Protein AF-0000000081041202 (afdb_homodimer)

Sequence (1022 aa):
MPPTPNMGNADEMSQLLGEKQPQSNNLNRNKSWFQDISIWNALSIALFVASLAMLLATHHEQNQENGPRIPTFSTNSKYRQVQGLGFQIYTGGAPALLGQNGTQHLNPECVGLKSYGSMWTEEGYEMQCYIGDPDNEKDAQNRLKIMKDAVEKAYNSADHDPNTLKIFIAPEFFWRGIDGAYVFMDEAPGEWDVCGPVCQILKGLEEIVADKRFENWVFMFGSIIASETVADGGEFPTMFYNFAPLYLGYDPEKTDYHGKRFVVPKRYVSSSDFLTPVRNLNSSIYAEIGQHQLPQQETTVFIGLMKKYDNHMWLDFKGELGYIGYKMIEYGWMMLDGLSLSVEMCLDHQMRISLNAYLADITTGQTTEIPSTSSTGSGVEYVPIPTYQAQIGLVSSAGMTVTTDSLALTDHGVIFLQDGLSNATNRMFWSVEGCELGLQFEGGTEAVQRHASISSTDIRFEHNPVLGFQRRNVYHPSKWEESVKRSFSTQKYQPQLTIFDPVDIAKVAVEMPPTPNMGNADEMSQLLGEKQPQSNNLNRNKSWFQDISIWNALSIALFVASLAMLLATHHEQNQENGPRIPTFSTNSKYRQVQGLGFQIYTGGAPALLGQNGTQHLNPECVGLKSYGSMWTEEGYEMQCYIGDPDNEKDAQNRLKIMKDAVEKAYNSADHDPNTLKIFIAPEFFWRGIDGAYVFMDEAPGEWDVCGPVCQILKGLEEIVADKRFENWVFMFGSIIASETVADGGEFPTMFYNFAPLYLGYDPEKTDYHGKRFVVPKRYVSSSDFLTPVRNLNSSIYAEIGQHQLPQQETTVFIGLMKKYDNHMWLDFKGELGYIGYKMIEYGWMMLDGLSLSVEMCLDHQMRISLNAYLADITTGQTTEIPSTSSTGSGVEYVPIPTYQAQIGLVSSAGMTVTTDSLALTDHGVIFLQDGLSNATNRMFWSVEGCELGLQFEGGTEAVQRHASISSTDIRFEHNPVLGFQRRNVYHPSKWEESVKRSFSTQKYQPQLTIFDPVDIAKVAVE

Secondary structure (DSSP, 8-state):
--------TTGGGGTTS----------SGGGSTTT-S-HHHHHHHHHHHHHHHHHHHGGGGS--SS------EE--SS-SEEEEEEEE---SPEESEESSTT--EE-GGGTT---EEEEEETTEEEEEE--S-SSHHHHHHHHHHHHHHHHHHHHHHS---TTEEEEEEE-TTSB--TTSSEE-----TT-TT---HHHHHHHHHHHHHBSGGGTTEEEEE--EEEEEE-TT--S-SEEEEEEEEEEE-B-TTT--STT-EEEEE--EE-GGGS-EE-S---HHHHHHHHH--S--S-S-------EE--HHHHHHHHHHHHHTT-EE--TTEEEETTEEEEEEETHHHHTTHHHHHHHHHHHH----EEEEE-SS-SSEEEEEPPTT-EEEEEEEESS---BGGG--EEEEEEEEEEESS--SS--EEEETTEEEE-SB--SSEEEEEEEEEE-SS-EEEEEEE---EEEEESS-TTTHHHHHTTTS-SSS---EEEEEPPEEPPPEE--/---------GGGSSS-S----------SSTTSTTTTSTTHHHHHHHHHHHHHHHHHHGGGGS--TT------EE--SS-SEEEEEEEE---SPEESEESSTT--EE-GGGTT---EEEEEETTEEEEEE--S-SSHHHHHHHHHHHHHHHHHHHHHHS---TTEEEEEEEPTTSB--TTSSEE-----TT-TT---HHHHHHHHHHHHHBSGGGTTEEEEE--EEEEEE-TT--S-SEEEEEEEEEEE-B-TTT--STT-EEEEE--EE-GGGGT--B----HHHHHHHHH--S-SS------S--EEPPHHHHHHHHHHHHHTT-EE--TTEEEETTEEEEEEETHHHHTTHHHHHHHHHHHH----EEEEE-SS-SSEEEEEPPTT-EEEEEEEESS---BGGG--EEEEEEEEEEESS--SS--EEEETTEEEE-SB--SSEEEEEEEEEE-SS-EEEEEEE---EEEEESS-TTTHHHHHTTTS-SSS---EEEEEPPEEPPPEE--

Structure (mmCIF, N/CA/C/O backbone):
data_AF-0000000081041202-model_v1
#
loop_
_entity.id
_entity.type
_entity.pdbx_description
1 polymer 'Uncharacterized protein'
#
loop_
_atom_site.group_PDB
_atom_site.id
_atom_site.type_symbol
_atom_site.label_atom_id
_atom_site.label_alt_id
_atom_site.label_comp_id
_atom_site.label_asym_id
_atom_site.label_entity_id
_atom_site.label_seq_id
_atom_site.pdbx_PDB_ins_code
_atom_site.Cartn_x
_atom_site.Cartn_y
_atom_site.Cartn_z
_atom_site.occupancy
_atom_site.B_iso_or_equiv
_atom_site.auth_seq_id
_atom_site.auth_comp_id
_atom_site.auth_asym_id
_atom_site.auth_atom_id
_atom_site.pdbx_PDB_model_num
ATOM 1 N N . MET A 1 1 ? -41.406 67.062 3.17 1 21.11 1 MET A N 1
ATOM 2 C CA . MET A 1 1 ? -42.312 65.938 2.965 1 21.11 1 MET A CA 1
ATOM 3 C C . MET A 1 1 ? -41.562 64.688 2.426 1 21.11 1 MET A C 1
ATOM 5 O O . MET A 1 1 ? -40.75 64.812 1.529 1 21.11 1 MET A O 1
ATOM 9 N N . PRO A 1 2 ? -41.5 63.594 3.107 1 23.72 2 PRO A N 1
ATOM 10 C CA . PRO A 1 2 ? -40.562 62.5 3.338 1 23.72 2 PRO A CA 1
ATOM 11 C C . PRO A 1 2 ? -40.688 61.375 2.301 1 23.72 2 PRO A C 1
ATOM 13 O O . PRO A 1 2 ? -41.719 60.656 2.285 1 23.72 2 PRO A O 1
ATOM 16 N N . PRO A 1 3 ? -40.562 61.781 0.95 1 21.66 3 PRO A N 1
ATOM 17 C CA . PRO A 1 3 ? -41.094 60.906 -0.114 1 21.66 3 PRO A CA 1
ATOM 18 C C . PRO A 1 3 ? -40.594 59.469 0.005 1 21.66 3 PRO A C 1
ATOM 20 O O . PRO A 1 3 ? -39.531 59.219 0.595 1 21.66 3 PRO A O 1
ATOM 23 N N . THR A 1 4 ? -41.531 58.594 -0.072 1 22.12 4 THR A N 1
ATOM 24 C CA . THR A 1 4 ? -41.688 57.156 0.127 1 22.12 4 THR A CA 1
ATOM 25 C C . THR A 1 4 ? -40.688 56.375 -0.753 1 22.12 4 THR A C 1
ATOM 27 O O . THR A 1 4 ? -40.344 56.812 -1.846 1 22.12 4 THR A O 1
ATOM 30 N N . PRO A 1 5 ? -40.125 55.156 -0.33 1 22 5 PRO A N 1
ATOM 31 C CA . PRO A 1 5 ? -39 54.25 -0.469 1 22 5 PRO A CA 1
ATOM 32 C C . PRO A 1 5 ? -39.125 53.344 -1.688 1 22 5 PRO A C 1
ATOM 34 O O . PRO A 1 5 ? -39.969 52.438 -1.718 1 22 5 PRO A O 1
ATOM 37 N N . ASN A 1 6 ? -39.375 53.75 -2.922 1 18.42 6 ASN A N 1
ATOM 38 C CA . ASN A 1 6 ? -39.812 53 -4.082 1 18.42 6 ASN A CA 1
ATOM 39 C C . ASN A 1 6 ? -38.844 51.875 -4.422 1 18.42 6 ASN A C 1
ATOM 41 O O . ASN A 1 6 ? -37.688 52.125 -4.75 1 18.42 6 ASN A O 1
ATOM 45 N N . MET A 1 7 ? -39.031 50.594 -3.959 1 22.02 7 MET A N 1
ATOM 46 C CA . MET A 1 7 ? -38.469 49.25 -3.842 1 22.02 7 MET A CA 1
ATOM 47 C C . MET A 1 7 ? -38.375 48.594 -5.207 1 22.02 7 MET A C 1
ATOM 49 O O . MET A 1 7 ? -38.094 47.375 -5.301 1 22.02 7 MET A O 1
ATOM 53 N N . GLY A 1 8 ? -38.625 49.125 -6.355 1 20.22 8 GLY A N 1
ATOM 54 C CA . GLY A 1 8 ? -39.25 48.5 -7.508 1 20.22 8 GLY A CA 1
ATOM 55 C C . GLY A 1 8 ? -38.344 47.5 -8.203 1 20.22 8 GLY A C 1
ATOM 56 O O . GLY A 1 8 ? -38.812 46.594 -8.891 1 20.22 8 GLY A O 1
ATOM 57 N N . ASN A 1 9 ? -37.062 47.688 -8.445 1 20.06 9 ASN A N 1
ATOM 58 C CA . ASN A 1 9 ? -36.469 47.375 -9.758 1 20.06 9 ASN A CA 1
ATOM 59 C C . ASN A 1 9 ? -36.094 45.906 -9.883 1 20.06 9 ASN A C 1
ATOM 61 O O . ASN A 1 9 ? -34.938 45.531 -9.656 1 20.06 9 ASN A O 1
ATOM 65 N N . ALA A 1 10 ? -36.812 44.906 -9.281 1 22.66 10 ALA A N 1
ATOM 66 C CA . ALA A 1 10 ? -36.688 43.469 -9.273 1 22.66 10 ALA A CA 1
ATOM 67 C C . ALA A 1 10 ? -36.906 42.906 -10.68 1 22.66 10 ALA A C 1
ATOM 69 O O . ALA A 1 10 ? -36.656 41.719 -10.906 1 22.66 10 ALA A O 1
ATOM 70 N N . ASP A 1 11 ? -37.531 43.469 -11.602 1 23.8 11 ASP A N 1
ATOM 71 C CA . ASP A 1 11 ? -38.25 42.969 -12.773 1 23.8 11 ASP A CA 1
ATOM 72 C C . ASP A 1 11 ? -37.312 42.344 -13.781 1 23.8 11 ASP A C 1
ATOM 74 O O . ASP A 1 11 ? -37.656 41.406 -14.484 1 23.8 11 ASP A O 1
ATOM 78 N N . GLU A 1 12 ? -36.188 42.844 -14.133 1 24.73 12 GLU A N 1
ATOM 79 C CA . GLU A 1 12 ? -35.5 42.562 -15.391 1 24.73 12 GLU A CA 1
ATOM 80 C C . GLU A 1 12 ? -34.875 41.188 -15.391 1 24.73 12 GLU A C 1
ATOM 82 O O . GLU A 1 12 ? -34.531 40.656 -16.438 1 24.73 12 GLU A O 1
ATOM 87 N N . MET A 1 13 ? -34.688 40.5 -14.281 1 24.3 13 MET A N 1
ATOM 88 C CA . MET A 1 13 ? -34 39.219 -14.188 1 24.3 13 MET A CA 1
ATOM 89 C C . MET A 1 13 ? -34.844 38.094 -14.812 1 24.3 13 MET A C 1
ATOM 91 O O . MET A 1 13 ? -34.406 36.938 -14.852 1 24.3 13 MET A O 1
ATOM 95 N N . SER A 1 14 ? -36.031 38.375 -15.219 1 23.17 14 SER A N 1
ATOM 96 C CA . SER A 1 14 ? -37.219 37.562 -15.469 1 23.17 14 SER A CA 1
ATOM 97 C C . SER A 1 14 ? -37.062 36.719 -16.719 1 23.17 14 SER A C 1
ATOM 99 O O . SER A 1 14 ? -37.469 35.562 -16.734 1 23.17 14 SER A O 1
ATOM 101 N N . GLN A 1 15 ? -36.906 37.438 -17.828 1 24.7 15 GLN A N 1
ATOM 102 C CA . GLN A 1 15 ? -37.219 36.906 -19.172 1 24.7 15 GLN A CA 1
ATOM 103 C C . GLN A 1 15 ? -36.281 35.781 -19.562 1 24.7 15 GLN A C 1
ATOM 105 O O . GLN A 1 15 ? -36.375 35.25 -20.672 1 24.7 15 GLN A O 1
ATOM 110 N N . LEU A 1 16 ? -35.344 35.5 -18.781 1 23.11 16 LEU A N 1
ATOM 111 C CA . LEU A 1 16 ? -34.062 34.812 -18.891 1 23.11 16 LEU A CA 1
ATOM 112 C C . LEU A 1 16 ? -34.281 33.312 -19.094 1 23.11 16 LEU A C 1
ATOM 114 O O . LEU A 1 16 ? -33.531 32.688 -19.859 1 23.11 16 LEU A O 1
ATOM 118 N N . LEU A 1 17 ? -34.969 32.562 -18.172 1 24.83 17 LEU A N 1
ATOM 119 C CA . LEU A 1 17 ? -34.75 31.141 -18.188 1 24.83 17 LEU A CA 1
ATOM 120 C C . LEU A 1 17 ? -35.781 30.438 -19.062 1 24.83 17 LEU A C 1
ATOM 122 O O . LEU A 1 17 ? -36.312 29.391 -18.688 1 24.83 17 LEU A O 1
ATOM 126 N N . GLY A 1 18 ? -36.281 31 -20.109 1 20.45 18 GLY A N 1
ATOM 127 C CA . GLY A 1 18 ? -37.406 30.531 -20.906 1 20.45 18 GLY A CA 1
ATOM 128 C C . GLY A 1 18 ? -37.219 29.109 -21.406 1 20.45 18 GLY A C 1
ATOM 129 O O . GLY A 1 18 ? -36.125 28.547 -21.328 1 20.45 18 GLY A O 1
ATOM 130 N N . GLU A 1 19 ? -38.125 28.578 -22.406 1 21.97 19 GLU A N 1
ATOM 131 C CA . GLU A 1 19 ? -38.875 27.375 -22.734 1 21.97 19 GLU A CA 1
ATOM 132 C C . GLU A 1 19 ? -38.062 26.453 -23.625 1 21.97 19 GLU A C 1
ATOM 134 O O . GLU A 1 19 ? -38.594 25.453 -24.125 1 21.97 19 GLU A O 1
ATOM 139 N N . LYS A 1 20 ? -36.938 26.578 -24.062 1 23.11 20 LYS A N 1
ATOM 140 C CA . LYS A 1 20 ? -36.719 25.938 -25.359 1 23.11 20 LYS A CA 1
ATOM 141 C C . LYS A 1 20 ? -36.969 24.438 -25.266 1 23.11 20 LYS A C 1
ATOM 143 O O . LYS A 1 20 ? -36.531 23.797 -24.312 1 23.11 20 LYS A O 1
ATOM 148 N N . GLN A 1 21 ? -37.75 23.875 -26.047 1 19.16 21 GLN A N 1
ATOM 149 C CA . GLN A 1 21 ? -38.219 22.531 -26.344 1 19.16 21 GLN A CA 1
ATOM 150 C C . GLN A 1 21 ? -37.031 21.625 -26.75 1 19.16 21 GLN A C 1
ATOM 152 O O . GLN A 1 21 ? -36.25 21.969 -27.641 1 19.16 21 GLN A O 1
ATOM 157 N N . PRO A 1 22 ? -36.562 20.734 -25.906 1 22.47 22 PRO A N 1
ATOM 158 C CA . PRO A 1 22 ? -35.469 19.797 -26.219 1 22.47 22 PRO A CA 1
ATOM 159 C C . PRO A 1 22 ? -35.812 18.875 -27.391 1 22.47 22 PRO A C 1
ATOM 161 O O . PRO A 1 22 ? -36.781 18.094 -27.312 1 22.47 22 PRO A O 1
ATOM 164 N N . GLN A 1 23 ? -35.844 19.344 -28.641 1 19.14 23 GLN A N 1
ATOM 165 C CA . GLN A 1 23 ? -36.156 18.5 -29.781 1 19.14 23 GLN A CA 1
ATOM 166 C C . GLN A 1 23 ? -35.312 17.219 -29.766 1 19.14 23 GLN A C 1
ATOM 168 O O . GLN A 1 23 ? -34.188 17.234 -29.297 1 19.14 23 GLN A O 1
ATOM 173 N N . SER A 1 24 ? -35.875 15.906 -30.109 1 21.47 24 SER A N 1
ATOM 174 C CA . SER A 1 24 ? -35.75 14.453 -30.016 1 21.47 24 SER A CA 1
ATOM 175 C C . SER A 1 24 ? -34.469 13.961 -30.719 1 21.47 24 SER A C 1
ATOM 177 O O . SER A 1 24 ? -33.969 12.883 -30.406 1 21.47 24 SER A O 1
ATOM 179 N N . ASN A 1 25 ? -34.125 14.523 -31.875 1 19.2 25 ASN A N 1
ATOM 180 C CA . ASN A 1 25 ? -33.688 13.695 -33 1 19.2 25 ASN A CA 1
ATOM 181 C C . ASN A 1 25 ? -32.312 13.062 -32.719 1 19.2 25 ASN A C 1
ATOM 183 O O . ASN A 1 25 ? -32.125 11.859 -32.875 1 19.2 25 ASN A O 1
ATOM 187 N N . ASN A 1 26 ? -31.234 13.789 -33.219 1 19.06 26 ASN A N 1
ATOM 188 C CA . ASN A 1 26 ? -30.109 13.219 -33.938 1 19.06 26 ASN A CA 1
ATOM 189 C C . ASN A 1 26 ? -29.062 12.648 -32.969 1 19.06 26 ASN A C 1
ATOM 191 O O . ASN A 1 26 ? -28.172 13.375 -32.531 1 19.06 26 ASN A O 1
ATOM 195 N N . LEU A 1 27 ? -29.438 11.977 -31.922 1 21.58 27 LEU A N 1
ATOM 196 C CA . LEU A 1 27 ? -28.641 11.383 -30.844 1 21.58 27 LEU A CA 1
ATOM 197 C C . LEU A 1 27 ? -27.594 10.43 -31.406 1 21.58 27 LEU A C 1
ATOM 199 O O . LEU A 1 27 ? -26.859 9.797 -30.641 1 21.58 27 LEU A O 1
ATOM 203 N N . ASN A 1 28 ? -27.75 9.984 -32.688 1 20.16 28 ASN A N 1
ATOM 204 C CA . ASN A 1 28 ? -27.109 8.805 -33.25 1 20.16 28 ASN A CA 1
ATOM 205 C C . ASN A 1 28 ? -25.625 9.016 -33.469 1 20.16 28 ASN A C 1
ATOM 207 O O . ASN A 1 28 ? -24.859 8.055 -33.531 1 20.16 28 ASN A O 1
ATOM 211 N N . ARG A 1 29 ? -25.297 10.188 -34.156 1 21.83 29 ARG A N 1
ATOM 212 C CA . ARG A 1 29 ? -24.031 10.258 -34.875 1 21.83 29 ARG A CA 1
ATOM 213 C C . ARG A 1 29 ? -22.859 10.344 -33.875 1 21.83 29 ARG A C 1
ATOM 215 O O . ARG A 1 29 ? -21.703 10.367 -34.281 1 21.83 29 ARG A O 1
ATOM 222 N N . ASN A 1 30 ? -23.125 10.836 -32.719 1 20.05 30 ASN A N 1
ATOM 223 C CA . ASN A 1 30 ? -21.938 11.305 -32 1 20.05 30 ASN A CA 1
ATOM 224 C C . ASN A 1 30 ? -21.109 10.133 -31.484 1 20.05 30 ASN A C 1
ATOM 226 O O . ASN A 1 30 ? -20.531 10.211 -30.406 1 20.05 30 ASN A O 1
ATOM 230 N N . LYS A 1 31 ? -21.438 8.906 -31.922 1 23.61 31 LYS A N 1
ATOM 231 C CA . LYS A 1 31 ? -20.719 7.66 -31.656 1 23.61 31 LYS A CA 1
ATOM 232 C C . LYS A 1 31 ? -19.266 7.738 -32.125 1 23.61 31 LYS A C 1
ATOM 234 O O . LYS A 1 31 ? -18.391 7.102 -31.578 1 23.61 31 LYS A O 1
ATOM 239 N N . SER A 1 32 ? -19.172 8.281 -33.469 1 21.61 32 SER A N 1
ATOM 240 C CA . SER A 1 32 ? -17.953 8.008 -34.219 1 21.61 32 SER A CA 1
ATOM 241 C C . SER A 1 32 ? -16.75 8.742 -33.625 1 21.61 32 SER A C 1
ATOM 243 O O . SER A 1 32 ? -15.609 8.352 -33.875 1 21.61 32 SER A O 1
ATOM 245 N N . TRP A 1 33 ? -17.078 9.93 -33.312 1 21.3 33 TRP A N 1
ATOM 246 C CA . TRP A 1 33 ? -15.914 10.789 -33.125 1 21.3 33 TRP A CA 1
ATOM 247 C C . TRP A 1 33 ? -15.055 10.328 -31.969 1 21.3 33 TRP A C 1
ATOM 249 O O . TRP A 1 33 ? -13.953 10.836 -31.75 1 21.3 33 TRP A O 1
ATOM 259 N N . PHE A 1 34 ? -15.758 9.664 -31.094 1 23.48 34 PHE A N 1
ATOM 260 C CA . PHE A 1 34 ? -15 9.281 -29.906 1 23.48 34 PHE A CA 1
ATOM 261 C C . PHE A 1 34 ? -13.898 8.289 -30.266 1 23.48 34 PHE A C 1
ATOM 263 O O . PHE A 1 34 ? -13.109 7.891 -29.422 1 23.48 34 PHE A O 1
ATOM 270 N N . GLN A 1 35 ? -14.07 7.691 -31.469 1 22.16 35 GLN A N 1
ATOM 271 C CA . GLN A 1 35 ? -13.156 6.609 -31.812 1 22.16 35 GLN A CA 1
ATOM 272 C C . GLN A 1 35 ? -11.734 7.133 -32 1 22.16 35 GLN A C 1
ATOM 274 O O . GLN A 1 35 ? -10.766 6.469 -31.625 1 22.16 35 GLN A O 1
ATOM 279 N N . ASP A 1 36 ? -11.547 8.094 -32.969 1 21.91 36 ASP A N 1
ATOM 280 C CA . ASP A 1 36 ? -10.25 8.383 -33.562 1 21.91 36 ASP A CA 1
ATOM 281 C C . ASP A 1 36 ? -9.367 9.188 -32.625 1 21.91 36 ASP A C 1
ATOM 283 O O . ASP A 1 36 ? -8.328 9.711 -33 1 21.91 36 ASP A O 1
ATOM 287 N N . ILE A 1 37 ? -9.953 9.836 -31.781 1 24.2 37 ILE A N 1
ATOM 288 C CA . ILE A 1 37 ? -8.977 10.625 -31.031 1 24.2 37 ILE A CA 1
ATOM 289 C C . ILE A 1 37 ? -7.906 9.703 -30.453 1 24.2 37 ILE A C 1
ATOM 291 O O . ILE A 1 37 ? -8.195 8.875 -29.578 1 24.2 37 ILE A O 1
ATOM 295 N N . SER A 1 38 ? -6.887 9.25 -31.359 1 21.78 38 SER A N 1
ATOM 296 C CA . SER A 1 38 ? -5.887 8.211 -31.609 1 21.78 38 SER A CA 1
ATOM 297 C C . SER A 1 38 ? -4.961 8.047 -30.406 1 21.78 38 SER A C 1
ATOM 299 O O . SER A 1 38 ? -4.77 8.977 -29.625 1 21.78 38 SER A O 1
ATOM 301 N N . ILE A 1 39 ? -4.508 6.777 -30.219 1 24.94 39 ILE A N 1
ATOM 302 C CA . ILE A 1 39 ? -3.428 6.062 -29.547 1 24.94 39 ILE A CA 1
ATOM 303 C C . ILE A 1 39 ? -2.146 6.891 -29.609 1 24.94 39 ILE A C 1
ATOM 305 O O . ILE A 1 39 ? -1.289 6.789 -28.719 1 24.94 39 ILE A O 1
ATOM 309 N N . TRP A 1 40 ? -2.014 7.762 -30.672 1 23.86 40 TRP A N 1
ATOM 310 C CA . TRP A 1 40 ? -0.77 8.469 -30.953 1 23.86 40 TRP A CA 1
ATOM 311 C C . TRP A 1 40 ? -0.542 9.602 -29.953 1 23.86 40 TRP A C 1
ATOM 313 O O . TRP A 1 40 ? 0.593 9.852 -29.547 1 23.86 40 TRP A O 1
ATOM 323 N N . ASN A 1 41 ? -1.575 10.352 -29.734 1 25.41 41 ASN A N 1
ATOM 324 C CA . ASN A 1 41 ? -1.315 11.484 -28.844 1 25.41 41 ASN A CA 1
ATOM 325 C C . ASN A 1 41 ? -1.083 11.023 -27.406 1 25.41 41 ASN A C 1
ATOM 327 O O . ASN A 1 41 ? -0.386 11.695 -26.641 1 25.41 41 ASN A O 1
ATOM 331 N N . ALA A 1 42 ? -1.708 9.961 -27.094 1 25.5 42 ALA A N 1
ATOM 332 C CA . ALA A 1 42 ? -1.421 9.383 -25.781 1 25.5 42 ALA A CA 1
ATOM 333 C C . ALA A 1 42 ? -0.001 8.828 -25.719 1 25.5 42 ALA A C 1
ATOM 335 O O . ALA A 1 42 ? 0.656 8.883 -24.688 1 25.5 42 ALA A O 1
ATOM 336 N N . LEU A 1 43 ? 0.585 8.383 -26.812 1 25.09 43 LEU A N 1
ATOM 337 C CA . LEU A 1 43 ? 1.965 7.93 -26.953 1 25.09 43 LEU A CA 1
ATOM 338 C C . LEU A 1 43 ? 2.934 9.109 -26.906 1 25.09 43 LEU A C 1
ATOM 340 O O . LEU A 1 43 ? 4.039 8.984 -26.359 1 25.09 43 LEU A O 1
ATOM 344 N N . SER A 1 44 ? 2.586 10.242 -27.469 1 25.92 44 SER A N 1
ATOM 345 C CA . SER A 1 44 ? 3.539 11.344 -27.484 1 25.92 44 SER A CA 1
ATOM 346 C C . SER A 1 44 ? 3.693 11.953 -26.094 1 25.92 44 SER A C 1
ATOM 348 O O . SER A 1 44 ? 4.785 12.391 -25.719 1 25.92 44 SER A O 1
ATOM 350 N N . ILE A 1 45 ? 2.625 12.008 -25.391 1 27.47 45 ILE A N 1
ATOM 351 C CA . ILE A 1 45 ? 2.764 12.578 -24.062 1 27.47 45 ILE A CA 1
ATOM 352 C C . ILE A 1 45 ? 3.449 11.57 -23.141 1 27.47 45 ILE A C 1
ATOM 354 O O . ILE A 1 45 ? 4.316 11.945 -22.344 1 27.47 45 ILE A O 1
ATOM 358 N N . ALA A 1 46 ? 3.33 10.344 -23.328 1 25.75 46 ALA A N 1
ATOM 359 C CA . ALA A 1 46 ? 4.098 9.312 -22.641 1 25.75 46 ALA A CA 1
ATOM 360 C C . ALA A 1 46 ? 5.574 9.383 -23.016 1 25.75 46 ALA A C 1
ATOM 362 O O . ALA A 1 46 ? 6.449 9.219 -22.156 1 25.75 46 ALA A O 1
ATOM 363 N N . LEU A 1 47 ? 5.914 9.703 -24.203 1 26.95 47 LEU A N 1
ATOM 364 C CA . LEU A 1 47 ? 7.301 9.883 -24.625 1 26.95 47 LEU A CA 1
ATOM 365 C C . LEU A 1 47 ? 7.875 11.18 -24.062 1 26.95 47 LEU A C 1
ATOM 367 O O . LEU A 1 47 ? 9.062 11.242 -23.734 1 26.95 47 LEU A O 1
ATOM 371 N N . PHE A 1 48 ? 7.125 12.203 -24 1 26.94 48 PHE A N 1
ATOM 372 C CA . PHE A 1 48 ? 7.676 13.445 -23.484 1 26.94 48 PHE A CA 1
ATOM 373 C C . PHE A 1 48 ? 7.883 13.367 -21.984 1 26.94 48 PHE A C 1
ATOM 375 O O . PHE A 1 48 ? 8.914 13.797 -21.469 1 26.94 48 PHE A O 1
ATOM 382 N N . VAL A 1 49 ? 7.109 12.766 -21.25 1 28.53 49 VAL A N 1
ATOM 383 C CA . VAL A 1 49 ? 7.348 12.625 -19.812 1 28.53 49 VAL A CA 1
ATOM 384 C C . VAL A 1 49 ? 8.453 11.594 -19.578 1 28.53 49 VAL A C 1
ATOM 386 O O . VAL A 1 49 ? 9.266 11.758 -18.656 1 28.53 49 VAL A O 1
ATOM 389 N N . ALA A 1 50 ? 8.68 10.695 -20.359 1 26.7 50 ALA A N 1
ATOM 390 C CA . ALA A 1 50 ? 9.859 9.836 -20.359 1 26.7 50 ALA A CA 1
ATOM 391 C C . ALA A 1 50 ? 11.117 10.641 -20.688 1 26.7 50 ALA A C 1
ATOM 393 O O . ALA A 1 50 ? 12.172 10.43 -20.094 1 26.7 50 ALA A O 1
ATOM 394 N N . SER A 1 51 ? 11.125 11.555 -21.609 1 26.78 51 SER A N 1
ATOM 395 C CA . SER A 1 51 ? 12.297 12.359 -21.938 1 26.78 51 SER A CA 1
ATOM 396 C C . SER A 1 51 ? 12.633 13.336 -20.812 1 26.78 51 SER A C 1
ATOM 398 O O . SER A 1 51 ? 13.805 13.602 -20.547 1 26.78 51 SER A O 1
ATOM 400 N N . LEU A 1 52 ? 11.719 13.93 -20.25 1 27.02 52 LEU A N 1
ATOM 401 C CA . LEU A 1 52 ? 12.039 14.859 -19.172 1 27.02 52 LEU A CA 1
ATOM 402 C C . LEU A 1 52 ? 12.547 14.117 -17.938 1 27.02 52 LEU A C 1
ATOM 404 O O . LEU A 1 52 ? 13.477 14.57 -17.281 1 27.02 52 LEU A O 1
ATOM 408 N N . ALA A 1 53 ? 12.203 12.938 -17.656 1 25.81 53 ALA A N 1
ATOM 409 C CA . ALA A 1 53 ? 12.82 12.117 -16.625 1 25.81 53 ALA A CA 1
ATOM 410 C C . ALA A 1 53 ? 14.242 11.734 -17 1 25.81 53 ALA A C 1
ATOM 412 O O . ALA A 1 53 ? 15.125 11.672 -16.141 1 25.81 53 ALA A O 1
ATOM 413 N N . MET A 1 54 ? 14.594 11.625 -18.203 1 26.34 54 MET A N 1
ATOM 414 C CA . MET A 1 54 ? 15.969 11.414 -18.641 1 26.34 54 MET A CA 1
ATOM 415 C C . MET A 1 54 ? 16.828 12.648 -18.359 1 26.34 54 MET A C 1
ATOM 417 O O . MET A 1 54 ? 18.016 12.531 -18.062 1 26.34 54 MET A O 1
ATOM 421 N N . LEU A 1 55 ? 16.375 13.758 -18.594 1 25.44 55 LEU A N 1
ATOM 422 C CA . LEU A 1 55 ? 17.219 14.938 -18.422 1 25.44 55 LEU A CA 1
ATOM 423 C C . LEU A 1 55 ? 17.547 15.164 -16.938 1 25.44 55 LEU A C 1
ATOM 425 O O . LEU A 1 55 ? 18.656 15.547 -16.594 1 25.44 55 LEU A O 1
ATOM 429 N N . LEU A 1 56 ? 16.734 14.953 -16.078 1 25.62 56 LEU A N 1
ATOM 430 C CA . LEU A 1 56 ? 17.078 15.234 -14.695 1 25.62 56 LEU A CA 1
ATOM 431 C C . LEU A 1 56 ? 18 14.156 -14.133 1 25.62 56 LEU A C 1
ATOM 433 O O . LEU A 1 56 ? 18.656 14.359 -13.109 1 25.62 56 LEU A O 1
ATOM 437 N N . ALA A 1 57 ? 18.25 13.008 -14.688 1 25.12 57 ALA A N 1
ATOM 438 C CA . ALA A 1 57 ? 19.25 12.008 -14.312 1 25.12 57 ALA A CA 1
ATOM 439 C C . ALA A 1 57 ? 20.672 12.547 -14.516 1 25.12 57 ALA A C 1
ATOM 441 O O . ALA A 1 57 ? 21.609 12.102 -13.844 1 25.12 57 ALA A O 1
ATOM 442 N N . THR A 1 58 ? 20.938 13.398 -15.414 1 26.48 58 THR A N 1
ATOM 443 C CA . THR A 1 58 ? 22.344 13.711 -15.672 1 26.48 58 THR A CA 1
ATOM 444 C C . THR A 1 58 ? 22.938 14.531 -14.531 1 26.48 58 THR A C 1
ATOM 446 O O . THR A 1 58 ? 24.156 14.594 -14.383 1 26.48 58 THR A O 1
ATOM 449 N N . HIS A 1 59 ? 22.203 15.328 -13.836 1 25.22 59 HIS A N 1
ATOM 450 C CA . HIS A 1 59 ? 22.984 16.25 -13.008 1 25.22 59 HIS A CA 1
ATOM 451 C C . HIS A 1 59 ? 23.469 15.555 -11.734 1 25.22 59 HIS A C 1
ATOM 453 O O . HIS A 1 59 ? 24.172 16.172 -10.93 1 25.22 59 HIS A O 1
ATOM 459 N N . HIS A 1 60 ? 23.156 14.383 -11.375 1 26.64 60 HIS A N 1
ATOM 460 C CA . HIS A 1 60 ? 23.453 13.898 -10.039 1 26.64 60 HIS A CA 1
ATOM 461 C C . HIS A 1 60 ? 24.906 13.445 -9.93 1 26.64 60 HIS A C 1
ATOM 463 O O . HIS A 1 60 ? 25.312 12.844 -8.93 1 26.64 60 HIS A O 1
ATOM 469 N N . GLU A 1 61 ? 25.922 13.773 -10.727 1 25.23 61 GLU A N 1
ATOM 470 C CA . GLU A 1 61 ? 27.219 13.141 -10.594 1 25.23 61 GLU A CA 1
ATOM 471 C C . GLU A 1 61 ? 27.953 13.617 -9.344 1 25.23 61 GLU A C 1
ATOM 473 O O . GLU A 1 61 ? 28.828 12.922 -8.82 1 25.23 61 GLU A O 1
ATOM 478 N N . GLN A 1 62 ? 27.875 14.836 -8.859 1 24.55 62 GLN A N 1
ATOM 479 C CA . GLN A 1 62 ? 29.125 15.297 -8.266 1 24.55 62 GLN A CA 1
ATOM 480 C C . GLN A 1 62 ? 29.25 14.836 -6.816 1 24.55 62 GLN A C 1
ATOM 482 O O . GLN A 1 62 ? 30.359 14.781 -6.266 1 24.55 62 GLN A O 1
ATOM 487 N N . ASN A 1 63 ? 28.312 14.875 -5.879 1 26.31 63 ASN A N 1
ATOM 488 C CA . ASN A 1 63 ? 28.766 15.102 -4.512 1 26.31 63 ASN A CA 1
ATOM 489 C C . ASN A 1 63 ? 29.203 13.805 -3.836 1 26.31 63 ASN A C 1
ATOM 491 O O . ASN A 1 63 ? 28.391 13.141 -3.186 1 26.31 63 ASN A O 1
ATOM 495 N N . GLN A 1 64 ? 30.141 12.953 -4.301 1 25.45 64 GLN A N 1
ATOM 496 C CA . GLN A 1 64 ? 30.625 11.633 -3.908 1 25.45 64 GLN A CA 1
ATOM 497 C C . GLN A 1 64 ? 31.469 11.711 -2.643 1 25.45 64 GLN A C 1
ATOM 499 O O . GLN A 1 64 ? 32.062 10.719 -2.225 1 25.45 64 GLN A O 1
ATOM 504 N N . GLU A 1 65 ? 31.844 12.781 -2.057 1 26.12 65 GLU A N 1
ATOM 505 C CA . GLU A 1 65 ? 33.125 12.516 -1.432 1 26.12 65 GLU A CA 1
ATOM 506 C C . GLU A 1 65 ? 32.969 11.633 -0.198 1 26.12 65 GLU A C 1
ATOM 508 O O . GLU A 1 65 ? 33.75 10.695 0.002 1 26.12 65 GLU A O 1
ATOM 513 N N . ASN A 1 66 ? 32.688 12.227 1 1 29.47 66 ASN A N 1
ATOM 514 C CA . ASN A 1 66 ? 33.219 11.703 2.266 1 29.47 66 ASN A CA 1
ATOM 515 C C . ASN A 1 66 ? 32.312 10.586 2.805 1 29.47 66 ASN A C 1
ATOM 517 O O . ASN A 1 66 ? 31.328 10.844 3.49 1 29.47 66 ASN A O 1
ATOM 521 N N . GLY A 1 67 ? 31.984 9.531 2.084 1 29.67 67 GLY A N 1
ATOM 522 C CA . GLY A 1 67 ? 30.797 8.688 2.023 1 29.67 67 GLY A CA 1
ATOM 523 C C . GLY A 1 67 ? 30.766 7.621 3.098 1 29.67 67 GLY A C 1
ATOM 524 O O . GLY A 1 67 ? 31.812 7.148 3.539 1 29.67 67 GLY A O 1
ATOM 525 N N . PRO A 1 68 ? 29.703 7.566 3.992 1 33.53 68 PRO A N 1
ATOM 526 C CA . PRO A 1 68 ? 29.625 6.578 5.07 1 33.53 68 PRO A CA 1
ATOM 527 C C . PRO A 1 68 ? 30.094 5.191 4.629 1 33.53 68 PRO A C 1
ATOM 529 O O . PRO A 1 68 ? 30.156 4.91 3.43 1 33.53 68 PRO A O 1
ATOM 532 N N . ARG A 1 69 ? 30.531 4.316 5.586 1 34.59 69 ARG A N 1
ATOM 533 C CA . ARG A 1 69 ? 31.047 2.971 5.344 1 34.59 69 ARG A CA 1
ATOM 534 C C . ARG A 1 69 ? 30.141 2.209 4.383 1 34.59 69 ARG A C 1
ATOM 536 O O . ARG A 1 69 ? 28.938 2.059 4.637 1 34.59 69 ARG A O 1
ATOM 543 N N . ILE A 1 70 ? 30.422 2.076 3.158 1 36.81 70 ILE A N 1
ATOM 544 C CA . ILE A 1 70 ? 29.734 1.401 2.068 1 36.81 70 ILE A CA 1
ATOM 545 C C . ILE A 1 70 ? 29.547 -0.076 2.41 1 36.81 70 ILE A C 1
ATOM 547 O O . ILE A 1 70 ? 30.516 -0.805 2.584 1 36.81 70 ILE A O 1
ATOM 551 N N . PRO A 1 71 ? 28.297 -0.427 2.988 1 44.94 71 PRO A N 1
ATOM 552 C CA . PRO A 1 71 ? 28.125 -1.861 3.229 1 44.94 71 PRO A CA 1
ATOM 553 C C . PRO A 1 71 ? 28.703 -2.719 2.107 1 44.94 71 PRO A C 1
ATOM 555 O O . PRO A 1 71 ? 28.75 -2.287 0.952 1 44.94 71 PRO A O 1
ATOM 558 N N . THR A 1 72 ? 29.594 -3.652 2.547 1 47.53 72 THR A N 1
ATOM 559 C CA . THR A 1 72 ? 30.062 -4.625 1.564 1 47.53 72 THR A CA 1
ATOM 560 C C . THR A 1 72 ? 28.891 -5.367 0.937 1 47.53 72 THR A C 1
ATOM 562 O O . THR A 1 72 ? 28.016 -5.871 1.646 1 47.53 72 THR A O 1
ATOM 565 N N . PHE A 1 73 ? 28.625 -5.012 -0.268 1 55.88 73 PHE A N 1
ATOM 566 C CA . PHE A 1 73 ? 27.562 -5.617 -1.057 1 55.88 73 PHE A CA 1
ATOM 567 C C . PHE A 1 73 ? 28.031 -6.914 -1.702 1 55.88 73 PHE A C 1
ATOM 569 O O . PHE A 1 73 ? 29.156 -6.988 -2.215 1 55.88 73 PHE A O 1
ATOM 576 N N . SER A 1 74 ? 27.641 -8.117 -1.012 1 56.12 74 SER A N 1
ATOM 577 C CA . SER A 1 74 ? 27.938 -9.398 -1.635 1 56.12 74 SER A CA 1
ATOM 578 C C . SER A 1 74 ? 26.656 -10.164 -1.964 1 56.12 74 SER A C 1
ATOM 580 O O . SER A 1 74 ? 25.578 -9.797 -1.499 1 56.12 74 SER A O 1
ATOM 582 N N . THR A 1 75 ? 26.703 -10.938 -3.129 1 61.66 75 THR A N 1
ATOM 583 C CA . THR A 1 75 ? 25.719 -11.992 -3.26 1 61.66 75 THR A CA 1
ATOM 584 C C . THR A 1 75 ? 26.312 -13.344 -2.869 1 61.66 75 THR A C 1
ATOM 586 O O . THR A 1 75 ? 27.391 -13.711 -3.33 1 61.66 75 THR A O 1
ATOM 589 N N . ASN A 1 76 ? 25.953 -13.922 -1.726 1 70.81 76 ASN A N 1
ATOM 590 C CA . ASN A 1 76 ? 26.406 -15.258 -1.357 1 70.81 76 ASN A CA 1
ATOM 591 C C . ASN A 1 76 ? 25.766 -16.328 -2.24 1 70.81 76 ASN A C 1
ATOM 593 O O . ASN A 1 76 ? 25.234 -17.312 -1.734 1 70.81 76 ASN A O 1
ATOM 597 N N . SER A 1 77 ? 25.719 -15.984 -3.658 1 86.31 77 SER A N 1
ATOM 598 C CA . SER A 1 77 ? 25.109 -16.922 -4.598 1 86.31 77 SER A CA 1
ATOM 599 C C . SER A 1 77 ? 26.016 -17.141 -5.809 1 86.31 77 SER A C 1
ATOM 601 O O . SER A 1 77 ? 26.828 -16.281 -6.148 1 86.31 77 SER A O 1
ATOM 603 N N . LYS A 1 78 ? 25.969 -18.266 -6.332 1 88.94 78 LYS A N 1
ATOM 604 C CA . LYS A 1 78 ? 26.688 -18.531 -7.57 1 88.94 78 LYS A CA 1
ATOM 605 C C . LYS A 1 78 ? 26.078 -17.781 -8.742 1 88.94 78 LYS A C 1
ATOM 607 O O . LYS A 1 78 ? 26.703 -17.641 -9.797 1 88.94 78 LYS A O 1
ATOM 612 N N . TYR A 1 79 ? 24.891 -17.328 -8.594 1 94.25 79 TYR A N 1
ATOM 613 C CA . TYR A 1 79 ? 24.219 -16.625 -9.672 1 94.25 79 TYR A CA 1
ATOM 614 C C . TYR A 1 79 ? 24.547 -15.141 -9.641 1 94.25 79 TYR A C 1
ATOM 616 O O . TYR A 1 79 ? 24.516 -14.508 -8.578 1 94.25 79 TYR A O 1
ATOM 624 N N . ARG A 1 80 ? 24.828 -14.602 -10.805 1 94.69 80 ARG A N 1
ATOM 625 C CA . ARG A 1 80 ? 25.062 -13.172 -10.961 1 94.69 80 ARG A CA 1
ATOM 626 C C . ARG A 1 80 ? 23.859 -12.484 -11.602 1 94.69 80 ARG A C 1
ATOM 628 O O . ARG A 1 80 ? 23.656 -11.281 -11.406 1 94.69 80 ARG A O 1
ATOM 635 N N . GLN A 1 81 ? 23.172 -13.312 -12.383 1 97.12 81 GLN A N 1
ATOM 636 C CA . GLN A 1 81 ? 22 -12.789 -13.102 1 97.12 81 GLN A CA 1
ATOM 637 C C . GLN A 1 81 ? 20.797 -13.695 -12.914 1 97.12 81 GLN A C 1
ATOM 639 O O . GLN A 1 81 ? 20.922 -14.844 -12.484 1 97.12 81 GLN A O 1
ATOM 644 N N . VAL A 1 82 ? 19.656 -13.109 -13.188 1 98.19 82 VAL A N 1
ATOM 645 C CA . VAL A 1 82 ? 18.391 -13.852 -13.18 1 98.19 82 VAL A CA 1
ATOM 646 C C . VAL A 1 82 ? 17.609 -13.547 -14.453 1 98.19 82 VAL A C 1
ATOM 648 O O . VAL A 1 82 ? 17.641 -12.422 -14.953 1 98.19 82 VAL A O 1
ATOM 651 N N . GLN A 1 83 ? 17 -14.547 -14.984 1 98.56 83 GLN A N 1
ATOM 652 C CA . GLN A 1 83 ? 16.141 -14.422 -16.156 1 98.56 83 GLN A CA 1
ATOM 653 C C . GLN A 1 83 ? 14.742 -14.969 -15.867 1 98.56 83 GLN A C 1
ATOM 655 O O . GLN A 1 83 ? 14.594 -16.109 -15.445 1 98.56 83 GLN A O 1
ATOM 660 N N . GLY A 1 84 ? 13.742 -14.094 -16.047 1 98.25 84 GLY A N 1
ATOM 661 C CA . GLY A 1 84 ? 12.359 -14.516 -15.906 1 98.25 84 GLY A CA 1
ATOM 662 C C . GLY A 1 84 ? 11.742 -14.984 -17.203 1 98.25 84 GLY A C 1
ATOM 663 O O . GLY A 1 84 ? 11.961 -14.375 -18.266 1 98.25 84 GLY A O 1
ATOM 664 N N . LEU A 1 85 ? 11.055 -16.062 -17.125 1 98 85 LEU A N 1
ATOM 665 C CA . LEU A 1 85 ? 10.273 -16.594 -18.234 1 98 85 LEU A CA 1
ATOM 666 C C . LEU A 1 85 ? 8.82 -16.828 -17.828 1 98 85 LEU A C 1
ATOM 668 O O . LEU A 1 85 ? 8.531 -17.75 -17.047 1 98 85 LEU A O 1
ATOM 672 N N . GLY A 1 86 ? 7.973 -15.977 -18.328 1 96.56 86 GLY A N 1
ATOM 673 C CA . GLY A 1 86 ? 6.559 -16.094 -18.016 1 96.56 86 GLY A CA 1
ATOM 674 C C . GLY A 1 86 ? 5.777 -16.875 -19.062 1 96.56 86 GLY A C 1
ATOM 675 O O . GLY A 1 86 ? 5.926 -16.625 -20.266 1 96.56 86 GLY A O 1
ATOM 676 N N . PHE A 1 87 ? 5.027 -17.875 -18.625 1 96.88 87 PHE A N 1
ATOM 677 C CA . PHE A 1 87 ? 4.145 -18.641 -19.5 1 96.88 87 PHE A CA 1
ATOM 678 C C . PHE A 1 87 ? 2.746 -18.031 -19.531 1 96.88 87 PHE A C 1
ATOM 680 O O . PHE A 1 87 ? 1.956 -18.234 -18.609 1 96.88 87 PHE A O 1
ATOM 687 N N . GLN A 1 88 ? 2.471 -17.422 -20.594 1 92.25 88 GLN A N 1
ATOM 688 C CA . GLN A 1 88 ? 1.171 -16.781 -20.75 1 92.25 88 GLN A CA 1
ATOM 689 C C . GLN A 1 88 ? 0.162 -17.734 -21.391 1 92.25 88 GLN A C 1
ATOM 691 O O . GLN A 1 88 ? 0.307 -18.109 -22.562 1 92.25 88 GLN A O 1
ATOM 696 N N . ILE A 1 89 ? -0.786 -18.031 -20.609 1 93.12 89 ILE A N 1
ATOM 697 C CA . ILE A 1 89 ? -1.914 -18.844 -21.047 1 93.12 89 ILE A CA 1
ATOM 698 C C . ILE A 1 89 ? -3.172 -18.453 -20.281 1 93.12 89 ILE A C 1
ATOM 700 O O . ILE A 1 89 ? -3.104 -18.109 -19.109 1 93.12 89 ILE A O 1
ATOM 704 N N . TYR A 1 90 ? -4.277 -18.469 -21 1 90.06 90 TYR A N 1
ATOM 705 C CA . TYR A 1 90 ? -5.516 -18.047 -20.344 1 90.06 90 TYR A CA 1
ATOM 706 C C . TYR A 1 90 ? -5.992 -19.109 -19.359 1 90.06 90 TYR A C 1
ATOM 708 O O . TYR A 1 90 ? -6.32 -20.234 -19.734 1 90.06 90 TYR A O 1
ATOM 716 N N . THR A 1 91 ? -6.094 -18.672 -18.078 1 91.56 91 THR A N 1
ATOM 717 C CA . THR A 1 91 ? -6.445 -19.656 -17.062 1 91.56 91 THR A CA 1
ATOM 718 C C . THR A 1 91 ? -7.797 -19.328 -16.438 1 91.56 91 THR A C 1
ATOM 720 O O . THR A 1 91 ? -8.219 -19.969 -15.477 1 91.56 91 THR A O 1
ATOM 723 N N . GLY A 1 92 ? -8.43 -18.328 -16.953 1 84.62 92 GLY A N 1
ATOM 724 C CA . GLY A 1 92 ? -9.805 -18.094 -16.547 1 84.62 92 GLY A CA 1
ATOM 725 C C . GLY A 1 92 ? -10.773 -19.125 -17.109 1 84.62 92 GLY A C 1
ATOM 726 O O . GLY A 1 92 ? -10.375 -20.016 -17.859 1 84.62 92 GLY A O 1
ATOM 727 N N . GLY A 1 93 ? -12.031 -19.016 -16.672 1 84.38 93 GLY A N 1
ATOM 728 C CA . GLY A 1 93 ? -13.062 -19.828 -17.297 1 84.38 93 GLY A CA 1
ATOM 729 C C . GLY A 1 93 ? -13.367 -19.406 -18.719 1 84.38 93 GLY A C 1
ATOM 730 O O . GLY A 1 93 ? -13.07 -18.281 -19.125 1 84.38 93 GLY A O 1
ATOM 731 N N . ALA A 1 94 ? -13.891 -20.391 -19.453 1 86.5 94 ALA A N 1
ATOM 732 C CA . ALA A 1 94 ? -14.336 -20.047 -20.797 1 86.5 94 ALA A CA 1
ATOM 733 C C . ALA A 1 94 ? -15.539 -19.094 -20.766 1 86.5 94 ALA A C 1
ATOM 735 O O . ALA A 1 94 ? -16.469 -19.312 -19.984 1 86.5 94 ALA A O 1
ATOM 736 N N . PRO A 1 95 ? -15.414 -18.047 -21.578 1 81.88 95 PRO A N 1
ATOM 737 C CA . PRO A 1 95 ? -16.625 -17.234 -21.641 1 81.88 95 PRO A CA 1
ATOM 738 C C . PRO A 1 95 ? -17.859 -18.031 -22.062 1 81.88 95 PRO A C 1
ATOM 740 O O . PRO A 1 95 ? -17.812 -18.781 -23.031 1 81.88 95 PRO A O 1
ATOM 743 N N . ALA A 1 96 ? -18.891 -17.812 -21.328 1 79.88 96 ALA A N 1
ATOM 744 C CA . ALA A 1 96 ? -20.094 -18.609 -21.594 1 79.88 96 ALA A CA 1
ATOM 745 C C . ALA A 1 96 ? -20.75 -18.156 -22.906 1 79.88 96 ALA A C 1
ATOM 747 O O . ALA A 1 96 ? -21.375 -18.953 -23.594 1 79.88 96 ALA A O 1
ATOM 748 N N . LEU A 1 97 ? -20.562 -16.875 -23.125 1 80.06 97 LEU A N 1
ATOM 749 C CA . LEU A 1 97 ? -21.172 -16.297 -24.312 1 80.06 97 LEU A CA 1
ATOM 750 C C . LEU A 1 97 ? -20.109 -15.68 -25.219 1 80.06 97 LEU A C 1
ATOM 752 O O . LEU A 1 97 ? -19.141 -15.094 -24.734 1 80.06 97 LEU A O 1
ATOM 756 N N . LEU A 1 98 ? -20.328 -15.93 -26.562 1 84.75 98 LEU A N 1
ATOM 757 C CA . LEU A 1 98 ? -19.484 -15.297 -27.578 1 84.75 98 LEU A CA 1
ATOM 758 C C . LEU A 1 98 ? -20.281 -14.305 -28.406 1 84.75 98 LEU A C 1
ATOM 760 O O . LEU A 1 98 ? -21.484 -14.461 -28.578 1 84.75 98 LEU A O 1
ATOM 764 N N . GLY A 1 99 ? -19.578 -13.211 -28.922 1 76.75 99 GLY A N 1
ATOM 765 C CA . GLY A 1 99 ? -20.219 -12.188 -29.734 1 76.75 99 GLY A CA 1
ATOM 766 C C . GLY A 1 99 ? -20.578 -10.945 -28.953 1 76.75 99 GLY A C 1
ATOM 767 O O . GLY A 1 99 ? -20.391 -10.891 -27.734 1 76.75 99 GLY A O 1
ATOM 768 N N . GLN A 1 100 ? -20.812 -9.781 -29.656 1 69.69 100 GLN A N 1
ATOM 769 C CA . GLN A 1 100 ? -21.156 -8.5 -29.047 1 69.69 100 GLN A CA 1
ATOM 770 C C . GLN A 1 100 ? -22.531 -8.031 -29.5 1 69.69 100 GLN A C 1
ATOM 772 O O . GLN A 1 100 ? -23 -8.422 -30.562 1 69.69 100 GLN A O 1
ATOM 777 N N . ASN A 1 101 ? -23.156 -7.055 -28.625 1 60.19 101 ASN A N 1
ATOM 778 C CA . ASN A 1 101 ? -24.297 -6.211 -28.969 1 60.19 101 ASN A CA 1
ATOM 779 C C . ASN A 1 101 ? -25.344 -6.988 -29.75 1 60.19 101 ASN A C 1
ATOM 781 O O . ASN A 1 101 ? -25.547 -6.73 -30.938 1 60.19 101 ASN A O 1
ATOM 785 N N . GLY A 1 102 ? -26.078 -7.902 -29.156 1 60.56 102 GLY A N 1
ATOM 786 C CA . GLY A 1 102 ? -27.25 -8.484 -29.797 1 60.56 102 GLY A CA 1
ATOM 787 C C . GLY A 1 102 ? -26.938 -9.758 -30.562 1 60.56 102 GLY A C 1
ATOM 788 O O . GLY A 1 102 ? -27.844 -10.461 -31.016 1 60.56 102 GLY A O 1
ATOM 789 N N . THR A 1 103 ? -25.719 -10.047 -30.766 1 73.75 103 THR A N 1
ATOM 790 C CA . THR A 1 103 ? -25.375 -11.242 -31.531 1 73.75 103 THR A CA 1
ATOM 791 C C . THR A 1 103 ? -24.719 -12.281 -30.625 1 73.75 103 THR A C 1
ATOM 793 O O . THR A 1 103 ? -23.969 -13.133 -31.094 1 73.75 103 THR A O 1
ATOM 796 N N . GLN A 1 104 ? -25.078 -12.25 -29.375 1 76.56 104 GLN A N 1
ATOM 797 C CA . GLN A 1 104 ? -24.438 -13.164 -28.438 1 76.56 104 GLN A CA 1
ATOM 798 C C . GLN A 1 104 ? -24.969 -14.586 -28.609 1 76.56 104 GLN A C 1
ATOM 800 O O . GLN A 1 104 ? -26.156 -14.789 -28.812 1 76.56 104 GLN A O 1
ATOM 805 N N . HIS A 1 105 ? -24.047 -15.539 -28.734 1 81.75 105 HIS A N 1
ATOM 806 C CA . HIS A 1 105 ? -24.391 -16.953 -28.797 1 81.75 105 HIS A CA 1
ATOM 807 C C . HIS A 1 105 ? -23.578 -17.75 -27.781 1 81.75 105 HIS A C 1
ATOM 809 O O . HIS A 1 105 ? -22.562 -17.266 -27.266 1 81.75 105 HIS A O 1
ATOM 815 N N . LEU A 1 106 ? -24.031 -18.906 -27.5 1 81.75 106 LEU A N 1
ATOM 816 C CA . LEU A 1 106 ? -23.391 -19.781 -26.531 1 81.75 106 LEU A CA 1
ATOM 817 C C . LEU A 1 106 ? -22.016 -20.234 -27.031 1 81.75 106 LEU A C 1
ATOM 819 O O . LEU A 1 106 ? -21.875 -20.594 -28.203 1 81.75 106 LEU A O 1
ATOM 823 N N . ASN A 1 107 ? -21.078 -20.203 -26.203 1 86.62 107 ASN A N 1
ATOM 824 C CA . ASN A 1 107 ? -19.75 -20.719 -26.5 1 86.62 107 ASN A CA 1
ATOM 825 C C . ASN A 1 107 ? -19.781 -22.25 -26.641 1 86.62 107 ASN A C 1
ATOM 827 O O . ASN A 1 107 ? -20.172 -22.953 -25.719 1 86.62 107 ASN A O 1
ATOM 831 N N . PRO A 1 108 ? -19.391 -22.688 -27.719 1 89.69 108 PRO A N 1
ATOM 832 C CA . PRO A 1 108 ? -19.391 -24.141 -27.922 1 89.69 108 PRO A CA 1
ATOM 833 C C . PRO A 1 108 ? -18.562 -24.859 -26.844 1 89.69 108 PRO A C 1
ATOM 835 O O . PRO A 1 108 ? -18.859 -26.016 -26.531 1 89.69 108 PRO A O 1
ATOM 838 N N . GLU A 1 109 ? -17.609 -24.266 -26.219 1 90.81 109 GLU A N 1
ATOM 839 C CA . GLU A 1 109 ? -16.766 -24.875 -25.188 1 90.81 109 GLU A CA 1
ATOM 840 C C . GLU A 1 109 ? -17.562 -25.125 -23.906 1 90.81 109 GLU A C 1
ATOM 842 O O . GLU A 1 109 ? -17.141 -25.906 -23.062 1 90.81 109 GLU A O 1
ATOM 847 N N . CYS A 1 110 ? -18.656 -24.484 -23.828 1 85.12 110 CYS A N 1
ATOM 848 C CA . CYS A 1 110 ? -19.422 -24.531 -22.578 1 85.12 110 CYS A CA 1
ATOM 849 C C . CYS A 1 110 ? -20.641 -25.438 -22.719 1 85.12 110 CYS A C 1
ATOM 851 O O . CYS A 1 110 ? -21.359 -25.672 -21.75 1 85.12 110 CYS A O 1
ATOM 853 N N . VAL A 1 111 ? -20.828 -25.875 -23.906 1 81.81 111 VAL A N 1
ATOM 854 C CA . VAL A 1 111 ? -22.016 -26.688 -24.156 1 81.81 111 VAL A CA 1
ATOM 855 C C . VAL A 1 111 ? -21.922 -27.984 -23.344 1 81.81 111 VAL A C 1
ATOM 857 O O . VAL A 1 111 ? -20.906 -28.672 -23.375 1 81.81 111 VAL A O 1
ATOM 860 N N . GLY A 1 112 ? -22.953 -28.219 -22.656 1 74.88 112 GLY A N 1
ATOM 861 C CA . GLY A 1 112 ? -23.047 -29.453 -21.891 1 74.88 112 GLY A CA 1
ATOM 862 C C . GLY A 1 112 ? -22.406 -29.359 -20.531 1 74.88 112 GLY A C 1
ATOM 863 O O . GLY A 1 112 ? -22.469 -30.297 -19.734 1 74.88 112 GLY A O 1
ATOM 864 N N . LEU A 1 113 ? -21.781 -28.25 -20.375 1 77.31 113 LEU A N 1
ATOM 865 C CA . LEU A 1 113 ? -21.141 -28.094 -19.078 1 77.31 113 LEU A CA 1
ATOM 866 C C . LEU A 1 113 ? -22.125 -27.562 -18.047 1 77.31 113 LEU A C 1
ATOM 868 O O . LEU A 1 113 ? -23.125 -26.953 -18.406 1 77.31 113 LEU A O 1
ATOM 872 N N . LYS A 1 114 ? -21.781 -27.859 -16.734 1 63.56 114 LYS A N 1
ATOM 873 C CA . LYS A 1 114 ? -22.719 -27.547 -15.656 1 63.56 114 LYS A CA 1
ATOM 874 C C . LYS A 1 114 ? -22.094 -26.578 -14.648 1 63.56 114 LYS A C 1
ATOM 876 O O . LYS A 1 114 ? -22.734 -26.203 -13.672 1 63.56 114 LYS A O 1
ATOM 881 N N . SER A 1 115 ? -20.906 -26.312 -14.836 1 65.94 115 SER A N 1
ATOM 882 C CA . SER A 1 115 ? -20.203 -25.453 -13.883 1 65.94 115 SER A CA 1
ATOM 883 C C . SER A 1 115 ? -19.938 -24.078 -14.477 1 65.94 115 SER A C 1
ATOM 885 O O . SER A 1 115 ? -19.141 -23.938 -15.406 1 65.94 115 SER A O 1
ATOM 887 N N . TYR A 1 116 ? -20.75 -23.141 -13.969 1 64.19 116 TYR A N 1
ATOM 888 C CA . TYR A 1 116 ? -20.656 -21.766 -14.445 1 64.19 116 TYR A CA 1
ATOM 889 C C . TYR A 1 116 ? -20.422 -20.797 -13.289 1 64.19 116 TYR A C 1
ATOM 891 O O . TYR A 1 116 ? -20.688 -21.141 -12.133 1 64.19 116 TYR A O 1
ATOM 899 N N . GLY A 1 117 ? -19.844 -19.734 -13.617 1 67.75 117 GLY A N 1
ATOM 900 C CA . GLY A 1 117 ? -19.719 -18.625 -12.68 1 67.75 117 GLY A CA 1
ATOM 901 C C . GLY A 1 117 ? -19.391 -17.312 -13.352 1 67.75 117 GLY A C 1
ATOM 902 O O . GLY A 1 117 ? -19.328 -17.234 -14.578 1 67.75 117 GLY A O 1
ATOM 903 N N . SER A 1 118 ? -19.438 -16.359 -12.531 1 63.47 118 SER A N 1
ATOM 904 C CA . SER A 1 118 ? -19.125 -15.023 -13.047 1 63.47 118 SER A CA 1
ATOM 905 C C . SER A 1 118 ? -17.734 -14.562 -12.609 1 63.47 118 SER A C 1
ATOM 907 O O . SER A 1 118 ? -17.312 -14.852 -11.492 1 63.47 118 SER A O 1
ATOM 909 N N . MET A 1 119 ? -17.078 -14.023 -13.586 1 65.69 119 MET A N 1
ATOM 910 C CA . MET A 1 119 ? -15.789 -13.406 -13.305 1 65.69 119 MET A CA 1
ATOM 911 C C . MET A 1 119 ? -15.773 -11.945 -13.758 1 65.69 119 MET A C 1
ATOM 913 O O . MET A 1 119 ? -16.344 -11.609 -14.797 1 65.69 119 MET A O 1
ATOM 917 N N . TRP A 1 120 ? -15.273 -11.148 -12.898 1 56.94 120 TRP A N 1
ATOM 918 C CA . TRP A 1 120 ? -15.102 -9.758 -13.297 1 56.94 120 TRP A CA 1
ATOM 919 C C . TRP A 1 120 ? -13.977 -9.617 -14.32 1 56.94 120 TRP A C 1
ATOM 921 O O . TRP A 1 120 ? -12.883 -10.148 -14.125 1 56.94 120 TRP A O 1
ATOM 931 N N . THR A 1 121 ? -14.398 -9.031 -15.445 1 58.69 121 THR A N 1
ATOM 932 C CA . THR A 1 121 ? -13.43 -8.695 -16.484 1 58.69 121 THR A CA 1
ATOM 933 C C . THR A 1 121 ? -13.445 -7.195 -16.766 1 58.69 121 THR A C 1
ATOM 935 O O . THR A 1 121 ? -14.219 -6.449 -16.156 1 58.69 121 THR A O 1
ATOM 938 N N . GLU A 1 122 ? -12.508 -6.672 -17.562 1 53.47 122 GLU A N 1
ATOM 939 C CA . GLU A 1 122 ? -12.477 -5.277 -18 1 53.47 122 GLU A CA 1
ATOM 940 C C . GLU A 1 122 ? -13.812 -4.848 -18.578 1 53.47 122 GLU A C 1
ATOM 942 O O . GLU A 1 122 ? -14.195 -3.68 -18.484 1 53.47 122 GLU A O 1
ATOM 947 N N . GLU A 1 123 ? -14.461 -5.785 -19.141 1 53.91 123 GLU A N 1
ATOM 948 C CA . GLU A 1 123 ? -15.719 -5.512 -19.828 1 53.91 123 GLU A CA 1
ATOM 949 C C . GLU A 1 123 ? -16.906 -5.652 -18.859 1 53.91 123 GLU A C 1
ATOM 951 O O . GLU A 1 123 ? -18.047 -5.441 -19.25 1 53.91 123 GLU A O 1
ATOM 956 N N . GLY A 1 124 ? -16.547 -6.008 -17.688 1 56.69 124 GLY A N 1
ATOM 957 C CA . GLY A 1 124 ? -17.578 -6.219 -16.688 1 56.69 124 GLY A CA 1
ATOM 958 C C . GLY A 1 124 ? -17.703 -7.664 -16.25 1 56.69 124 GLY A C 1
ATOM 959 O O . GLY A 1 124 ? -16.766 -8.453 -16.422 1 56.69 124 GLY A O 1
ATOM 960 N N . TYR A 1 125 ? -18.781 -7.988 -15.594 1 59.5 125 TYR A N 1
ATOM 961 C CA . TYR A 1 125 ? -19.031 -9.359 -15.18 1 59.5 125 TYR A CA 1
ATOM 962 C C . TYR A 1 125 ? -19.359 -10.25 -16.375 1 59.5 125 TYR A C 1
ATOM 964 O O . TYR A 1 125 ? -20.25 -9.938 -17.172 1 59.5 125 TYR A O 1
ATOM 972 N N . GLU A 1 126 ? -18.562 -11.234 -16.5 1 67.94 126 GLU A N 1
ATOM 973 C CA . GLU A 1 126 ? -18.75 -12.188 -17.578 1 67.94 126 GLU A CA 1
ATOM 974 C C . GLU A 1 126 ? -19.031 -13.586 -17.031 1 67.94 126 GLU A C 1
ATOM 976 O O . GLU A 1 126 ? -18.344 -14.055 -16.125 1 67.94 126 GLU A O 1
ATOM 981 N N . MET A 1 127 ? -20.031 -14.133 -17.594 1 74.12 127 MET A N 1
ATOM 982 C CA . MET A 1 127 ? -20.312 -15.531 -17.266 1 74.12 127 MET A CA 1
ATOM 983 C C . MET A 1 127 ? -19.297 -16.453 -17.938 1 74.12 127 MET A C 1
ATOM 985 O O . MET A 1 127 ? -18.984 -16.297 -19.109 1 74.12 127 MET A O 1
ATOM 989 N N . GLN A 1 128 ? -18.781 -17.359 -17.047 1 81.06 128 GLN A N 1
ATOM 990 C CA . GLN A 1 128 ? -17.766 -18.281 -17.547 1 81.06 128 GLN A CA 1
ATOM 991 C C . GLN A 1 128 ? -18.062 -19.719 -17.094 1 81.06 128 GLN A C 1
ATOM 993 O O . GLN A 1 128 ? -18.828 -19.922 -16.156 1 81.06 128 GLN A O 1
ATOM 998 N N . CYS A 1 129 ? -17.609 -20.625 -17.844 1 82 129 CYS A N 1
ATOM 999 C CA . CYS A 1 129 ? -17.688 -22.016 -17.453 1 82 129 CYS A CA 1
ATOM 1000 C C . CYS A 1 129 ? -16.297 -22.609 -17.25 1 82 129 CYS A C 1
ATOM 1002 O O . CYS A 1 129 ? -15.328 -22.172 -17.875 1 82 129 CYS A O 1
ATOM 1004 N N . TYR A 1 130 ? -16.234 -23.594 -16.328 1 85.81 130 TYR A N 1
ATOM 1005 C CA . TYR A 1 130 ? -14.992 -24.344 -16.203 1 85.81 130 TYR A CA 1
ATOM 1006 C C . TYR A 1 130 ? -14.852 -25.344 -17.328 1 85.81 130 TYR A C 1
ATOM 1008 O O . TYR A 1 130 ? -15.82 -26.016 -17.703 1 85.81 130 TYR A O 1
ATOM 1016 N N . ILE A 1 131 ? -13.648 -25.359 -17.844 1 88.69 131 ILE A N 1
ATOM 1017 C CA . ILE A 1 131 ? -13.438 -26.312 -18.922 1 88.69 131 ILE A CA 1
ATOM 1018 C C . ILE A 1 131 ? -12.352 -27.312 -18.531 1 88.69 131 ILE A C 1
ATOM 1020 O O . ILE A 1 131 ? -11.484 -27 -17.703 1 88.69 131 ILE A O 1
ATOM 1024 N N . GLY A 1 132 ? -12.453 -28.5 -19.188 1 92.56 132 GLY A N 1
ATOM 1025 C CA . GLY A 1 132 ? -11.531 -29.609 -18.953 1 92.56 132 GLY A CA 1
ATOM 1026 C C . GLY A 1 132 ? -12.094 -30.953 -19.375 1 92.56 132 GLY A C 1
ATOM 1027 O O . GLY A 1 132 ? -13.273 -31.062 -19.703 1 92.56 132 GLY A O 1
ATOM 1028 N N . ASP A 1 133 ? -11.227 -31.859 -19.391 1 92.69 133 ASP A N 1
ATOM 1029 C CA . ASP A 1 133 ? -11.688 -33.219 -19.641 1 92.69 133 ASP A CA 1
ATOM 1030 C C . ASP A 1 133 ? -12.594 -33.719 -18.5 1 92.69 133 ASP A C 1
ATOM 1032 O O . ASP A 1 133 ? -12.32 -33.438 -17.328 1 92.69 133 ASP A O 1
ATOM 1036 N N . PRO A 1 134 ? -13.711 -34.406 -18.859 1 89 134 PRO A N 1
ATOM 1037 C CA . PRO A 1 134 ? -14.586 -34.906 -17.797 1 89 134 PRO A CA 1
ATOM 1038 C C . PRO A 1 134 ? -13.875 -35.906 -16.859 1 89 134 PRO A C 1
ATOM 1040 O O . PRO A 1 134 ? -14.281 -36.031 -15.703 1 89 134 PRO A O 1
ATOM 1043 N N . ASP A 1 135 ? -12.953 -36.562 -17.438 1 91.12 135 ASP A N 1
ATOM 1044 C CA . ASP A 1 135 ? -12.078 -37.375 -16.625 1 91.12 135 ASP A CA 1
ATOM 1045 C C . ASP A 1 135 ? -10.922 -36.562 -16.047 1 91.12 135 ASP A C 1
ATOM 1047 O O . ASP A 1 135 ? -9.984 -36.219 -16.781 1 91.12 135 ASP A O 1
ATOM 1051 N N . ASN A 1 136 ? -10.914 -36.312 -14.766 1 89.69 136 ASN A N 1
ATOM 1052 C CA . ASN A 1 136 ? -9.953 -35.438 -14.109 1 89.69 136 ASN A CA 1
ATOM 1053 C C . ASN A 1 136 ? -8.523 -35.938 -14.281 1 89.69 136 ASN A C 1
ATOM 1055 O O . ASN A 1 136 ? -7.586 -35.156 -14.344 1 89.69 136 ASN A O 1
ATOM 1059 N N . GLU A 1 137 ? -8.344 -37.25 -14.305 1 88.81 137 GLU A N 1
ATOM 1060 C CA . GLU A 1 137 ? -7.012 -37.781 -14.523 1 88.81 137 GLU A CA 1
ATOM 1061 C C . GLU A 1 137 ? -6.508 -37.469 -15.93 1 88.81 137 GLU A C 1
ATOM 1063 O O . GLU A 1 137 ? -5.344 -37.094 -16.109 1 88.81 137 GLU A O 1
ATOM 1068 N N . LYS A 1 138 ? -7.449 -37.656 -16.844 1 93.62 138 LYS A N 1
ATOM 1069 C CA . LYS A 1 138 ? -7.09 -37.281 -18.219 1 93.62 138 LYS A CA 1
ATOM 1070 C C . LYS A 1 138 ? -6.836 -35.781 -18.359 1 93.62 138 LYS A C 1
ATOM 1072 O O . LYS A 1 138 ? -5.941 -35.375 -19.094 1 93.62 138 LYS A O 1
ATOM 1077 N N . ASP A 1 139 ? -7.633 -35.031 -17.688 1 95.88 139 ASP A N 1
ATOM 1078 C CA . ASP A 1 139 ? -7.414 -33.594 -17.719 1 95.88 139 ASP A CA 1
ATOM 1079 C C . ASP A 1 139 ? -6.031 -33.25 -17.172 1 95.88 139 ASP A C 1
ATOM 1081 O O . ASP A 1 139 ? -5.316 -32.438 -17.781 1 95.88 139 ASP A O 1
ATOM 1085 N N . ALA A 1 140 ? -5.668 -33.844 -16.031 1 94.69 140 ALA A N 1
ATOM 1086 C CA . ALA A 1 140 ? -4.352 -33.594 -15.445 1 94.69 140 ALA A CA 1
ATOM 1087 C C . ALA A 1 140 ? -3.24 -33.938 -16.438 1 94.69 140 ALA A C 1
ATOM 1089 O O . ALA A 1 140 ? -2.277 -33.188 -16.594 1 94.69 140 ALA A O 1
ATOM 1090 N N . GLN A 1 141 ? -3.439 -35.031 -17.141 1 95.25 141 GLN A N 1
ATOM 1091 C CA . GLN A 1 141 ? -2.436 -35.469 -18.109 1 95.25 141 GLN A CA 1
ATOM 1092 C C . GLN A 1 141 ? -2.344 -34.5 -19.281 1 95.25 141 GLN A C 1
ATOM 1094 O O . GLN A 1 141 ? -1.251 -34.188 -19.766 1 95.25 141 GLN A O 1
ATOM 1099 N N . ASN A 1 142 ? -3.459 -34.062 -19.719 1 97 142 ASN A N 1
ATOM 1100 C CA . ASN A 1 142 ? -3.473 -33.094 -20.797 1 97 142 ASN A CA 1
ATOM 1101 C C . ASN A 1 142 ? -2.746 -31.797 -20.406 1 97 142 ASN A C 1
ATOM 1103 O O . ASN A 1 142 ? -1.944 -31.266 -21.172 1 97 142 ASN A O 1
ATOM 1107 N N . ARG A 1 143 ? -3.016 -31.312 -19.266 1 98 143 ARG A N 1
ATOM 1108 C CA . ARG A 1 143 ? -2.379 -30.094 -18.781 1 98 143 ARG A CA 1
ATOM 1109 C C . ARG A 1 143 ? -0.884 -30.297 -18.562 1 98 143 ARG A C 1
ATOM 1111 O O . ARG A 1 143 ? -0.082 -29.406 -18.812 1 98 143 ARG A O 1
ATOM 1118 N N . LEU A 1 144 ? -0.523 -31.516 -18.109 1 98 144 LEU A N 1
ATOM 1119 C CA . LEU A 1 144 ? 0.893 -31.844 -17.969 1 98 144 LEU A CA 1
ATOM 1120 C C . LEU A 1 144 ? 1.602 -31.781 -19.312 1 98 144 LEU A C 1
ATOM 1122 O O . LEU A 1 144 ? 2.734 -31.297 -19.406 1 98 144 LEU A O 1
ATOM 1126 N N . LYS A 1 145 ? 0.919 -32.219 -20.312 1 97.5 145 LYS A N 1
ATOM 1127 C CA . LYS A 1 145 ? 1.509 -32.188 -21.641 1 97.5 145 LYS A CA 1
ATOM 1128 C C . LYS A 1 145 ? 1.742 -30.75 -22.094 1 97.5 145 LYS A C 1
ATOM 1130 O O . LYS A 1 145 ? 2.799 -30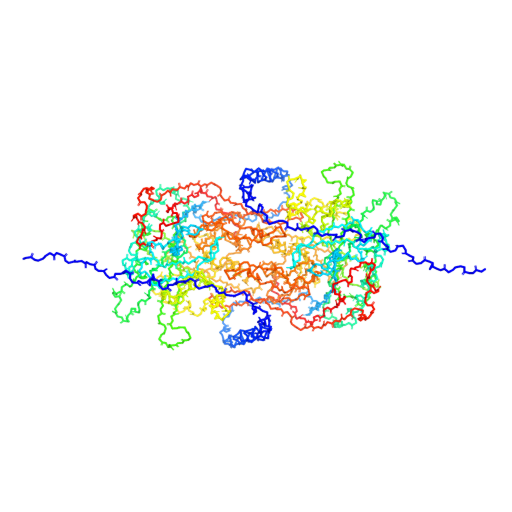.422 -22.641 1 97.5 145 LYS A O 1
ATOM 1135 N N . ILE A 1 146 ? 0.806 -29.938 -21.891 1 98.06 146 ILE A N 1
ATOM 1136 C CA . ILE A 1 146 ? 0.918 -28.531 -22.25 1 98.06 146 ILE A CA 1
ATOM 1137 C C . ILE A 1 146 ? 2.059 -27.875 -21.469 1 98.06 146 ILE A C 1
ATOM 1139 O O . ILE A 1 146 ? 2.857 -27.125 -22.031 1 98.06 146 ILE A O 1
ATOM 1143 N N . MET A 1 147 ? 2.133 -28.172 -20.188 1 98.62 147 MET A N 1
ATOM 1144 C CA . MET A 1 147 ? 3.199 -27.641 -19.344 1 98.62 147 MET A CA 1
ATOM 1145 C C . MET A 1 147 ? 4.566 -28.109 -19.844 1 98.62 147 MET A C 1
ATOM 1147 O O . MET A 1 147 ? 5.504 -27.312 -19.922 1 98.62 147 MET A O 1
ATOM 1151 N N . LYS A 1 148 ? 4.645 -29.344 -20.188 1 98.06 148 LYS A N 1
ATOM 1152 C CA . LYS A 1 148 ? 5.898 -29.891 -20.719 1 98.06 148 LYS A CA 1
ATOM 1153 C C . LYS A 1 148 ? 6.312 -29.172 -22 1 98.06 148 LYS A C 1
ATOM 1155 O O . LYS A 1 148 ? 7.484 -28.844 -22.172 1 98.06 148 LYS A O 1
ATOM 1160 N N . ASP A 1 149 ? 5.383 -28.922 -22.875 1 98.12 149 ASP A N 1
ATOM 1161 C CA . ASP A 1 149 ? 5.664 -28.203 -24.109 1 98.12 149 ASP A CA 1
ATOM 1162 C C . ASP A 1 149 ? 6.188 -26.797 -23.812 1 98.12 149 ASP A C 1
ATOM 1164 O O . ASP A 1 149 ? 7.141 -26.328 -24.453 1 98.12 149 ASP A O 1
ATOM 1168 N N . ALA A 1 150 ? 5.535 -26.125 -22.891 1 98.38 150 ALA A N 1
ATOM 1169 C CA . ALA A 1 150 ? 5.953 -24.781 -22.516 1 98.38 150 ALA A CA 1
ATOM 1170 C C . ALA A 1 150 ? 7.363 -24.781 -21.938 1 98.38 150 ALA A C 1
ATOM 1172 O O . ALA A 1 150 ? 8.172 -23.906 -22.266 1 98.38 150 ALA A O 1
ATOM 1173 N N . VAL A 1 151 ? 7.664 -25.75 -21.062 1 98.81 151 VAL A N 1
ATOM 1174 C CA . VAL A 1 151 ? 8.977 -25.859 -20.422 1 98.81 151 VAL A CA 1
ATOM 1175 C C . VAL A 1 151 ? 10.039 -26.125 -21.484 1 98.81 151 VAL A C 1
ATOM 1177 O O . VAL A 1 151 ? 11.125 -25.547 -21.438 1 98.81 151 VAL A O 1
ATOM 1180 N N . GLU A 1 152 ? 9.719 -26.984 -22.406 1 98.44 152 GLU A N 1
ATOM 1181 C CA . GLU A 1 152 ? 10.656 -27.266 -23.484 1 98.44 152 GLU A CA 1
ATOM 1182 C C . GLU A 1 152 ? 10.945 -26.031 -24.328 1 98.44 152 GLU A C 1
ATOM 1184 O O . GLU A 1 152 ? 12.102 -25.75 -24.656 1 98.44 152 GLU A O 1
ATOM 1189 N N . LYS A 1 153 ? 9.906 -25.359 -24.656 1 97.69 153 LYS A N 1
ATOM 1190 C CA . LYS A 1 153 ? 10.086 -24.109 -25.406 1 97.69 153 LYS A CA 1
ATOM 1191 C C . LYS A 1 153 ? 10.898 -23.109 -24.609 1 97.69 153 LYS A C 1
ATOM 1193 O O . LYS A 1 153 ? 11.742 -22.406 -25.156 1 97.69 153 LYS A O 1
ATOM 1198 N N . ALA A 1 154 ? 10.617 -23 -23.328 1 98.5 154 ALA A N 1
ATOM 1199 C CA . ALA A 1 154 ? 11.352 -22.094 -22.453 1 98.5 154 ALA A CA 1
ATOM 1200 C C . ALA A 1 154 ? 12.836 -22.438 -22.422 1 98.5 154 ALA A C 1
ATOM 1202 O O . ALA A 1 154 ? 13.688 -21.562 -22.578 1 98.5 154 ALA A O 1
ATOM 1203 N N . TYR A 1 155 ? 13.133 -23.688 -22.266 1 98.44 155 TYR A N 1
ATOM 1204 C CA . TYR A 1 155 ? 14.523 -24.125 -22.219 1 98.44 155 TYR A CA 1
ATOM 1205 C C . TYR A 1 155 ? 15.258 -23.734 -23.484 1 98.44 155 TYR A C 1
ATOM 1207 O O . TYR A 1 155 ? 16.375 -23.219 -23.438 1 98.44 155 TYR A O 1
ATOM 1215 N N . ASN A 1 156 ? 14.609 -23.938 -24.562 1 97.62 156 ASN A N 1
ATOM 1216 C CA . ASN A 1 156 ? 15.242 -23.688 -25.859 1 97.62 156 ASN A CA 1
ATOM 1217 C C . ASN A 1 156 ? 15.453 -22.203 -26.094 1 97.62 156 ASN A C 1
ATOM 1219 O O . ASN A 1 156 ? 16.297 -21.812 -26.906 1 97.62 156 ASN A O 1
ATOM 1223 N N . SER A 1 157 ? 14.75 -21.375 -25.391 1 96.44 157 SER A N 1
ATOM 1224 C CA . SER A 1 157 ? 14.781 -19.938 -25.641 1 96.44 157 SER A CA 1
ATOM 1225 C C . SER A 1 157 ? 15.562 -19.219 -24.547 1 96.44 157 SER A C 1
ATOM 1227 O O . SER A 1 157 ? 15.875 -18.031 -24.688 1 96.44 157 SER A O 1
ATOM 1229 N N . ALA A 1 158 ? 15.867 -19.875 -23.5 1 97.44 158 ALA A N 1
ATOM 1230 C CA . ALA A 1 158 ? 16.469 -19.25 -22.312 1 97.44 158 ALA A CA 1
ATOM 1231 C C . ALA A 1 158 ? 17.969 -19.047 -22.5 1 97.44 158 ALA A C 1
ATOM 1233 O O . ALA A 1 158 ? 18.562 -19.594 -23.438 1 97.44 158 ALA A O 1
ATOM 1234 N N . ASP A 1 159 ? 18.5 -18.203 -21.609 1 95.25 159 ASP A N 1
ATOM 1235 C CA . ASP A 1 159 ? 19.953 -18.094 -21.453 1 95.25 159 ASP A CA 1
ATOM 1236 C C . ASP A 1 159 ? 20.547 -19.375 -20.875 1 95.25 159 ASP A C 1
ATOM 1238 O O . ASP A 1 159 ? 20.016 -19.922 -19.891 1 95.25 159 ASP A O 1
ATOM 1242 N N . HIS A 1 160 ? 21.688 -19.875 -21.438 1 95.19 160 HIS A N 1
ATOM 1243 C CA . HIS A 1 160 ? 22.234 -21.156 -20.969 1 95.19 160 HIS A CA 1
ATOM 1244 C C . HIS A 1 160 ? 23.469 -20.938 -20.094 1 95.19 160 HIS A C 1
ATOM 1246 O O . HIS A 1 160 ? 24.141 -21.906 -19.719 1 95.19 160 HIS A O 1
ATOM 1252 N N . ASP A 1 161 ? 23.719 -19.672 -19.734 1 95.75 161 ASP A N 1
ATOM 1253 C CA . ASP A 1 161 ? 24.797 -19.375 -18.797 1 95.75 161 ASP A CA 1
ATOM 1254 C C . ASP A 1 161 ? 24.5 -19.969 -17.422 1 95.75 161 ASP A C 1
ATOM 1256 O O . ASP A 1 161 ? 23.469 -19.656 -16.812 1 95.75 161 ASP A O 1
ATOM 1260 N N . PRO A 1 162 ? 25.406 -20.797 -16.906 1 94.69 162 PRO A N 1
ATOM 1261 C CA . PRO A 1 162 ? 25.156 -21.422 -15.602 1 94.69 162 PRO A CA 1
ATOM 1262 C C . PRO A 1 162 ? 25.156 -20.422 -14.453 1 94.69 162 PRO A C 1
ATOM 1264 O O . PRO A 1 162 ? 24.75 -20.75 -13.336 1 94.69 162 PRO A O 1
ATOM 1267 N N . ASN A 1 163 ? 25.625 -19.234 -14.703 1 95.06 163 ASN A N 1
ATOM 1268 C CA . ASN A 1 163 ? 25.625 -18.203 -13.68 1 95.06 163 ASN A CA 1
ATOM 1269 C C . ASN A 1 163 ? 24.344 -17.375 -13.711 1 95.06 163 ASN A C 1
ATOM 1271 O O . ASN A 1 163 ? 24.203 -16.422 -12.93 1 95.06 163 ASN A O 1
ATOM 1275 N N . THR A 1 164 ? 23.453 -17.75 -14.617 1 97.81 164 THR A N 1
ATOM 1276 C CA . THR A 1 164 ? 22.141 -17.109 -14.68 1 97.81 164 THR A CA 1
ATOM 1277 C C . THR A 1 164 ? 21.047 -18.047 -14.156 1 97.81 164 THR A C 1
ATOM 1279 O O . THR A 1 164 ? 20.859 -19.141 -14.688 1 97.81 164 THR A O 1
ATOM 1282 N N . LEU A 1 165 ? 20.406 -17.609 -13.102 1 97.81 165 LEU A N 1
ATOM 1283 C CA . LEU A 1 165 ? 19.234 -18.359 -12.617 1 97.81 165 LEU A CA 1
ATOM 1284 C C . LEU A 1 165 ? 18.031 -18.125 -13.516 1 97.81 165 LEU A C 1
ATOM 1286 O O . LEU A 1 165 ? 17.656 -16.969 -13.766 1 97.81 165 LEU A O 1
ATOM 1290 N N . LYS A 1 166 ? 17.469 -19.188 -14.039 1 98.69 166 LYS A N 1
ATOM 1291 C CA . LYS A 1 166 ? 16.25 -19.078 -14.812 1 98.69 166 LYS A CA 1
ATOM 1292 C C . LYS A 1 166 ? 15.016 -19.359 -13.953 1 98.69 166 LYS A C 1
ATOM 1294 O O . LYS A 1 166 ? 14.992 -20.328 -13.188 1 98.69 166 LYS A O 1
ATOM 1299 N N . ILE A 1 167 ? 14.023 -18.516 -14.07 1 98.81 167 ILE A N 1
ATOM 1300 C CA . ILE A 1 167 ? 12.773 -18.688 -13.336 1 98.81 167 ILE A CA 1
ATOM 1301 C C . ILE A 1 167 ? 11.609 -18.812 -14.32 1 98.81 167 ILE A C 1
ATOM 1303 O O . ILE A 1 167 ? 11.312 -17.859 -15.062 1 98.81 167 ILE A O 1
ATOM 1307 N N . PHE A 1 168 ? 11.008 -19.922 -14.32 1 98.81 168 PHE A N 1
ATOM 1308 C CA . PHE A 1 168 ? 9.797 -20.172 -15.102 1 98.81 168 PHE A CA 1
ATOM 1309 C C . PHE A 1 168 ? 8.555 -20.016 -14.234 1 98.81 168 PHE A C 1
ATOM 1311 O O . PHE A 1 168 ? 8.453 -20.641 -13.172 1 98.81 168 PHE A O 1
ATOM 1318 N N . ILE A 1 169 ? 7.613 -19.188 -14.648 1 98.62 169 ILE A N 1
ATOM 1319 C CA . ILE A 1 169 ? 6.402 -18.969 -13.859 1 98.62 169 ILE A CA 1
ATOM 1320 C C . ILE A 1 169 ? 5.172 -19.188 -14.734 1 98.62 169 ILE A C 1
ATOM 1322 O O . ILE A 1 169 ? 5.062 -18.625 -15.82 1 98.62 169 ILE A O 1
ATOM 1326 N N . ALA A 1 170 ? 4.258 -20.016 -14.258 1 98.25 170 ALA A N 1
ATOM 1327 C CA . ALA A 1 170 ? 2.932 -20.188 -14.836 1 98.25 170 ALA A CA 1
ATOM 1328 C C . ALA A 1 170 ? 1.868 -19.484 -14 1 98.25 170 ALA A C 1
ATOM 1330 O O . ALA A 1 170 ? 2.09 -19.188 -12.828 1 98.25 170 ALA A O 1
ATOM 1331 N N . PRO A 1 171 ? 0.759 -19.203 -14.578 1 96.06 171 PRO A N 1
ATOM 1332 C CA . PRO A 1 171 ? -0.218 -18.375 -13.867 1 96.06 171 PRO A CA 1
ATOM 1333 C C . PRO A 1 171 ? -1.044 -19.172 -12.859 1 96.06 171 PRO A C 1
ATOM 1335 O O . PRO A 1 171 ? -1.111 -20.406 -12.945 1 96.06 171 PRO A O 1
ATOM 1338 N N . GLU A 1 172 ? -1.645 -18.391 -11.938 1 95.19 172 GLU A N 1
ATOM 1339 C CA . GLU A 1 172 ? -2.645 -18.938 -11.023 1 95.19 172 GLU A CA 1
ATOM 1340 C C . GLU A 1 172 ? -3.789 -19.594 -11.789 1 95.19 172 GLU A C 1
ATOM 1342 O O . GLU A 1 172 ? -4.195 -19.109 -12.852 1 95.19 172 GLU A O 1
ATOM 1347 N N . PHE A 1 173 ? -4.242 -20.781 -11.328 1 93.44 173 PHE A N 1
ATOM 1348 C CA . PHE A 1 173 ? -5.398 -21.531 -11.797 1 93.44 173 PHE A CA 1
ATOM 1349 C C . PHE A 1 173 ? -5.031 -22.406 -12.992 1 93.44 173 PHE A C 1
ATOM 1351 O O . PHE A 1 173 ? -5.91 -22.938 -13.672 1 93.44 173 PHE A O 1
ATOM 1358 N N . PHE A 1 174 ? -3.797 -22.578 -13.258 1 97.12 174 PHE A N 1
ATOM 1359 C CA . PHE A 1 174 ? -3.398 -23.422 -14.383 1 97.12 174 PHE A CA 1
ATOM 1360 C C . PHE A 1 174 ? -3.977 -24.828 -14.234 1 97.12 174 PHE A C 1
ATOM 1362 O O . PHE A 1 174 ? -4.414 -25.422 -15.219 1 97.12 174 PHE A O 1
ATOM 1369 N N . TRP A 1 175 ? -3.947 -25.266 -12.984 1 97.06 175 TRP A N 1
ATOM 1370 C CA . TRP A 1 175 ? -4.48 -26.594 -12.711 1 97.06 175 TRP A CA 1
ATOM 1371 C C . TRP A 1 175 ? -5.871 -26.516 -12.094 1 97.06 175 TRP A C 1
ATOM 1373 O O . TRP A 1 175 ? -6.023 -26.625 -10.875 1 97.06 175 TRP A O 1
ATOM 1383 N N . ARG A 1 176 ? -6.789 -26.422 -12.898 1 92.25 176 ARG A N 1
ATOM 1384 C CA . ARG A 1 176 ? -8.188 -26.312 -12.508 1 92.25 176 ARG A CA 1
ATOM 1385 C C . ARG A 1 176 ? -9.094 -27.031 -13.492 1 92.25 176 ARG A C 1
ATOM 1387 O O . ARG A 1 176 ? -9.219 -26.625 -14.648 1 92.25 176 ARG A O 1
ATOM 1394 N N . GLY A 1 177 ? -9.742 -28.047 -13.062 1 88.81 177 GLY A N 1
ATOM 1395 C CA . GLY A 1 177 ? -10.5 -28.938 -13.938 1 88.81 177 GLY A CA 1
ATOM 1396 C C . GLY A 1 177 ? -11.922 -28.453 -14.172 1 88.81 177 GLY A C 1
ATOM 1397 O O . GLY A 1 177 ? -12.289 -27.359 -13.758 1 88.81 177 GLY A O 1
ATOM 1398 N N . ILE A 1 178 ? -12.648 -29.312 -14.734 1 87.38 178 ILE A N 1
ATOM 1399 C CA . ILE A 1 178 ? -13.977 -29.016 -15.258 1 87.38 178 ILE A CA 1
ATOM 1400 C C . ILE A 1 178 ? -14.93 -28.703 -14.109 1 87.38 178 ILE A C 1
ATOM 1402 O O . ILE A 1 178 ? -15.938 -28.016 -14.297 1 87.38 178 ILE A O 1
ATOM 1406 N N . ASP A 1 179 ? -14.586 -29.141 -12.93 1 80.62 179 ASP A N 1
ATOM 1407 C CA . ASP A 1 179 ? -15.445 -28.906 -11.766 1 80.62 179 ASP A CA 1
ATOM 1408 C C . ASP A 1 179 ? -14.945 -27.719 -10.938 1 80.62 179 ASP A C 1
ATOM 1410 O O . ASP A 1 179 ? -15.461 -27.469 -9.852 1 80.62 179 ASP A O 1
ATOM 1414 N N . GLY A 1 180 ? -13.992 -27.156 -11.414 1 82.88 180 GLY A N 1
ATOM 1415 C CA . GLY A 1 180 ? -13.445 -26.016 -10.711 1 82.88 180 GLY A CA 1
ATOM 1416 C C . GLY A 1 180 ? -12.375 -26.375 -9.703 1 82.88 180 GLY A C 1
ATOM 1417 O O . GLY A 1 180 ? -11.75 -25.5 -9.102 1 82.88 180 GLY A O 1
ATOM 1418 N N . ALA A 1 181 ? -12.227 -27.641 -9.438 1 86.25 181 ALA A N 1
ATOM 1419 C CA . ALA A 1 181 ? -11.203 -28.156 -8.523 1 86.25 181 ALA A CA 1
ATOM 1420 C C . ALA A 1 181 ? -10.977 -29.641 -8.734 1 86.25 181 ALA A C 1
ATOM 1422 O O . ALA A 1 181 ? -11.875 -30.359 -9.188 1 86.25 181 ALA A O 1
ATOM 1423 N N . TYR A 1 182 ? -9.75 -30.031 -8.453 1 87.12 182 TYR A N 1
ATOM 1424 C CA . TYR A 1 182 ? -9.477 -31.469 -8.391 1 87.12 182 TYR A CA 1
ATOM 1425 C C . TYR A 1 182 ? -9.75 -32 -6.996 1 87.12 182 TYR A C 1
ATOM 1427 O O . TYR A 1 182 ? -9.359 -31.406 -5.996 1 87.12 182 TYR A O 1
ATOM 1435 N N . VAL A 1 183 ? -10.453 -33.062 -6.883 1 78.25 183 VAL A N 1
ATOM 1436 C CA . VAL A 1 183 ? -10.766 -33.656 -5.586 1 78.25 183 VAL A CA 1
ATOM 1437 C C . VAL A 1 183 ? -9.539 -34.375 -5.039 1 78.25 183 VAL A C 1
ATOM 1439 O O . VAL A 1 183 ? -8.883 -35.156 -5.754 1 78.25 183 VAL A O 1
ATOM 1442 N N . PHE A 1 184 ? -9.352 -34 -3.764 1 73.5 184 PHE A N 1
ATOM 1443 C CA . PHE A 1 184 ? -8.328 -34.781 -3.068 1 73.5 184 PHE A CA 1
ATOM 1444 C C . PHE A 1 184 ? -8.828 -36.188 -2.764 1 73.5 184 PHE A C 1
ATOM 1446 O O . PHE A 1 184 ? -9.93 -36.344 -2.24 1 73.5 184 PHE A O 1
ATOM 1453 N N . MET A 1 185 ? -8.477 -37.125 -3.42 1 58.84 185 MET A N 1
ATOM 1454 C CA . MET A 1 185 ? -8.906 -38.469 -3.119 1 58.84 185 MET A CA 1
ATOM 1455 C C . MET A 1 185 ? -8.25 -39 -1.842 1 58.84 185 MET A C 1
ATOM 1457 O O . MET A 1 185 ? -7.043 -38.812 -1.649 1 58.84 185 MET A O 1
ATOM 1461 N N . ASP A 1 186 ? -9.188 -39 -0.728 1 50.41 186 ASP A N 1
ATOM 1462 C CA . ASP A 1 186 ? -8.719 -39.688 0.479 1 50.41 186 ASP A CA 1
ATOM 1463 C C . ASP A 1 186 ? -7.992 -40.969 0.137 1 50.41 186 ASP A C 1
ATOM 1465 O O . ASP A 1 186 ? -8.555 -41.844 -0.529 1 50.41 186 ASP A O 1
ATOM 1469 N N . GLU A 1 187 ? -6.82 -40.812 -0.095 1 46.88 187 GLU A N 1
ATOM 1470 C CA . GLU A 1 187 ? -6.164 -42.094 -0.213 1 46.88 187 GLU A CA 1
ATOM 1471 C C . GLU A 1 187 ? -6.391 -42.938 1.035 1 46.88 187 GLU A C 1
ATOM 1473 O O . GLU A 1 187 ? -6.176 -42.469 2.156 1 46.88 187 GLU A O 1
ATOM 1478 N N . ALA A 1 188 ? -7.43 -43.75 1.004 1 41.34 188 ALA A N 1
ATOM 1479 C CA . ALA A 1 188 ? -7.562 -44.656 2.135 1 41.34 188 ALA A CA 1
ATOM 1480 C C . ALA A 1 188 ? -6.195 -45.031 2.699 1 41.34 188 ALA A C 1
ATOM 1482 O O . ALA A 1 188 ? -5.219 -45.125 1.952 1 41.34 188 ALA A O 1
ATOM 1483 N N . PRO A 1 189 ? -6.125 -44.906 4.012 1 43.25 189 PRO A N 1
ATOM 1484 C CA . PRO A 1 189 ? -4.934 -45.5 4.625 1 43.25 189 PRO A CA 1
ATOM 1485 C C . PRO A 1 189 ? -4.602 -46.875 4.059 1 43.25 189 PRO A C 1
ATOM 1487 O O . PRO A 1 189 ? -5.473 -47.75 3.994 1 43.25 189 PRO A O 1
ATOM 1490 N N . GLY A 1 190 ? -3.496 -47.125 3.35 1 42.09 190 GLY A N 1
ATOM 1491 C CA . GLY A 1 190 ? -3.047 -48.406 2.805 1 42.09 190 GLY A CA 1
ATOM 1492 C C . GLY A 1 190 ? -3.041 -48.438 1.287 1 42.09 190 GLY A C 1
ATOM 1493 O O . GLY A 1 190 ? -2.506 -49.344 0.682 1 42.09 190 GLY A O 1
ATOM 1494 N N . GLU A 1 191 ? -3.963 -47.719 0.727 1 40.28 191 GLU A N 1
ATOM 1495 C CA . GLU A 1 191 ? -3.965 -47.719 -0.733 1 40.28 191 GLU A CA 1
ATOM 1496 C C . GLU A 1 191 ? -3.141 -46.562 -1.3 1 40.28 191 GLU A C 1
ATOM 1498 O O . GLU A 1 191 ? -3.695 -45.594 -1.817 1 40.28 191 GLU A O 1
ATOM 1503 N N . TRP A 1 192 ? -1.995 -46.469 -0.885 1 40.41 192 TRP A N 1
ATOM 1504 C CA . TRP A 1 192 ? -0.997 -45.5 -1.31 1 40.41 192 TRP A CA 1
ATOM 1505 C C . TRP A 1 192 ? -0.858 -45.5 -2.828 1 40.41 192 TRP A C 1
ATOM 1507 O O . TRP A 1 192 ? -0.159 -44.625 -3.387 1 40.41 192 TRP A O 1
ATOM 1517 N N . ASP A 1 193 ? -1.448 -46.594 -3.422 1 45.16 193 ASP A N 1
ATOM 1518 C CA . ASP A 1 193 ? -1.184 -46.812 -4.84 1 45.16 193 ASP A CA 1
ATOM 1519 C C . ASP A 1 193 ? -2.084 -45.938 -5.707 1 45.16 193 ASP A C 1
ATOM 1521 O O . ASP A 1 193 ? -1.916 -45.875 -6.926 1 45.16 193 ASP A O 1
ATOM 1525 N N . VAL A 1 194 ? -3.072 -45.375 -5.062 1 53.56 194 VAL A N 1
ATOM 1526 C CA . VAL A 1 194 ? -3.971 -44.656 -5.957 1 53.56 194 VAL A CA 1
ATOM 1527 C C . VAL A 1 194 ? -3.639 -43.156 -5.934 1 53.56 194 VAL A C 1
ATOM 1529 O O . VAL A 1 194 ? -3.752 -42.531 -4.895 1 53.56 194 VAL A O 1
ATOM 1532 N N . CYS A 1 195 ? -2.877 -42.781 -6.848 1 67 195 CYS A N 1
ATOM 1533 C CA . CYS A 1 195 ? -2.518 -41.375 -7.066 1 67 195 CYS A CA 1
ATOM 1534 C C . CYS A 1 195 ? -3.633 -40.625 -7.789 1 67 195 CYS A C 1
ATOM 1536 O O . CYS A 1 195 ? -3.906 -40.906 -8.961 1 67 195 CYS A O 1
ATOM 1538 N N . GLY A 1 196 ? -4.418 -39.844 -7.008 1 80.88 196 GLY A N 1
ATOM 1539 C CA . GLY A 1 196 ? -5.449 -39.031 -7.617 1 80.88 196 GLY A CA 1
ATOM 1540 C C . GLY A 1 196 ? -4.891 -37.938 -8.516 1 80.88 196 GLY A C 1
ATOM 1541 O O . GLY A 1 196 ? -3.691 -37.906 -8.797 1 80.88 196 GLY A O 1
ATOM 1542 N N . PRO A 1 197 ? -5.762 -37.156 -9.117 1 88.12 197 PRO A N 1
ATOM 1543 C CA . PRO A 1 197 ? -5.332 -36.156 -10.086 1 88.12 197 PRO A CA 1
ATOM 1544 C C . PRO A 1 197 ? -4.254 -35.219 -9.523 1 88.12 197 PRO A C 1
ATOM 1546 O O . PRO A 1 197 ? -3.287 -34.906 -10.219 1 88.12 197 PRO A O 1
ATOM 1549 N N . VAL A 1 198 ? -4.41 -34.844 -8.289 1 89.44 198 VAL A N 1
ATOM 1550 C CA . VAL A 1 198 ? -3.441 -33.906 -7.684 1 89.44 198 VAL A CA 1
ATOM 1551 C C . VAL A 1 198 ? -2.086 -34.625 -7.562 1 89.44 198 VAL A C 1
ATOM 1553 O O . VAL A 1 198 ? -1.049 -34.031 -7.871 1 89.44 198 VAL A O 1
ATOM 1556 N N . CYS A 1 199 ? -2.131 -35.844 -7.141 1 86.31 199 CYS A N 1
ATOM 1557 C CA . CYS A 1 199 ? -0.908 -36.625 -7.051 1 86.31 199 CYS A CA 1
ATOM 1558 C C . CYS A 1 199 ? -0.253 -36.781 -8.422 1 86.31 199 CYS A C 1
ATOM 1560 O O . CYS A 1 199 ? 0.968 -36.688 -8.539 1 86.31 199 CYS A O 1
ATOM 1562 N N . GLN A 1 200 ? -1.038 -37.031 -9.422 1 89.56 200 GLN A N 1
ATOM 1563 C CA . GLN A 1 200 ? -0.52 -37.156 -10.773 1 89.56 200 GLN A CA 1
ATOM 1564 C C . GLN A 1 200 ? 0.139 -35.875 -11.25 1 89.56 200 GLN A C 1
ATOM 1566 O O . GLN A 1 200 ? 1.195 -35.906 -11.891 1 89.56 200 GLN A O 1
ATOM 1571 N N . ILE A 1 201 ? -0.495 -34.75 -10.961 1 95.25 201 ILE A N 1
ATOM 1572 C CA . ILE A 1 201 ? 0.06 -33.469 -11.328 1 95.25 201 ILE A CA 1
ATOM 1573 C C . ILE A 1 201 ? 1.43 -33.281 -10.68 1 95.25 201 ILE A C 1
ATOM 1575 O O . ILE A 1 201 ? 2.416 -33 -11.359 1 95.25 201 ILE A O 1
ATOM 1579 N N . LEU A 1 202 ? 1.513 -33.531 -9.383 1 93.38 202 LEU A N 1
ATOM 1580 C CA . LEU A 1 202 ? 2.744 -33.312 -8.633 1 93.38 202 LEU A CA 1
ATOM 1581 C C . LEU A 1 202 ? 3.85 -34.25 -9.102 1 93.38 202 LEU A C 1
ATOM 1583 O O . LEU A 1 202 ? 4.992 -33.812 -9.289 1 93.38 202 LEU A O 1
ATOM 1587 N N . LYS A 1 203 ? 3.486 -35.5 -9.344 1 90.44 203 LYS A N 1
ATOM 1588 C CA . LYS A 1 203 ? 4.457 -36.469 -9.844 1 90.44 203 LYS A CA 1
ATOM 1589 C C . LYS A 1 203 ? 4.957 -36.094 -11.227 1 90.44 203 LYS A C 1
ATOM 1591 O O . LYS A 1 203 ? 6.16 -36.156 -11.5 1 90.44 203 LYS A O 1
ATOM 1596 N N . GLY A 1 204 ? 4.02 -35.719 -12.055 1 95.56 204 GLY A N 1
ATOM 1597 C CA . GLY A 1 204 ? 4.391 -35.312 -13.398 1 95.56 204 GLY A CA 1
ATOM 1598 C C . GLY A 1 204 ? 5.305 -34.125 -13.422 1 95.56 204 GLY A C 1
ATOM 1599 O O . GLY A 1 204 ? 6.254 -34.062 -14.211 1 95.56 204 GLY A O 1
ATOM 1600 N N . LEU A 1 205 ? 5.043 -33.125 -12.625 1 97.69 205 LEU A N 1
ATOM 1601 C CA . LEU A 1 205 ? 5.859 -31.938 -12.555 1 97.69 205 LEU A CA 1
ATOM 1602 C C . LEU A 1 205 ? 7.266 -32.25 -12.062 1 97.69 205 LEU A C 1
ATOM 1604 O O . LEU A 1 205 ? 8.25 -31.703 -12.562 1 97.69 205 LEU A O 1
ATOM 1608 N N . GLU A 1 206 ? 7.363 -33.094 -11.086 1 95.25 206 GLU A N 1
ATOM 1609 C CA . GLU A 1 206 ? 8.672 -33.531 -10.602 1 95.25 206 GLU A CA 1
ATOM 1610 C C . GLU A 1 206 ? 9.484 -34.188 -11.711 1 95.25 206 GLU A C 1
ATOM 1612 O O . GLU A 1 206 ? 10.688 -33.938 -11.828 1 95.25 206 GLU A O 1
ATOM 1617 N N . GLU A 1 207 ? 8.812 -35 -12.469 1 95.69 207 GLU A N 1
ATOM 1618 C CA . GLU A 1 207 ? 9.492 -35.656 -13.578 1 95.69 207 GLU A CA 1
ATOM 1619 C C . GLU A 1 207 ? 10.016 -34.625 -14.586 1 95.69 207 GLU A C 1
ATOM 1621 O O . GLU A 1 207 ? 11.086 -34.844 -15.172 1 95.69 207 GLU A O 1
ATOM 1626 N N . ILE A 1 208 ? 9.289 -33.594 -14.766 1 97.56 208 ILE A N 1
ATOM 1627 C CA . ILE A 1 208 ? 9.695 -32.562 -15.711 1 97.56 208 ILE A CA 1
ATOM 1628 C C . ILE A 1 208 ? 11 -31.906 -15.242 1 97.56 208 ILE A C 1
ATOM 1630 O O . ILE A 1 208 ? 11.914 -31.688 -16.031 1 97.56 208 ILE A O 1
ATOM 1634 N N . VAL A 1 209 ? 11.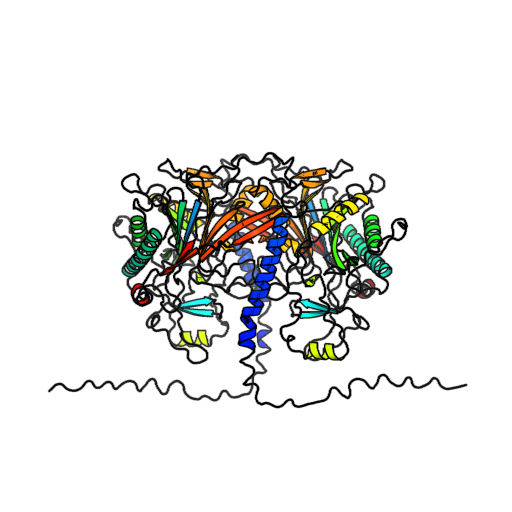18 -31.641 -13.953 1 97.75 209 VAL A N 1
ATOM 1635 C CA . VAL A 1 209 ? 12.281 -30.812 -13.484 1 97.75 209 VAL A CA 1
ATOM 1636 C C . VAL A 1 209 ? 13.5 -31.672 -13.188 1 97.75 209 VAL A C 1
ATOM 1638 O O . VAL A 1 209 ? 14.609 -31.172 -13.023 1 97.75 209 VAL A O 1
ATOM 1641 N N . ALA A 1 210 ? 13.242 -33.031 -13.039 1 97.38 210 ALA A N 1
ATOM 1642 C CA . ALA A 1 210 ? 14.336 -33.969 -12.805 1 97.38 210 ALA A CA 1
ATOM 1643 C C . ALA A 1 210 ? 15.133 -34.219 -14.086 1 97.38 210 ALA A C 1
ATOM 1645 O O . ALA A 1 210 ? 15.055 -35.281 -14.672 1 97.38 210 ALA A O 1
ATOM 1646 N N . ASP A 1 211 ? 15.812 -33.25 -14.492 1 97.75 211 ASP A N 1
ATOM 1647 C CA . ASP A 1 211 ? 16.594 -33.219 -15.727 1 97.75 211 ASP A CA 1
ATOM 1648 C C . ASP A 1 211 ? 17.828 -32.344 -15.578 1 97.75 211 ASP A C 1
ATOM 1650 O O . ASP A 1 211 ? 17.75 -31.219 -15.102 1 97.75 211 ASP A O 1
ATOM 1654 N N . LYS A 1 212 ? 18.953 -32.812 -15.977 1 96.75 212 LYS A N 1
ATOM 1655 C CA . LYS A 1 212 ? 20.203 -32.094 -15.844 1 96.75 212 LYS A CA 1
ATOM 1656 C C . LYS A 1 212 ? 20.125 -30.719 -16.5 1 96.75 212 LYS A C 1
ATOM 1658 O O . LYS A 1 212 ? 20.797 -29.781 -16.078 1 96.75 212 LYS A O 1
ATOM 1663 N N . ARG A 1 213 ? 19.312 -30.531 -17.469 1 96.62 213 ARG A N 1
ATOM 1664 C CA . ARG A 1 213 ? 19.125 -29.281 -18.203 1 96.62 213 ARG A CA 1
ATOM 1665 C C . ARG A 1 213 ? 18.625 -28.188 -17.266 1 96.62 213 ARG A C 1
ATOM 1667 O O . ARG A 1 213 ? 18.828 -27 -17.547 1 96.62 213 ARG A O 1
ATOM 1674 N N . PHE A 1 214 ? 18.094 -28.609 -16.094 1 98.06 214 PHE A N 1
ATOM 1675 C CA . PHE A 1 214 ? 17.344 -27.641 -15.312 1 98.06 214 PHE A CA 1
ATOM 1676 C C . PHE A 1 214 ? 18.031 -27.391 -13.969 1 98.06 214 PHE A C 1
ATOM 1678 O O . PHE A 1 214 ? 17.422 -26.859 -13.039 1 98.06 214 PHE A O 1
ATOM 1685 N N . GLU A 1 215 ? 19.25 -27.656 -13.836 1 94 215 GLU A N 1
ATOM 1686 C CA . GLU A 1 215 ? 20 -27.469 -12.594 1 94 215 GLU A CA 1
ATOM 1687 C C . GLU A 1 215 ? 20 -26 -12.156 1 94 215 GLU A C 1
ATOM 1689 O O . GLU A 1 215 ? 20.047 -25.703 -10.961 1 94 215 GLU A O 1
ATOM 1694 N N . ASN A 1 216 ? 19.875 -25.078 -13.016 1 95.56 216 ASN A N 1
ATOM 1695 C CA . ASN A 1 216 ? 19.891 -23.656 -12.703 1 95.56 216 ASN A CA 1
ATOM 1696 C C . ASN A 1 216 ? 18.531 -23.016 -12.945 1 95.56 216 ASN A C 1
ATOM 1698 O O . ASN A 1 216 ? 18.453 -21.859 -13.383 1 95.56 216 ASN A O 1
ATOM 1702 N N . TRP A 1 217 ? 17.484 -23.875 -12.688 1 98.19 217 TRP A N 1
ATOM 1703 C CA . TRP A 1 217 ? 16.141 -23.391 -12.945 1 98.19 217 TRP A CA 1
ATOM 1704 C C . TRP A 1 217 ? 15.273 -23.5 -11.695 1 98.19 217 TRP A C 1
ATOM 1706 O O . TRP A 1 217 ? 15.43 -24.438 -10.906 1 98.19 217 TRP A O 1
ATOM 1716 N N . VAL A 1 218 ? 14.422 -22.531 -11.523 1 98.19 218 VAL A N 1
ATOM 1717 C CA . VAL A 1 218 ? 13.305 -22.578 -10.594 1 98.19 218 VAL A CA 1
ATOM 1718 C C . VAL A 1 218 ? 11.984 -22.531 -11.359 1 98.19 218 VAL A C 1
ATOM 1720 O O . VAL A 1 218 ? 11.852 -21.781 -12.328 1 98.19 218 VAL A O 1
ATOM 1723 N N . PHE A 1 219 ? 11.109 -23.375 -10.922 1 98.81 219 PHE A N 1
ATOM 1724 C CA . PHE A 1 219 ? 9.828 -23.453 -11.602 1 98.81 219 PHE A CA 1
ATOM 1725 C C . PHE A 1 219 ? 8.68 -23.203 -10.633 1 98.81 219 PHE A C 1
ATOM 1727 O O . PHE A 1 219 ? 8.531 -23.922 -9.633 1 98.81 219 PHE A O 1
ATOM 1734 N N . MET A 1 220 ? 7.879 -22.188 -10.867 1 98.75 220 MET A N 1
ATOM 1735 C CA . MET A 1 220 ? 6.562 -22.031 -10.258 1 98.75 220 MET A CA 1
ATOM 1736 C C . MET A 1 220 ? 5.457 -22.375 -11.25 1 98.75 220 MET A C 1
ATOM 1738 O O . MET A 1 220 ? 5.141 -21.578 -12.133 1 98.75 220 MET A O 1
ATOM 1742 N N . PHE A 1 221 ? 4.812 -23.469 -11.109 1 98.69 221 PHE A N 1
ATOM 1743 C CA . PHE A 1 221 ? 4.039 -24.109 -12.172 1 98.69 221 PHE A CA 1
ATOM 1744 C C . PHE A 1 221 ? 2.574 -23.703 -12.102 1 98.69 221 PHE A C 1
ATOM 1746 O O . PHE A 1 221 ? 1.688 -24.469 -12.484 1 98.69 221 PHE A O 1
ATOM 1753 N N . GLY A 1 222 ? 2.312 -22.484 -11.57 1 98 222 GLY A N 1
ATOM 1754 C CA . GLY A 1 222 ? 0.921 -22.094 -11.391 1 98 222 GLY A CA 1
ATOM 1755 C C . GLY A 1 222 ? 0.241 -22.812 -10.242 1 98 222 GLY A C 1
ATOM 1756 O O . GLY A 1 222 ? 0.846 -23.656 -9.586 1 98 222 GLY A O 1
ATOM 1757 N N . SER A 1 223 ? -1.036 -22.484 -10.062 1 96.5 223 SER A N 1
ATOM 1758 C CA . SER A 1 223 ? -1.639 -23.031 -8.852 1 96.5 223 SER A CA 1
ATOM 1759 C C . SER A 1 223 ? -2.598 -24.172 -9.18 1 96.5 223 SER A C 1
ATOM 1761 O O . SER A 1 223 ? -3.182 -24.203 -10.266 1 96.5 223 SER A O 1
ATOM 1763 N N . ILE A 1 224 ? -2.66 -25.047 -8.234 1 94 224 ILE A N 1
ATOM 1764 C CA . ILE A 1 224 ? -3.607 -26.156 -8.227 1 94 224 ILE A CA 1
ATOM 1765 C C . ILE A 1 224 ? -4.805 -25.812 -7.344 1 94 224 ILE A C 1
ATOM 1767 O O . ILE A 1 224 ? -4.637 -25.422 -6.184 1 94 224 ILE A O 1
ATOM 1771 N N . ILE A 1 225 ? -5.961 -25.922 -7.926 1 89.06 225 ILE A N 1
ATOM 1772 C CA . ILE A 1 225 ? -7.172 -25.844 -7.113 1 89.06 225 ILE A CA 1
ATOM 1773 C C . ILE A 1 225 ? -7.629 -27.266 -6.75 1 89.06 225 ILE A C 1
ATOM 1775 O O . ILE A 1 225 ? -7.926 -28.078 -7.633 1 89.06 225 ILE A O 1
ATOM 1779 N N . ALA A 1 226 ? -7.621 -27.469 -5.438 1 83.44 226 ALA A N 1
ATOM 1780 C CA . ALA A 1 226 ? -8.023 -28.781 -4.949 1 83.44 226 ALA A CA 1
ATOM 1781 C C . ALA A 1 226 ? -9.172 -28.672 -3.945 1 83.44 226 ALA A C 1
ATOM 1783 O O . ALA A 1 226 ? -9.383 -27.609 -3.355 1 83.44 226 ALA A O 1
ATOM 1784 N N . SER A 1 227 ? -9.938 -29.734 -3.855 1 77 227 SER A N 1
ATOM 1785 C CA . SER A 1 227 ? -11.031 -29.75 -2.885 1 77 227 SER A CA 1
ATOM 1786 C C . SER A 1 227 ? -11.039 -31.062 -2.102 1 77 227 SER A C 1
ATOM 1788 O O . SER A 1 227 ? -10.523 -32.094 -2.568 1 77 227 SER A O 1
ATOM 1790 N N . GLU A 1 228 ? -11.539 -30.906 -0.87 1 71.75 228 GLU A N 1
ATOM 1791 C CA . GLU A 1 228 ? -11.758 -32.094 -0.029 1 71.75 228 GLU A CA 1
ATOM 1792 C C . GLU A 1 228 ? -13.078 -31.984 0.725 1 71.75 228 GLU A C 1
ATOM 1794 O O . GLU A 1 228 ? -13.508 -30.891 1.092 1 71.75 228 GLU A O 1
ATOM 1799 N N . THR A 1 229 ? -13.797 -33.125 0.783 1 66.31 229 THR A N 1
ATOM 1800 C CA . THR A 1 229 ? -15.008 -33.188 1.591 1 66.31 229 THR A CA 1
ATOM 1801 C C . THR A 1 229 ? -14.664 -33.344 3.07 1 66.31 229 THR A C 1
ATOM 1803 O O . THR A 1 229 ? -13.844 -34.188 3.434 1 66.31 229 THR A O 1
ATOM 1806 N N . VAL A 1 230 ? -15.078 -32.344 3.846 1 60.12 230 VAL A N 1
ATOM 1807 C CA . VAL A 1 230 ? -14.844 -32.438 5.281 1 60.12 230 VAL A CA 1
ATOM 1808 C C . VAL A 1 230 ? -15.992 -33.188 5.953 1 60.12 230 VAL A C 1
ATOM 1810 O O . VAL A 1 230 ? -17.156 -32.938 5.633 1 60.12 230 VAL A O 1
ATOM 1813 N N . ALA A 1 231 ? -15.766 -34.406 6.484 1 55.53 231 ALA A N 1
ATOM 1814 C CA . ALA A 1 231 ? -16.734 -35.344 7.066 1 55.53 231 ALA A CA 1
ATOM 1815 C C . ALA A 1 231 ? -17.688 -34.625 8.016 1 55.53 231 ALA A C 1
ATOM 1817 O O . ALA A 1 231 ? -18.859 -34.969 8.102 1 55.53 231 ALA A O 1
ATOM 1818 N N . ASP A 1 232 ? -17.156 -33.875 8.953 1 51.88 232 ASP A N 1
ATOM 1819 C CA . ASP A 1 232 ? -18.031 -33.562 10.07 1 51.88 232 ASP A CA 1
ATOM 1820 C C . ASP A 1 232 ? -19 -32.438 9.695 1 51.88 232 ASP A C 1
ATOM 1822 O O . ASP A 1 232 ? -19.703 -31.906 10.562 1 51.88 232 ASP A O 1
ATOM 1826 N N . GLY A 1 233 ? -19.453 -32.5 8.57 1 47.97 233 GLY A N 1
ATOM 1827 C CA . GLY A 1 233 ? -20.609 -31.703 8.211 1 47.97 233 GLY A CA 1
ATOM 1828 C C . GLY A 1 233 ? -20.516 -30.25 8.625 1 47.97 233 GLY A C 1
ATOM 1829 O O . GLY A 1 233 ? -21.516 -29.594 8.875 1 47.97 233 GLY A O 1
ATOM 1830 N N . GLY A 1 234 ? -19.391 -29.812 8.906 1 45.47 234 GLY A N 1
ATOM 1831 C CA . GLY A 1 234 ? -19.406 -28.438 9.367 1 45.47 234 GLY A CA 1
ATOM 1832 C C . GLY A 1 234 ? -19.953 -27.469 8.336 1 45.47 234 GLY A C 1
ATOM 1833 O O . GLY A 1 234 ? -20.562 -27.875 7.352 1 45.47 234 GLY A O 1
ATOM 1834 N N . GLU A 1 235 ? -20.047 -26.172 8.578 1 49.38 235 GLU A N 1
ATOM 1835 C CA . GLU A 1 235 ? -20.625 -25.094 7.797 1 49.38 235 GLU A CA 1
ATOM 1836 C C . GLU A 1 235 ? -20.141 -25.109 6.352 1 49.38 235 GLU A C 1
ATOM 1838 O O . GLU A 1 235 ? -20.859 -24.703 5.438 1 49.38 235 GLU A O 1
ATOM 1843 N N . PHE A 1 236 ? -18.938 -25.766 6.266 1 50.31 236 PHE A N 1
ATOM 1844 C CA . PHE A 1 236 ? -18.391 -25.859 4.914 1 50.31 236 PHE A CA 1
ATOM 1845 C C . PHE A 1 236 ? -18.062 -27.297 4.551 1 50.31 236 PHE A C 1
ATOM 1847 O O . PHE A 1 236 ? -17 -27.797 4.879 1 50.31 236 PHE A O 1
ATOM 1854 N N . PRO A 1 237 ? -19 -28 3.883 1 57.53 237 PRO A N 1
ATOM 1855 C CA . PRO A 1 237 ? -18.812 -29.422 3.594 1 57.53 237 PRO A CA 1
ATOM 1856 C C . PRO A 1 237 ? -17.656 -29.672 2.617 1 57.53 237 PRO A C 1
ATOM 1858 O O . PRO A 1 237 ? -17.156 -30.797 2.52 1 57.53 237 PRO A O 1
ATOM 1861 N N . THR A 1 238 ? -17.25 -28.641 1.928 1 64.25 238 THR A N 1
ATOM 1862 C CA . THR A 1 238 ? -16.141 -28.781 0.988 1 64.25 238 THR A CA 1
ATOM 1863 C C . THR A 1 238 ? -15.078 -27.703 1.238 1 64.25 238 THR A C 1
ATOM 1865 O O . THR A 1 238 ? -15.398 -26.531 1.354 1 64.25 238 THR A O 1
ATOM 1868 N N . MET A 1 239 ? -13.898 -28.234 1.448 1 69.06 239 MET A N 1
ATOM 1869 C CA . MET A 1 239 ? -12.766 -27.312 1.595 1 69.06 239 MET A CA 1
ATOM 1870 C C . MET A 1 239 ? -11.984 -27.203 0.29 1 69.06 239 MET A C 1
ATOM 1872 O O . MET A 1 239 ? -11.789 -28.203 -0.406 1 69.06 239 MET A O 1
ATOM 1876 N N . PHE A 1 240 ? -11.672 -25.984 -0.049 1 75.44 240 PHE A N 1
ATOM 1877 C CA . PHE A 1 240 ? -10.906 -25.734 -1.263 1 75.44 240 PHE A CA 1
ATOM 1878 C C . PHE A 1 240 ? -9.508 -25.234 -0.926 1 75.44 240 PHE A C 1
ATOM 1880 O O . PHE A 1 240 ? -9.32 -24.484 0.027 1 75.44 240 PHE A O 1
ATOM 1887 N N . TYR A 1 241 ? -8.578 -25.719 -1.738 1 78.94 241 TYR A N 1
ATOM 1888 C CA . TYR A 1 241 ? -7.18 -25.328 -1.601 1 78.94 241 TYR A CA 1
ATOM 1889 C C . TYR A 1 241 ? -6.66 -24.703 -2.895 1 78.94 241 TYR A C 1
ATOM 1891 O O . TYR A 1 241 ? -6.969 -25.188 -3.986 1 78.94 241 TYR A O 1
ATOM 1899 N N . ASN A 1 242 ? -6.078 -23.594 -2.709 1 88.56 242 ASN A N 1
ATOM 1900 C CA . ASN A 1 242 ? -5.324 -22.969 -3.785 1 88.56 242 ASN A CA 1
ATOM 1901 C C . ASN A 1 242 ? -3.838 -22.859 -3.445 1 88.56 242 ASN A C 1
ATOM 1903 O O . ASN A 1 242 ? -3.457 -22.125 -2.535 1 88.56 242 ASN A O 1
ATOM 1907 N N . PHE A 1 243 ? -2.986 -23.688 -4.168 1 91.38 243 PHE A N 1
ATOM 1908 C CA . PHE A 1 243 ? -1.56 -23.672 -3.869 1 91.38 243 PHE A CA 1
ATOM 1909 C C . PHE A 1 243 ? -0.737 -23.891 -5.133 1 91.38 243 PHE A C 1
ATOM 1911 O O . PHE A 1 243 ? -1.201 -24.531 -6.082 1 91.38 243 PHE A O 1
ATOM 1918 N N . ALA A 1 244 ? 0.468 -23.375 -5.121 1 96.5 244 ALA A N 1
ATOM 1919 C CA . ALA A 1 244 ? 1.351 -23.5 -6.277 1 96.5 244 ALA A CA 1
ATOM 1920 C C . ALA A 1 244 ? 2.557 -24.375 -5.957 1 96.5 244 ALA A C 1
ATOM 1922 O O . ALA A 1 244 ? 3.256 -24.141 -4.969 1 96.5 244 ALA A O 1
ATOM 1923 N N . PRO A 1 245 ? 2.785 -25.391 -6.77 1 97.19 245 PRO A N 1
ATOM 1924 C CA . PRO A 1 245 ? 4.059 -26.109 -6.664 1 97.19 245 PRO A CA 1
ATOM 1925 C C . PRO A 1 245 ? 5.238 -25.297 -7.184 1 97.19 245 PRO A C 1
ATOM 1927 O O . PRO A 1 245 ? 5.137 -24.641 -8.227 1 97.19 245 PRO A O 1
ATOM 1930 N N . LEU A 1 246 ? 6.258 -25.25 -6.43 1 98.31 246 LEU A N 1
ATOM 1931 C CA . LEU A 1 246 ? 7.527 -24.641 -6.805 1 98.31 246 LEU A CA 1
ATOM 1932 C C . LEU A 1 246 ? 8.672 -25.656 -6.695 1 98.31 246 LEU A C 1
ATOM 1934 O O . LEU A 1 246 ? 8.82 -26.312 -5.668 1 98.31 246 LEU A O 1
ATOM 1938 N N . TYR A 1 247 ? 9.453 -25.828 -7.789 1 97.75 247 TYR A N 1
ATOM 1939 C CA . TYR A 1 247 ? 10.516 -26.828 -7.824 1 97.75 247 TYR A CA 1
ATOM 1940 C C . TYR A 1 247 ? 11.844 -26.188 -8.211 1 97.75 247 TYR A C 1
ATOM 1942 O O . TYR A 1 247 ? 11.883 -25.25 -9.016 1 97.75 247 TYR A O 1
ATOM 1950 N N . LEU A 1 248 ? 12.828 -26.734 -7.641 1 96.31 248 LEU A N 1
ATOM 1951 C CA . LEU A 1 248 ? 14.172 -26.531 -8.164 1 96.31 248 LEU A CA 1
ATOM 1952 C C . LEU A 1 248 ? 14.562 -27.656 -9.109 1 96.31 248 LEU A C 1
ATOM 1954 O O . LEU A 1 248 ? 14.375 -28.828 -8.797 1 96.31 248 LEU A O 1
ATOM 1958 N N . GLY A 1 249 ? 14.992 -27.266 -10.336 1 96.69 249 GLY A N 1
ATOM 1959 C CA . GLY A 1 249 ? 15.508 -28.281 -11.227 1 96.69 249 GLY A CA 1
ATOM 1960 C C . GLY A 1 249 ? 16.781 -28.938 -10.719 1 96.69 249 GLY A C 1
ATOM 1961 O O . GLY A 1 249 ? 17.5 -28.344 -9.914 1 96.69 249 GLY A O 1
ATOM 1962 N N . TYR A 1 250 ? 16.984 -30.219 -11.188 1 94.31 250 TYR A N 1
ATOM 1963 C CA . TYR A 1 250 ? 18.188 -30.891 -10.711 1 94.31 250 TYR A CA 1
ATOM 1964 C C . TYR A 1 250 ? 18.562 -32.062 -11.641 1 94.31 250 TYR A C 1
ATOM 1966 O O . TYR A 1 250 ? 17.75 -32.469 -12.469 1 94.31 250 TYR A O 1
ATOM 1974 N N . ASP A 1 251 ? 19.75 -32.469 -11.508 1 95.38 251 ASP A N 1
ATOM 1975 C CA . ASP A 1 251 ? 20.25 -33.688 -12.172 1 95.38 251 ASP A CA 1
ATOM 1976 C C . ASP A 1 251 ? 20 -34.938 -11.32 1 95.38 251 ASP A C 1
ATOM 1978 O O . ASP A 1 251 ? 20.656 -35.125 -10.289 1 95.38 251 ASP A O 1
ATOM 1982 N N . PRO A 1 252 ? 19.141 -35.75 -11.797 1 94.5 252 PRO A N 1
ATOM 1983 C CA . PRO A 1 252 ? 18.781 -36.906 -10.977 1 94.5 252 PRO A CA 1
ATOM 1984 C C . PRO A 1 252 ? 19.938 -37.906 -10.805 1 94.5 252 PRO A C 1
ATOM 1986 O O . PRO A 1 252 ? 19.891 -38.781 -9.93 1 94.5 252 PRO A O 1
ATOM 1989 N N . GLU A 1 253 ? 20.953 -37.812 -11.594 1 94.62 253 GLU A N 1
ATOM 1990 C CA . GLU A 1 253 ? 22.125 -38.656 -11.445 1 94.62 253 GLU A CA 1
ATOM 1991 C C . GLU A 1 253 ? 23.016 -38.188 -10.305 1 94.62 253 GLU A C 1
ATOM 1993 O O . GLU A 1 253 ? 23.797 -38.969 -9.766 1 94.62 253 GLU A O 1
ATOM 1998 N N . LYS A 1 254 ? 22.875 -36.938 -9.938 1 90.75 254 LYS A N 1
ATOM 1999 C CA . LYS A 1 254 ? 23.766 -36.375 -8.938 1 90.75 254 LYS A CA 1
ATOM 2000 C C . LYS A 1 254 ? 23.062 -36.219 -7.594 1 90.75 254 LYS A C 1
ATOM 2002 O O . LYS A 1 254 ? 23.688 -36.281 -6.539 1 90.75 254 LYS A O 1
ATOM 2007 N N . THR A 1 255 ? 21.859 -35.844 -7.664 1 88.5 255 THR A N 1
ATOM 2008 C CA . THR A 1 255 ? 21.109 -35.562 -6.441 1 88.5 255 THR A CA 1
ATOM 2009 C C . THR A 1 255 ? 19.656 -36 -6.582 1 88.5 255 THR A C 1
ATOM 2011 O O . THR A 1 255 ? 19.203 -36.344 -7.684 1 88.5 255 THR A O 1
ATOM 2014 N N . ASP A 1 256 ? 18.984 -36.062 -5.402 1 88.44 256 ASP A N 1
ATOM 2015 C CA . ASP A 1 256 ? 17.562 -36.438 -5.434 1 88.44 256 ASP A CA 1
ATOM 2016 C C . ASP A 1 256 ? 16.672 -35.219 -5.184 1 88.44 256 ASP A C 1
ATOM 2018 O O . ASP A 1 256 ? 17.141 -34.094 -5.242 1 88.44 256 ASP A O 1
ATOM 2022 N N . TYR A 1 257 ? 15.43 -35.5 -5.035 1 88 257 TYR A N 1
ATOM 2023 C CA . TYR A 1 257 ? 14.406 -34.438 -4.977 1 88 257 TYR A CA 1
ATOM 2024 C C . TYR A 1 257 ? 14.422 -33.75 -3.625 1 88 257 TYR A C 1
ATOM 2026 O O . TYR A 1 257 ? 13.758 -32.719 -3.443 1 88 257 TYR A O 1
ATOM 2034 N N . HIS A 1 258 ? 15.172 -34.219 -2.654 1 85.81 258 HIS A N 1
ATOM 2035 C CA . HIS A 1 258 ? 15.117 -33.656 -1.308 1 85.81 258 HIS A CA 1
ATOM 2036 C C . HIS A 1 258 ? 15.562 -32.219 -1.296 1 85.81 258 HIS A C 1
ATOM 2038 O O . HIS A 1 258 ? 16.609 -31.859 -1.844 1 85.81 258 HIS A O 1
ATOM 2044 N N . GLY A 1 259 ? 14.703 -31.391 -0.746 1 89.5 259 GLY A N 1
ATOM 2045 C CA . GLY A 1 259 ? 15.008 -29.984 -0.639 1 89.5 259 GLY A CA 1
ATOM 2046 C C . GLY A 1 259 ? 14.711 -29.203 -1.908 1 89.5 259 GLY A C 1
ATOM 2047 O O . GLY A 1 259 ? 15.125 -28.062 -2.057 1 89.5 259 GLY A O 1
ATOM 2048 N N . LYS A 1 260 ? 13.969 -29.875 -2.803 1 93.31 260 LYS A N 1
ATOM 2049 C CA . LYS A 1 260 ? 13.758 -29.234 -4.098 1 93.31 260 LYS A CA 1
ATOM 2050 C C . LYS A 1 260 ? 12.266 -29.094 -4.398 1 93.31 260 LYS A C 1
ATOM 2052 O O . LYS A 1 260 ? 11.891 -28.625 -5.477 1 93.31 260 LYS A O 1
ATOM 2057 N N . ARG A 1 261 ? 11.445 -29.484 -3.434 1 93.69 261 ARG A N 1
ATOM 2058 C CA . ARG A 1 261 ? 9.992 -29.469 -3.584 1 93.69 261 ARG A CA 1
ATOM 2059 C C . ARG A 1 261 ? 9.359 -28.5 -2.594 1 93.69 261 ARG A C 1
ATOM 2061 O O . ARG A 1 261 ? 9.469 -28.672 -1.379 1 93.69 261 ARG A O 1
ATOM 2068 N N . PHE A 1 262 ? 8.656 -27.578 -3.186 1 95.5 262 PHE A N 1
ATOM 2069 C CA . PHE A 1 262 ? 8.008 -26.594 -2.324 1 95.5 262 PHE A CA 1
ATOM 2070 C C . PHE A 1 262 ? 6.551 -26.406 -2.721 1 95.5 262 PHE A C 1
ATOM 2072 O O . PHE A 1 262 ? 6.164 -26.719 -3.85 1 95.5 262 PHE A O 1
ATOM 2079 N N . VAL A 1 263 ? 5.777 -25.953 -1.757 1 93.38 263 VAL A N 1
ATOM 2080 C CA . VAL A 1 263 ? 4.395 -25.547 -1.979 1 93.38 263 VAL A CA 1
ATOM 2081 C C . VAL A 1 263 ? 4.184 -24.125 -1.473 1 93.38 263 VAL A C 1
ATOM 2083 O O . VAL A 1 263 ? 4.629 -23.781 -0.375 1 93.38 263 VAL A O 1
ATOM 2086 N N . VAL A 1 264 ? 3.609 -23.344 -2.338 1 94.19 264 VAL A N 1
ATOM 2087 C CA . VAL A 1 264 ? 3.213 -21.984 -1.971 1 94.19 264 VAL A CA 1
ATOM 2088 C C . VAL A 1 264 ? 1.702 -21.922 -1.76 1 94.19 264 VAL A C 1
ATOM 2090 O O . VAL A 1 264 ? 0.935 -21.906 -2.725 1 94.19 264 VAL A O 1
ATOM 2093 N N . PRO A 1 265 ? 1.253 -21.828 -0.563 1 89.88 265 PRO A N 1
ATOM 2094 C CA . PRO A 1 265 ? -0.19 -21.75 -0.328 1 89.88 265 PRO A CA 1
ATOM 2095 C C . PRO A 1 265 ? -0.739 -20.344 -0.54 1 89.88 265 PRO A C 1
ATOM 2097 O O . PRO A 1 265 ? -0.096 -19.359 -0.158 1 89.88 265 PRO A O 1
ATOM 2100 N N . LYS A 1 266 ? -1.826 -20.234 -1.131 1 89.44 266 LYS A N 1
ATOM 2101 C CA . LYS A 1 266 ? -2.541 -18.969 -1.143 1 89.44 266 LYS A CA 1
ATOM 2102 C C . LYS A 1 266 ? -3.24 -18.719 0.19 1 89.44 266 LYS A C 1
ATOM 2104 O O . LYS A 1 266 ? -3.861 -19.625 0.75 1 89.44 266 LYS A O 1
ATOM 2109 N N . ARG A 1 267 ? -3.137 -17.562 0.612 1 84.69 267 ARG A N 1
ATOM 2110 C CA . ARG A 1 267 ? -3.711 -17.234 1.914 1 84.69 267 ARG A CA 1
ATOM 2111 C C . ARG A 1 267 ? -5.004 -16.438 1.76 1 84.69 267 ARG A C 1
ATOM 2113 O O . ARG A 1 267 ? -5.949 -16.625 2.523 1 84.69 267 ARG A O 1
ATOM 2120 N N . TYR A 1 268 ? -4.961 -15.539 0.892 1 81 268 TYR A N 1
ATOM 2121 C CA . TYR A 1 268 ? -6.137 -14.711 0.646 1 81 268 TYR A CA 1
ATOM 2122 C C . TYR A 1 268 ? -6.855 -15.148 -0.625 1 81 268 TYR A C 1
ATOM 2124 O O . TYR A 1 268 ? -6.262 -15.156 -1.707 1 81 268 TYR A O 1
ATOM 2132 N N . VAL A 1 269 ? -8.109 -15.469 -0.404 1 76.44 269 VAL A N 1
ATOM 2133 C CA .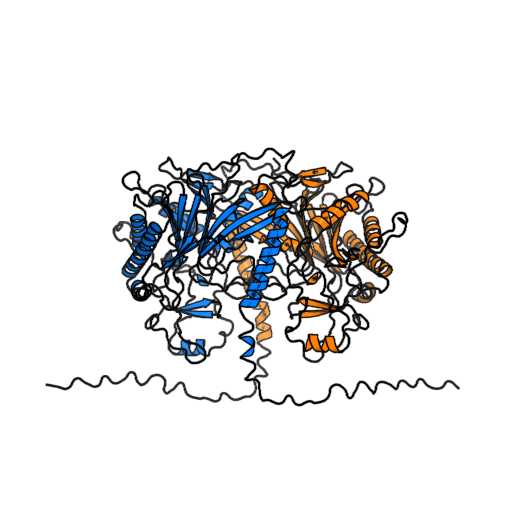 VAL A 1 269 ? -8.898 -15.945 -1.536 1 76.44 269 VAL A CA 1
ATOM 2134 C C . VAL A 1 269 ? -10.023 -14.945 -1.832 1 76.44 269 VAL A C 1
ATOM 2136 O O . VAL A 1 269 ? -10.531 -14.289 -0.923 1 76.44 269 VAL A O 1
ATOM 2139 N N . SER A 1 270 ? -10.219 -14.781 -3.098 1 67.56 270 SER A N 1
ATOM 2140 C CA . SER A 1 270 ? -11.312 -13.922 -3.52 1 67.56 270 SER A CA 1
ATOM 2141 C C . SER A 1 270 ? -12.414 -14.719 -4.211 1 67.56 270 SER A C 1
ATOM 2143 O O . SER A 1 270 ? -12.297 -15.938 -4.379 1 67.56 270 SER A O 1
ATOM 2145 N N . SER A 1 271 ? -13.469 -14 -4.512 1 59.31 271 SER A N 1
ATOM 2146 C CA . SER A 1 271 ? -14.555 -14.641 -5.246 1 59.31 271 SER A CA 1
ATOM 2147 C C . SER A 1 271 ? -14.102 -15.102 -6.625 1 59.31 271 SER A C 1
ATOM 2149 O O . SER A 1 271 ? -14.68 -16.016 -7.211 1 59.31 271 SER A O 1
ATOM 2151 N N . SER A 1 272 ? -13.008 -14.523 -7.078 1 60.19 272 SER A N 1
ATOM 2152 C CA . SER A 1 272 ? -12.492 -14.891 -8.391 1 60.19 272 SER A CA 1
ATOM 2153 C C . SER A 1 272 ? -11.844 -16.266 -8.367 1 60.19 272 SER A C 1
ATOM 2155 O O . SER A 1 272 ? -11.625 -16.891 -9.414 1 60.19 272 SER A O 1
ATOM 2157 N N . ASP A 1 273 ? -11.516 -16.625 -7.137 1 69.25 273 ASP A N 1
ATOM 2158 C CA . ASP A 1 273 ? -10.883 -17.938 -7.035 1 69.25 273 ASP A CA 1
ATOM 2159 C C . ASP A 1 273 ? -11.844 -19.047 -7.465 1 69.25 273 ASP A C 1
ATOM 2161 O O . ASP A 1 273 ? -11.414 -20.109 -7.91 1 69.25 273 ASP A O 1
ATOM 2165 N N . PHE A 1 274 ? -13.102 -18.656 -7.215 1 61.28 274 PHE A N 1
ATOM 2166 C CA . PHE A 1 274 ? -14.109 -19.609 -7.645 1 61.28 274 PHE A CA 1
ATOM 2167 C C . PHE A 1 274 ? -15.172 -18.922 -8.5 1 61.28 274 PHE A C 1
ATOM 2169 O O . PHE A 1 274 ? -15.586 -17.797 -8.211 1 61.28 274 PHE A O 1
ATOM 2176 N N . LEU A 1 275 ? -15.195 -19.578 -9.648 1 59 275 LEU A N 1
ATOM 2177 C CA . LEU A 1 275 ? -16.391 -19.125 -10.359 1 59 275 LEU A CA 1
ATOM 2178 C C . LEU A 1 275 ? -17.641 -19.312 -9.508 1 59 275 LEU A C 1
ATOM 2180 O O . LEU A 1 275 ? -17.859 -20.406 -8.961 1 59 275 LEU A O 1
ATOM 2184 N N . THR A 1 276 ? -17.922 -18.375 -8.734 1 50.41 276 THR A N 1
ATOM 2185 C CA . THR A 1 276 ? -19.109 -18.438 -7.891 1 50.41 276 THR A CA 1
ATOM 2186 C C . THR A 1 276 ? -20.312 -18.969 -8.68 1 50.41 276 THR A C 1
ATOM 2188 O O . THR A 1 276 ? -20.719 -18.344 -9.664 1 50.41 276 THR A O 1
ATOM 2191 N N . PRO A 1 277 ? -20.5 -20.438 -8.375 1 40.34 277 PRO A N 1
ATOM 2192 C CA . PRO A 1 277 ? -21.641 -20.953 -9.133 1 40.34 277 PRO A CA 1
ATOM 2193 C C . PRO A 1 277 ? -22.828 -19.984 -9.18 1 40.34 277 PRO A C 1
ATOM 2195 O O . PRO A 1 277 ? -23.172 -19.391 -8.156 1 40.34 277 PRO A O 1
ATOM 2198 N N . VAL A 1 278 ? -22.891 -19.328 -10.156 1 38.12 278 VAL A N 1
ATOM 2199 C CA . VAL A 1 278 ? -24.281 -18.906 -10.289 1 38.12 278 VAL A CA 1
ATOM 2200 C C . VAL A 1 278 ? -25.203 -20.109 -10.219 1 38.12 278 VAL A C 1
ATOM 2202 O O . VAL A 1 278 ? -24.875 -21.172 -10.742 1 38.12 278 VAL A O 1
ATOM 2205 N N . ARG A 1 279 ? -25.922 -20.344 -9.102 1 31.41 279 ARG A N 1
ATOM 2206 C CA . ARG A 1 279 ? -26.875 -21.438 -8.992 1 31.41 279 ARG A CA 1
ATOM 2207 C C . ARG A 1 279 ? -27.188 -22.031 -10.359 1 31.41 279 ARG A C 1
ATOM 2209 O O . ARG A 1 279 ? -26.984 -21.375 -11.383 1 31.41 279 ARG A O 1
ATOM 2216 N N . ASN A 1 280 ? -27.828 -23.328 -10.32 1 31 280 ASN A N 1
ATOM 2217 C CA . ASN A 1 280 ? -28.406 -24.172 -11.359 1 31 280 ASN A CA 1
ATOM 2218 C C . ASN A 1 280 ? -29.031 -23.344 -12.477 1 31 280 ASN A C 1
ATOM 2220 O O . ASN A 1 280 ? -30.016 -22.625 -12.242 1 31 280 ASN A O 1
ATOM 2224 N N . LEU A 1 281 ? -28.312 -23.062 -13.469 1 34.31 281 LEU A N 1
ATOM 2225 C CA . LEU A 1 281 ? -28.828 -22.484 -14.711 1 34.31 281 LEU A CA 1
ATOM 2226 C C . LEU A 1 281 ? -29.906 -23.359 -15.305 1 34.31 281 LEU A C 1
ATOM 2228 O O . LEU A 1 281 ? -29.625 -24.422 -15.867 1 34.31 281 LEU A O 1
ATOM 2232 N N . ASN A 1 282 ? -30.953 -23.844 -14.695 1 31.78 282 ASN A N 1
ATOM 2233 C CA . ASN A 1 282 ? -32 -24.344 -15.57 1 31.78 282 ASN A CA 1
ATOM 2234 C C . ASN A 1 282 ? -32.406 -23.312 -16.625 1 31.78 282 ASN A C 1
ATOM 2236 O O . ASN A 1 282 ? -32 -22.156 -16.547 1 31.78 282 ASN A O 1
ATOM 2240 N N . SER A 1 283 ? -33.125 -23.625 -17.688 1 32.97 283 SER A N 1
ATOM 2241 C CA . SER A 1 283 ? -33.562 -22.828 -18.828 1 32.97 283 SER A CA 1
ATOM 2242 C C . SER A 1 283 ? -33.938 -21.406 -18.406 1 32.97 283 SER A C 1
ATOM 2244 O O . SER A 1 283 ? -33.844 -20.469 -19.203 1 32.97 283 SER A O 1
ATOM 2246 N N . SER A 1 284 ? -34.625 -21.203 -17.266 1 30 284 SER A N 1
ATOM 2247 C CA . SER A 1 284 ? -35.156 -19.953 -16.719 1 30 284 SER A CA 1
ATOM 2248 C C . SER A 1 284 ? -34.031 -19.078 -16.188 1 30 284 SER A C 1
ATOM 2250 O O . SER A 1 284 ? -34.156 -17.859 -16.094 1 30 284 SER A O 1
ATOM 2252 N N . ILE A 1 285 ? -33.031 -19.625 -15.773 1 31.42 285 ILE A N 1
ATOM 2253 C CA . ILE A 1 285 ? -32.031 -18.797 -15.086 1 31.42 285 ILE A CA 1
ATOM 2254 C C . ILE A 1 285 ? -31.094 -18.141 -16.109 1 31.42 285 ILE A C 1
ATOM 2256 O O . ILE A 1 285 ? -30.609 -17.047 -15.883 1 31.42 285 ILE A O 1
ATOM 2260 N N . TYR A 1 286 ? -30.734 -18.703 -17.109 1 30.42 286 TYR A N 1
ATOM 2261 C CA . TYR A 1 286 ? -30.062 -17.969 -18.172 1 30.42 286 TYR A CA 1
ATOM 2262 C C . TYR A 1 286 ? -30.875 -16.75 -18.594 1 30.42 286 TYR A C 1
ATOM 2264 O O . TYR A 1 286 ? -30.328 -15.68 -18.844 1 30.42 286 TYR A O 1
ATOM 2272 N N . ALA A 1 287 ? -32.156 -16.984 -18.969 1 30.86 287 ALA A N 1
ATOM 2273 C CA . ALA A 1 287 ? -33.062 -15.883 -19.266 1 30.86 287 ALA A CA 1
ATOM 2274 C C . ALA A 1 287 ? -33.031 -14.828 -18.156 1 30.86 287 ALA A C 1
ATOM 2276 O O . ALA A 1 287 ? -33.125 -13.625 -18.438 1 30.86 287 ALA A O 1
ATOM 2277 N N . GLU A 1 288 ? -33.031 -15.172 -16.969 1 29.39 288 GLU A N 1
ATOM 2278 C CA . GLU A 1 288 ? -32.969 -14.242 -15.844 1 29.39 288 GLU A CA 1
ATOM 2279 C C . GLU A 1 288 ? -31.578 -13.594 -15.766 1 29.39 288 GLU A C 1
ATOM 2281 O O . GLU A 1 288 ? -31.453 -12.414 -15.43 1 29.39 288 GLU A O 1
ATOM 2286 N N . ILE A 1 289 ? -30.531 -14.219 -15.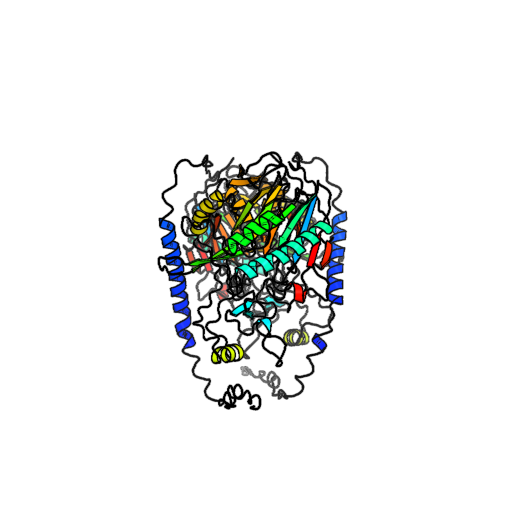977 1 31.03 289 ILE A N 1
ATOM 2287 C CA . ILE A 1 289 ? -29.25 -13.516 -15.977 1 31.03 289 ILE A CA 1
ATOM 2288 C C . ILE A 1 289 ? -29.172 -12.602 -17.203 1 31.03 289 ILE A C 1
ATOM 2290 O O . ILE A 1 289 ? -28.625 -11.492 -17.109 1 31.03 289 ILE A O 1
ATOM 2294 N N . GLY A 1 290 ? -29.5 -13.086 -18.312 1 30.09 290 GLY A N 1
ATOM 2295 C CA . GLY A 1 290 ? -29.562 -12.125 -19.391 1 30.09 290 GLY A CA 1
ATOM 2296 C C . GLY A 1 290 ? -30.469 -10.945 -19.094 1 30.09 290 GLY A C 1
ATOM 2297 O O . GLY A 1 290 ? -30.188 -9.82 -19.5 1 30.09 290 GLY A O 1
ATOM 2298 N N . GLN A 1 291 ? -31.812 -11.195 -18.906 1 30.03 291 GLN A N 1
ATOM 2299 C CA . GLN A 1 291 ? -32.75 -10.141 -18.516 1 30.03 291 GLN A CA 1
ATOM 2300 C C . GLN A 1 291 ? -32.531 -9.703 -17.078 1 30.03 291 GLN A C 1
ATOM 2302 O O . GLN A 1 291 ? -33.188 -8.805 -16.578 1 30.03 291 GLN A O 1
ATOM 2307 N N . HIS A 1 292 ? -32.312 -10.719 -16.203 1 30.75 292 HIS A N 1
ATOM 2308 C CA . HIS A 1 292 ? -32.438 -10.336 -14.805 1 30.75 292 HIS A CA 1
ATOM 2309 C C . HIS A 1 292 ? -31.5 -9.18 -14.469 1 30.75 292 HIS A C 1
ATOM 2311 O O . HIS A 1 292 ? -30.375 -9.117 -14.977 1 30.75 292 HIS A O 1
ATOM 2317 N N . GLN A 1 293 ? -32.125 -8.188 -14.117 1 29.23 293 GLN A N 1
ATOM 2318 C CA . GLN A 1 293 ? -31.766 -7.133 -13.18 1 29.23 293 GLN A CA 1
ATOM 2319 C C . GLN A 1 293 ? -30.859 -7.66 -12.062 1 29.23 293 GLN A C 1
ATOM 2321 O O . GLN A 1 293 ? -30.969 -8.828 -11.68 1 29.23 293 GLN A O 1
ATOM 2326 N N . LEU A 1 294 ? -29.828 -7.141 -11.766 1 29.48 294 LEU A N 1
ATOM 2327 C CA . LEU A 1 294 ? -29 -7.387 -10.586 1 29.48 294 LEU A CA 1
ATOM 2328 C C . LEU A 1 294 ? -29.797 -8.055 -9.477 1 29.48 294 LEU A C 1
ATOM 2330 O O . LEU A 1 294 ? -30.906 -7.602 -9.148 1 29.48 294 LEU A O 1
ATOM 2334 N N . PRO A 1 295 ? -30.062 -9.516 -9.508 1 28.58 295 PRO A N 1
ATOM 2335 C CA . PRO A 1 295 ? -30.922 -9.961 -8.406 1 28.58 295 PRO A CA 1
ATOM 2336 C C . PRO A 1 295 ? -31.141 -8.875 -7.355 1 28.58 295 PRO A C 1
ATOM 2338 O O . PRO A 1 295 ? -30.312 -7.961 -7.23 1 28.58 295 PRO A O 1
ATOM 2341 N N . GLN A 1 296 ? -32.344 -8.656 -6.957 1 27.31 296 GLN A N 1
ATOM 2342 C CA . GLN A 1 296 ? -32.625 -8.078 -5.652 1 27.31 296 GLN A CA 1
ATOM 2343 C C . GLN A 1 296 ? -31.672 -8.602 -4.586 1 27.31 296 GLN A C 1
ATOM 2345 O O . GLN A 1 296 ? -31.297 -9.781 -4.605 1 27.31 296 GLN A O 1
ATOM 2350 N N . GLN A 1 297 ? -31.219 -7.863 -3.693 1 26.23 297 GLN A N 1
ATOM 2351 C CA . GLN A 1 297 ? -29.984 -7.84 -2.922 1 26.23 297 GLN A CA 1
ATOM 2352 C C . GLN A 1 297 ? -29.828 -9.117 -2.102 1 26.23 297 GLN A C 1
ATOM 2354 O O . GLN A 1 297 ? -29 -9.172 -1.19 1 26.23 297 GLN A O 1
ATOM 2359 N N . GLU A 1 298 ? -30.844 -10.164 -2.105 1 25.02 298 GLU A N 1
ATOM 2360 C CA . GLU A 1 298 ? -30.406 -11.07 -1.05 1 25.02 298 GLU A CA 1
ATOM 2361 C C . GLU A 1 298 ? -29.234 -11.93 -1.516 1 25.02 298 GLU A C 1
ATOM 2363 O O . GLU A 1 298 ? -29.391 -13.133 -1.743 1 25.02 298 GLU A O 1
ATOM 2368 N N . THR A 1 299 ? -28.906 -11.938 -2.646 1 26.89 299 THR A N 1
ATOM 2369 C CA . THR A 1 299 ? -27.859 -12.68 -3.336 1 26.89 299 THR A CA 1
ATOM 2370 C C . THR A 1 299 ? -26.641 -12.867 -2.428 1 26.89 299 THR A C 1
ATOM 2372 O O . THR A 1 299 ? -26.281 -11.961 -1.666 1 26.89 299 THR A O 1
ATOM 2375 N N . THR A 1 300 ? -26.656 -14.195 -2.141 1 25.38 300 THR A N 1
ATOM 2376 C CA . THR A 1 300 ? -25.438 -14.469 -1.376 1 25.38 300 THR A CA 1
ATOM 2377 C C . THR A 1 300 ? -24.219 -13.898 -2.084 1 25.38 300 THR A C 1
ATOM 2379 O O . THR A 1 300 ? -23.859 -14.344 -3.18 1 25.38 300 THR A O 1
ATOM 2382 N N . VAL A 1 301 ? -24.297 -12.773 -2.508 1 27.75 301 VAL A N 1
ATOM 2383 C CA . VAL A 1 301 ? -23.062 -12.102 -2.877 1 27.75 301 VAL A CA 1
ATOM 2384 C C . VAL A 1 301 ? -21.891 -12.703 -2.098 1 27.75 301 VAL A C 1
ATOM 2386 O O . VAL A 1 301 ? -21.891 -12.68 -0.865 1 27.75 301 VAL A O 1
ATOM 2389 N N . PHE A 1 302 ? -21.641 -13.961 -2.656 1 29.25 302 PHE A N 1
ATOM 2390 C CA . PHE A 1 302 ? -20.359 -14.172 -2.002 1 29.25 302 PHE A CA 1
ATOM 2391 C C . PHE A 1 302 ? -19.625 -12.844 -1.785 1 29.25 302 PHE A C 1
ATOM 2393 O O . PHE A 1 302 ? -19.312 -12.141 -2.746 1 29.25 302 PHE A O 1
ATOM 2400 N N . ILE A 1 303 ? -20.172 -12.188 -1.091 1 29.08 303 ILE A N 1
ATOM 2401 C CA . ILE A 1 303 ? -19.531 -10.977 -0.58 1 29.08 303 ILE A CA 1
ATOM 2402 C C . ILE A 1 303 ? -18.016 -11.102 -0.729 1 29.08 303 ILE A C 1
ATOM 2404 O O . ILE A 1 303 ? -17.438 -12.133 -0.374 1 29.08 303 ILE A O 1
ATOM 2408 N N . GLY A 1 304 ? -17.469 -10.594 -1.915 1 35.25 304 GLY A N 1
ATOM 2409 C CA . GLY A 1 304 ? -16.094 -10.219 -2.174 1 35.25 304 GLY A CA 1
ATOM 2410 C C . GLY A 1 304 ? -15.219 -10.273 -0.937 1 35.25 304 GLY A C 1
ATOM 2411 O O . GLY A 1 304 ? -14.266 -9.508 -0.812 1 35.25 304 GLY A O 1
ATOM 2412 N N . LEU A 1 305 ? -15.758 -11.016 -0.058 1 36.38 305 LEU A N 1
ATOM 2413 C CA . LEU A 1 305 ? -15.008 -10.969 1.191 1 36.38 305 LEU A CA 1
ATOM 2414 C C . LEU A 1 305 ? -13.727 -11.789 1.081 1 36.38 305 LEU A C 1
ATOM 2416 O O . LEU A 1 305 ? -13.758 -12.953 0.681 1 36.38 305 LEU A O 1
ATOM 2420 N N . MET A 1 306 ? -12.75 -11.18 0.652 1 41.56 306 MET A N 1
ATOM 2421 C CA . MET A 1 306 ? -11.453 -11.789 0.924 1 41.56 306 MET A CA 1
ATOM 2422 C C . MET A 1 306 ? -11.516 -12.672 2.162 1 41.56 306 MET A C 1
ATOM 2424 O O . MET A 1 306 ? -12.055 -12.273 3.191 1 41.56 306 MET A O 1
ATOM 2428 N N . LYS A 1 307 ? -11.609 -14.047 1.747 1 49.88 307 LYS A N 1
ATOM 2429 C CA . LYS A 1 307 ? -11.469 -14.953 2.879 1 49.88 307 LYS A CA 1
ATOM 2430 C C . LYS A 1 307 ? -10.016 -15.398 3.049 1 49.88 307 LYS A C 1
ATOM 2432 O O . LYS A 1 307 ? -9.273 -15.492 2.072 1 49.88 307 LYS A O 1
ATOM 2437 N N . LYS A 1 308 ? -9.641 -15.188 4.211 1 55.66 308 LYS A N 1
ATOM 2438 C CA . LYS A 1 308 ? -8.336 -15.75 4.551 1 55.66 308 LYS A CA 1
ATOM 2439 C C . LYS A 1 308 ? -8.461 -17.203 5.008 1 55.66 308 LYS A C 1
ATOM 2441 O O . LYS A 1 308 ? -9.352 -17.531 5.797 1 55.66 308 LYS A O 1
ATOM 2446 N N . TYR A 1 309 ? -7.793 -18.141 4.145 1 59.34 309 TYR A N 1
ATOM 2447 C CA . TYR A 1 309 ? -7.766 -19.516 4.609 1 59.34 309 TYR A CA 1
ATOM 2448 C C . TYR A 1 309 ? -7.398 -19.578 6.086 1 59.34 309 TYR A C 1
ATOM 2450 O O . TYR A 1 309 ? -6.598 -18.781 6.574 1 59.34 309 TYR A O 1
ATOM 2458 N N . ASP A 1 310 ? -8.234 -20.391 6.625 1 51.44 310 ASP A N 1
ATOM 2459 C CA . ASP A 1 310 ? -7.949 -20.656 8.031 1 51.44 310 ASP A CA 1
ATOM 2460 C C . ASP A 1 310 ? -6.516 -21.156 8.219 1 51.44 310 ASP A C 1
ATOM 2462 O O . ASP A 1 310 ? -6.066 -22.047 7.512 1 51.44 310 ASP A O 1
ATOM 2466 N N . ASN A 1 311 ? -5.836 -20.484 8.977 1 53.56 311 ASN A N 1
ATOM 2467 C CA . ASN A 1 311 ? -4.441 -20.719 9.336 1 53.56 311 ASN A CA 1
ATOM 2468 C C . ASN A 1 311 ? -4.215 -22.172 9.758 1 53.56 311 ASN A C 1
ATOM 2470 O O . ASN A 1 311 ? -3.164 -22.75 9.477 1 53.56 311 ASN A O 1
ATOM 2474 N N . HIS A 1 312 ? -5.289 -22.734 10.227 1 55.56 312 HIS A N 1
ATOM 2475 C CA . HIS A 1 312 ? -5.082 -24.094 10.742 1 55.56 312 HIS A CA 1
ATOM 2476 C C . HIS A 1 312 ? -5.074 -25.109 9.617 1 55.56 312 HIS A C 1
ATOM 2478 O O . HIS A 1 312 ? -4.441 -26.172 9.742 1 55.56 312 HIS A O 1
ATOM 2484 N N . MET A 1 313 ? -5.668 -24.703 8.648 1 61.81 313 MET A N 1
ATOM 2485 C CA . MET A 1 313 ? -5.742 -25.641 7.531 1 61.81 313 MET A CA 1
ATOM 2486 C C . MET A 1 313 ? -4.355 -25.922 6.969 1 61.81 313 MET A C 1
ATOM 2488 O O . MET A 1 313 ? -3.994 -27.078 6.762 1 61.81 313 MET A O 1
ATOM 2492 N N . TRP A 1 314 ? -3.586 -24.984 6.859 1 67.12 314 TRP A N 1
ATOM 2493 C CA . TRP A 1 314 ? -2.271 -25.172 6.258 1 67.12 314 TRP A CA 1
ATOM 2494 C C . TRP A 1 314 ? -1.315 -25.844 7.242 1 67.12 314 TRP A C 1
ATOM 2496 O O . TRP A 1 314 ? -0.404 -26.562 6.836 1 67.12 314 TRP A O 1
ATOM 2506 N N . LEU A 1 315 ? -1.681 -25.688 8.539 1 64.75 315 LEU A N 1
ATOM 2507 C CA . LEU A 1 315 ? -0.829 -26.344 9.523 1 64.75 315 LEU A CA 1
ATOM 2508 C C . LEU A 1 315 ? -0.944 -27.859 9.422 1 64.75 315 LEU A C 1
ATOM 2510 O O . LEU A 1 315 ? 0.06 -28.562 9.508 1 64.75 315 LEU A O 1
ATOM 2514 N N . ASP A 1 316 ? -2.139 -28.281 9.297 1 63.47 316 ASP A N 1
ATOM 2515 C CA . ASP A 1 316 ? -2.359 -29.719 9.18 1 63.47 316 ASP A CA 1
ATOM 2516 C C . ASP A 1 316 ? -1.733 -30.266 7.895 1 63.47 316 ASP A C 1
ATOM 2518 O O . ASP A 1 316 ? -1.127 -31.344 7.906 1 63.47 316 ASP A O 1
ATOM 2522 N N . PHE A 1 317 ? -1.72 -29.484 6.988 1 68.81 317 PHE A N 1
ATOM 2523 C CA . PHE A 1 317 ? -1.226 -29.938 5.688 1 68.81 317 PHE A CA 1
ATOM 2524 C C . PHE A 1 317 ? 0.296 -29.859 5.637 1 68.81 317 PHE A C 1
ATOM 2526 O O . PHE A 1 317 ? 0.932 -30.625 4.91 1 68.81 317 PHE A O 1
ATOM 2533 N N . LYS A 1 318 ? 0.812 -29.016 6.484 1 73.12 318 LYS A N 1
ATOM 2534 C CA . LYS A 1 318 ? 2.266 -28.891 6.531 1 73.12 318 LYS A CA 1
ATOM 2535 C C . LYS A 1 318 ? 2.932 -30.203 6.934 1 73.12 318 LYS A C 1
ATOM 2537 O O . LYS A 1 318 ? 3.918 -30.609 6.32 1 73.12 318 LYS A O 1
ATOM 2542 N N . GLY A 1 319 ? 2.369 -30.766 7.953 1 69.31 319 GLY A N 1
ATOM 2543 C CA . GLY A 1 319 ? 2.9 -32.062 8.375 1 69.31 319 GLY A CA 1
ATOM 2544 C C . GLY A 1 319 ? 2.807 -33.125 7.297 1 69.31 319 GLY A C 1
ATOM 2545 O O . GLY A 1 319 ? 3.779 -33.812 7.031 1 69.31 319 GLY A O 1
ATOM 2546 N N . GLU A 1 320 ? 1.715 -33.156 6.645 1 69.56 320 GLU A N 1
ATOM 2547 C CA . GLU A 1 320 ? 1.493 -34.125 5.586 1 69.56 320 GLU A CA 1
ATOM 2548 C C . GLU A 1 320 ? 2.422 -33.875 4.398 1 69.56 320 GLU A C 1
ATOM 2550 O O . GLU A 1 320 ? 2.979 -34.812 3.836 1 69.56 320 GLU A O 1
ATOM 2555 N N . LEU A 1 321 ? 2.592 -32.688 4.086 1 77 321 LEU A N 1
ATOM 2556 C CA . LEU A 1 321 ? 3.475 -32.281 2.988 1 77 321 LEU A CA 1
ATOM 2557 C C . LEU A 1 321 ? 4.922 -32.656 3.305 1 77 321 LEU A C 1
ATOM 2559 O O . LEU A 1 321 ? 5.656 -33.125 2.43 1 77 321 LEU A O 1
ATOM 2563 N N . GLY A 1 322 ? 5.242 -32.469 4.523 1 76.44 322 GLY A N 1
ATOM 2564 C CA . GLY A 1 322 ? 6.59 -32.812 4.953 1 76.44 322 GLY A CA 1
ATOM 2565 C C . GLY A 1 322 ? 6.902 -34.312 4.797 1 76.44 322 GLY A C 1
ATOM 2566 O O . GLY A 1 322 ? 8.016 -34.656 4.406 1 76.44 322 GLY A O 1
ATOM 2567 N N . TYR A 1 323 ? 5.891 -35.031 4.996 1 74.19 323 TYR A N 1
ATOM 2568 C CA . TYR A 1 323 ? 6.062 -36.5 4.922 1 74.19 323 TYR A CA 1
ATOM 2569 C C . TYR A 1 323 ? 6.363 -36.938 3.494 1 74.19 323 TYR A C 1
ATOM 2571 O O . TYR A 1 323 ? 7.09 -37.906 3.277 1 74.19 323 TYR A O 1
ATOM 2579 N N . ILE A 1 324 ? 5.836 -36.125 2.607 1 77.19 324 ILE A N 1
ATOM 2580 C CA . ILE A 1 324 ? 6.047 -36.562 1.23 1 77.19 324 ILE A CA 1
ATOM 2581 C C . ILE A 1 324 ? 7.125 -35.688 0.578 1 77.19 324 ILE A C 1
ATOM 2583 O O . ILE A 1 324 ? 7.223 -35.625 -0.65 1 77.19 324 ILE A O 1
ATOM 2587 N N . GLY A 1 325 ? 7.883 -34.938 1.372 1 81.25 325 GLY A N 1
ATOM 2588 C CA . GLY A 1 325 ? 9.109 -34.312 0.907 1 81.25 325 GLY A CA 1
ATOM 2589 C C . GLY A 1 325 ? 8.906 -32.875 0.453 1 81.25 325 GLY A C 1
ATOM 2590 O O . GLY A 1 325 ? 9.805 -32.281 -0.133 1 81.25 325 GLY A O 1
ATOM 2591 N N . TYR A 1 326 ? 7.734 -32.312 0.696 1 89.69 326 TYR A N 1
ATOM 2592 C CA . TYR A 1 326 ? 7.48 -30.906 0.328 1 89.69 326 TYR A CA 1
ATOM 2593 C C . TYR A 1 326 ? 7.715 -29.984 1.512 1 89.69 326 TYR A C 1
ATOM 2595 O O . TYR A 1 326 ? 7.508 -30.375 2.664 1 89.69 326 TYR A O 1
ATOM 2603 N N . LYS A 1 327 ? 8.242 -28.875 1.205 1 90.75 327 LYS A N 1
ATOM 2604 C CA . LYS A 1 327 ? 8.32 -27.797 2.176 1 90.75 327 LYS A CA 1
ATOM 2605 C C . LYS A 1 327 ? 7.371 -26.656 1.808 1 90.75 327 LYS A C 1
ATOM 2607 O O . LYS A 1 327 ? 7.234 -26.312 0.633 1 90.75 327 LYS A O 1
ATOM 2612 N N . MET A 1 328 ? 6.762 -26.172 2.771 1 90.5 328 MET A N 1
ATOM 2613 C CA . MET A 1 328 ? 5.836 -25.062 2.545 1 90.5 328 MET A CA 1
ATOM 2614 C C . MET A 1 328 ? 6.562 -23.719 2.621 1 90.5 328 MET A C 1
ATOM 2616 O O . MET A 1 328 ? 7.391 -23.516 3.508 1 90.5 328 MET A O 1
ATOM 2620 N N . ILE A 1 329 ? 6.395 -22.922 1.639 1 92.5 329 ILE A N 1
ATOM 2621 C CA . ILE A 1 329 ? 6.82 -21.516 1.709 1 92.5 329 ILE A CA 1
ATOM 2622 C C . ILE A 1 329 ? 5.73 -20.688 2.379 1 92.5 329 ILE A C 1
ATOM 2624 O O . ILE A 1 329 ? 4.781 -20.25 1.726 1 92.5 329 ILE A O 1
ATOM 2628 N N . GLU A 1 330 ? 6.055 -20.5 3.602 1 85.06 330 GLU A N 1
ATOM 2629 C CA . GLU A 1 330 ? 5.125 -19.719 4.422 1 85.06 330 GLU A CA 1
ATOM 2630 C C . GLU A 1 330 ? 5.5 -18.25 4.445 1 85.06 330 GLU A C 1
ATOM 2632 O O . GLU A 1 330 ? 6.652 -17.891 4.195 1 85.06 330 GLU A O 1
ATOM 2637 N N . TYR A 1 331 ? 4.598 -17.391 4.609 1 89.06 331 TYR A N 1
ATOM 2638 C CA . TYR A 1 331 ? 4.77 -15.953 4.824 1 89.06 331 TYR A CA 1
ATOM 2639 C C . TYR A 1 331 ? 5.301 -15.273 3.572 1 89.06 331 TYR A C 1
ATOM 2641 O O . TYR A 1 331 ? 5.828 -14.156 3.641 1 89.06 331 TYR A O 1
ATOM 2649 N N . GLY A 1 332 ? 5.438 -16.016 2.412 1 94.12 332 GLY A N 1
ATOM 2650 C CA . GLY A 1 332 ? 5.824 -15.438 1.135 1 94.12 332 GLY A CA 1
ATOM 2651 C C . GLY A 1 332 ? 7.328 -15.289 0.978 1 94.12 332 GLY A C 1
ATOM 2652 O O . GLY A 1 332 ? 7.797 -14.461 0.191 1 94.12 332 GLY A O 1
ATOM 2653 N N . TRP A 1 333 ? 8.156 -16.125 1.831 1 96.5 333 TRP A N 1
ATOM 2654 C CA . TRP A 1 333 ? 9.602 -15.914 1.805 1 96.5 333 TRP A CA 1
ATOM 2655 C C . TRP A 1 333 ? 10.344 -17.234 1.645 1 96.5 333 TRP A C 1
ATOM 2657 O O . TRP A 1 333 ? 9.93 -18.266 2.207 1 96.5 333 TRP A O 1
ATOM 2667 N N . MET A 1 334 ? 11.477 -17.188 0.981 1 96.69 334 MET A N 1
ATOM 2668 C CA . MET A 1 334 ? 12.445 -18.266 0.98 1 96.69 334 MET A CA 1
ATOM 2669 C C . MET A 1 334 ? 13.836 -17.766 0.602 1 96.69 334 MET A C 1
ATOM 2671 O O . MET A 1 334 ? 13.969 -16.688 0.008 1 96.69 334 MET A O 1
ATOM 2675 N N . MET A 1 335 ? 14.844 -18.5 1.025 1 95.12 335 MET A N 1
ATOM 2676 C CA . MET A 1 335 ? 16.203 -18.328 0.527 1 95.12 335 MET A CA 1
ATOM 2677 C C . MET A 1 335 ? 16.562 -19.438 -0.455 1 95.12 335 MET A C 1
ATOM 2679 O O . MET A 1 335 ? 16.406 -20.625 -0.15 1 95.12 335 MET A O 1
ATOM 2683 N N . LEU A 1 336 ? 16.938 -19 -1.621 1 94.81 336 LEU A N 1
ATOM 2684 C CA . LEU A 1 336 ? 17.359 -19.953 -2.643 1 94.81 336 LEU A CA 1
ATOM 2685 C C . LEU A 1 336 ? 18.844 -19.781 -2.971 1 94.81 336 LEU A C 1
ATOM 2687 O O . LEU A 1 336 ? 19.219 -18.828 -3.646 1 94.81 336 LEU A O 1
ATOM 2691 N N . ASP A 1 337 ? 19.672 -20.656 -2.498 1 91.06 337 ASP A N 1
ATOM 2692 C CA . ASP A 1 337 ? 21.094 -20.672 -2.824 1 91.06 337 ASP A CA 1
ATOM 2693 C C . ASP A 1 337 ? 21.719 -19.297 -2.557 1 91.06 337 ASP A C 1
ATOM 2695 O O . ASP A 1 337 ? 22.406 -18.75 -3.418 1 91.06 337 ASP A O 1
ATOM 2699 N N . GLY A 1 338 ? 21.359 -18.781 -1.48 1 91.38 338 GLY A N 1
ATOM 2700 C CA . GLY A 1 338 ? 21.938 -17.516 -1.048 1 91.38 338 GLY A CA 1
ATOM 2701 C C . GLY A 1 338 ? 21.172 -16.312 -1.534 1 91.38 338 GLY A C 1
ATOM 2702 O O . GLY A 1 338 ? 21.531 -15.172 -1.221 1 91.38 338 GLY A O 1
ATOM 2703 N N . LEU A 1 339 ? 20.125 -16.547 -2.299 1 95.12 339 LEU A N 1
ATOM 2704 C CA . LEU A 1 339 ? 19.297 -15.453 -2.805 1 95.12 339 LEU A CA 1
ATOM 2705 C C . LEU A 1 339 ? 18 -15.344 -2.023 1 95.12 339 LEU A C 1
ATOM 2707 O O . LEU A 1 339 ? 17.344 -16.359 -1.745 1 95.12 339 LEU A O 1
ATOM 2711 N N . SER A 1 340 ? 17.656 -14.125 -1.634 1 96.06 340 SER A N 1
ATOM 2712 C CA . SER A 1 340 ? 16.391 -13.898 -0.947 1 96.06 340 SER A CA 1
ATOM 2713 C C . SER A 1 340 ? 15.25 -13.711 -1.941 1 96.06 340 SER A C 1
ATOM 2715 O O . SER A 1 340 ? 15.344 -12.898 -2.863 1 96.06 340 SER A O 1
ATOM 2717 N N . LEU A 1 341 ? 14.148 -14.484 -1.721 1 98 341 LEU A N 1
ATOM 2718 C CA . LEU A 1 341 ? 13 -14.422 -2.621 1 98 341 LEU A CA 1
ATOM 2719 C C . LEU A 1 341 ? 11.719 -14.141 -1.849 1 98 341 LEU A C 1
ATOM 2721 O O . LEU A 1 341 ? 11.492 -14.719 -0.781 1 98 341 LEU A O 1
ATOM 2725 N N . SER A 1 342 ? 10.914 -13.188 -2.328 1 98.31 342 SER A N 1
ATOM 2726 C CA . SER A 1 342 ? 9.492 -13.172 -1.989 1 98.31 342 SER A CA 1
ATOM 2727 C C . SER A 1 342 ? 8.672 -13.977 -2.996 1 98.31 342 SER A C 1
ATOM 2729 O O . SER A 1 342 ? 8.945 -13.938 -4.195 1 98.31 342 SER A O 1
ATOM 2731 N N . VAL A 1 343 ? 7.742 -14.797 -2.516 1 98.25 343 VAL A N 1
ATOM 2732 C CA . VAL A 1 343 ? 6.93 -15.656 -3.369 1 98.25 343 VAL A CA 1
ATOM 2733 C C . VAL A 1 343 ? 5.457 -15.523 -2.984 1 98.25 343 VAL A C 1
ATOM 2735 O O . VAL A 1 343 ? 5.066 -15.875 -1.869 1 98.25 343 VAL A O 1
ATOM 2738 N N . GLU A 1 344 ? 4.684 -15.039 -3.885 1 96 344 GLU A N 1
ATOM 2739 C CA . GLU A 1 344 ? 3.287 -14.742 -3.566 1 96 344 GLU A CA 1
ATOM 2740 C C . GLU A 1 344 ? 2.355 -15.227 -4.672 1 96 344 GLU A C 1
ATOM 2742 O O . GLU A 1 344 ? 2.783 -15.43 -5.809 1 96 344 GLU A O 1
ATOM 2747 N N . MET A 1 345 ? 1.075 -15.375 -4.281 1 93.69 345 MET A N 1
ATOM 2748 C CA . MET A 1 345 ? 0.027 -15.727 -5.234 1 93.69 345 MET A CA 1
ATOM 2749 C C . MET A 1 345 ? -1.044 -14.641 -5.293 1 93.69 345 MET A C 1
ATOM 2751 O O . MET A 1 345 ? -1.715 -14.375 -4.293 1 93.69 345 MET A O 1
ATOM 2755 N N . CYS A 1 346 ? -1.164 -14.117 -6.359 1 90.81 346 CYS A N 1
ATOM 2756 C CA . CYS A 1 346 ? -2.271 -13.242 -6.73 1 90.81 346 CYS A CA 1
ATOM 2757 C C . CYS A 1 346 ? -2.625 -12.297 -5.59 1 90.81 346 CYS A C 1
ATOM 2759 O O . CYS A 1 346 ? -1.798 -11.484 -5.172 1 90.81 346 CYS A O 1
ATOM 2761 N N . LEU A 1 347 ? -3.816 -12.531 -4.914 1 86.38 347 LEU A N 1
ATOM 2762 C CA . LEU A 1 347 ? -4.316 -11.609 -3.902 1 86.38 347 LEU A CA 1
ATOM 2763 C C . LEU A 1 347 ? -3.342 -11.508 -2.732 1 86.38 347 LEU A C 1
ATOM 2765 O O . LEU A 1 347 ? -3.299 -10.484 -2.043 1 86.38 347 LEU A O 1
ATOM 2769 N N . ASP A 1 348 ? -2.549 -12.516 -2.502 1 89.31 348 ASP A N 1
ATOM 2770 C CA . ASP A 1 348 ? -1.525 -12.445 -1.463 1 89.31 348 ASP A CA 1
ATOM 2771 C C . ASP A 1 348 ? -0.57 -11.281 -1.718 1 89.31 348 ASP A C 1
ATOM 2773 O O . ASP A 1 348 ? -0.068 -10.664 -0.774 1 89.31 348 ASP A O 1
ATOM 2777 N N . HIS A 1 349 ? -0.363 -10.992 -3 1 90.31 349 HIS A N 1
ATOM 2778 C CA . HIS A 1 349 ? 0.492 -9.875 -3.377 1 90.31 349 HIS A CA 1
ATOM 2779 C C . HIS A 1 349 ? -0.165 -8.539 -3.035 1 90.31 349 HIS A C 1
ATOM 2781 O O . HIS A 1 349 ? 0.469 -7.664 -2.441 1 90.31 349 HIS A O 1
ATOM 2787 N N . GLN A 1 350 ? -1.36 -8.5 -3.357 1 80.81 350 GLN A N 1
ATOM 2788 C CA . GLN A 1 350 ? -2.088 -7.273 -3.051 1 80.81 350 GLN A CA 1
ATOM 2789 C C . GLN A 1 350 ? -2.172 -7.047 -1.544 1 80.81 350 GLN A C 1
ATOM 2791 O O . GLN A 1 350 ? -2.139 -5.906 -1.079 1 80.81 350 GLN A O 1
ATOM 2796 N N . MET A 1 351 ? -2.295 -8.117 -0.891 1 82.81 351 MET A N 1
ATOM 2797 C CA . MET A 1 351 ? -2.428 -8.039 0.561 1 82.81 351 MET A CA 1
ATOM 2798 C C . MET A 1 351 ? -1.06 -7.934 1.227 1 82.81 351 MET A C 1
ATOM 2800 O O . MET A 1 351 ? -0.965 -7.871 2.453 1 82.81 351 MET A O 1
ATOM 2804 N N . ARG A 1 352 ? -0.009 -7.91 0.542 1 90.12 352 ARG A N 1
ATOM 2805 C CA . ARG A 1 352 ? 1.345 -7.594 0.985 1 90.12 352 ARG A CA 1
ATOM 2806 C C . ARG A 1 352 ? 1.846 -8.617 1.994 1 90.12 352 ARG A C 1
ATOM 2808 O O . ARG A 1 352 ? 2.412 -8.258 3.027 1 90.12 352 ARG A O 1
ATOM 2815 N N . ILE A 1 353 ? 1.662 -9.906 1.754 1 90.69 353 ILE A N 1
ATOM 2816 C CA . ILE A 1 353 ? 1.97 -10.906 2.771 1 90.69 353 ILE A CA 1
ATOM 2817 C C . ILE A 1 353 ? 3.469 -10.898 3.064 1 90.69 353 ILE A C 1
ATOM 2819 O O . ILE A 1 353 ? 3.881 -10.992 4.223 1 90.69 353 ILE A O 1
ATOM 2823 N N . SER A 1 354 ? 4.289 -10.805 2.041 1 95.31 354 SER A N 1
ATOM 2824 C CA . SER A 1 354 ? 5.73 -10.82 2.254 1 95.31 354 SER A CA 1
ATOM 2825 C C . SER A 1 354 ? 6.199 -9.57 2.982 1 95.31 354 SER A C 1
ATOM 2827 O O . SER A 1 354 ? 6.973 -9.648 3.939 1 95.31 354 SER A O 1
ATOM 2829 N N . LEU A 1 355 ? 5.711 -8.43 2.527 1 94.88 355 LEU A N 1
ATOM 2830 C CA . LEU A 1 355 ? 6.113 -7.176 3.15 1 94.88 355 LEU A CA 1
ATOM 2831 C C . LEU A 1 355 ? 5.656 -7.117 4.602 1 94.88 355 LEU A C 1
ATOM 2833 O O . LEU A 1 355 ? 6.414 -6.703 5.484 1 94.88 355 LEU A O 1
ATOM 2837 N N . ASN A 1 356 ? 4.434 -7.547 4.832 1 90.75 356 ASN A N 1
ATOM 2838 C CA . ASN A 1 356 ? 3.893 -7.527 6.188 1 90.75 356 ASN A CA 1
ATOM 2839 C C . ASN A 1 356 ? 4.684 -8.445 7.117 1 90.75 356 ASN A C 1
ATOM 2841 O O . ASN A 1 356 ? 4.949 -8.086 8.266 1 90.75 356 ASN A O 1
ATOM 2845 N N . ALA A 1 357 ? 5.043 -9.633 6.605 1 92.19 357 ALA A N 1
ATOM 2846 C CA . ALA A 1 357 ? 5.863 -10.523 7.422 1 92.19 357 ALA A CA 1
ATOM 2847 C C . ALA A 1 357 ? 7.195 -9.875 7.777 1 92.19 357 ALA A C 1
ATOM 2849 O O . ALA A 1 357 ? 7.641 -9.945 8.922 1 92.19 357 ALA A O 1
ATOM 2850 N N . TYR A 1 358 ? 7.781 -9.266 6.848 1 94.38 358 TYR A N 1
ATOM 2851 C CA . TYR A 1 358 ? 9.047 -8.57 7.047 1 94.38 358 TYR A CA 1
ATOM 2852 C C . TYR A 1 358 ? 8.914 -7.469 8.094 1 94.38 358 TYR A C 1
ATOM 2854 O O . TYR A 1 358 ? 9.688 -7.414 9.047 1 94.38 358 TYR A O 1
ATOM 2862 N N . LEU A 1 359 ? 7.918 -6.582 7.906 1 92 359 LEU A N 1
ATOM 2863 C CA . LEU A 1 359 ? 7.711 -5.445 8.797 1 92 359 LEU A CA 1
ATOM 2864 C C . LEU A 1 359 ? 7.293 -5.91 10.188 1 92 359 LEU A C 1
ATOM 2866 O O . LEU A 1 359 ? 7.668 -5.297 11.188 1 92 359 LEU A O 1
ATOM 2870 N N . ALA A 1 360 ? 6.527 -6.988 10.219 1 90.31 360 ALA A N 1
ATOM 2871 C CA . ALA A 1 360 ? 6.094 -7.508 11.508 1 90.31 360 ALA A CA 1
ATOM 2872 C C . ALA A 1 360 ? 7.285 -7.988 12.336 1 90.31 360 ALA A C 1
ATOM 2874 O O . ALA A 1 360 ? 7.344 -7.766 13.547 1 90.31 360 ALA A O 1
ATOM 2875 N N . ASP A 1 361 ? 8.203 -8.664 11.656 1 88.94 361 ASP A N 1
ATOM 2876 C CA . ASP A 1 361 ? 9.406 -9.094 12.359 1 88.94 361 ASP A CA 1
ATOM 2877 C C . ASP A 1 361 ? 10.133 -7.902 12.984 1 88.94 361 ASP A C 1
ATOM 2879 O O . ASP A 1 361 ? 10.555 -7.957 14.141 1 88.94 361 ASP A O 1
ATOM 2883 N N . ILE A 1 362 ? 10.195 -6.863 12.25 1 86.56 362 ILE A N 1
ATOM 2884 C CA . ILE A 1 362 ? 10.922 -5.684 12.703 1 86.56 362 ILE A CA 1
ATOM 2885 C C . ILE A 1 362 ? 10.18 -5.031 13.867 1 86.56 362 ILE A C 1
ATOM 2887 O O . ILE A 1 362 ? 10.781 -4.707 14.891 1 86.56 362 ILE A O 1
ATOM 2891 N N . THR A 1 363 ? 8.93 -4.844 13.758 1 85.88 363 THR A N 1
ATOM 2892 C CA . THR A 1 363 ? 8.172 -4.039 14.711 1 85.88 363 THR A CA 1
ATOM 2893 C C . THR A 1 363 ? 7.941 -4.812 16 1 85.88 363 THR A C 1
ATOM 2895 O O . THR A 1 363 ? 7.75 -4.211 17.062 1 85.88 363 THR A O 1
ATOM 2898 N N . THR A 1 364 ? 8.008 -6.168 15.922 1 85.25 364 THR A N 1
ATOM 2899 C CA . THR A 1 364 ? 7.727 -6.965 17.109 1 85.25 364 THR A CA 1
ATOM 2900 C C . THR A 1 364 ? 9.016 -7.516 17.703 1 85.25 364 THR A C 1
ATOM 2902 O O . THR A 1 364 ? 9.023 -7.984 18.844 1 85.25 364 THR A O 1
ATOM 2905 N N . GLY A 1 365 ? 10.07 -7.48 16.922 1 80.94 365 GLY A N 1
ATOM 2906 C CA . GLY A 1 365 ? 11.32 -8.078 17.344 1 80.94 365 GLY A CA 1
ATOM 2907 C C . GLY A 1 365 ? 11.344 -9.586 17.203 1 80.94 365 GLY A C 1
ATOM 2908 O O . GLY A 1 365 ? 12.297 -10.25 17.625 1 80.94 365 GLY A O 1
ATOM 2909 N N . GLN A 1 366 ? 10.281 -10.094 16.641 1 80.88 366 GLN A N 1
ATOM 2910 C CA . GLN A 1 366 ? 10.234 -11.531 16.391 1 80.88 366 GLN A CA 1
ATOM 2911 C C . GLN A 1 366 ? 11.039 -11.898 15.141 1 80.88 366 GLN A C 1
ATOM 2913 O O . GLN A 1 366 ? 11.375 -11.023 14.336 1 80.88 366 GLN A O 1
ATOM 2918 N N . THR A 1 367 ? 11.344 -13.219 15.094 1 86.38 367 THR A N 1
ATOM 2919 C CA . THR A 1 367 ? 12.062 -13.734 13.93 1 86.38 367 THR A CA 1
ATOM 2920 C C . THR A 1 367 ? 11.258 -14.812 13.227 1 86.38 367 THR A C 1
ATOM 2922 O O . THR A 1 367 ? 10.969 -15.867 13.812 1 86.38 367 THR A O 1
ATOM 2925 N N . THR A 1 368 ? 10.844 -14.523 12.062 1 89.75 368 THR A N 1
ATOM 2926 C CA . THR A 1 368 ? 10.203 -15.523 11.219 1 89.75 368 THR A CA 1
ATOM 2927 C C . THR A 1 368 ? 11.25 -16.359 10.484 1 89.75 368 THR A C 1
ATOM 2929 O O . THR A 1 368 ? 12.156 -15.82 9.852 1 89.75 368 THR A O 1
ATOM 2932 N N . GLU A 1 369 ? 11.078 -17.656 10.625 1 91.31 369 GLU A N 1
ATOM 2933 C CA . GLU A 1 369 ? 12 -18.547 9.93 1 91.31 369 GLU A CA 1
ATOM 2934 C C . GLU A 1 369 ? 11.422 -19 8.594 1 91.31 369 GLU A C 1
ATOM 2936 O O . GLU A 1 369 ? 10.258 -19.391 8.516 1 91.31 369 GLU A O 1
ATOM 2941 N N . ILE A 1 370 ? 12.266 -18.984 7.613 1 92.94 370 ILE A N 1
ATOM 2942 C CA . ILE A 1 370 ? 11.844 -19.312 6.258 1 92.94 370 ILE A CA 1
ATOM 2943 C C . ILE A 1 370 ? 12.758 -20.406 5.688 1 92.94 370 ILE A C 1
ATOM 2945 O O . ILE A 1 370 ? 13.906 -20.547 6.113 1 92.94 370 ILE A O 1
ATOM 2949 N N . PRO A 1 371 ? 12.242 -21.203 4.773 1 93.19 371 PRO A N 1
ATOM 2950 C CA . PRO A 1 371 ? 13.102 -22.25 4.203 1 93.19 371 PRO A CA 1
ATOM 2951 C C . PRO A 1 371 ? 14.266 -21.672 3.402 1 93.19 371 PRO A C 1
ATOM 2953 O O . PRO A 1 371 ? 14.109 -20.656 2.707 1 93.19 371 PRO A O 1
ATOM 2956 N N . SER A 1 372 ? 15.43 -22.344 3.541 1 93.62 372 SER A N 1
ATOM 2957 C CA . SER A 1 372 ? 16.656 -21.938 2.859 1 93.62 372 SER A CA 1
ATOM 2958 C C . SER A 1 372 ? 17.359 -23.141 2.244 1 93.62 372 SER A C 1
ATOM 2960 O O . SER A 1 372 ? 17.656 -24.125 2.938 1 93.62 372 SER A O 1
ATOM 2962 N N . THR A 1 373 ? 17.516 -22.953 0.952 1 91.88 373 THR A N 1
ATOM 2963 C CA . THR A 1 373 ? 18.281 -24 0.282 1 91.88 373 THR A CA 1
ATOM 2964 C C . THR A 1 373 ? 19.734 -23.609 0.149 1 91.88 373 THR A C 1
ATOM 2966 O O . THR A 1 373 ? 20.078 -22.422 0.202 1 91.88 373 THR A O 1
ATOM 2969 N N . SER A 1 374 ? 20.594 -24.531 0.276 1 76.06 374 SER A N 1
ATOM 2970 C CA . SER A 1 374 ? 22.016 -24.281 0.057 1 76.06 374 SER A CA 1
ATOM 2971 C C . SER A 1 374 ? 22.5 -24.922 -1.235 1 76.06 374 SER A C 1
ATOM 2973 O O . SER A 1 374 ? 21.969 -25.953 -1.657 1 76.06 374 SER A O 1
ATOM 2975 N N . SER A 1 375 ? 23.391 -24.25 -1.824 1 62.34 375 SER A N 1
ATOM 2976 C CA . SER A 1 375 ? 23.953 -24.781 -3.062 1 62.34 375 SER A CA 1
ATOM 2977 C C . SER A 1 375 ? 24.719 -26.078 -2.816 1 62.34 375 SER A C 1
ATOM 2979 O O . SER A 1 375 ? 24.906 -26.875 -3.736 1 62.34 375 SER A O 1
ATOM 2981 N N . THR A 1 376 ? 25.172 -26.188 -1.601 1 55.34 376 THR A N 1
ATOM 2982 C CA . THR A 1 376 ? 26.078 -27.297 -1.388 1 55.34 376 THR A CA 1
ATOM 2983 C C . THR A 1 376 ? 25.406 -28.422 -0.604 1 55.34 376 THR A C 1
ATOM 2985 O O . THR A 1 376 ? 25.938 -29.531 -0.511 1 55.34 376 THR A O 1
ATOM 2988 N N . GLY A 1 377 ? 24.234 -28.156 -0.04 1 57.72 377 GLY A N 1
ATOM 2989 C CA . GLY A 1 377 ? 23.719 -29.188 0.843 1 57.72 377 GLY A CA 1
ATOM 2990 C C . GLY A 1 377 ? 22.391 -29.75 0.388 1 57.72 377 GLY A C 1
ATOM 2991 O O . GLY A 1 377 ? 21.766 -29.203 -0.53 1 57.72 377 GLY A O 1
ATOM 2992 N N . SER A 1 378 ? 22.141 -31.047 0.775 1 62.25 378 SER A N 1
ATOM 2993 C CA . SER A 1 378 ? 20.938 -31.797 0.391 1 62.25 378 SER A CA 1
ATOM 2994 C C . SER A 1 378 ? 19.766 -31.469 1.307 1 62.25 378 SER A C 1
ATOM 2996 O O . SER A 1 378 ? 18.672 -32 1.136 1 62.25 378 SER A O 1
ATOM 2998 N N . GLY A 1 379 ? 19.688 -30.266 1.873 1 76.31 379 GLY A N 1
ATOM 2999 C CA . GLY A 1 379 ? 18.578 -30.062 2.807 1 76.31 379 GLY A CA 1
ATOM 3000 C C . GLY A 1 379 ? 18.109 -28.625 2.879 1 76.31 379 GLY A C 1
ATOM 3001 O O . GLY A 1 379 ? 18.625 -27.766 2.168 1 76.31 379 GLY A O 1
ATOM 3002 N N . VAL A 1 380 ? 16.922 -28.547 3.432 1 89.31 380 VAL A N 1
ATOM 3003 C CA . VAL A 1 380 ? 16.328 -27.234 3.664 1 89.31 380 VAL A CA 1
ATOM 3004 C C . VAL A 1 380 ? 16.516 -26.844 5.129 1 89.31 380 VAL A C 1
ATOM 3006 O O . VAL A 1 380 ? 16.188 -27.625 6.031 1 89.31 380 VAL A O 1
ATOM 3009 N N . GLU A 1 381 ? 17.266 -25.797 5.359 1 90.19 381 GLU A N 1
ATOM 3010 C CA . GLU A 1 381 ? 17.328 -25.188 6.688 1 90.19 381 GLU A CA 1
ATOM 3011 C C . GLU A 1 381 ? 16.406 -24 6.801 1 90.19 381 GLU A C 1
ATOM 3013 O O . GLU A 1 381 ? 15.867 -23.516 5.793 1 90.19 381 GLU A O 1
ATOM 3018 N N . TYR A 1 382 ? 16.156 -23.672 7.977 1 91.81 382 TYR A N 1
ATOM 3019 C CA . TYR A 1 382 ? 15.312 -22.5 8.211 1 91.81 382 TYR A CA 1
ATOM 3020 C C . TYR A 1 382 ? 16.125 -21.344 8.766 1 91.81 382 TYR A C 1
ATOM 3022 O O . TYR A 1 382 ? 16.953 -21.531 9.656 1 91.81 382 TYR A O 1
ATOM 3030 N N . VAL A 1 383 ? 15.961 -20.203 8.148 1 92.81 383 VAL A N 1
ATOM 3031 C CA . VAL A 1 383 ? 16.703 -19 8.5 1 92.81 383 VAL A CA 1
ATOM 3032 C C . VAL A 1 383 ? 15.75 -17.812 8.633 1 92.81 383 VAL A C 1
ATOM 3034 O O . VAL A 1 383 ? 14.625 -17.859 8.141 1 92.81 383 VAL A O 1
ATOM 3037 N N . PRO A 1 384 ? 16.156 -16.75 9.305 1 92.62 384 PRO A N 1
ATOM 3038 C CA . PRO A 1 384 ? 15.305 -15.562 9.383 1 92.62 384 PRO A CA 1
ATOM 3039 C C . PRO A 1 384 ? 15.148 -14.859 8.039 1 92.62 384 PRO A C 1
ATOM 3041 O O . PRO A 1 384 ? 15.992 -15.016 7.152 1 92.62 384 PRO A O 1
ATOM 3044 N N . ILE A 1 385 ? 14.055 -14.078 7.895 1 93.94 385 ILE A N 1
ATOM 3045 C CA . ILE A 1 385 ? 13.914 -13.18 6.75 1 93.94 385 ILE A CA 1
ATOM 3046 C C . ILE A 1 385 ? 15.086 -12.195 6.723 1 93.94 385 ILE A C 1
ATOM 3048 O O . ILE A 1 385 ? 15.398 -11.562 7.734 1 93.94 385 ILE A O 1
ATOM 3052 N N . PRO A 1 386 ? 15.727 -12.086 5.605 1 91.88 386 PRO A N 1
ATOM 3053 C CA . PRO A 1 386 ? 16.875 -11.172 5.566 1 91.88 386 PRO A CA 1
ATOM 3054 C C . PRO A 1 386 ? 16.469 -9.711 5.75 1 91.88 386 PRO A C 1
ATOM 3056 O O . PRO A 1 386 ? 15.422 -9.289 5.258 1 91.88 386 PRO A O 1
ATOM 3059 N N . THR A 1 387 ? 17.375 -8.938 6.355 1 88.69 387 THR A N 1
ATOM 3060 C CA . THR A 1 387 ? 17.078 -7.547 6.672 1 88.69 387 THR A CA 1
ATOM 3061 C C . THR A 1 387 ? 17.094 -6.695 5.406 1 88.69 387 THR A C 1
ATOM 3063 O O . THR A 1 387 ? 16.438 -5.645 5.355 1 88.69 387 THR A O 1
ATOM 3066 N N . TYR A 1 388 ? 17.797 -7.164 4.395 1 90.31 388 TYR A N 1
ATOM 3067 C CA . TYR A 1 388 ? 17.938 -6.371 3.178 1 90.31 388 TYR A CA 1
ATOM 3068 C C . TYR A 1 388 ? 16.781 -6.641 2.217 1 90.31 388 TYR A C 1
ATOM 3070 O O . TYR A 1 388 ? 16.781 -6.152 1.084 1 90.31 388 TYR A O 1
ATOM 3078 N N . GLN A 1 389 ? 15.797 -7.398 2.545 1 94.25 389 GLN A N 1
ATOM 3079 C CA . GLN A 1 389 ? 14.602 -7.711 1.769 1 94.25 389 GLN A CA 1
ATOM 3080 C C . GLN A 1 389 ? 14.938 -8.609 0.579 1 94.25 389 GLN A C 1
ATOM 3082 O O . GLN A 1 389 ? 15.914 -9.359 0.616 1 94.25 389 GLN A O 1
ATOM 3087 N N . ALA A 1 390 ? 14.047 -8.742 -0.385 1 97.44 390 ALA A N 1
ATOM 3088 C CA . ALA A 1 390 ? 14.164 -9.75 -1.431 1 97.44 390 ALA A CA 1
ATOM 3089 C C . ALA A 1 390 ? 14.945 -9.219 -2.627 1 97.44 390 ALA A C 1
ATOM 3091 O O . ALA A 1 390 ? 14.734 -8.078 -3.053 1 97.44 390 ALA A O 1
ATOM 3092 N N . GLN A 1 391 ? 15.82 -10.031 -3.113 1 97.06 391 GLN A N 1
ATOM 3093 C CA . GLN A 1 391 ? 16.5 -9.711 -4.367 1 97.06 391 GLN A CA 1
ATOM 3094 C C . GLN A 1 391 ? 15.609 -10.031 -5.566 1 97.06 391 GLN A C 1
ATOM 3096 O O . GLN A 1 391 ? 15.703 -9.383 -6.609 1 97.06 391 GLN A O 1
ATOM 3101 N N . ILE A 1 392 ? 14.727 -11.062 -5.379 1 98.31 392 ILE A N 1
ATOM 3102 C CA . ILE A 1 392 ? 13.828 -11.508 -6.441 1 98.31 392 ILE A CA 1
ATOM 3103 C C . ILE A 1 392 ? 12.43 -11.742 -5.875 1 98.31 392 ILE A C 1
ATOM 3105 O O . ILE A 1 392 ? 12.281 -12.32 -4.801 1 98.31 392 ILE A O 1
ATOM 3109 N N . GLY A 1 393 ? 11.453 -11.195 -6.543 1 98.38 393 GLY A N 1
ATOM 3110 C CA . GLY A 1 393 ? 10.062 -11.492 -6.227 1 98.38 393 GLY A CA 1
ATOM 3111 C C . GLY A 1 393 ? 9.375 -12.32 -7.301 1 98.38 393 GLY A C 1
ATOM 3112 O O . GLY A 1 393 ? 9.617 -12.117 -8.492 1 98.38 393 GLY A O 1
ATOM 3113 N N . LEU A 1 394 ? 8.508 -13.219 -6.875 1 98.5 394 LEU A N 1
ATOM 3114 C CA . LEU A 1 394 ? 7.707 -14.031 -7.785 1 98.5 394 LEU A CA 1
ATOM 3115 C C . LEU A 1 394 ? 6.223 -13.922 -7.453 1 98.5 394 LEU A C 1
ATOM 3117 O O . LEU A 1 394 ? 5.836 -13.992 -6.285 1 98.5 394 LEU A O 1
ATOM 3121 N N . VAL A 1 395 ? 5.418 -13.727 -8.469 1 96.88 395 VAL A N 1
ATOM 3122 C CA . VAL A 1 395 ? 3.971 -13.734 -8.273 1 96.88 395 VAL A CA 1
ATOM 3123 C C . VAL A 1 395 ? 3.301 -14.523 -9.391 1 96.88 395 VAL A C 1
ATOM 3125 O O . VAL A 1 395 ? 3.479 -14.219 -10.57 1 96.88 395 VAL A O 1
ATOM 3128 N N . SER A 1 396 ? 2.639 -15.57 -9.07 1 96.56 396 SER A N 1
ATOM 3129 C CA . SER A 1 396 ? 1.69 -16.234 -9.961 1 96.56 396 SER A CA 1
ATOM 3130 C C . SER A 1 396 ? 0.272 -15.719 -9.742 1 96.56 396 SER A C 1
ATOM 3132 O O . SER A 1 396 ? -0.236 -15.742 -8.617 1 96.56 396 SER A O 1
ATOM 3134 N N . SER A 1 397 ? -0.348 -15.258 -10.797 1 92.38 397 SER A N 1
ATOM 3135 C CA . SER A 1 397 ? -1.629 -14.602 -10.555 1 92.38 397 SER A CA 1
ATOM 3136 C C . SER A 1 397 ? -2.598 -14.828 -11.703 1 92.38 397 SER A C 1
ATOM 3138 O O . SER A 1 397 ? -2.217 -15.383 -12.742 1 92.38 397 SER A O 1
ATOM 3140 N N . ALA A 1 398 ? -3.816 -14.492 -11.469 1 88.81 398 ALA A N 1
ATOM 3141 C CA . ALA A 1 398 ? -4.898 -14.414 -12.453 1 88.81 398 ALA A CA 1
ATOM 3142 C C . ALA A 1 398 ? -5.727 -13.148 -12.25 1 88.81 398 ALA A C 1
ATOM 3144 O O . ALA A 1 398 ? -6.699 -13.148 -11.492 1 88.81 398 ALA A O 1
ATOM 3145 N N . GLY A 1 399 ? -5.363 -12.188 -12.906 1 80.25 399 GLY A N 1
ATOM 3146 C CA . GLY A 1 399 ? -6.094 -10.93 -12.82 1 80.25 399 GLY A CA 1
ATOM 3147 C C . GLY A 1 399 ? -5.406 -9.898 -11.945 1 80.25 399 GLY A C 1
ATOM 3148 O O . GLY A 1 399 ? -6.066 -9.07 -11.312 1 80.25 399 GLY A O 1
ATOM 3149 N N . MET A 1 400 ? -4.129 -10.07 -11.82 1 81.12 400 MET A N 1
ATOM 3150 C CA . MET A 1 400 ? -3.379 -9.133 -10.984 1 81.12 400 MET A CA 1
ATOM 3151 C C . MET A 1 400 ? -2.225 -8.516 -11.766 1 81.12 400 MET A C 1
ATOM 3153 O O . MET A 1 400 ? -1.785 -9.062 -12.773 1 81.12 400 MET A O 1
ATOM 3157 N N . THR A 1 401 ? -1.795 -7.41 -11.266 1 83.62 401 THR A N 1
ATOM 3158 C CA . THR A 1 401 ? -0.584 -6.75 -11.734 1 83.62 401 THR A CA 1
ATOM 3159 C C . THR A 1 401 ? 0.368 -6.473 -10.578 1 83.62 401 THR A C 1
ATOM 3161 O O . THR A 1 401 ? -0.003 -6.633 -9.414 1 83.62 401 THR A O 1
ATOM 3164 N N . VAL A 1 402 ? 1.595 -6.164 -10.922 1 86.75 402 VAL A N 1
ATOM 3165 C CA . VAL A 1 402 ? 2.531 -5.773 -9.875 1 86.75 402 VAL A CA 1
ATOM 3166 C C . VAL A 1 402 ? 2.035 -4.508 -9.188 1 86.75 402 VAL A C 1
ATOM 3168 O O . VAL A 1 402 ? 1.721 -3.514 -9.844 1 86.75 402 VAL A O 1
ATOM 3171 N N . THR A 1 403 ? 1.882 -4.602 -7.918 1 81.69 403 THR A N 1
ATOM 3172 C CA . THR A 1 403 ? 1.552 -3.451 -7.086 1 81.69 403 THR A CA 1
ATOM 3173 C C . THR A 1 403 ? 2.789 -2.943 -6.348 1 81.69 403 THR A C 1
ATOM 3175 O O . THR A 1 403 ? 3.375 -3.664 -5.539 1 81.69 403 THR A O 1
ATOM 3178 N N . THR A 1 404 ? 3.119 -1.717 -6.559 1 80.88 404 THR A N 1
ATOM 3179 C CA . THR A 1 404 ? 4.379 -1.2 -6.031 1 80.88 404 THR A CA 1
ATOM 3180 C C . THR A 1 404 ? 4.332 -1.104 -4.512 1 80.88 404 THR A C 1
ATOM 3182 O O . THR A 1 404 ? 5.352 -1.28 -3.842 1 80.88 404 THR A O 1
ATOM 3185 N N . ASP A 1 405 ? 3.172 -0.878 -3.941 1 77 405 ASP A N 1
ATOM 3186 C CA . ASP A 1 405 ? 3.029 -0.729 -2.496 1 77 405 ASP A CA 1
ATOM 3187 C C . ASP A 1 405 ? 3.191 -2.072 -1.787 1 77 405 ASP A C 1
ATOM 3189 O O . ASP A 1 405 ? 3.359 -2.117 -0.566 1 77 405 ASP A O 1
ATOM 3193 N N . SER A 1 406 ? 3.23 -3.121 -2.561 1 87.94 406 SER A N 1
ATOM 3194 C CA . SER A 1 406 ? 3.283 -4.453 -1.97 1 87.94 406 SER A CA 1
ATOM 3195 C C . SER A 1 406 ? 4.688 -5.043 -2.059 1 87.94 406 SER A C 1
ATOM 3197 O O . SER A 1 406 ? 4.934 -6.148 -1.569 1 87.94 406 SER A O 1
ATOM 3199 N N . LEU A 1 407 ? 5.613 -4.309 -2.59 1 92.19 407 LEU A N 1
ATOM 3200 C CA . LEU A 1 407 ? 6.918 -4.879 -2.902 1 92.19 407 LEU A CA 1
ATOM 3201 C C . LEU A 1 407 ? 7.781 -4.977 -1.649 1 92.19 407 LEU A C 1
ATOM 3203 O O . LEU A 1 407 ? 7.902 -4.012 -0.893 1 92.19 407 LEU A O 1
ATOM 3207 N N . ALA A 1 408 ? 8.297 -6.145 -1.416 1 95.75 408 ALA A N 1
ATOM 3208 C CA . ALA A 1 408 ? 9.344 -6.395 -0.43 1 95.75 408 ALA A CA 1
ATOM 3209 C C . ALA A 1 408 ? 10.695 -6.625 -1.108 1 95.75 408 ALA A C 1
ATOM 3211 O O . ALA A 1 408 ? 11.344 -7.648 -0.878 1 95.75 408 ALA A O 1
ATOM 3212 N N . LEU A 1 409 ? 11.156 -5.668 -1.904 1 96.38 409 LEU A N 1
ATOM 3213 C CA . LEU A 1 409 ? 12.359 -5.805 -2.717 1 96.38 409 LEU A CA 1
ATOM 3214 C C . LEU A 1 409 ? 13.492 -4.945 -2.162 1 96.38 409 LEU A C 1
ATOM 3216 O O . LEU A 1 409 ? 13.25 -3.84 -1.672 1 96.38 409 LEU A O 1
ATOM 3220 N N . THR A 1 410 ? 14.656 -5.484 -2.268 1 95.5 410 THR A N 1
ATOM 3221 C CA . THR A 1 410 ? 15.852 -4.676 -2.023 1 95.5 410 THR A CA 1
ATOM 3222 C C . THR A 1 410 ? 16.062 -3.674 -3.152 1 95.5 410 THR A C 1
ATOM 3224 O O . THR A 1 410 ? 15.336 -3.684 -4.145 1 95.5 410 THR A O 1
ATOM 3227 N N . ASP A 1 411 ? 17.031 -2.711 -2.918 1 92.94 411 ASP A N 1
ATOM 3228 C CA . ASP A 1 411 ? 17.406 -1.806 -4 1 92.94 411 ASP A CA 1
ATOM 3229 C C . ASP A 1 411 ? 17.953 -2.58 -5.199 1 92.94 411 ASP A C 1
ATOM 3231 O O . ASP A 1 411 ? 18.781 -3.469 -5.043 1 92.94 411 ASP A O 1
ATOM 3235 N N . HIS A 1 412 ? 17.359 -2.355 -6.332 1 94.12 412 HIS A N 1
ATOM 3236 C CA . HIS A 1 412 ? 17.672 -3.002 -7.602 1 94.12 412 HIS A CA 1
ATOM 3237 C C . HIS A 1 412 ? 17.109 -4.418 -7.652 1 94.12 412 HIS A C 1
ATOM 3239 O O . HIS A 1 412 ? 17.484 -5.207 -8.523 1 94.12 412 HIS A O 1
ATOM 3245 N N . GLY A 1 413 ? 16.312 -4.801 -6.672 1 96.75 413 GLY A N 1
ATOM 3246 C CA . GLY A 1 413 ? 15.602 -6.062 -6.77 1 96.75 413 GLY A CA 1
ATOM 3247 C C . GLY A 1 413 ? 14.609 -6.102 -7.91 1 96.75 413 GLY A C 1
ATOM 3248 O O . GLY A 1 413 ? 14.141 -5.059 -8.367 1 96.75 413 GLY A O 1
ATOM 3249 N N . VAL A 1 414 ? 14.25 -7.344 -8.32 1 97.31 414 VAL A N 1
ATOM 3250 C CA . VAL A 1 414 ? 13.336 -7.496 -9.445 1 97.31 414 VAL A CA 1
ATOM 3251 C C . VAL A 1 414 ? 12.203 -8.453 -9.07 1 97.31 414 VAL A C 1
ATOM 3253 O O . VAL A 1 414 ? 12.422 -9.422 -8.344 1 97.31 414 VAL A O 1
ATOM 3256 N N . ILE A 1 415 ? 11.023 -8.117 -9.516 1 97.56 415 ILE A N 1
ATOM 3257 C CA . ILE A 1 415 ? 9.875 -9.008 -9.336 1 97.56 415 ILE A CA 1
ATOM 3258 C C . ILE A 1 415 ? 9.359 -9.453 -10.703 1 97.56 415 ILE A C 1
ATOM 3260 O O . ILE A 1 415 ? 9.305 -8.664 -11.648 1 97.56 415 ILE A O 1
ATOM 3264 N N . PHE A 1 416 ? 9.047 -10.742 -10.82 1 96.69 416 PHE A N 1
ATOM 3265 C CA . PHE A 1 416 ? 8.406 -11.32 -11.992 1 96.69 416 PHE A CA 1
ATOM 3266 C C . PHE A 1 416 ? 6.98 -11.75 -11.664 1 96.69 416 PHE A C 1
ATOM 3268 O O . PHE A 1 416 ? 6.754 -12.492 -10.711 1 96.69 416 PHE A O 1
ATOM 3275 N N . LEU A 1 417 ? 6.047 -11.234 -12.398 1 95.19 417 LEU A N 1
ATOM 3276 C CA . LEU A 1 417 ? 4.645 -11.602 -12.234 1 95.19 417 LEU A CA 1
ATOM 3277 C C . LEU A 1 417 ? 4.094 -12.219 -13.523 1 95.19 417 LEU A C 1
ATOM 3279 O O . LEU A 1 417 ? 4.297 -11.68 -14.609 1 95.19 417 LEU A O 1
ATOM 3283 N N . GLN A 1 418 ? 3.465 -13.352 -13.375 1 95 418 GLN A N 1
ATOM 3284 C CA . GLN A 1 418 ? 2.777 -13.992 -14.484 1 95 418 GLN A CA 1
ATOM 3285 C C . GLN A 1 418 ? 1.277 -14.102 -14.219 1 95 418 GLN A C 1
ATOM 3287 O O . GLN A 1 418 ? 0.854 -14.773 -13.281 1 95 418 GLN A O 1
ATOM 3292 N N . ASP A 1 419 ? 0.537 -13.438 -15.031 1 91.25 419 ASP A N 1
ATOM 3293 C CA . ASP A 1 419 ? -0.914 -13.375 -14.875 1 91.25 419 ASP A CA 1
ATOM 3294 C C . ASP A 1 419 ? -1.616 -14.172 -15.977 1 91.25 419 ASP A C 1
ATOM 3296 O O . ASP A 1 419 ? -1.203 -14.133 -17.141 1 91.25 419 ASP A O 1
ATOM 3300 N N . GLY A 1 420 ? -2.695 -14.828 -15.602 1 90.19 420 GLY A N 1
ATOM 3301 C CA . GLY A 1 420 ? -3.393 -15.672 -16.562 1 90.19 420 GLY A CA 1
ATOM 3302 C C . GLY A 1 420 ? -4.57 -14.977 -17.219 1 90.19 420 GLY A C 1
ATOM 3303 O O . GLY A 1 420 ? -5.137 -15.484 -18.188 1 90.19 420 GLY A O 1
ATOM 3304 N N . LEU A 1 421 ? -5.172 -13.945 -16.766 1 79.88 421 LEU A N 1
ATOM 3305 C CA . LEU A 1 421 ? -6.324 -13.266 -17.344 1 79.88 421 LEU A CA 1
ATOM 3306 C C . LEU A 1 421 ? -5.887 -12.047 -18.141 1 79.88 421 LEU A C 1
ATOM 3308 O O . LEU A 1 421 ? -6.676 -11.492 -18.906 1 79.88 421 LEU A O 1
ATOM 3312 N N . SER A 1 422 ? -4.734 -11.719 -18.547 1 61.38 422 SER A N 1
ATOM 3313 C CA . SER A 1 422 ? -4.145 -10.633 -19.328 1 61.38 422 SER A CA 1
ATOM 3314 C C . SER A 1 422 ? -4.711 -9.281 -18.906 1 61.38 422 SER A C 1
ATOM 3316 O O . SER A 1 422 ? -5.508 -8.688 -19.625 1 61.38 422 SER A O 1
ATOM 3318 N N . ASN A 1 423 ? -5.188 -9.109 -17.734 1 46.47 423 ASN A N 1
ATOM 3319 C CA . ASN A 1 423 ? -6.02 -7.945 -17.453 1 46.47 423 ASN A CA 1
ATOM 3320 C C . ASN A 1 423 ? -5.266 -6.641 -17.688 1 46.47 423 ASN A C 1
ATOM 3322 O O . ASN A 1 423 ? -4.344 -6.305 -16.953 1 46.47 423 ASN A O 1
ATOM 3326 N N . ALA A 1 424 ? -5.016 -6.418 -18.906 1 42.5 424 ALA A N 1
ATOM 3327 C CA . ALA A 1 424 ? -4.719 -4.992 -19.047 1 42.5 424 ALA A CA 1
ATOM 3328 C C . ALA A 1 424 ? -5.527 -4.168 -18.047 1 42.5 424 ALA A C 1
ATOM 3330 O O . ALA A 1 424 ? -5.426 -2.938 -18.016 1 42.5 424 ALA A O 1
ATOM 3331 N N . THR A 1 425 ? -6.668 -4.68 -17.656 1 35.31 425 THR A N 1
ATOM 3332 C CA . THR A 1 425 ? -7.773 -3.898 -17.109 1 35.31 425 THR A CA 1
ATOM 3333 C C . THR A 1 425 ? -7.344 -3.172 -15.836 1 35.31 425 THR A C 1
ATOM 3335 O O . THR A 1 425 ? -7.969 -2.188 -15.438 1 35.31 425 THR A O 1
ATOM 3338 N N . ASN A 1 426 ? -6.988 -3.926 -14.875 1 34.84 426 ASN A N 1
ATOM 3339 C CA . ASN A 1 426 ? -7.57 -3.676 -13.562 1 34.84 426 ASN A CA 1
ATOM 3340 C C . ASN A 1 426 ? -7.184 -2.299 -13.031 1 34.84 426 ASN A C 1
ATOM 3342 O O . ASN A 1 426 ? -7.66 -1.879 -11.969 1 34.84 426 ASN A O 1
ATOM 3346 N N . ARG A 1 427 ? -5.988 -1.834 -12.68 1 35.91 427 ARG A N 1
ATOM 3347 C CA . ARG A 1 427 ? -5.785 -1.171 -11.398 1 35.91 427 ARG A CA 1
ATOM 3348 C C . ARG A 1 427 ? -6.102 0.318 -11.492 1 35.91 427 ARG A C 1
ATOM 3350 O O . ARG A 1 427 ? -5.254 1.112 -11.906 1 35.91 427 ARG A O 1
ATOM 3357 N N . MET A 1 428 ? -7.301 0.479 -11.945 1 33.09 428 MET A N 1
ATOM 3358 C CA . MET A 1 428 ? -7.629 1.9 -11.891 1 33.09 428 MET A CA 1
ATOM 3359 C C . MET A 1 428 ? -7.672 2.395 -10.453 1 33.09 428 MET A C 1
ATOM 3361 O O . MET A 1 428 ? -8.148 1.688 -9.562 1 33.09 428 MET A O 1
ATOM 3365 N N . PHE A 1 429 ? -6.645 2.928 -10.062 1 32.25 429 PHE A N 1
ATOM 3366 C CA . PHE A 1 429 ? -6.887 3.693 -8.844 1 32.25 429 PHE A CA 1
ATOM 3367 C C . PHE A 1 429 ? -7.625 4.992 -9.164 1 32.25 429 PHE A C 1
ATOM 3369 O O . PHE A 1 429 ? -7.566 5.488 -10.289 1 32.25 429 PHE A O 1
ATOM 3376 N N . TRP A 1 430 ? -8.469 5.219 -8.266 1 29.98 430 TRP A N 1
ATOM 3377 C CA . TRP A 1 430 ? -9.242 6.449 -8.414 1 29.98 430 TRP A CA 1
ATOM 3378 C C . TRP A 1 430 ? -8.367 7.672 -8.172 1 29.98 430 TRP A C 1
ATOM 3380 O O . TRP A 1 430 ? -7.645 7.738 -7.172 1 29.98 430 TRP A O 1
ATOM 3390 N N . SER A 1 431 ? -7.852 8.227 -9.273 1 31.09 431 SER A N 1
ATOM 3391 C CA . SER A 1 431 ? -7.344 9.578 -9.102 1 31.09 431 SER A CA 1
ATOM 3392 C C . SER A 1 431 ? -8.43 10.617 -9.367 1 31.09 431 SER A C 1
ATOM 3394 O O . SER A 1 431 ? -9.508 10.281 -9.852 1 31.09 431 SER A O 1
ATOM 3396 N N . VAL A 1 432 ? -8.328 11.75 -8.891 1 30.86 432 VAL A N 1
ATOM 3397 C CA . VAL A 1 432 ? -9.25 12.859 -9.094 1 30.86 432 VAL A CA 1
ATOM 3398 C C . VAL A 1 432 ? -9.773 12.852 -10.523 1 30.86 432 VAL A C 1
ATOM 3400 O O . VAL A 1 432 ? -10.867 13.344 -10.797 1 30.86 432 VAL A O 1
ATOM 3403 N N . GLU A 1 433 ? -8.961 12.492 -11.477 1 33.97 433 GLU A N 1
ATOM 3404 C CA . GLU A 1 433 ? -9.32 12.562 -12.891 1 33.97 433 GLU A CA 1
ATOM 3405 C C . GLU A 1 433 ? -10.062 11.312 -13.336 1 33.97 433 GLU A C 1
ATOM 3407 O O . GLU A 1 433 ? -10.562 11.25 -14.461 1 33.97 433 GLU A O 1
ATOM 3412 N N . GLY A 1 434 ? -10.203 10.344 -12.578 1 32.16 434 GLY A N 1
ATOM 3413 C CA . GLY A 1 434 ? -10.773 9.016 -12.773 1 32.16 434 GLY A CA 1
ATOM 3414 C C . GLY A 1 434 ? -9.945 7.918 -12.125 1 32.16 434 GLY A C 1
ATOM 3415 O O . GLY A 1 434 ? -9.141 8.188 -11.227 1 32.16 434 GLY A O 1
ATOM 3416 N N . CYS A 1 435 ? -10.398 6.809 -12.352 1 33.84 435 CYS A N 1
ATOM 3417 C CA . CYS A 1 435 ? -9.695 5.613 -11.906 1 33.84 435 CYS A CA 1
ATOM 3418 C C . CYS A 1 435 ? -8.242 5.641 -12.367 1 33.84 435 CYS A C 1
ATOM 3420 O O . CYS A 1 435 ? -7.961 5.703 -13.562 1 33.84 435 CYS A O 1
ATOM 3422 N N . GLU A 1 436 ? -7.492 6.371 -11.586 1 35.38 436 GLU A N 1
ATOM 3423 C CA . GLU A 1 436 ? -6.082 6.371 -11.953 1 35.38 436 GLU A CA 1
ATOM 3424 C C . GLU A 1 436 ? -5.41 5.051 -11.578 1 35.38 436 GLU A C 1
ATOM 3426 O O . GLU A 1 436 ? -5.863 4.359 -10.664 1 35.38 436 GLU A O 1
ATOM 3431 N N . LEU A 1 437 ? -4.629 4.566 -12.344 1 35.66 437 LEU A N 1
ATOM 3432 C CA . LEU A 1 437 ? -3.891 3.312 -12.258 1 35.66 437 LEU A CA 1
ATOM 3433 C C . LEU A 1 437 ? -2.918 3.332 -11.078 1 35.66 437 LEU A C 1
ATOM 3435 O O . LEU A 1 437 ? -2.199 4.312 -10.883 1 35.66 437 LEU A O 1
ATOM 3439 N N . GLY A 1 438 ? -3.312 2.896 -9.844 1 40.59 438 GLY A N 1
ATOM 3440 C CA . GLY A 1 438 ? -2.129 2.623 -9.047 1 40.59 438 GLY A CA 1
ATOM 3441 C C . GLY A 1 438 ? -0.911 2.281 -9.883 1 40.59 438 GLY A C 1
ATOM 3442 O O . GLY A 1 438 ? -1.005 2.17 -11.109 1 40.59 438 GLY A O 1
ATOM 3443 N N . LEU A 1 439 ? 0.211 2.541 -9.25 1 45.12 439 LEU A N 1
ATOM 3444 C CA . LEU A 1 439 ? 1.393 2.176 -10.016 1 45.12 439 LEU A CA 1
ATOM 3445 C C . LEU A 1 439 ? 1.347 0.706 -10.422 1 45.12 439 LEU A C 1
ATOM 3447 O O . LEU A 1 439 ? 1.994 -0.135 -9.797 1 45.12 439 LEU A O 1
ATOM 3451 N N . GLN A 1 440 ? 0.331 0.379 -10.992 1 47.19 440 GLN A N 1
ATOM 3452 C CA . GLN A 1 440 ? 0.15 -0.972 -11.516 1 47.19 440 GLN A CA 1
ATOM 3453 C C . GLN A 1 440 ? 0.541 -1.051 -12.984 1 47.19 440 GLN A C 1
ATOM 3455 O O . GLN A 1 440 ? 0.453 -0.057 -13.711 1 47.19 440 GLN A O 1
ATOM 3460 N N . PHE A 1 441 ? 1.134 -2.15 -13.297 1 51.25 441 PHE A N 1
ATOM 3461 C CA . PHE A 1 441 ? 1.534 -2.422 -14.672 1 51.25 441 PHE A CA 1
ATOM 3462 C C . PHE A 1 441 ? 0.41 -3.111 -15.438 1 51.25 441 PHE A C 1
ATOM 3464 O O . PHE A 1 441 ? -0.702 -3.25 -14.93 1 51.25 441 PHE A O 1
ATOM 3471 N N . GLU A 1 442 ? 0.311 -3.266 -16.781 1 52.5 442 GLU A N 1
ATOM 3472 C CA . GLU A 1 442 ? -0.763 -3.723 -17.656 1 52.5 442 GLU A CA 1
ATOM 3473 C C . GLU A 1 442 ? -1.012 -5.219 -17.484 1 52.5 442 GLU A C 1
ATOM 3475 O O . GLU A 1 442 ? -1.877 -5.789 -18.156 1 52.5 442 GLU A O 1
ATOM 3480 N N . GLY A 1 443 ? -0.62 -5.773 -16.406 1 57.31 443 GLY A N 1
ATOM 3481 C CA . GLY A 1 443 ? -0.891 -7.184 -16.172 1 57.31 443 GLY A CA 1
ATOM 3482 C C . GLY A 1 443 ? -0.285 -8.086 -17.234 1 57.31 443 GLY A C 1
ATOM 3483 O O . GLY A 1 443 ? 0.49 -7.633 -18.078 1 57.31 443 GLY A O 1
ATOM 3484 N N . GLY A 1 444 ? -0.571 -9.336 -17.203 1 79.06 444 GLY A N 1
ATOM 3485 C CA . GLY A 1 444 ? 0.078 -10.328 -18.031 1 79.06 444 GLY A CA 1
ATOM 3486 C C . GLY A 1 444 ? 1.4 -10.812 -17.469 1 79.06 444 GLY A C 1
ATOM 3487 O O . GLY A 1 444 ? 1.454 -11.32 -16.344 1 79.06 444 GLY A O 1
ATOM 3488 N N . THR A 1 445 ? 2.387 -10.703 -18.328 1 88.69 445 THR A N 1
ATOM 3489 C CA . THR A 1 445 ? 3.736 -11.016 -17.875 1 88.69 445 THR A CA 1
ATOM 3490 C C . THR A 1 445 ? 4.527 -9.734 -17.625 1 88.69 445 THR A C 1
ATOM 3492 O O . THR A 1 445 ? 4.719 -8.922 -18.531 1 88.69 445 THR A O 1
ATOM 3495 N N . GLU A 1 446 ? 4.906 -9.555 -16.359 1 90.69 446 GLU A N 1
ATOM 3496 C CA . GLU A 1 446 ? 5.57 -8.312 -15.969 1 90.69 446 GLU A CA 1
ATOM 3497 C C . GLU A 1 446 ? 6.871 -8.594 -15.219 1 90.69 446 GLU A C 1
ATOM 3499 O O . GLU A 1 446 ? 6.98 -9.586 -14.5 1 90.69 446 GLU A O 1
ATOM 3504 N N . ALA A 1 447 ? 7.816 -7.773 -15.477 1 92.94 447 ALA A N 1
ATOM 3505 C CA . ALA A 1 447 ? 9.023 -7.672 -14.656 1 92.94 447 ALA A CA 1
ATOM 3506 C C . ALA A 1 447 ? 9.305 -6.223 -14.273 1 92.94 447 ALA A C 1
ATOM 3508 O O . ALA A 1 447 ? 9.297 -5.336 -15.125 1 92.94 447 ALA A O 1
ATOM 3509 N N . VAL A 1 448 ? 9.43 -5.977 -12.977 1 92.31 448 VAL A N 1
ATOM 3510 C CA . VAL A 1 448 ? 9.602 -4.621 -12.469 1 92.31 448 VAL A CA 1
ATOM 3511 C C . VAL A 1 448 ? 10.797 -4.578 -11.516 1 92.31 448 VAL A C 1
ATOM 3513 O O . VAL A 1 448 ? 10.93 -5.438 -10.641 1 92.31 448 VAL A O 1
ATOM 3516 N N . GLN A 1 449 ? 11.664 -3.609 -11.727 1 93.19 449 GLN A N 1
ATOM 3517 C CA . GLN A 1 449 ? 12.789 -3.387 -10.828 1 93.19 449 GLN A CA 1
ATOM 3518 C C . GLN A 1 449 ? 12.555 -2.172 -9.93 1 93.19 449 GLN A C 1
ATOM 3520 O O . GLN A 1 449 ? 12.031 -1.154 -10.391 1 93.19 449 GLN A O 1
ATOM 3525 N N . ARG A 1 450 ? 12.891 -2.334 -8.711 1 93.56 450 ARG A N 1
ATOM 3526 C CA . ARG A 1 450 ? 12.797 -1.222 -7.766 1 93.56 450 ARG A CA 1
ATOM 3527 C C . ARG A 1 450 ? 14.133 -0.495 -7.645 1 93.56 450 ARG A C 1
ATOM 3529 O O . ARG A 1 450 ? 15.18 -1.13 -7.512 1 93.56 450 ARG A O 1
ATOM 3536 N N . HIS A 1 451 ? 14.094 0.816 -7.691 1 89.94 451 HIS A N 1
ATOM 3537 C CA . HIS A 1 451 ? 15.273 1.656 -7.516 1 89.94 451 HIS A CA 1
ATOM 3538 C C . HIS A 1 451 ? 15.016 2.756 -6.492 1 89.94 451 HIS A C 1
ATOM 3540 O O . HIS A 1 451 ? 14.031 3.494 -6.594 1 89.94 451 HIS A O 1
ATOM 3546 N N . ALA A 1 452 ? 15.891 2.789 -5.477 1 88.38 452 ALA A N 1
ATOM 3547 C CA . ALA A 1 452 ? 15.812 3.887 -4.516 1 88.38 452 ALA A CA 1
ATOM 3548 C C . ALA A 1 452 ? 16.453 5.156 -5.078 1 88.38 452 ALA A C 1
ATOM 3550 O O . ALA A 1 452 ? 17.609 5.141 -5.488 1 88.38 452 ALA A O 1
ATOM 3551 N N . SER A 1 453 ? 15.648 6.16 -5.207 1 83.12 453 SER A N 1
ATOM 3552 C CA . SER A 1 453 ? 16.141 7.492 -5.535 1 83.12 453 SER A CA 1
ATOM 3553 C C . SER A 1 453 ? 16.312 8.344 -4.281 1 83.12 453 SER A C 1
ATOM 3555 O O . SER A 1 453 ? 15.344 8.656 -3.598 1 83.12 453 SER A O 1
ATOM 3557 N N . ILE A 1 454 ? 17.578 8.664 -3.941 1 81.44 454 ILE A N 1
ATOM 3558 C CA . ILE A 1 454 ? 17.891 9.352 -2.693 1 81.44 454 ILE A CA 1
ATOM 3559 C C . ILE A 1 454 ? 18.531 10.703 -3 1 81.44 454 ILE A C 1
ATOM 3561 O O . ILE A 1 454 ? 19.469 10.797 -3.795 1 81.44 454 ILE A O 1
ATOM 3565 N N . SER A 1 455 ? 17.906 11.711 -2.504 1 69.81 455 SER A N 1
ATOM 3566 C CA . SER A 1 455 ? 18.484 13.055 -2.525 1 69.81 455 SER A CA 1
ATOM 3567 C C . SER A 1 455 ? 18.531 13.656 -1.123 1 69.81 455 SER A C 1
ATOM 3569 O O . SER A 1 455 ? 18.156 13 -0.148 1 69.81 455 SER A O 1
ATOM 3571 N N . SER A 1 456 ? 19.094 14.836 -0.983 1 67.31 456 SER A N 1
ATOM 3572 C CA . SER A 1 456 ? 19.234 15.492 0.314 1 67.31 456 SER A CA 1
ATOM 3573 C C . SER A 1 456 ? 17.859 15.836 0.908 1 67.31 456 SER A C 1
ATOM 3575 O O . SER A 1 456 ? 17.75 16.047 2.117 1 67.31 456 SER A O 1
ATOM 3577 N N . THR A 1 457 ? 16.812 15.852 0.099 1 65.19 457 THR A N 1
ATOM 3578 C CA . THR A 1 457 ? 15.531 16.297 0.635 1 65.19 457 THR A CA 1
ATOM 3579 C C . THR A 1 457 ? 14.43 15.297 0.307 1 65.19 457 THR A C 1
ATOM 3581 O O . THR A 1 457 ? 13.281 15.477 0.711 1 65.19 457 THR A O 1
ATOM 3584 N N . ASP A 1 458 ? 14.883 14.266 -0.452 1 71.06 458 ASP A N 1
ATOM 3585 C CA . ASP A 1 458 ? 13.812 13.367 -0.878 1 71.06 458 ASP A CA 1
ATOM 3586 C C . ASP A 1 458 ? 14.312 11.938 -1.006 1 71.06 458 ASP A C 1
ATOM 3588 O O . ASP A 1 458 ? 15.453 11.703 -1.43 1 71.06 458 ASP A O 1
ATOM 3592 N N . ILE A 1 459 ? 13.539 11.078 -0.476 1 81.5 459 ILE A N 1
ATOM 3593 C CA . ILE A 1 459 ? 13.766 9.648 -0.668 1 81.5 459 ILE A CA 1
ATOM 3594 C C . ILE A 1 459 ? 12.5 8.992 -1.232 1 81.5 459 ILE A C 1
ATOM 3596 O O . ILE A 1 459 ? 11.414 9.141 -0.666 1 81.5 459 ILE A O 1
ATOM 3600 N N . ARG A 1 460 ? 12.648 8.375 -2.396 1 81.94 460 ARG A N 1
ATOM 3601 C CA . ARG A 1 460 ? 11.516 7.672 -2.984 1 81.94 460 ARG A CA 1
ATOM 3602 C C . ARG A 1 460 ? 11.969 6.414 -3.717 1 81.94 460 ARG A C 1
ATOM 3604 O O . ARG A 1 460 ? 13.156 6.262 -4.027 1 81.94 460 ARG A O 1
ATOM 3611 N N . PHE A 1 461 ? 11.047 5.539 -3.951 1 86.06 461 PHE A N 1
ATOM 3612 C CA . PHE A 1 461 ? 11.297 4.398 -4.828 1 86.06 461 PHE A CA 1
ATOM 3613 C C . PHE A 1 461 ? 10.758 4.668 -6.23 1 86.06 461 PHE A C 1
ATOM 3615 O O . PHE A 1 461 ? 9.672 5.219 -6.387 1 86.06 461 PHE A O 1
ATOM 3622 N N . GLU A 1 462 ? 11.648 4.344 -7.105 1 83.62 462 GLU A N 1
ATOM 3623 C CA . GLU A 1 462 ? 11.227 4.242 -8.5 1 83.62 462 GLU A CA 1
ATOM 3624 C C . GLU A 1 462 ? 11.047 2.787 -8.922 1 83.62 462 GLU A C 1
ATOM 3626 O O . GLU A 1 462 ? 11.727 1.898 -8.398 1 83.62 462 GLU A O 1
ATOM 3631 N N . HIS A 1 463 ? 10.094 2.576 -9.766 1 86.5 463 HIS A N 1
ATOM 3632 C CA . HIS A 1 463 ? 9.781 1.24 -10.258 1 86.5 463 HIS A CA 1
ATOM 3633 C C . HIS A 1 463 ? 9.82 1.193 -11.781 1 86.5 463 HIS A C 1
ATOM 3635 O O . HIS A 1 463 ? 8.969 1.794 -12.445 1 86.5 463 HIS A O 1
ATOM 3641 N N . ASN A 1 464 ? 10.812 0.432 -12.273 1 83.06 464 ASN A N 1
ATOM 3642 C CA . ASN A 1 464 ? 11.047 0.402 -13.719 1 83.06 464 ASN A CA 1
ATOM 3643 C C . ASN A 1 464 ? 10.711 -0.962 -14.312 1 83.06 464 ASN A C 1
ATOM 3645 O O . ASN A 1 464 ? 11.242 -1.983 -13.883 1 83.06 464 ASN A O 1
ATOM 3649 N N . PRO A 1 465 ? 9.852 -0.945 -15.281 1 84.81 465 PRO A N 1
ATOM 3650 C CA . PRO A 1 465 ? 9.633 -2.213 -15.984 1 84.81 465 PRO A CA 1
ATOM 3651 C C . PRO A 1 465 ? 10.875 -2.689 -16.734 1 84.81 465 PRO A C 1
ATOM 3653 O O . PRO A 1 465 ? 11.633 -1.871 -17.266 1 84.81 465 PRO A O 1
ATOM 3656 N N . VAL A 1 466 ? 11.102 -3.99 -16.688 1 85.56 466 VAL A N 1
ATOM 3657 C CA . VAL A 1 466 ? 12.117 -4.574 -17.562 1 85.56 466 VAL A CA 1
ATOM 3658 C C . VAL A 1 466 ? 11.602 -4.629 -19 1 85.56 466 VAL A C 1
ATOM 3660 O O . VAL A 1 466 ? 10.656 -5.363 -19.297 1 85.56 466 VAL A O 1
ATOM 3663 N N . LEU A 1 467 ? 12.242 -3.914 -19.828 1 80.38 467 LEU A N 1
ATOM 3664 C CA . LEU A 1 467 ? 11.695 -3.736 -21.172 1 80.38 467 LEU A CA 1
ATOM 3665 C C . LEU A 1 467 ? 12.375 -4.668 -22.172 1 80.38 467 LEU A C 1
ATOM 3667 O O . LEU A 1 467 ? 11.859 -4.895 -23.266 1 80.38 467 LEU A O 1
ATOM 3671 N N . GLY A 1 468 ? 13.523 -5.203 -21.812 1 85 468 GLY A N 1
ATOM 3672 C CA . G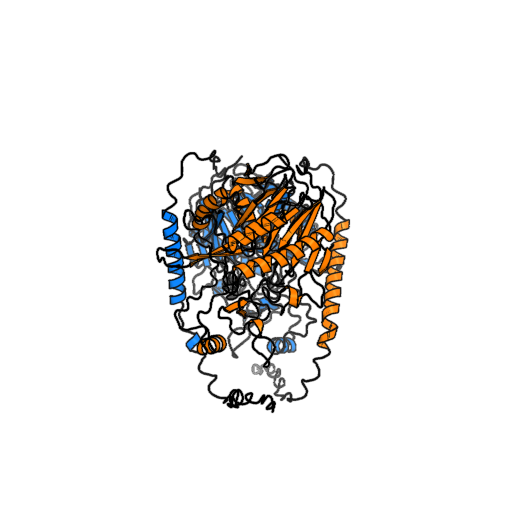LY A 1 468 ? 14.172 -6.156 -22.703 1 85 468 GLY A CA 1
ATOM 3673 C C . GLY A 1 468 ? 13.602 -7.555 -22.594 1 85 468 GLY A C 1
ATOM 3674 O O . GLY A 1 468 ? 13.828 -8.258 -21.609 1 85 468 GLY A O 1
ATOM 3675 N N . PHE A 1 469 ? 12.734 -7.949 -23.625 1 90.31 469 PHE A N 1
ATOM 3676 C CA . PHE A 1 469 ? 12.172 -9.297 -23.641 1 90.31 469 PHE A CA 1
ATOM 3677 C C . PHE A 1 469 ? 11.781 -9.703 -25.047 1 90.31 469 PHE A C 1
ATOM 3679 O O . PHE A 1 469 ? 11.727 -8.867 -25.953 1 90.31 469 PHE A O 1
ATOM 3686 N N . GLN A 1 470 ? 11.641 -11.016 -25.188 1 90.75 470 GLN A N 1
ATOM 3687 C CA . GLN A 1 470 ? 11.102 -11.602 -26.422 1 90.75 470 GLN A CA 1
ATOM 3688 C C . GLN A 1 470 ? 9.883 -12.461 -26.125 1 90.75 470 GLN A C 1
ATOM 3690 O O . GLN A 1 470 ? 9.75 -13 -25.016 1 90.75 470 GLN A O 1
ATOM 3695 N N . ARG A 1 471 ? 9.094 -12.508 -27.094 1 90.75 471 ARG A N 1
ATOM 3696 C CA . ARG A 1 471 ? 7.922 -13.375 -26.984 1 90.75 471 ARG A CA 1
ATOM 3697 C C . ARG A 1 471 ? 8.008 -14.531 -27.984 1 90.75 471 ARG A C 1
ATOM 3699 O O . ARG A 1 471 ? 8.477 -14.352 -29.109 1 90.75 471 ARG A O 1
ATOM 3706 N N . ARG A 1 472 ? 7.66 -15.695 -27.469 1 94.12 472 ARG A N 1
ATOM 3707 C CA . ARG A 1 472 ? 7.641 -16.891 -28.312 1 94.12 472 ARG A CA 1
ATOM 3708 C C . ARG A 1 472 ? 6.324 -17.641 -28.156 1 94.12 472 ARG A C 1
ATOM 3710 O O . ARG A 1 472 ? 5.879 -17.922 -27.047 1 94.12 472 ARG A O 1
ATOM 3717 N N . ASN A 1 473 ? 5.805 -17.969 -29.312 1 93.25 473 ASN A N 1
ATOM 3718 C CA . ASN A 1 473 ? 4.641 -18.844 -29.266 1 93.25 473 ASN A CA 1
ATOM 3719 C C . ASN A 1 473 ? 5.012 -20.25 -28.812 1 93.25 473 ASN A C 1
ATOM 3721 O O . ASN A 1 473 ? 6.02 -20.812 -29.25 1 93.25 473 ASN A O 1
ATOM 3725 N N . VAL A 1 474 ? 4.207 -20.812 -27.953 1 96.06 474 VAL A N 1
ATOM 3726 C CA . VAL A 1 474 ? 4.461 -22.188 -27.516 1 96.06 474 VAL A CA 1
ATOM 3727 C C . VAL A 1 474 ? 4.105 -23.156 -28.641 1 96.06 474 VAL A C 1
ATOM 3729 O O . VAL A 1 474 ? 4.812 -24.141 -28.875 1 96.06 474 VAL A O 1
ATOM 3732 N N . TYR A 1 475 ? 3.066 -22.812 -29.328 1 96.5 475 TYR A N 1
ATOM 3733 C CA . TYR A 1 475 ? 2.602 -23.625 -30.453 1 96.5 475 TYR A CA 1
ATOM 3734 C C . TYR A 1 475 ? 2.547 -22.797 -31.734 1 96.5 475 TYR A C 1
ATOM 3736 O O . TYR A 1 475 ? 2.514 -21.562 -31.672 1 96.5 475 TYR A O 1
ATOM 3744 N N . HIS A 1 476 ? 2.576 -23.547 -32.812 1 95.56 476 HIS A N 1
ATOM 3745 C CA . HIS A 1 476 ? 2.342 -22.859 -34.062 1 95.56 476 HIS A CA 1
ATOM 3746 C C . HIS A 1 476 ? 0.975 -22.188 -34.094 1 95.56 476 HIS A C 1
ATOM 3748 O O . HIS A 1 476 ? -0.01 -22.75 -33.625 1 95.56 476 HIS A O 1
ATOM 3754 N N . PRO A 1 477 ? 0.909 -20.953 -34.656 1 92.06 477 PRO A N 1
ATOM 3755 C CA . PRO A 1 477 ? -0.327 -20.172 -34.625 1 92.06 477 PRO A CA 1
ATOM 3756 C C . PRO A 1 477 ? -1.519 -20.922 -35.219 1 92.06 477 PRO A C 1
ATOM 3758 O O . PRO A 1 477 ? -2.656 -20.719 -34.781 1 92.06 477 PRO A O 1
ATOM 3761 N N . SER A 1 478 ? -1.307 -21.812 -36.062 1 93 478 SER A N 1
ATOM 3762 C CA . SER A 1 478 ? -2.408 -22.5 -36.719 1 93 478 SER A CA 1
ATOM 3763 C C . SER A 1 478 ? -2.799 -23.766 -35.969 1 93 478 SER A C 1
ATOM 3765 O O . SER A 1 478 ? -3.814 -24.391 -36.281 1 93 478 SER A O 1
ATOM 3767 N N . LYS A 1 479 ? -2.074 -24.109 -35 1 94.62 479 LYS A N 1
ATOM 3768 C CA . LYS A 1 479 ? -2.291 -25.422 -34.375 1 94.62 479 LYS A CA 1
ATOM 3769 C C . LYS A 1 479 ? -2.5 -25.281 -32.875 1 94.62 479 LYS A C 1
ATOM 3771 O O . LYS A 1 479 ? -2.768 -26.266 -32.188 1 94.62 479 LYS A O 1
ATOM 3776 N N . TRP A 1 480 ? -2.42 -24.094 -32.344 1 95.25 480 TRP A N 1
ATOM 3777 C CA . TRP A 1 480 ? -2.383 -23.953 -30.891 1 95.25 480 TRP A CA 1
ATOM 3778 C C . TRP A 1 480 ? -3.729 -24.328 -30.281 1 95.25 480 TRP A C 1
ATOM 3780 O O . TRP A 1 480 ? -3.785 -24.922 -29.203 1 95.25 480 TRP A O 1
ATOM 3790 N N . GLU A 1 481 ? -4.848 -24.109 -30.969 1 94.94 481 GLU A N 1
ATOM 3791 C CA . GLU A 1 481 ? -6.172 -24.406 -30.438 1 94.94 481 GLU A CA 1
ATOM 3792 C C . GLU A 1 481 ? -6.355 -25.906 -30.219 1 94.94 481 GLU A C 1
ATOM 3794 O O . GLU A 1 481 ? -6.871 -26.328 -29.188 1 94.94 481 GLU A O 1
ATOM 3799 N N . GLU A 1 482 ? -5.883 -26.609 -31.172 1 94.81 482 GLU A N 1
ATOM 3800 C CA . GLU A 1 482 ? -5.977 -28.062 -31.062 1 94.81 482 GLU A CA 1
ATOM 3801 C C . GLU A 1 482 ? -5.137 -28.594 -29.906 1 94.81 482 GLU A C 1
ATOM 3803 O O . GLU A 1 482 ? -5.492 -29.594 -29.281 1 94.81 482 GLU A O 1
ATOM 3808 N N . SER A 1 483 ? -4.129 -27.891 -29.625 1 94.62 483 SER A N 1
ATOM 3809 C CA . SER A 1 483 ? -3.184 -28.344 -28.609 1 94.62 483 SER A CA 1
ATOM 3810 C C . SER A 1 483 ? -3.732 -28.125 -27.203 1 94.62 483 SER A C 1
ATOM 3812 O O . SER A 1 483 ? -3.4 -28.859 -26.281 1 94.62 483 SER A O 1
ATOM 3814 N N . VAL A 1 484 ? -4.684 -27.062 -27.062 1 95.25 484 VAL A N 1
ATOM 3815 C CA . VAL A 1 484 ? -5.035 -26.719 -25.703 1 95.25 484 VAL A CA 1
ATOM 3816 C C . VAL A 1 484 ? -6.531 -26.938 -25.469 1 95.25 484 VAL A C 1
ATOM 3818 O O . VAL A 1 484 ? -7 -26.938 -24.344 1 95.25 484 VAL A O 1
ATOM 3821 N N . LYS A 1 485 ? -7.488 -27.031 -26.453 1 89.06 485 LYS A N 1
ATOM 3822 C CA . LYS A 1 485 ? -8.945 -26.938 -26.453 1 89.06 485 LYS A CA 1
ATOM 3823 C C . LYS A 1 485 ? -9.555 -27.938 -25.469 1 89.06 485 LYS A C 1
ATOM 3825 O O . LYS A 1 485 ? -10.711 -27.797 -25.078 1 89.06 485 LYS A O 1
ATOM 3830 N N . ARG A 1 486 ? -8.914 -28.938 -24.922 1 85.81 486 ARG A N 1
ATOM 3831 C CA . ARG A 1 486 ? -9.484 -29.906 -23.984 1 85.81 486 ARG A CA 1
ATOM 3832 C C . ARG A 1 486 ? -9.289 -29.438 -22.547 1 85.81 486 ARG A C 1
ATOM 3834 O O . ARG A 1 486 ? -9.961 -29.938 -21.641 1 85.81 486 ARG A O 1
ATOM 3841 N N . SER A 1 487 ? -8.523 -28.484 -22.391 1 94 487 SER A N 1
ATOM 3842 C CA . SER A 1 487 ? -8.18 -28.109 -21.016 1 94 487 SER A CA 1
ATOM 3843 C C . SER A 1 487 ? -8.297 -26.609 -20.812 1 94 487 SER A C 1
ATOM 3845 O O . SER A 1 487 ? -8.539 -26.156 -19.688 1 94 487 SER A O 1
ATOM 3847 N N . PHE A 1 488 ? -8.164 -25.828 -21.844 1 94.75 488 PHE A N 1
ATOM 3848 C CA . PHE A 1 488 ? -8.211 -24.375 -21.766 1 94.75 488 PHE A CA 1
ATOM 3849 C C . PHE A 1 488 ? -9.086 -23.797 -22.859 1 94.75 488 PHE A C 1
ATOM 3851 O O . PHE A 1 488 ? -9.227 -24.406 -23.938 1 94.75 488 PHE A O 1
ATOM 3858 N N . SER A 1 489 ? -9.633 -22.641 -22.547 1 91.94 489 SER A N 1
ATOM 3859 C CA . SER A 1 489 ? -10.422 -21.953 -23.562 1 91.94 489 SER A CA 1
ATOM 3860 C C . SER A 1 489 ? -9.523 -21.422 -24.688 1 91.94 489 SER A C 1
ATOM 3862 O O . SER A 1 489 ? -8.445 -20.891 -24.422 1 91.94 489 SER A O 1
ATOM 3864 N N . THR A 1 490 ? -10.016 -21.516 -25.875 1 92.38 490 THR A N 1
ATOM 3865 C CA . THR A 1 490 ? -9.297 -21 -27.031 1 92.38 490 THR A CA 1
ATOM 3866 C C . THR A 1 490 ? -9.898 -19.672 -27.5 1 92.38 490 THR A C 1
ATOM 3868 O O . THR A 1 490 ? -9.555 -19.188 -28.578 1 92.38 490 THR A O 1
ATOM 3871 N N . GLN A 1 491 ? -10.703 -19.141 -26.672 1 86.88 491 GLN A N 1
ATOM 3872 C CA . GLN A 1 491 ? -11.477 -17.984 -27.094 1 86.88 491 GLN A CA 1
ATOM 3873 C C . GLN A 1 491 ? -10.758 -16.688 -26.719 1 86.88 491 GLN A C 1
ATOM 3875 O O . GLN A 1 491 ? -11.227 -15.594 -27.062 1 86.88 491 GLN A O 1
ATOM 3880 N N . LYS A 1 492 ? -9.672 -16.781 -26.094 1 84.69 492 LYS A N 1
ATOM 3881 C CA . LYS A 1 492 ? -9 -15.562 -25.641 1 84.69 492 LYS A CA 1
ATOM 3882 C C . LYS A 1 492 ? -7.691 -15.352 -26.406 1 84.69 492 LYS A C 1
ATOM 3884 O O . LYS A 1 492 ? -7.672 -14.68 -27.438 1 84.69 492 LYS A O 1
ATOM 3889 N N . TYR A 1 493 ? -6.59 -15.922 -26.016 1 85.62 493 TYR A N 1
ATOM 3890 C CA . TYR A 1 493 ? -5.34 -15.695 -26.734 1 85.62 493 TYR A CA 1
ATOM 3891 C C . TYR A 1 493 ? -4.5 -16.969 -26.781 1 85.62 493 TYR A C 1
ATOM 3893 O O . TYR A 1 493 ? -4.699 -17.875 -25.969 1 85.62 493 TYR A O 1
ATOM 3901 N N . GLN A 1 494 ? -3.611 -17.016 -27.75 1 89.94 494 GLN A N 1
ATOM 3902 C CA . GLN A 1 494 ? -2.713 -18.156 -27.891 1 89.94 494 GLN A CA 1
ATOM 3903 C C . GLN A 1 494 ? -1.63 -18.141 -26.812 1 89.94 494 GLN A C 1
ATOM 3905 O O . GLN A 1 494 ? -1.121 -17.078 -26.453 1 89.94 494 GLN A O 1
ATOM 3910 N N . PRO A 1 495 ? -1.234 -19.344 -26.297 1 93.19 495 PRO A N 1
ATOM 3911 C CA . PRO A 1 495 ? -0.164 -19.422 -25.297 1 93.19 495 PRO A CA 1
ATOM 3912 C C . PRO A 1 495 ? 1.178 -18.922 -25.844 1 93.19 495 PRO A C 1
ATOM 3914 O O . PRO A 1 495 ? 1.55 -19.25 -26.969 1 93.19 495 PRO A O 1
ATOM 3917 N N . GLN A 1 496 ? 1.831 -18.156 -25.062 1 92.81 496 GLN A N 1
ATOM 3918 C CA . GLN A 1 496 ? 3.139 -17.609 -25.406 1 92.81 496 GLN A CA 1
ATOM 3919 C C . GLN A 1 496 ? 4.055 -17.562 -24.188 1 92.81 496 GLN A C 1
ATOM 3921 O O . GLN A 1 496 ? 3.588 -17.609 -23.062 1 92.81 496 GLN A O 1
ATOM 3926 N N . LEU A 1 497 ? 5.324 -17.547 -24.531 1 94.56 497 LEU A N 1
ATOM 3927 C CA . LEU A 1 497 ? 6.332 -17.266 -23.5 1 94.56 497 LEU A CA 1
ATOM 3928 C C . LEU A 1 497 ? 6.863 -15.852 -23.641 1 94.56 497 LEU A C 1
ATOM 3930 O O . LEU A 1 497 ? 7.098 -15.375 -24.75 1 94.56 497 LEU A O 1
ATOM 3934 N N . THR A 1 498 ? 6.805 -15.141 -22.578 1 93.31 498 THR A N 1
ATOM 3935 C CA . THR A 1 498 ? 7.598 -13.922 -22.5 1 93.31 498 THR A CA 1
ATOM 3936 C C . THR A 1 498 ? 8.945 -14.195 -21.828 1 93.31 498 THR A C 1
ATOM 3938 O O . THR A 1 498 ? 8.992 -14.609 -20.672 1 93.31 498 THR A O 1
ATOM 3941 N N . ILE A 1 499 ? 10 -13.992 -22.562 1 95.81 499 ILE A N 1
ATOM 3942 C CA . ILE A 1 499 ? 11.352 -14.305 -22.109 1 95.81 499 ILE A CA 1
ATOM 3943 C C . ILE A 1 499 ? 12.141 -13.008 -21.906 1 95.81 499 ILE A C 1
ATOM 3945 O O . ILE A 1 499 ? 12.586 -12.383 -22.875 1 95.81 499 ILE A O 1
ATOM 3949 N N . PHE A 1 500 ? 12.367 -12.68 -20.672 1 95.75 500 PHE A N 1
ATOM 3950 C CA . PHE A 1 500 ? 13.086 -11.453 -20.375 1 95.75 500 PHE A CA 1
ATOM 3951 C C . PHE A 1 500 ? 14.578 -11.633 -20.594 1 95.75 500 PHE A C 1
ATOM 3953 O O . PHE A 1 500 ? 15.109 -12.734 -20.453 1 95.75 500 PHE A O 1
ATOM 3960 N N . ASP A 1 501 ? 15.203 -10.539 -20.953 1 95.19 501 ASP A N 1
ATOM 3961 C CA . ASP A 1 501 ? 16.656 -10.531 -20.891 1 95.19 501 ASP A CA 1
ATOM 3962 C C . ASP A 1 501 ? 17.156 -10.719 -19.469 1 95.19 501 ASP A C 1
ATOM 3964 O O . ASP A 1 501 ? 16.5 -10.289 -18.516 1 95.19 501 ASP A O 1
ATOM 3968 N N . PRO A 1 502 ? 18.297 -11.438 -19.328 1 97.12 502 PRO A N 1
ATOM 3969 C CA . PRO A 1 502 ? 18.844 -11.555 -17.984 1 97.12 502 PRO A CA 1
ATOM 3970 C C . PRO A 1 502 ? 19.062 -10.195 -17.312 1 97.12 502 PRO A C 1
ATOM 3972 O O . PRO A 1 502 ? 19.484 -9.242 -17.984 1 97.12 502 PRO A O 1
ATOM 3975 N N . VAL A 1 503 ? 18.766 -10.125 -16.078 1 96 503 VAL A N 1
ATOM 3976 C CA . VAL A 1 503 ? 18.984 -8.93 -15.273 1 96 503 VAL A CA 1
ATOM 3977 C C . VAL A 1 503 ? 19.984 -9.234 -14.164 1 96 503 VAL A C 1
ATOM 3979 O O . VAL A 1 503 ? 20 -10.336 -13.617 1 96 503 VAL A O 1
ATOM 3982 N N . ASP A 1 504 ? 20.828 -8.242 -13.867 1 95 504 ASP A N 1
ATOM 3983 C CA . ASP A 1 504 ? 21.766 -8.43 -12.766 1 95 504 ASP A CA 1
ATOM 3984 C C . ASP A 1 504 ? 21.031 -8.594 -11.438 1 95 504 ASP A C 1
ATOM 3986 O O . ASP A 1 504 ? 20.047 -7.887 -11.172 1 95 504 ASP A O 1
ATOM 3990 N N . ILE A 1 505 ? 21.484 -9.547 -10.664 1 95.38 505 ILE A N 1
ATOM 3991 C CA . ILE A 1 505 ? 20.938 -9.719 -9.328 1 95.38 505 ILE A CA 1
ATOM 3992 C C . ILE A 1 505 ? 21.469 -8.617 -8.406 1 95.38 505 ILE A C 1
ATOM 3994 O O . ILE A 1 505 ? 22.656 -8.312 -8.414 1 95.38 505 ILE A O 1
ATOM 3998 N N . ALA A 1 506 ? 20.547 -8.047 -7.66 1 92.44 506 ALA A N 1
ATOM 3999 C CA . ALA A 1 506 ? 20.906 -6.961 -6.758 1 92.44 506 ALA A CA 1
ATOM 4000 C C . ALA A 1 506 ? 21.953 -7.406 -5.754 1 92.44 506 ALA A C 1
ATOM 4002 O O . ALA A 1 506 ? 21.875 -8.5 -5.195 1 92.44 506 ALA A O 1
ATOM 4003 N N . LYS A 1 507 ? 22.906 -6.559 -5.523 1 88.69 507 LYS A N 1
ATOM 4004 C CA . LYS A 1 507 ? 23.906 -6.785 -4.484 1 88.69 507 LYS A CA 1
ATOM 4005 C C . LYS A 1 507 ? 23.406 -6.297 -3.125 1 88.69 507 LYS A C 1
ATOM 4007 O O . LYS A 1 507 ? 22.766 -5.25 -3.035 1 88.69 507 LYS A O 1
ATOM 4012 N N . VAL A 1 508 ? 23.578 -7.121 -2.139 1 85.06 508 VAL A N 1
ATOM 4013 C CA . VAL A 1 508 ? 23.031 -6.781 -0.825 1 85.06 508 VAL A CA 1
ATOM 4014 C C . VAL A 1 508 ? 24.156 -6.812 0.212 1 85.06 508 VAL A C 1
ATOM 4016 O O . VAL A 1 508 ? 25.156 -7.508 0.033 1 85.06 508 VAL A O 1
ATOM 4019 N N . ALA A 1 509 ? 23.938 -5.797 1.225 1 67.38 509 ALA A N 1
ATOM 4020 C CA . ALA A 1 509 ? 24.875 -5.773 2.336 1 67.38 509 ALA A CA 1
ATOM 4021 C C . ALA A 1 509 ? 24.594 -6.906 3.32 1 67.38 509 ALA A C 1
ATOM 4023 O O . ALA A 1 509 ? 23.453 -7.094 3.752 1 67.38 509 ALA A O 1
ATOM 4024 N N . VAL A 1 510 ? 25.391 -7.926 3.375 1 58.38 510 VAL A N 1
ATOM 4025 C CA . VAL A 1 510 ? 25.188 -9.016 4.32 1 58.38 510 VAL A CA 1
ATOM 4026 C C . VAL A 1 510 ? 25.984 -8.758 5.594 1 58.38 510 VAL A C 1
ATOM 4028 O O . VAL A 1 510 ? 27.109 -8.25 5.539 1 58.38 510 VAL A O 1
ATOM 4031 N N . GLU A 1 511 ? 25.266 -8.492 6.816 1 52.53 511 GLU A N 1
ATOM 4032 C CA . GLU A 1 511 ? 26 -8.406 8.078 1 52.53 511 GLU A CA 1
ATOM 4033 C C . GLU A 1 511 ? 26.75 -9.703 8.367 1 52.53 511 GLU A C 1
ATOM 4035 O O . GLU A 1 511 ? 26.297 -10.789 8 1 52.53 511 GLU A O 1
ATOM 4040 N N . MET B 1 1 ? -37.156 -53.969 -45.719 1 21.56 1 MET B N 1
ATOM 4041 C CA . MET B 1 1 ? -35.844 -53.781 -45.062 1 21.56 1 MET B CA 1
ATOM 4042 C C . MET B 1 1 ? -35.656 -52.312 -44.656 1 21.56 1 MET B C 1
ATOM 4044 O O . MET B 1 1 ? -35.5 -51.438 -45.5 1 21.56 1 MET B O 1
ATOM 4048 N N . PRO B 1 2 ? -36.125 -51.594 -43.719 1 21.48 2 PRO B N 1
ATOM 4049 C CA . PRO B 1 2 ? -37.031 -50.469 -43.594 1 21.48 2 PRO B CA 1
ATOM 4050 C C . PRO B 1 2 ? -36.312 -49.156 -43.312 1 21.48 2 PRO B C 1
ATOM 4052 O O . PRO B 1 2 ? -35.219 -49.156 -42.781 1 21.48 2 PRO B O 1
ATOM 4055 N N . PRO B 1 3 ? -36.625 -48 -44.031 1 22.91 3 PRO B N 1
ATOM 4056 C CA . PRO B 1 3 ? -36.125 -46.625 -44.156 1 22.91 3 PRO B CA 1
ATOM 4057 C C . PRO B 1 3 ? -35.844 -45.969 -42.812 1 22.91 3 PRO B C 1
ATOM 4059 O O . PRO B 1 3 ? -36.406 -46.344 -41.781 1 22.91 3 PRO B O 1
ATOM 4062 N N . THR B 1 4 ? -34.625 -45.406 -42.719 1 21.89 4 THR B N 1
ATOM 4063 C CA . THR B 1 4 ? -33.875 -44.906 -41.562 1 21.89 4 THR B CA 1
ATOM 4064 C C . THR B 1 4 ? -34.625 -43.781 -40.844 1 21.89 4 THR B C 1
ATOM 4066 O O . THR B 1 4 ? -34.875 -42.75 -41.469 1 21.89 4 THR B O 1
ATOM 4069 N N . PRO B 1 5 ? -35.5 -43.844 -39.906 1 18.03 5 PRO B N 1
ATOM 4070 C CA . PRO B 1 5 ? -36.562 -42.938 -39.469 1 18.03 5 PRO B CA 1
ATOM 4071 C C . PRO B 1 5 ? -36.031 -41.562 -39.031 1 18.03 5 PRO B C 1
ATOM 4073 O O . PRO B 1 5 ? -34.844 -41.406 -38.75 1 18.03 5 PRO B O 1
ATOM 4076 N N . ASN B 1 6 ? -36.781 -40.469 -39.094 1 17.92 6 ASN B N 1
ATOM 4077 C CA . ASN B 1 6 ? -37.156 -39.062 -39.031 1 17.92 6 ASN B CA 1
ATOM 4078 C C . ASN B 1 6 ? -36.844 -38.469 -37.656 1 17.92 6 ASN B C 1
ATOM 4080 O O . ASN B 1 6 ? -37.469 -38.812 -36.688 1 17.92 6 ASN B O 1
ATOM 4084 N N . MET B 1 7 ? -35.625 -38.438 -37.344 1 18.95 7 MET B N 1
ATOM 4085 C CA . MET B 1 7 ? -35.125 -37.969 -36.062 1 18.95 7 MET B CA 1
ATOM 4086 C C . MET B 1 7 ? -35.781 -36.656 -35.688 1 18.95 7 MET B C 1
ATOM 4088 O O . MET B 1 7 ? -35.562 -35.625 -36.344 1 18.95 7 MET B O 1
ATOM 4092 N N . GLY B 1 8 ? -37.094 -36.5 -35.156 1 18.31 8 GLY B N 1
ATOM 4093 C CA . GLY B 1 8 ? -38.188 -35.625 -34.781 1 18.31 8 GLY B CA 1
ATOM 4094 C C . GLY B 1 8 ? -37.75 -34.438 -33.969 1 18.31 8 GLY B C 1
ATOM 4095 O O . GLY B 1 8 ? -37.938 -33.281 -34.406 1 18.31 8 GLY B O 1
ATOM 4096 N N . ASN B 1 9 ? -37.656 -34.375 -32.562 1 18.58 9 ASN B N 1
ATOM 4097 C CA . ASN B 1 9 ? -38.5 -33.625 -31.641 1 18.58 9 ASN B CA 1
ATOM 4098 C C . ASN B 1 9 ? -37.781 -32.406 -31.062 1 18.58 9 ASN B C 1
ATOM 4100 O O . ASN B 1 9 ? -38.188 -31.859 -30.031 1 18.58 9 ASN B O 1
ATOM 4104 N N . ALA B 1 10 ? -36.594 -32.125 -31.219 1 19.95 10 ALA B N 1
ATOM 4105 C CA . ALA B 1 10 ? -36 -31.094 -30.359 1 19.95 10 ALA B CA 1
ATOM 4106 C C . ALA B 1 10 ? -36.594 -29.734 -30.641 1 19.95 10 ALA B C 1
ATOM 4108 O O . ALA B 1 10 ? -36.094 -28.719 -30.141 1 19.95 10 ALA B O 1
ATOM 4109 N N . ASP B 1 11 ? -37.656 -29.562 -31.453 1 21.06 11 ASP B N 1
ATOM 4110 C CA . ASP B 1 11 ? -38.219 -28.359 -32.031 1 21.06 11 ASP B CA 1
ATOM 4111 C C . ASP B 1 11 ? -38.844 -27.469 -30.969 1 21.06 11 ASP B C 1
ATOM 4113 O O . ASP B 1 11 ? -39.125 -26.297 -31.219 1 21.06 11 ASP B O 1
ATOM 4117 N N . GLU B 1 12 ? -39.438 -28 -29.891 1 20.97 12 GLU B N 1
ATOM 4118 C CA . GLU B 1 12 ? -40.469 -27.547 -28.953 1 20.97 12 GLU B CA 1
ATOM 4119 C C . GLU B 1 12 ? -39.938 -26.469 -28.031 1 20.97 12 GLU B C 1
ATOM 4121 O O . GLU B 1 12 ? -40.719 -25.766 -27.375 1 20.97 12 GLU B O 1
ATOM 4126 N N . MET B 1 13 ? -38.844 -26.266 -27.844 1 20.89 13 MET B N 1
ATOM 4127 C CA . MET B 1 13 ? -38.531 -25.578 -26.594 1 20.89 13 MET B CA 1
ATOM 4128 C C . MET B 1 13 ? -38.969 -24.109 -26.656 1 20.89 13 MET B C 1
ATOM 4130 O O . MET B 1 13 ? -39.594 -23.609 -25.734 1 20.89 13 MET B O 1
ATOM 4134 N N . SER B 1 14 ? -38.594 -23.047 -27.062 1 21.75 14 SER B N 1
ATOM 4135 C CA . SER B 1 14 ? -39.188 -21.766 -26.703 1 21.75 14 SER B CA 1
ATOM 4136 C C . SER B 1 14 ? -40.219 -21.328 -27.75 1 21.75 14 SER B C 1
ATOM 4138 O O . SER B 1 14 ? -39.906 -21.219 -28.938 1 21.75 14 SER B O 1
ATOM 4140 N N . GLN B 1 15 ? -41.281 -21.875 -28.344 1 21.53 15 GLN B N 1
ATOM 4141 C CA . GLN B 1 15 ? -42.281 -20.953 -28.844 1 21.53 15 GLN B CA 1
ATOM 4142 C C . GLN B 1 15 ? -42.562 -19.828 -27.844 1 21.53 15 GLN B C 1
ATOM 4144 O O . GLN B 1 15 ? -42.938 -18.719 -28.234 1 21.53 15 GLN B O 1
ATOM 4149 N N . LEU B 1 16 ? -42.656 -20.25 -26.516 1 21.62 16 LEU B N 1
ATOM 4150 C CA . LEU B 1 16 ? -43.438 -19.672 -25.422 1 21.62 16 LEU B CA 1
ATOM 4151 C C . LEU B 1 16 ? -42.781 -18.391 -24.922 1 21.62 16 LEU B C 1
ATOM 4153 O O . LEU B 1 16 ? -43.344 -17.688 -24.078 1 21.62 16 LEU B O 1
ATOM 4157 N N . LEU B 1 17 ? -41.5 -18.219 -25.031 1 23.78 17 LEU B N 1
ATOM 4158 C CA . LEU B 1 17 ? -41 -17.062 -24.281 1 23.78 17 LEU B CA 1
ATOM 4159 C C . LEU B 1 17 ? -41.438 -15.758 -24.953 1 23.78 17 LEU B C 1
ATOM 4161 O O . LEU B 1 17 ? -40.781 -15.281 -25.875 1 23.78 17 LEU B O 1
ATOM 4165 N N . GLY B 1 18 ? -42.75 -15.719 -25.25 1 18.83 18 GLY B N 1
ATOM 4166 C CA . GLY B 1 18 ? -43.406 -14.695 -26.062 1 18.83 18 GLY B CA 1
ATOM 4167 C C . GLY B 1 18 ? -43.188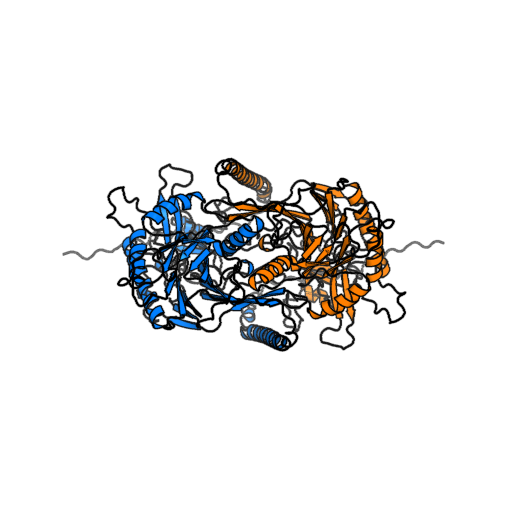 -13.289 -25.547 1 18.83 18 GLY B C 1
ATOM 4168 O O . GLY B 1 18 ? -42.688 -13.102 -24.438 1 18.83 18 GLY B O 1
ATOM 4169 N N . GLU B 1 19 ? -44.094 -12.266 -25.844 1 19.23 19 GLU B N 1
ATOM 4170 C CA . GLU B 1 19 ? -44.125 -10.875 -26.281 1 19.23 19 GLU B CA 1
ATOM 4171 C C . GLU B 1 19 ? -44.344 -9.938 -25.094 1 19.23 19 GLU B C 1
ATOM 4173 O O . GLU B 1 19 ? -44.25 -8.711 -25.25 1 19.23 19 GLU B O 1
ATOM 4178 N N . LYS B 1 20 ? -44.812 -10.305 -23.844 1 21.86 20 LYS B N 1
ATOM 4179 C CA . LYS B 1 20 ? -45.875 -9.445 -23.312 1 21.86 20 LYS B CA 1
ATOM 4180 C C . LYS B 1 20 ? -45.344 -8.055 -23 1 21.86 20 LYS B C 1
ATOM 4182 O O . LYS B 1 20 ? -44.188 -7.906 -22.578 1 21.86 20 LYS B O 1
ATOM 4187 N N . GLN B 1 21 ? -46.094 -6.992 -23.203 1 18.48 21 GLN B N 1
ATOM 4188 C CA . GLN B 1 21 ? -46.094 -5.531 -23.219 1 18.48 21 GLN B CA 1
ATOM 4189 C C . GLN B 1 21 ? -46 -4.961 -21.812 1 18.48 21 GLN B C 1
ATOM 4191 O O . GLN B 1 21 ? -46.906 -5.094 -21.016 1 18.48 21 GLN B O 1
ATOM 4196 N N . PRO B 1 22 ? -45.031 -5.336 -20.875 1 21.52 22 PRO B N 1
ATOM 4197 C CA . PRO B 1 22 ? -45.469 -4.902 -19.531 1 21.52 22 PRO B CA 1
ATOM 4198 C C . PRO B 1 22 ? -45.719 -3.4 -19.469 1 21.52 22 PRO B C 1
ATOM 4200 O O . PRO B 1 22 ? -45.062 -2.613 -20.141 1 21.52 22 PRO B O 1
ATOM 4203 N N . GLN B 1 23 ? -46.906 -2.92 -19.188 1 18.86 23 GLN B N 1
ATOM 4204 C CA . GLN B 1 23 ? -47.656 -1.678 -18.984 1 18.86 23 GLN B CA 1
ATOM 4205 C C . GLN B 1 23 ? -46.906 -0.743 -18.031 1 18.86 23 GLN B C 1
ATOM 4207 O O . GLN B 1 23 ? -46.125 -1.197 -17.188 1 18.86 23 GLN B O 1
ATOM 4212 N N . SER B 1 24 ? -47 0.664 -18.203 1 20.81 24 SER B N 1
ATOM 4213 C CA . SER B 1 24 ? -46.344 1.954 -17.953 1 20.81 24 SER B CA 1
ATOM 4214 C C . SER B 1 24 ? -46.312 2.26 -16.453 1 20.81 24 SER B C 1
ATOM 4216 O O . SER B 1 24 ? -45.531 3.094 -16.016 1 20.81 24 SER B O 1
ATOM 4218 N N . ASN B 1 25 ? -47.375 1.854 -15.766 1 18.77 25 ASN B N 1
ATOM 4219 C CA . ASN B 1 25 ? -47.938 2.814 -14.828 1 18.77 25 ASN B CA 1
ATOM 4220 C C . ASN B 1 25 ? -47.031 3.049 -13.633 1 18.77 25 ASN B C 1
ATOM 4222 O O . ASN B 1 25 ? -46.688 4.191 -13.32 1 18.77 25 ASN B O 1
ATOM 4226 N N . ASN B 1 26 ? -47.5 2.445 -12.508 1 18.34 26 ASN B N 1
ATOM 4227 C CA . ASN B 1 26 ? -47.562 2.928 -11.133 1 18.34 26 ASN B CA 1
ATOM 4228 C C . ASN B 1 26 ? -46.219 2.771 -10.414 1 18.34 26 ASN B C 1
ATOM 4230 O O . ASN B 1 26 ? -45.969 1.764 -9.75 1 18.34 26 ASN B O 1
ATOM 4234 N N . LEU B 1 27 ? -45.25 2.855 -11.102 1 20.92 27 LEU B N 1
ATOM 4235 C CA . LEU B 1 27 ? -43.938 2.475 -10.609 1 20.92 27 LEU B CA 1
ATOM 4236 C C . LEU B 1 27 ? -43.531 3.344 -9.422 1 20.92 27 LEU B C 1
ATOM 4238 O O . LEU B 1 27 ? -42.344 3.67 -9.258 1 20.92 27 LEU B O 1
ATOM 4242 N N . ASN B 1 28 ? -44.5 4.172 -8.789 1 20 28 ASN B N 1
ATOM 4243 C CA . ASN B 1 28 ? -44.469 5.234 -7.793 1 20 28 ASN B CA 1
ATOM 4244 C C . ASN B 1 28 ? -44 4.719 -6.43 1 20 28 ASN B C 1
ATOM 4246 O O . ASN B 1 28 ? -43.375 5.445 -5.664 1 20 28 ASN B O 1
ATOM 4250 N N . ARG B 1 29 ? -44.844 3.689 -5.941 1 20.62 29 ARG B N 1
ATOM 4251 C CA . ARG B 1 29 ? -44.938 3.436 -4.504 1 20.62 29 ARG B CA 1
ATOM 4252 C C . ARG B 1 29 ? -43.656 2.799 -3.99 1 20.62 29 ARG B C 1
ATOM 4254 O O . ARG B 1 29 ? -43.469 2.613 -2.783 1 20.62 29 ARG B O 1
ATOM 4261 N N . ASN B 1 30 ? -43.062 2.061 -4.801 1 19.55 30 ASN B N 1
ATOM 4262 C CA . ASN B 1 30 ? -42.188 1.073 -4.156 1 19.55 30 ASN B CA 1
ATOM 4263 C C . ASN B 1 30 ? -40.906 1.704 -3.637 1 19.55 30 ASN B C 1
ATOM 4265 O O . ASN B 1 30 ? -39.812 1.422 -4.148 1 19.55 30 ASN B O 1
ATOM 4269 N N . LYS B 1 31 ? -40.844 3.078 -3.492 1 23.2 31 LYS B N 1
ATOM 4270 C CA . LYS B 1 31 ? -39.875 3.984 -2.879 1 23.2 31 LYS B CA 1
ATOM 4271 C C . LYS B 1 31 ? -39.594 3.586 -1.434 1 23.2 31 LYS B C 1
ATOM 4273 O O . LYS B 1 31 ? -38.531 3.896 -0.899 1 23.2 31 LYS B O 1
ATOM 4278 N N . SER B 1 32 ? -40.75 3.211 -0.709 1 20.88 32 SER B N 1
ATOM 4279 C CA . SER B 1 32 ? -40.781 3.248 0.749 1 20.88 32 SER B CA 1
ATOM 4280 C C . SER B 1 32 ? -39.938 2.121 1.348 1 20.88 32 SER B C 1
ATOM 4282 O O . SER B 1 32 ? -39.438 2.246 2.461 1 20.88 32 SER B O 1
ATOM 4284 N N . TRP B 1 33 ? -40.219 1.007 0.754 1 19.92 33 TRP B N 1
ATOM 4285 C CA . TRP B 1 33 ? -39.812 -0.149 1.541 1 19.92 33 TRP B CA 1
ATOM 4286 C C . TRP B 1 33 ? -38.281 -0.277 1.562 1 19.92 33 TRP B C 1
ATOM 4288 O O . TRP B 1 33 ? -37.719 -1.041 2.355 1 19.92 33 TRP B O 1
ATOM 4298 N N . PHE B 1 34 ? -37.781 0.222 0.506 1 23.41 34 PHE B N 1
ATOM 4299 C CA . PHE B 1 34 ? -36.375 -0.087 0.407 1 23.41 34 PHE B CA 1
ATOM 4300 C C . PHE B 1 34 ? -35.562 0.69 1.447 1 23.41 34 PHE B C 1
ATOM 4302 O O . PHE B 1 34 ? -34.344 0.602 1.489 1 23.41 34 PHE B O 1
ATOM 4309 N N . GLN B 1 35 ? -36.219 1.674 2.072 1 22 35 GLN B N 1
ATOM 4310 C CA . GLN B 1 35 ? -35.688 2.59 3.074 1 22 35 GLN B CA 1
ATOM 4311 C C . GLN B 1 35 ? -35.219 1.833 4.316 1 22 35 GLN B C 1
ATOM 4313 O O . GLN B 1 35 ? -34.219 2.207 4.938 1 22 35 GLN B O 1
ATOM 4318 N N . ASP B 1 36 ? -36.188 1.023 4.969 1 22.02 36 ASP B N 1
ATOM 4319 C CA . ASP B 1 36 ? -36.125 0.475 6.316 1 22.02 36 ASP B CA 1
ATOM 4320 C C . ASP B 1 36 ? -35.156 -0.703 6.383 1 22.02 36 ASP B C 1
ATOM 4322 O O . ASP B 1 36 ? -34.781 -1.146 7.473 1 22.02 36 ASP B O 1
ATOM 4326 N N . ILE B 1 37 ? -35.281 -1.454 5.371 1 23.83 37 ILE B N 1
ATOM 4327 C CA . ILE B 1 37 ? -34.594 -2.719 5.598 1 23.83 37 ILE B CA 1
ATOM 4328 C C . ILE B 1 37 ? -33.094 -2.492 5.598 1 23.83 37 ILE B C 1
ATOM 4330 O O . ILE B 1 37 ? -32.312 -3.447 5.629 1 23.83 37 ILE B O 1
ATOM 4334 N N . SER B 1 38 ? -32.719 -1.326 5.293 1 23.17 38 SER B N 1
ATOM 4335 C CA . SER B 1 38 ? -31.438 -0.813 4.777 1 23.17 38 SER B CA 1
ATOM 4336 C C . SER B 1 38 ? -30.328 -0.944 5.812 1 23.17 38 SER B C 1
ATOM 4338 O O . SER B 1 38 ? -29.234 -1.405 5.496 1 23.17 38 SER B O 1
ATOM 4340 N N . ILE B 1 39 ? -30.312 -0.032 6.762 1 24.59 39 ILE B N 1
ATOM 4341 C CA . ILE B 1 39 ? -29.375 0.368 7.797 1 24.59 39 ILE B CA 1
ATOM 4342 C C . ILE B 1 39 ? -29.219 -0.755 8.82 1 24.59 39 ILE B C 1
ATOM 4344 O O . ILE B 1 39 ? -28.125 -1 9.328 1 24.59 39 ILE B O 1
ATOM 4348 N N . TRP B 1 40 ? -30.312 -1.452 9.227 1 23.56 40 TRP B N 1
ATOM 4349 C CA . TRP B 1 40 ? -30.359 -2.406 10.328 1 23.56 40 TRP B CA 1
ATOM 4350 C C . TRP B 1 40 ? -29.656 -3.707 9.953 1 23.56 40 TRP B C 1
ATOM 4352 O O . TRP B 1 40 ? -29 -4.328 10.789 1 23.56 40 TRP B O 1
ATOM 4362 N N . ASN B 1 41 ? -29.953 -4.16 8.789 1 25.42 41 ASN B N 1
ATOM 4363 C CA . ASN B 1 41 ? -29.328 -5.438 8.453 1 25.42 41 ASN B CA 1
ATOM 4364 C C . ASN B 1 41 ? -27.828 -5.289 8.219 1 25.42 41 ASN B C 1
ATOM 4366 O O . ASN B 1 41 ? -27.078 -6.25 8.391 1 25.42 41 ASN B O 1
ATOM 4370 N N . ALA B 1 42 ? -27.484 -4.141 7.766 1 25.14 42 ALA B N 1
ATOM 4371 C CA . ALA B 1 42 ? -26.062 -3.867 7.652 1 25.14 42 ALA B CA 1
ATOM 4372 C C . ALA B 1 42 ? -25.406 -3.764 9.031 1 25.14 42 ALA B C 1
ATOM 4374 O O . ALA B 1 42 ? -24.25 -4.129 9.203 1 25.14 42 ALA B O 1
ATOM 4375 N N . LEU B 1 43 ? -26.094 -3.336 10.023 1 24.55 43 LEU B N 1
ATOM 4376 C CA . LEU B 1 43 ? -25.672 -3.281 11.422 1 24.55 43 LEU B CA 1
ATOM 4377 C C . LEU B 1 43 ? -25.594 -4.684 12.016 1 24.55 43 LEU B C 1
ATOM 4379 O O . LEU B 1 43 ? -24.719 -4.957 12.852 1 24.55 43 LEU B O 1
ATOM 4383 N N . SER B 1 44 ? -26.516 -5.555 11.672 1 25.36 44 SER B N 1
ATOM 4384 C CA . SER B 1 44 ? -26.484 -6.883 12.281 1 25.36 44 SER B CA 1
ATOM 4385 C C . SER B 1 44 ? -25.312 -7.707 11.742 1 25.36 44 SER B C 1
ATOM 4387 O O . SER B 1 44 ? -24.734 -8.516 12.469 1 25.36 44 SER B O 1
ATOM 4389 N N . ILE B 1 45 ? -25.062 -7.516 10.477 1 27.22 45 ILE B N 1
ATOM 4390 C CA . ILE B 1 45 ? -23.953 -8.32 9.953 1 27.22 45 ILE B CA 1
ATOM 4391 C C . ILE B 1 45 ? -22.625 -7.723 10.391 1 27.22 45 ILE B C 1
ATOM 4393 O O . ILE B 1 45 ? -21.703 -8.453 10.766 1 27.22 45 ILE B O 1
ATOM 4397 N N . ALA B 1 46 ? -22.5 -6.492 10.594 1 25.77 46 ALA B N 1
ATOM 4398 C CA . ALA B 1 46 ? -21.344 -5.852 11.219 1 25.77 46 ALA B CA 1
ATOM 4399 C C . ALA B 1 46 ? -21.188 -6.297 12.672 1 25.77 46 ALA B C 1
ATOM 4401 O O . ALA B 1 46 ? -20.062 -6.527 13.133 1 25.77 46 ALA B O 1
ATOM 4402 N N . LEU B 1 47 ? -22.219 -6.477 13.367 1 26.48 47 LEU B N 1
ATOM 4403 C CA . LEU B 1 47 ? -22.172 -6.996 14.727 1 26.48 47 LEU B CA 1
ATOM 4404 C C . LEU B 1 47 ? -21.797 -8.477 14.727 1 26.48 47 LEU B C 1
ATOM 4406 O O . LEU B 1 47 ? -21.125 -8.945 15.648 1 26.48 47 LEU B O 1
ATOM 4410 N N . PHE B 1 48 ? -22.266 -9.211 13.789 1 26.64 48 PHE B N 1
ATOM 4411 C CA . PHE B 1 48 ? -21.922 -10.633 13.789 1 26.64 48 PHE B CA 1
ATOM 4412 C C . PHE B 1 48 ? -20.469 -10.844 13.375 1 26.64 48 PHE B C 1
ATOM 4414 O O . PHE B 1 48 ? -19.75 -11.641 13.984 1 26.64 48 PHE B O 1
ATOM 4421 N N . VAL B 1 49 ? -19.969 -10.133 12.484 1 28.05 49 VAL B N 1
ATOM 4422 C CA . VAL B 1 49 ? -18.547 -10.305 12.133 1 28.05 49 VAL B CA 1
ATOM 4423 C C . VAL B 1 49 ? -17.672 -9.703 13.234 1 28.05 49 VAL B C 1
ATOM 4425 O O . VAL B 1 49 ? -16.625 -10.242 13.555 1 28.05 49 VAL B O 1
ATOM 4428 N N . ALA B 1 50 ? -18.062 -8.766 13.914 1 26.28 50 ALA B N 1
ATOM 4429 C CA . ALA B 1 50 ? -17.438 -8.312 15.156 1 26.28 50 ALA B CA 1
ATOM 4430 C C . ALA B 1 50 ? -17.5 -9.398 16.234 1 26.28 50 ALA B C 1
ATOM 4432 O O . ALA B 1 50 ? -16.547 -9.609 16.969 1 26.28 50 ALA B O 1
ATOM 4433 N N . SER B 1 51 ? -18.578 -10.102 16.375 1 26.48 51 SER B N 1
ATOM 4434 C CA . SER B 1 51 ? -18.672 -11.156 17.375 1 26.48 51 SER B CA 1
ATOM 4435 C C . SER B 1 51 ? -17.797 -12.352 17 1 26.48 51 SER B C 1
ATOM 4437 O O . SER B 1 51 ? -17.219 -13.008 17.875 1 26.48 51 SER B O 1
ATOM 4439 N N . LEU B 1 52 ? -17.766 -12.711 15.828 1 26.59 52 LEU B N 1
ATOM 4440 C CA . LEU B 1 52 ? -16.922 -13.852 15.477 1 26.59 52 LEU B CA 1
ATOM 4441 C C . LEU B 1 52 ? -15.445 -13.492 15.594 1 26.59 52 LEU B C 1
ATOM 4443 O O . LEU B 1 52 ? -14.641 -14.305 16.062 1 26.59 52 LEU B O 1
ATOM 4447 N N . ALA B 1 53 ? -15.016 -12.305 15.414 1 25.59 53 ALA B N 1
ATOM 4448 C CA . ALA B 1 53 ? -13.648 -11.875 15.703 1 25.59 53 ALA B CA 1
ATOM 4449 C C . ALA B 1 53 ? -13.375 -11.891 17.203 1 25.59 53 ALA B C 1
ATOM 4451 O O . ALA B 1 53 ? -12.266 -12.203 17.641 1 25.59 53 ALA B O 1
ATOM 4452 N N . MET B 1 54 ? -14.305 -11.688 18.031 1 26.16 54 MET B N 1
ATOM 4453 C CA . MET B 1 54 ? -14.156 -11.852 19.469 1 26.16 54 MET B CA 1
ATOM 4454 C C . MET B 1 54 ? -13.906 -13.305 19.828 1 26.16 54 MET B C 1
ATOM 4456 O O . MET B 1 54 ? -13.188 -13.602 20.797 1 26.16 54 MET B O 1
ATOM 4460 N N . LEU B 1 55 ? -14.562 -14.203 19.281 1 25.33 55 LEU B N 1
ATOM 4461 C CA . LEU B 1 55 ? -14.414 -15.586 19.703 1 25.33 55 LEU B CA 1
ATOM 4462 C C . LEU B 1 55 ? -13.031 -16.125 19.344 1 25.33 55 LEU B C 1
ATOM 4464 O O . LEU B 1 55 ? -12.43 -16.859 20.125 1 25.33 55 LEU B O 1
ATOM 4468 N N . LEU B 1 56 ? -12.484 -15.812 18.312 1 25.77 56 LEU B N 1
ATOM 4469 C CA . LEU B 1 56 ? -11.188 -16.391 18 1 25.77 56 LEU B CA 1
ATOM 4470 C C . LEU B 1 56 ? -10.078 -15.734 18.812 1 25.77 56 LEU B C 1
ATOM 4472 O O . LEU B 1 56 ? -8.992 -16.297 18.969 1 25.77 56 LEU B O 1
ATOM 4476 N N . ALA B 1 57 ? -10.188 -14.664 19.5 1 25.05 57 ALA B N 1
ATOM 4477 C CA . ALA B 1 57 ? -9.258 -14.07 20.469 1 25.05 57 ALA B CA 1
ATOM 4478 C C . ALA B 1 57 ? -9.031 -14.992 21.656 1 25.05 57 ALA B C 1
ATOM 4480 O O . ALA B 1 57 ? -7.969 -14.969 22.281 1 25.05 57 ALA B O 1
ATOM 4481 N N . THR B 1 58 ? -9.961 -15.727 22.125 1 25.95 58 THR B N 1
ATOM 4482 C CA . THR B 1 58 ? -9.758 -16.438 23.391 1 25.95 58 THR B CA 1
ATOM 4483 C C . THR B 1 58 ? -8.742 -17.562 23.219 1 25.95 58 THR B C 1
ATOM 4485 O O . THR B 1 58 ? -8.18 -18.047 24.188 1 25.95 58 THR B O 1
ATOM 4488 N N . HIS B 1 59 ? -8.617 -18.141 22.078 1 25 59 HIS B N 1
ATOM 4489 C CA . HIS B 1 59 ? -7.828 -19.375 22.141 1 25 59 HIS B CA 1
ATOM 4490 C C . HIS B 1 59 ? -6.336 -19.062 22.172 1 25 59 HIS B C 1
ATOM 4492 O O . HIS B 1 59 ? -5.512 -19.969 22.266 1 25 59 HIS B O 1
ATOM 4498 N N . HIS B 1 60 ? -5.852 -17.891 22.031 1 26.67 60 HIS B N 1
ATOM 4499 C CA . HIS B 1 60 ? -4.426 -17.672 21.859 1 26.67 60 HIS B CA 1
ATOM 4500 C C . HIS B 1 60 ? -3.678 -17.781 23.172 1 26.67 60 HIS B C 1
ATOM 4502 O O . HIS B 1 60 ? -2.477 -17.5 23.234 1 26.67 60 HIS B O 1
ATOM 4508 N N . GLU B 1 61 ? -4.109 -18.203 24.344 1 25.31 61 GLU B N 1
ATOM 4509 C CA . GLU B 1 61 ? -3.338 -18.062 25.578 1 25.31 61 GLU B CA 1
ATOM 4510 C C . GLU B 1 61 ? -2.137 -19 25.594 1 25.31 61 GLU B C 1
ATOM 4512 O O . GLU B 1 61 ? -1.144 -18.734 26.266 1 25.31 61 GLU B O 1
ATOM 4517 N N . GLN B 1 62 ? -2.123 -20.219 25.109 1 24.44 62 GLN B N 1
ATOM 4518 C CA . GLN B 1 62 ? -1.287 -21.172 25.828 1 24.44 62 GLN B CA 1
ATOM 4519 C C . GLN B 1 62 ? 0.166 -21.078 25.375 1 24.44 62 GLN B C 1
ATOM 4521 O O . GLN B 1 62 ? 1.075 -21.5 26.078 1 24.44 62 GLN B O 1
ATOM 4526 N N . ASN B 1 63 ? 0.605 -20.984 24.109 1 25.89 63 ASN B N 1
ATOM 4527 C CA . ASN B 1 63 ? 1.898 -21.594 23.828 1 25.89 63 ASN B CA 1
ATOM 4528 C C . ASN B 1 63 ? 3.049 -20.641 24.125 1 25.89 63 ASN B C 1
ATOM 4530 O O . ASN B 1 63 ? 3.518 -19.922 23.234 1 25.89 63 ASN B O 1
ATOM 4534 N N . GLN B 1 64 ? 3.23 -19.969 25.281 1 25.69 64 GLN B N 1
ATOM 4535 C CA . GLN B 1 64 ? 4.176 -18.953 25.75 1 25.69 64 GLN B CA 1
ATOM 4536 C C . GLN B 1 64 ? 5.562 -19.547 25.953 1 25.69 64 GLN B C 1
ATOM 4538 O O . GLN B 1 64 ? 6.465 -18.875 26.453 1 25.69 64 GLN B O 1
ATOM 4543 N N . GLU B 1 65 ? 5.871 -20.781 25.891 1 26.19 65 GLU B N 1
ATOM 4544 C CA . GLU B 1 65 ? 6.973 -21.047 26.812 1 26.19 65 GLU B CA 1
ATOM 4545 C C . GLU B 1 65 ? 8.281 -20.453 26.297 1 26.19 65 GLU B C 1
ATOM 4547 O O . GLU B 1 65 ? 9.039 -19.844 27.047 1 26.19 65 GLU B O 1
ATOM 4552 N N . ASN B 1 66 ? 9.039 -21.156 25.438 1 29.05 66 ASN B N 1
ATOM 4553 C CA . ASN B 1 66 ? 10.5 -21.125 25.453 1 29.05 66 ASN B CA 1
ATOM 4554 C C . ASN B 1 66 ? 11.039 -19.969 24.609 1 29.05 66 ASN B C 1
ATOM 4556 O O . ASN B 1 66 ? 11.555 -20.188 23.516 1 29.05 66 ASN B O 1
ATOM 4560 N N . GLY B 1 67 ? 10.43 -18.766 24.547 1 29.64 67 GLY B N 1
ATOM 4561 C CA . GLY B 1 67 ? 10.375 -17.828 23.438 1 29.64 67 GLY B CA 1
ATOM 4562 C C . GLY B 1 67 ? 11.609 -16.953 23.344 1 29.64 67 GLY B C 1
ATOM 4563 O O . GLY B 1 67 ? 12.367 -16.828 24.312 1 29.64 67 GLY B O 1
ATOM 4564 N N . PRO B 1 68 ? 12.172 -16.656 22.078 1 33.5 68 PRO B N 1
ATOM 4565 C CA . PRO B 1 68 ? 13.406 -15.906 21.859 1 33.5 68 PRO B CA 1
ATOM 4566 C C . PRO B 1 68 ? 13.523 -14.68 22.75 1 33.5 68 PRO B C 1
ATOM 4568 O O . PRO B 1 68 ? 12.516 -14.219 23.297 1 33.5 68 PRO B O 1
ATOM 4571 N N . ARG B 1 69 ? 14.758 -14.188 22.984 1 34.09 69 ARG B N 1
ATOM 4572 C CA . ARG B 1 69 ? 15.094 -13.062 23.859 1 34.09 69 ARG B CA 1
ATOM 4573 C C . ARG B 1 69 ? 14.156 -11.883 23.625 1 34.09 69 ARG B C 1
ATOM 4575 O O . ARG B 1 69 ? 14.039 -11.391 22.5 1 34.09 69 ARG B O 1
ATOM 4582 N N . ILE B 1 70 ? 13.188 -11.625 24.406 1 36.94 70 ILE B N 1
ATOM 4583 C CA . ILE B 1 70 ? 12.172 -10.578 24.406 1 36.94 70 ILE B CA 1
ATOM 4584 C C . ILE B 1 70 ? 12.852 -9.211 24.438 1 36.94 70 ILE B C 1
ATOM 4586 O O . ILE B 1 70 ? 13.562 -8.883 25.391 1 36.94 70 ILE B O 1
ATOM 4590 N N . PRO B 1 71 ? 13.055 -8.562 23.172 1 44.62 71 PRO B N 1
ATOM 4591 C CA . PRO B 1 71 ? 13.648 -7.219 23.25 1 44.62 71 PRO B CA 1
ATOM 4592 C C . PRO B 1 71 ? 13.109 -6.398 24.422 1 44.62 71 PRO B C 1
ATOM 4594 O O . PRO B 1 71 ? 11.969 -6.598 24.844 1 44.62 71 PRO B O 1
ATOM 4597 N N . THR B 1 72 ? 14.078 -5.906 25.234 1 46.91 72 THR B N 1
ATOM 4598 C CA . THR B 1 72 ? 13.664 -4.973 26.281 1 46.91 72 THR B CA 1
ATOM 4599 C C . THR B 1 72 ? 12.914 -3.787 25.672 1 46.91 72 THR B C 1
ATOM 4601 O O . THR B 1 72 ? 13.391 -3.164 24.719 1 46.91 72 THR B O 1
ATOM 4604 N N . PHE B 1 73 ? 11.656 -3.799 25.859 1 54.81 73 PHE B N 1
ATOM 4605 C CA . PHE B 1 73 ? 10.766 -2.742 25.391 1 54.81 73 PHE B CA 1
ATOM 4606 C C . PHE B 1 73 ? 10.789 -1.553 26.344 1 54.81 73 PHE B C 1
ATOM 4608 O O . PHE B 1 73 ? 10.781 -1.728 27.562 1 54.81 73 PHE B O 1
ATOM 4615 N N . SER B 1 74 ? 11.641 -0.463 25.953 1 54.91 74 SER B N 1
ATOM 4616 C CA . SER B 1 74 ? 11.617 0.766 26.734 1 54.91 74 SER B CA 1
ATOM 4617 C C . SER B 1 74 ? 11.07 1.934 25.922 1 54.91 74 SER B C 1
ATOM 4619 O O . SER B 1 74 ? 10.938 1.836 24.688 1 54.91 74 SER B O 1
ATOM 4621 N N . THR B 1 75 ? 10.305 2.871 26.625 1 61 75 THR B N 1
ATOM 4622 C CA . THR B 1 75 ? 10.133 4.191 26.031 1 61 75 THR B CA 1
ATOM 4623 C C . THR B 1 75 ? 11.102 5.195 26.641 1 61 75 THR B C 1
ATOM 4625 O O . THR B 1 75 ? 11.219 5.281 27.875 1 61 75 THR B O 1
ATOM 4628 N N . ASN B 1 76 ? 12.156 5.613 25.953 1 70.06 76 ASN B N 1
ATOM 4629 C CA . ASN B 1 76 ? 13.039 6.656 26.469 1 70.06 76 ASN B CA 1
ATOM 4630 C C . ASN B 1 76 ? 12.352 8.016 26.5 1 70.06 76 ASN B C 1
ATOM 4632 O O . ASN B 1 76 ? 12.906 9.008 26.031 1 70.06 76 ASN B O 1
ATOM 4636 N N . SER B 1 77 ? 10.953 7.977 26.953 1 85.94 77 SER B N 1
ATOM 4637 C CA . SER B 1 77 ? 10.188 9.219 27.016 1 85.94 77 SER B CA 1
ATOM 4638 C C . SER B 1 77 ? 9.5 9.391 28.359 1 85.94 77 SER B C 1
ATOM 4640 O O . SER B 1 77 ? 9.227 8.406 29.047 1 85.94 77 SER B O 1
ATOM 4642 N N . LYS B 1 78 ? 9.344 10.562 28.766 1 88.69 78 LYS B N 1
ATOM 4643 C CA . LYS B 1 78 ? 8.586 10.836 29.984 1 88.69 78 LYS B CA 1
ATOM 4644 C C . LYS B 1 78 ? 7.098 10.547 29.781 1 88.69 78 LYS B C 1
ATOM 4646 O O . LYS B 1 78 ? 6.34 10.445 30.75 1 88.69 78 LYS B O 1
ATOM 4651 N N . TYR B 1 79 ? 6.672 10.445 28.594 1 94.12 79 TYR B N 1
ATOM 4652 C CA . TYR B 1 79 ? 5.262 10.211 28.297 1 94.12 79 TYR B CA 1
ATOM 4653 C C . TYR B 1 79 ? 4.953 8.719 28.281 1 94.12 79 TYR B C 1
ATOM 4655 O O . TYR B 1 79 ? 5.691 7.934 27.672 1 94.12 79 TYR B O 1
ATOM 4663 N N . ARG B 1 80 ? 3.859 8.367 28.906 1 94.75 80 ARG B N 1
ATOM 4664 C CA . ARG B 1 80 ? 3.371 6.988 28.891 1 94.75 80 ARG B CA 1
ATOM 4665 C C . ARG B 1 80 ? 2.174 6.84 27.953 1 94.75 80 ARG B C 1
ATOM 4667 O O . ARG B 1 80 ? 1.912 5.75 27.453 1 94.75 80 ARG B O 1
ATOM 4674 N N . GLN B 1 81 ? 1.479 7.98 27.828 1 97.19 81 GLN B N 1
ATOM 4675 C CA . GLN B 1 81 ? 0.279 7.988 27 1 97.19 81 GLN B CA 1
ATOM 4676 C C . GLN B 1 81 ? 0.291 9.164 26.016 1 97.19 81 GLN B C 1
ATOM 4678 O O . GLN B 1 81 ? 1.063 10.109 26.188 1 97.19 81 GLN B O 1
ATOM 4683 N N . VAL B 1 82 ? -0.511 9.008 25.016 1 98.25 82 VAL B N 1
ATOM 4684 C CA . VAL B 1 82 ? -0.718 10.086 24.047 1 98.25 82 VAL B CA 1
ATOM 4685 C C . VAL B 1 82 ? -2.213 10.297 23.812 1 98.25 82 VAL B C 1
ATOM 4687 O O . VAL B 1 82 ? -2.99 9.336 23.828 1 98.25 82 VAL B O 1
ATOM 4690 N N . GLN B 1 83 ? -2.602 11.508 23.703 1 98.62 83 GLN B N 1
ATOM 4691 C CA . GLN B 1 83 ? -3.98 11.875 23.406 1 98.62 83 GLN B CA 1
ATOM 4692 C C . GLN B 1 83 ? -4.051 12.75 22.141 1 98.62 83 GLN B C 1
ATOM 4694 O O . GLN B 1 83 ? -3.379 13.773 22.062 1 98.62 83 GLN B O 1
ATOM 4699 N N . GLY B 1 84 ? -4.816 12.266 21.156 1 98.38 84 GLY B N 1
ATOM 4700 C CA . GLY B 1 84 ? -5.051 13.047 19.953 1 98.38 84 GLY B CA 1
ATOM 4701 C C . GLY B 1 84 ? -6.281 13.93 20.047 1 98.38 84 GLY B C 1
ATOM 4702 O O . GLY B 1 84 ? -7.32 13.508 20.562 1 98.38 84 GLY B O 1
ATOM 4703 N N . LEU B 1 85 ? -6.133 15.133 19.625 1 98.25 85 LEU B N 1
ATOM 4704 C CA . LEU B 1 85 ? -7.227 16.094 19.5 1 98.25 85 LEU B CA 1
ATOM 4705 C C . LEU B 1 85 ? -7.297 16.656 18.094 1 98.25 85 LEU B C 1
ATOM 4707 O O . LEU B 1 85 ? -6.438 17.453 17.688 1 98.25 85 LEU B O 1
ATOM 4711 N N . GLY B 1 86 ? -8.305 16.219 17.375 1 97.12 86 GLY B N 1
ATOM 4712 C CA . GLY B 1 86 ? -8.492 16.688 16.016 1 97.12 86 GLY B CA 1
ATOM 4713 C C . GLY B 1 86 ? -9.453 17.844 15.914 1 97.12 86 GLY B C 1
ATOM 4714 O O . GLY B 1 86 ? -10.539 17.812 16.5 1 97.12 86 GLY B O 1
ATOM 4715 N N . PHE B 1 87 ? -9.039 18.938 15.258 1 97.38 87 PHE B N 1
ATOM 4716 C CA . PHE B 1 87 ? -9.898 20.094 14.984 1 97.38 87 PHE B CA 1
ATOM 4717 C C . PHE B 1 87 ? -10.586 19.938 13.641 1 97.38 87 PHE B C 1
ATOM 4719 O O . PHE B 1 87 ? -9.977 20.172 12.594 1 97.38 87 PHE B O 1
ATOM 4726 N N . GLN B 1 88 ? -11.805 19.672 13.734 1 93 88 GLN B N 1
ATOM 4727 C CA . GLN B 1 88 ? -12.586 19.5 12.516 1 93 88 GLN B CA 1
ATOM 4728 C C . GLN B 1 88 ? -13.227 20.812 12.07 1 93 88 GLN B C 1
ATOM 4730 O O . GLN B 1 88 ? -14.102 21.344 12.766 1 93 88 GLN B O 1
ATOM 4735 N N . ILE B 1 89 ? -12.773 21.234 10.969 1 93.69 89 ILE B N 1
ATOM 4736 C CA . ILE B 1 89 ? -13.32 22.406 10.312 1 93.69 89 ILE B CA 1
ATOM 4737 C C . ILE B 1 89 ? -13.195 22.266 8.797 1 93.69 89 ILE B C 1
ATOM 4739 O O . ILE B 1 89 ? -12.211 21.703 8.305 1 93.69 89 ILE B O 1
ATOM 4743 N N . TYR B 1 90 ? -14.203 22.75 8.109 1 90.69 90 TYR B N 1
ATOM 4744 C CA . TYR B 1 90 ? -14.18 22.609 6.66 1 90.69 90 TYR B CA 1
ATOM 4745 C C . TYR B 1 90 ? -13.141 23.531 6.031 1 90.69 90 TYR B C 1
ATOM 4747 O O . TYR B 1 90 ? -13.266 24.75 6.117 1 90.69 90 TYR B O 1
ATOM 4755 N N . THR B 1 91 ? -12.172 22.906 5.336 1 91.75 91 THR B N 1
ATOM 4756 C CA . THR B 1 91 ? -11.086 23.719 4.801 1 91.75 91 THR B CA 1
ATOM 4757 C C . THR B 1 91 ? -11.094 23.703 3.273 1 91.75 91 THR B C 1
ATOM 4759 O O . THR B 1 91 ? -10.195 24.25 2.633 1 91.75 91 THR B O 1
ATOM 4762 N N . GLY B 1 92 ? -12.086 23.047 2.748 1 84.44 92 GLY B N 1
ATOM 4763 C CA . GLY B 1 92 ? -12.266 23.156 1.311 1 84.44 92 GLY B CA 1
ATOM 4764 C C . GLY B 1 92 ? -12.797 24.516 0.882 1 84.44 92 GLY B C 1
ATOM 4765 O O . GLY B 1 92 ? -13.078 25.375 1.724 1 84.44 92 GLY B O 1
ATOM 4766 N N . GLY B 1 93 ? -12.852 24.703 -0.433 1 83.12 93 GLY B N 1
ATOM 4767 C CA . GLY B 1 93 ? -13.531 25.891 -0.931 1 83.12 93 GLY B CA 1
ATOM 4768 C C . GLY B 1 93 ? -15.031 25.844 -0.71 1 83.12 93 GLY B C 1
ATOM 4769 O O . GLY B 1 93 ? -15.609 24.781 -0.537 1 83.12 93 GLY B O 1
ATOM 4770 N N . ALA B 1 94 ? -15.594 27.062 -0.662 1 85.56 94 ALA B N 1
ATOM 4771 C CA . ALA B 1 94 ? -17.062 27.109 -0.589 1 85.56 94 ALA B CA 1
ATOM 4772 C C . ALA B 1 94 ? -17.688 26.578 -1.869 1 85.56 94 ALA B C 1
ATOM 4774 O O . ALA B 1 94 ? -17.234 26.891 -2.973 1 85.56 94 ALA B O 1
ATOM 4775 N N . PRO B 1 95 ? -18.688 25.703 -1.644 1 81.62 95 PRO B N 1
ATOM 4776 C CA . PRO B 1 95 ? -19.391 25.297 -2.867 1 81.62 95 PRO B CA 1
ATOM 4777 C C . PRO B 1 95 ? -19.938 26.484 -3.648 1 81.62 95 PRO B C 1
ATOM 4779 O O . PRO B 1 95 ? -20.578 27.375 -3.07 1 81.62 95 PRO B O 1
ATOM 4782 N N . ALA B 1 96 ? -19.672 26.469 -4.898 1 79.88 96 ALA B N 1
ATOM 4783 C CA . ALA B 1 96 ? -20.094 27.594 -5.711 1 79.88 96 ALA B CA 1
ATOM 4784 C C . ALA B 1 96 ? -21.609 27.625 -5.871 1 79.88 96 ALA B C 1
ATOM 4786 O O . ALA B 1 96 ? -22.203 28.703 -6.012 1 79.88 96 ALA B O 1
ATOM 4787 N N . LEU B 1 97 ? -22.125 26.422 -5.883 1 80.94 97 LEU B N 1
ATOM 4788 C CA . LEU B 1 97 ? -23.562 26.281 -6.059 1 80.94 97 LEU B CA 1
ATOM 4789 C C . LEU B 1 97 ? -24.188 25.562 -4.871 1 80.94 97 LEU B C 1
ATOM 4791 O O . LEU B 1 97 ? -23.594 24.625 -4.324 1 80.94 97 LEU B O 1
ATOM 4795 N N . LEU B 1 98 ? -25.375 26.109 -4.457 1 84.75 98 LEU B N 1
ATOM 4796 C CA . LEU B 1 98 ? -26.172 25.469 -3.42 1 84.75 98 LEU B CA 1
ATOM 4797 C C . LEU B 1 98 ? -27.469 24.938 -3.99 1 84.75 98 LEU B C 1
ATOM 4799 O O . LEU B 1 98 ? -28 25.469 -4.973 1 84.75 98 LEU B O 1
ATOM 4803 N N . GLY B 1 99 ? -28.016 23.812 -3.375 1 76.56 99 GLY B N 1
ATOM 4804 C CA . GLY B 1 99 ? -29.25 23.203 -3.832 1 76.56 99 GLY B CA 1
ATOM 4805 C C . GLY B 1 99 ? -29.031 21.984 -4.711 1 76.56 99 GLY B C 1
ATOM 4806 O O . GLY B 1 99 ? -27.891 21.656 -5.047 1 76.56 99 GLY B O 1
ATOM 4807 N N . GLN B 1 100 ? -30.078 21.094 -4.875 1 70.06 100 GLN B N 1
ATOM 4808 C CA . GLN B 1 100 ? -30.016 19.875 -5.68 1 70.06 100 GLN B CA 1
ATOM 4809 C C . GLN B 1 100 ? -31.047 19.906 -6.805 1 70.06 100 GLN B C 1
ATOM 4811 O O . GLN B 1 100 ? -32.062 20.609 -6.711 1 70.06 100 GLN B O 1
ATOM 4816 N N . ASN B 1 101 ? -30.75 19.016 -7.941 1 60.5 101 ASN B N 1
ATOM 4817 C CA . ASN B 1 101 ? -31.703 18.594 -8.969 1 60.5 101 ASN B CA 1
ATOM 4818 C C . ASN B 1 101 ? -32.531 19.781 -9.461 1 60.5 101 ASN B C 1
ATOM 4820 O O . ASN B 1 101 ? -33.75 19.797 -9.297 1 60.5 101 ASN B O 1
ATOM 4824 N N . GLY B 1 102 ? -31.938 20.797 -10.094 1 61 102 GLY B N 1
ATOM 4825 C CA . GLY B 1 102 ? -32.719 21.812 -10.781 1 61 102 GLY B CA 1
ATOM 4826 C C . GLY B 1 102 ? -32.938 23.062 -9.953 1 61 102 GLY B C 1
ATOM 4827 O O . GLY B 1 102 ? -33.438 24.062 -10.453 1 61 102 GLY B O 1
ATOM 4828 N N . THR B 1 103 ? -32.656 22.984 -8.727 1 73.25 103 THR B N 1
ATOM 4829 C CA . THR B 1 103 ? -32.875 24.141 -7.863 1 73.25 103 THR B CA 1
ATOM 4830 C C . THR B 1 103 ? -31.547 24.75 -7.453 1 73.25 103 THR B C 1
ATOM 4832 O O . THR B 1 103 ? -31.453 25.406 -6.406 1 73.25 103 THR B O 1
ATOM 4835 N N . GLN B 1 104 ? -30.562 24.594 -8.297 1 77.5 104 GLN B N 1
ATOM 4836 C CA . GLN B 1 104 ? -29.25 25.078 -7.922 1 77.5 104 GLN B CA 1
ATOM 4837 C C . GLN B 1 104 ? -29.188 26.609 -8.039 1 77.5 104 GLN B C 1
ATOM 4839 O O . GLN B 1 104 ? -29.719 27.188 -8.984 1 77.5 104 GLN B O 1
ATOM 4844 N N . HIS B 1 105 ? -28.719 27.266 -6.973 1 82.19 105 HIS B N 1
ATOM 4845 C CA . HIS B 1 105 ? -28.469 28.703 -6.973 1 82.19 105 HIS B CA 1
ATOM 4846 C C . HIS B 1 105 ? -27.047 29.031 -6.5 1 82.19 105 HIS B C 1
ATOM 4848 O O . HIS B 1 105 ? -26.391 28.172 -5.902 1 82.19 105 HIS B O 1
ATOM 4854 N N . LEU B 1 106 ? -26.641 30.188 -6.781 1 83.06 106 LEU B N 1
ATOM 4855 C CA . LEU B 1 106 ? -25.297 30.641 -6.422 1 83.06 106 LEU B CA 1
ATOM 4856 C C . LEU B 1 106 ? -25.141 30.75 -4.906 1 83.06 106 LEU B C 1
ATOM 4858 O O . LEU B 1 106 ? -26.047 31.266 -4.234 1 83.06 106 LEU B O 1
ATOM 4862 N N . ASN B 1 107 ? -24.109 30.281 -4.426 1 86.94 107 ASN B N 1
ATOM 4863 C CA . ASN B 1 107 ? -23.766 30.453 -3.016 1 86.94 107 ASN B CA 1
ATOM 4864 C C . ASN B 1 107 ? -23.469 31.906 -2.674 1 86.94 107 ASN B C 1
ATOM 4866 O O . ASN B 1 107 ? -22.562 32.5 -3.254 1 86.94 107 ASN B O 1
ATOM 4870 N N . PRO B 1 108 ? -24.188 32.406 -1.817 1 89.62 108 PRO B N 1
ATOM 4871 C CA . PRO B 1 108 ? -23.938 33.812 -1.441 1 89.62 108 PRO B CA 1
ATOM 4872 C C . PRO B 1 108 ? -22.484 34.031 -0.997 1 89.62 108 PRO B C 1
ATOM 4874 O O . PRO B 1 108 ? -21.969 35.156 -1.161 1 89.62 108 PRO B O 1
ATOM 4877 N N . GLU B 1 109 ? -21.781 33.062 -0.531 1 90.62 109 GLU B N 1
ATOM 4878 C CA . GLU B 1 109 ? -20.406 33.188 -0.077 1 90.62 109 GLU B CA 1
ATOM 4879 C C . GLU B 1 109 ? -19.453 33.438 -1.251 1 90.62 109 GLU B C 1
ATOM 4881 O O . GLU B 1 109 ? -18.312 33.875 -1.062 1 90.62 109 GLU B O 1
ATOM 4886 N N . CYS B 1 110 ? -19.938 33.125 -2.383 1 85.12 110 CYS B N 1
ATOM 4887 C CA . CYS B 1 110 ? -19.062 33.156 -3.551 1 85.12 110 CYS B CA 1
ATOM 4888 C C . CYS B 1 110 ? -19.359 34.375 -4.418 1 85.12 110 CYS B C 1
ATOM 4890 O O . CYS B 1 110 ? -18.656 34.625 -5.402 1 85.12 110 CYS B O 1
ATOM 4892 N N . VAL B 1 111 ? -20.328 35.094 -4.027 1 81.81 111 VAL B N 1
ATOM 4893 C CA . VAL B 1 111 ? -20.719 36.219 -4.832 1 81.81 111 VAL B CA 1
ATOM 4894 C C . VAL B 1 111 ? -19.594 37.25 -4.852 1 81.81 111 VAL B C 1
ATOM 4896 O O . VAL B 1 111 ? -19.062 37.625 -3.799 1 81.81 111 VAL B O 1
ATOM 4899 N N . GLY B 1 112 ? -19.25 37.625 -6.016 1 75 112 GLY B N 1
ATOM 4900 C CA . GLY B 1 112 ? -18.25 38.688 -6.172 1 75 112 GLY B CA 1
ATOM 4901 C C . GLY B 1 112 ? -16.828 38.125 -6.168 1 75 112 GLY B C 1
ATOM 4902 O O . GLY B 1 112 ? -15.875 38.875 -6.379 1 75 112 GLY B O 1
ATOM 4903 N N . LEU B 1 113 ? -16.812 36.906 -5.871 1 77.44 113 LEU B N 1
ATOM 4904 C CA . LEU B 1 113 ? -15.469 36.312 -5.832 1 77.44 113 LEU B CA 1
ATOM 4905 C C . LEU B 1 113 ? -15.023 35.875 -7.23 1 77.44 113 LEU B C 1
ATOM 4907 O O . LEU B 1 113 ? -15.859 35.625 -8.102 1 77.44 113 LEU B O 1
ATOM 4911 N N . LYS B 1 114 ? -13.648 35.812 -7.395 1 64.19 114 LYS B N 1
ATOM 4912 C CA . LYS B 1 114 ? -13.094 35.594 -8.727 1 64.19 114 LYS B CA 1
ATOM 4913 C C . LYS B 1 114 ? -12.25 34.312 -8.742 1 64.19 114 LYS B C 1
ATOM 4915 O O . LYS B 1 114 ? -11.711 33.938 -9.789 1 64.19 114 LYS B O 1
ATOM 4920 N N . SER B 1 115 ? -12.07 33.75 -7.645 1 65.81 115 SER B N 1
ATOM 4921 C CA . SER B 1 115 ? -11.227 32.562 -7.566 1 65.81 115 SER B CA 1
ATOM 4922 C C . SER B 1 115 ? -12.055 31.297 -7.324 1 65.81 115 SER B C 1
ATOM 4924 O O . SER B 1 115 ? -12.742 31.188 -6.309 1 65.81 115 SER B O 1
ATOM 4926 N N . TYR B 1 116 ? -12.055 30.484 -8.367 1 63.69 116 TYR B N 1
ATOM 4927 C CA . TYR B 1 116 ? -12.812 29.234 -8.305 1 63.69 116 TYR B CA 1
ATOM 4928 C C . TYR B 1 116 ? -11.93 28.047 -8.633 1 63.69 116 TYR B C 1
ATOM 4930 O O . TYR B 1 116 ? -10.867 28.203 -9.242 1 63.69 116 TYR B O 1
ATOM 4938 N N . GLY B 1 117 ? -12.336 26.922 -8.133 1 65.19 117 GLY B N 1
ATOM 4939 C CA . GLY B 1 117 ? -11.734 25.656 -8.484 1 65.19 117 GLY B CA 1
ATOM 4940 C C . GLY B 1 117 ? -12.695 24.484 -8.375 1 65.19 117 GLY B C 1
ATOM 4941 O O . GLY B 1 117 ? -13.891 24.672 -8.109 1 65.19 117 GLY B O 1
ATOM 4942 N N . SER B 1 118 ? -12.195 23.391 -8.836 1 62.38 118 SER B N 1
ATOM 4943 C CA . SER B 1 118 ? -13.016 22.188 -8.75 1 62.38 118 SER B CA 1
ATOM 4944 C C . SER B 1 118 ? -12.406 21.172 -7.789 1 62.38 118 SER B C 1
ATOM 4946 O O . SER B 1 118 ? -11.188 21.047 -7.707 1 62.38 118 SER B O 1
ATOM 4948 N N . MET B 1 119 ? -13.289 20.641 -7.031 1 64.81 119 MET B N 1
ATOM 4949 C CA . MET B 1 119 ? -12.891 19.562 -6.125 1 64.81 119 MET B CA 1
ATOM 4950 C C . MET B 1 119 ? -13.758 18.328 -6.328 1 64.81 119 MET B C 1
ATOM 4952 O O . MET B 1 119 ? -14.961 18.438 -6.562 1 64.81 119 MET B O 1
ATOM 4956 N N . TRP B 1 120 ? -13.086 17.25 -6.383 1 56.41 120 TRP B N 1
ATOM 4957 C CA . TRP B 1 120 ? -13.844 16 -6.43 1 56.41 120 TRP B CA 1
ATOM 4958 C C . TRP B 1 120 ? -14.461 15.695 -5.07 1 56.41 120 TRP B C 1
ATOM 4960 O O . TRP B 1 120 ? -13.781 15.75 -4.043 1 56.41 120 TRP B O 1
ATOM 4970 N N . THR B 1 121 ? -15.781 15.547 -5.117 1 58.25 121 THR B N 1
ATOM 4971 C CA . THR B 1 121 ? -16.531 15.109 -3.941 1 58.25 121 THR B CA 1
ATOM 4972 C C . THR B 1 121 ? -17.25 13.797 -4.215 1 58.25 121 THR B C 1
ATOM 4974 O O . THR B 1 121 ? -17.172 13.25 -5.316 1 58.25 121 THR B O 1
ATOM 4977 N N . GLU B 1 122 ? -17.844 13.164 -3.205 1 53.97 122 GLU B N 1
ATOM 4978 C CA . GLU B 1 122 ? -18.656 11.961 -3.35 1 53.97 122 GLU B CA 1
ATOM 4979 C C . GLU B 1 122 ? -19.719 12.141 -4.426 1 53.97 122 GLU B C 1
ATOM 4981 O O . GLU B 1 122 ? -20.109 11.172 -5.094 1 53.97 122 GLU B O 1
ATOM 4986 N N . GLU B 1 123 ? -20.141 13.336 -4.574 1 54.12 123 GLU B N 1
ATOM 4987 C CA . GLU B 1 123 ? -21.219 13.648 -5.508 1 54.12 123 GLU B CA 1
ATOM 4988 C C . GLU B 1 123 ? -20.672 13.992 -6.891 1 54.12 123 GLU B C 1
ATOM 4990 O O . GLU B 1 123 ? -21.438 14.258 -7.82 1 54.12 123 GLU B O 1
ATOM 4995 N N . GLY B 1 124 ? -19.406 13.992 -6.941 1 57.12 124 GLY B N 1
ATOM 4996 C CA . GLY B 1 124 ? -18.75 14.328 -8.195 1 57.12 124 GLY B CA 1
ATOM 4997 C C . GLY B 1 124 ? -17.938 15.602 -8.109 1 57.12 124 GLY B C 1
ATOM 4998 O O . GLY B 1 124 ? -17.531 16.016 -7.023 1 57.12 124 GLY B O 1
ATOM 4999 N N . TYR B 1 125 ? -17.594 16.172 -9.266 1 59.66 125 TYR B N 1
ATOM 5000 C CA . TYR B 1 125 ? -16.844 17.438 -9.32 1 59.66 125 TYR B CA 1
ATOM 5001 C C . TYR B 1 125 ? -17.719 18.609 -8.898 1 59.66 125 TYR B C 1
ATOM 5003 O O . TYR B 1 125 ? -18.812 18.812 -9.445 1 59.66 125 TYR B O 1
ATOM 5011 N N . GLU B 1 126 ? -17.266 19.25 -7.926 1 68.12 126 GLU B N 1
ATOM 5012 C CA . GLU B 1 126 ? -17.969 20.422 -7.422 1 68.12 126 GLU B CA 1
ATOM 5013 C C . GLU B 1 126 ? -17.125 21.688 -7.578 1 68.12 126 GLU B C 1
ATOM 5015 O O . GLU B 1 126 ? -15.938 21.688 -7.219 1 68.12 126 GLU B O 1
ATOM 5020 N N . MET B 1 127 ? -17.75 22.656 -8.148 1 73.38 127 MET B N 1
ATOM 5021 C CA . MET B 1 127 ? -17.109 23.953 -8.227 1 73.38 127 MET B CA 1
ATOM 5022 C C . MET B 1 127 ? -17.094 24.641 -6.863 1 73.38 127 MET B C 1
ATOM 5024 O O . MET B 1 127 ? -18.109 24.625 -6.148 1 73.38 127 MET B O 1
ATOM 5028 N N . GLN B 1 128 ? -15.867 25.172 -6.57 1 79.62 128 GLN B N 1
ATOM 5029 C CA . GLN B 1 128 ? -15.711 25.828 -5.281 1 79.62 128 GLN B CA 1
ATOM 5030 C C . GLN B 1 128 ? -15.008 27.172 -5.434 1 79.62 128 GLN B C 1
ATOM 5032 O O . GLN B 1 128 ? -14.305 27.406 -6.418 1 79.62 128 GLN B O 1
ATOM 5037 N N . CYS B 1 129 ? -15.344 28.062 -4.598 1 80.75 129 CYS B N 1
ATOM 5038 C CA . CYS B 1 129 ? -14.625 29.344 -4.547 1 80.75 129 CYS B CA 1
ATOM 5039 C C . CYS B 1 129 ? -13.797 29.438 -3.271 1 80.75 129 CYS B C 1
ATOM 5041 O O . CYS B 1 129 ? -14.148 28.859 -2.246 1 80.75 129 CYS B O 1
ATOM 5043 N N . TYR B 1 130 ? -12.688 30.172 -3.387 1 84.75 130 TYR B N 1
ATOM 5044 C CA . TYR B 1 130 ? -11.914 30.484 -2.186 1 84.75 130 TYR B CA 1
ATOM 5045 C C . TYR B 1 130 ? -12.555 31.609 -1.394 1 84.75 130 TYR B C 1
ATOM 5047 O O . TYR B 1 130 ? -12.977 32.625 -1.97 1 84.75 130 TYR B O 1
ATOM 5055 N N . ILE B 1 131 ? -12.617 31.344 -0.136 1 87.62 131 ILE B N 1
ATOM 5056 C CA . ILE B 1 131 ? -13.227 32.375 0.694 1 87.62 131 ILE B CA 1
ATOM 5057 C C . ILE B 1 131 ? -12.188 32.906 1.687 1 87.62 131 ILE B C 1
ATOM 5059 O O . ILE B 1 131 ? -11.25 32.219 2.055 1 87.62 131 ILE B O 1
ATOM 5063 N N . GLY B 1 132 ? -12.461 34.188 2.102 1 91.94 132 GLY B N 1
ATOM 5064 C CA . GLY B 1 132 ? -11.602 34.906 3.031 1 91.94 132 GLY B CA 1
ATOM 5065 C C . GLY B 1 132 ? -11.773 36.406 2.979 1 91.94 132 GLY B C 1
ATOM 5066 O O . GLY B 1 132 ? -12.461 36.938 2.096 1 91.94 132 GLY B O 1
ATOM 5067 N N . ASP B 1 133 ? -11.195 37 3.932 1 92.56 133 ASP B N 1
ATOM 5068 C CA . ASP B 1 133 ? -11.18 38.469 3.891 1 92.56 133 ASP B CA 1
ATOM 5069 C C . ASP B 1 133 ? -10.344 38.969 2.713 1 92.56 133 ASP B C 1
ATOM 5071 O O . ASP B 1 133 ? -9.289 38.406 2.41 1 92.56 133 ASP B O 1
ATOM 5075 N N . PRO B 1 134 ? -10.852 40.031 2.014 1 88.81 134 PRO B N 1
ATOM 5076 C CA . PRO B 1 134 ? -10.07 40.562 0.896 1 88.81 134 PRO B CA 1
ATOM 5077 C C . PRO B 1 134 ? -8.695 41.062 1.329 1 88.81 134 PRO B C 1
ATOM 5079 O O . PRO B 1 134 ? -7.762 41.094 0.524 1 88.81 134 PRO B O 1
ATOM 5082 N N . ASP B 1 135 ? -8.672 41.531 2.527 1 91.06 135 ASP B N 1
ATOM 5083 C CA . ASP B 1 135 ? -7.395 41.906 3.125 1 91.06 135 ASP B CA 1
ATOM 5084 C C . ASP B 1 135 ? -6.723 40.688 3.756 1 91.06 135 ASP B C 1
ATOM 5086 O O . ASP B 1 135 ? -7.137 40.219 4.824 1 91.06 135 ASP B O 1
ATOM 5090 N N . ASN B 1 136 ? -5.66 40.188 3.18 1 89.56 136 ASN B N 1
ATOM 5091 C CA . ASN B 1 136 ? -5 38.938 3.584 1 89.56 136 ASN B CA 1
ATOM 5092 C C . ASN B 1 136 ? -4.504 39.031 5.027 1 89.56 136 ASN B C 1
ATOM 5094 O O . ASN B 1 136 ? -4.469 38 5.727 1 89.56 136 ASN B O 1
ATOM 5098 N N . GLU B 1 137 ? -4.074 40.156 5.445 1 88.88 137 GLU B N 1
ATOM 5099 C CA . GLU B 1 137 ? -3.643 40.312 6.832 1 88.88 137 GLU B CA 1
ATOM 5100 C C . GLU B 1 137 ? -4.812 40.156 7.797 1 88.88 137 GLU B C 1
ATOM 5102 O O . GLU B 1 137 ? -4.676 39.5 8.828 1 88.88 137 GLU B O 1
ATOM 5107 N N . LYS B 1 138 ? -5.902 40.75 7.371 1 93.62 138 LYS B N 1
ATOM 5108 C CA . LYS B 1 138 ? -7.098 40.594 8.188 1 93.62 138 LYS B CA 1
ATOM 5109 C C . LYS B 1 138 ? -7.578 39.156 8.18 1 93.62 138 LYS B C 1
ATOM 5111 O O . LYS B 1 138 ? -8.047 38.625 9.195 1 93.62 138 LYS B O 1
ATOM 5116 N N . ASP B 1 139 ? -7.492 38.562 7.043 1 95.81 139 ASP B N 1
ATOM 5117 C CA . ASP B 1 139 ? -7.867 37.156 6.965 1 95.81 139 ASP B CA 1
ATOM 5118 C C . ASP B 1 139 ? -7.016 36.281 7.902 1 95.81 139 ASP B C 1
ATOM 5120 O O . ASP B 1 139 ? -7.539 35.438 8.625 1 95.81 139 ASP B O 1
ATOM 5124 N N . ALA B 1 140 ? -5.688 36.5 7.867 1 94.69 140 ALA B N 1
ATOM 5125 C CA . ALA B 1 140 ? -4.773 35.781 8.75 1 94.69 140 ALA B CA 1
ATOM 5126 C C . ALA B 1 140 ? -5.16 35.969 10.211 1 94.69 140 ALA B C 1
ATOM 5128 O O . ALA B 1 140 ? -5.176 35 10.984 1 94.69 140 ALA B O 1
ATOM 5129 N N . GLN B 1 141 ? -5.539 37.188 10.531 1 95.19 141 GLN B N 1
ATOM 5130 C CA . GLN B 1 141 ? -5.918 37.5 11.914 1 95.19 141 GLN B CA 1
ATOM 5131 C C . GLN B 1 141 ? -7.219 36.781 12.289 1 95.19 141 GLN B C 1
ATOM 5133 O O . GLN B 1 141 ? -7.355 36.281 13.406 1 95.19 141 GLN B O 1
ATOM 5138 N N . ASN B 1 142 ? -8.133 36.812 11.391 1 97 142 ASN B N 1
ATOM 5139 C CA . ASN B 1 142 ? -9.391 36.094 11.633 1 97 142 ASN B CA 1
ATOM 5140 C C . ASN B 1 142 ? -9.164 34.594 11.867 1 97 142 ASN B C 1
ATOM 5142 O O . ASN B 1 142 ? -9.727 34.031 12.789 1 97 142 ASN B O 1
ATOM 5146 N N . ARG B 1 143 ? -8.391 34 11.062 1 98 143 ARG B N 1
ATOM 5147 C CA . ARG B 1 143 ? -8.109 32.594 11.188 1 98 143 ARG B CA 1
ATOM 5148 C C . ARG B 1 143 ? -7.328 32.281 12.461 1 98 143 ARG B C 1
ATOM 5150 O O . ARG B 1 143 ? -7.531 31.25 13.094 1 98 143 ARG B O 1
ATOM 5157 N N . LEU B 1 144 ? -6.426 33.219 12.82 1 98.06 144 LEU B N 1
ATOM 5158 C CA . LEU B 1 144 ? -5.711 33.094 14.086 1 98.06 144 LEU B CA 1
ATOM 5159 C C . LEU B 1 144 ? -6.68 33.062 15.266 1 98.06 144 LEU B C 1
ATOM 5161 O O . LEU B 1 144 ? -6.504 32.312 16.219 1 98.06 144 LEU B O 1
ATOM 5165 N N . LYS B 1 145 ? -7.664 33.906 15.164 1 97.56 145 LYS B N 1
ATOM 5166 C CA . LYS B 1 145 ? -8.656 33.938 16.234 1 97.56 145 LYS B CA 1
ATOM 5167 C C . LYS B 1 145 ? -9.406 32.625 16.344 1 97.56 145 LYS B C 1
ATOM 5169 O O . LYS B 1 145 ? -9.617 32.094 17.438 1 97.56 145 LYS B O 1
ATOM 5174 N N . ILE B 1 146 ? -9.789 32.094 15.258 1 98.12 146 ILE B N 1
ATOM 5175 C CA . ILE B 1 146 ? -10.492 30.812 15.227 1 98.12 146 ILE B CA 1
ATOM 5176 C C . ILE B 1 146 ? -9.594 29.719 15.789 1 98.12 146 ILE B C 1
ATOM 5178 O O . ILE B 1 146 ? -10.039 28.875 16.578 1 98.12 146 ILE B O 1
ATOM 5182 N N . MET B 1 147 ? -8.336 29.703 15.383 1 98.62 147 MET B N 1
ATOM 5183 C CA . MET B 1 147 ? -7.375 28.734 15.875 1 98.62 147 MET B CA 1
ATOM 5184 C C . MET B 1 147 ? -7.203 28.844 17.375 1 98.62 147 MET B C 1
ATOM 5186 O O . MET B 1 147 ? -7.176 27.828 18.094 1 98.62 147 MET B O 1
ATOM 5190 N N . LYS B 1 148 ? -7.102 30.062 17.844 1 98.12 148 LYS B N 1
ATOM 5191 C CA . LYS B 1 148 ? -6.969 30.281 19.281 1 98.12 148 LYS B CA 1
ATOM 5192 C C . LYS B 1 148 ? -8.18 29.734 20.031 1 98.12 148 LYS B C 1
ATOM 5194 O O . LYS B 1 148 ? -8.023 29.109 21.094 1 98.12 148 LYS B O 1
ATOM 5199 N N . ASP B 1 149 ? -9.359 29.953 19.531 1 98.12 149 ASP B N 1
ATOM 5200 C CA . ASP B 1 149 ? -10.57 29.438 20.156 1 98.12 149 ASP B CA 1
ATOM 5201 C C . ASP B 1 149 ? -10.547 27.906 20.219 1 98.12 149 ASP B C 1
ATOM 5203 O O . ASP B 1 149 ? -10.914 27.328 21.234 1 98.12 149 ASP B O 1
ATOM 5207 N N . ALA B 1 150 ? -10.164 27.312 19.125 1 98.5 150 ALA B N 1
ATOM 5208 C CA . ALA B 1 150 ? -10.094 25.859 19.078 1 98.5 150 ALA B CA 1
ATOM 5209 C C . ALA B 1 150 ? -9.078 25.312 20.078 1 98.5 150 ALA B C 1
ATOM 5211 O O . ALA B 1 150 ? -9.344 24.328 20.766 1 98.5 150 ALA B O 1
ATOM 5212 N N . VAL B 1 151 ? -7.895 25.953 20.188 1 98.81 151 VAL B N 1
ATOM 5213 C CA . VAL B 1 151 ? -6.84 25.531 21.094 1 98.81 151 VAL B CA 1
ATOM 5214 C C . VAL B 1 151 ? -7.324 25.672 22.547 1 98.81 151 VAL B C 1
ATOM 5216 O O . VAL B 1 151 ? -7.086 24.797 23.375 1 98.81 151 VAL B O 1
ATOM 5219 N N . GLU B 1 152 ? -8.008 26.75 22.797 1 98.44 152 GLU B N 1
ATOM 5220 C CA . GLU B 1 152 ? -8.555 26.953 24.141 1 98.44 152 GLU B CA 1
ATOM 5221 C C . GLU B 1 152 ? -9.562 25.875 24.5 1 98.44 152 GLU B C 1
ATOM 5223 O O . GLU B 1 152 ? -9.531 25.328 25.609 1 98.44 152 GLU B O 1
ATOM 5228 N N . LYS B 1 153 ? -10.422 25.625 23.578 1 97.81 153 LYS B N 1
ATOM 5229 C CA . LYS B 1 153 ? -11.398 24.562 23.812 1 97.81 153 LYS B CA 1
ATOM 5230 C C . LYS B 1 153 ? -10.703 23.219 24 1 97.81 153 LYS B C 1
ATOM 5232 O O . LYS B 1 153 ? -11.109 22.406 24.844 1 97.81 153 LYS B O 1
ATOM 5237 N N . ALA B 1 154 ? -9.719 22.938 23.188 1 98.56 154 ALA B N 1
ATOM 5238 C CA . ALA B 1 154 ? -8.945 21.703 23.297 1 98.56 154 ALA B CA 1
ATOM 5239 C C . ALA B 1 154 ? -8.297 21.578 24.672 1 98.56 154 ALA B C 1
ATOM 5241 O O . ALA B 1 154 ? -8.391 20.531 25.328 1 98.56 154 ALA B O 1
ATOM 5242 N N . TYR B 1 155 ? -7.668 22.641 25.109 1 98.5 155 TYR B N 1
ATOM 5243 C CA . TYR B 1 155 ? -7.008 22.609 26.422 1 98.5 155 TYR B CA 1
ATOM 5244 C C . TYR B 1 155 ? -7.996 22.266 27.531 1 98.5 155 TYR B C 1
ATOM 5246 O O . TYR B 1 155 ? -7.707 21.438 28.391 1 98.5 155 TYR B O 1
ATOM 5254 N N . ASN B 1 156 ? -9.125 22.859 27.438 1 97.69 156 ASN B N 1
ATOM 5255 C CA . ASN B 1 156 ? -10.125 22.703 28.484 1 97.69 156 ASN B CA 1
ATOM 5256 C C . ASN B 1 156 ? -10.711 21.281 28.484 1 97.69 156 ASN B C 1
ATOM 5258 O O . ASN B 1 156 ? -11.234 20.828 29.5 1 97.69 156 ASN B O 1
ATOM 5262 N N . SER B 1 157 ? -10.578 20.594 27.391 1 96.56 157 SER B N 1
ATOM 5263 C CA . SER B 1 157 ? -11.219 19.297 27.25 1 96.56 157 SER B CA 1
ATOM 5264 C C . SER B 1 157 ? -10.195 18.172 27.344 1 96.56 157 SER B C 1
ATOM 5266 O O . SER B 1 157 ? -10.562 17 27.438 1 96.56 157 SER B O 1
ATOM 5268 N N . ALA B 1 158 ? -8.953 18.469 27.312 1 97.56 158 ALA B N 1
ATOM 5269 C CA . ALA B 1 158 ? -7.875 17.484 27.234 1 97.56 158 ALA B CA 1
ATOM 5270 C C . ALA B 1 158 ? -7.582 16.875 28.594 1 97.56 158 ALA B C 1
ATOM 5272 O O . ALA B 1 158 ? -8.047 17.375 29.625 1 97.56 158 ALA B O 1
ATOM 5273 N N . ASP B 1 159 ? -6.863 15.758 28.531 1 95.56 159 ASP B N 1
ATOM 5274 C CA . ASP B 1 159 ? -6.258 15.172 29.719 1 95.56 159 ASP B CA 1
ATOM 5275 C C . ASP B 1 159 ? -5.137 16.062 30.266 1 95.56 159 ASP B C 1
ATOM 5277 O O . ASP B 1 159 ? -4.25 16.469 29.516 1 95.56 159 ASP B O 1
ATOM 5281 N N . HIS B 1 160 ? -5.098 16.328 31.594 1 95.25 160 HIS B N 1
ATOM 5282 C CA . HIS B 1 160 ? -4.113 17.25 32.125 1 95.25 160 HIS B CA 1
ATOM 5283 C C . HIS B 1 160 ? -2.967 16.516 32.812 1 95.25 160 HIS B C 1
ATOM 5285 O O . HIS B 1 160 ? -2.102 17.141 33.438 1 95.25 160 HIS B O 1
ATOM 5291 N N . ASP B 1 161 ? -2.945 15.172 32.656 1 95.88 161 ASP B N 1
ATOM 5292 C CA . ASP B 1 161 ? -1.823 14.398 33.156 1 95.88 161 ASP B CA 1
ATOM 5293 C C . ASP B 1 161 ? -0.526 14.758 32.438 1 95.88 161 ASP B C 1
ATOM 5295 O O . ASP B 1 161 ? -0.445 14.664 31.219 1 95.88 161 ASP B O 1
ATOM 5299 N N . PRO B 1 162 ? 0.492 15.156 33.188 1 94.62 162 PRO B N 1
ATOM 5300 C CA . PRO B 1 162 ? 1.755 15.562 32.562 1 94.62 162 PRO B CA 1
ATOM 5301 C C . PRO B 1 162 ? 2.477 14.398 31.875 1 94.62 162 PRO B C 1
ATOM 5303 O O . PRO B 1 162 ? 3.424 14.609 31.125 1 94.62 162 PRO B O 1
ATOM 5306 N N . ASN B 1 163 ? 2.064 13.219 32.156 1 95.06 163 ASN B N 1
ATOM 5307 C CA . ASN B 1 163 ? 2.672 12.055 31.531 1 95.06 163 ASN B CA 1
ATOM 5308 C C . ASN B 1 163 ? 1.947 11.672 30.25 1 95.06 163 ASN B C 1
ATOM 5310 O O . ASN B 1 163 ? 2.307 10.688 29.594 1 95.06 163 ASN B O 1
ATOM 5314 N N . THR B 1 164 ? 0.935 12.477 29.891 1 97.81 164 THR B N 1
ATOM 5315 C CA . THR B 1 164 ? 0.227 12.289 28.641 1 97.81 164 THR B CA 1
ATOM 5316 C C . THR B 1 164 ? 0.598 13.383 27.641 1 97.81 164 THR B C 1
ATOM 5318 O O . THR B 1 164 ? 0.383 14.57 27.906 1 97.81 164 THR B O 1
ATOM 5321 N N . LEU B 1 165 ? 1.188 12.984 26.547 1 97.81 165 LEU B N 1
ATOM 5322 C CA . LEU B 1 165 ? 1.436 13.93 25.469 1 97.81 165 LEU B CA 1
ATOM 5323 C C . LEU B 1 165 ? 0.146 14.25 24.719 1 97.81 165 LEU B C 1
ATOM 5325 O O . LEU B 1 165 ? -0.557 13.352 24.266 1 97.81 165 LEU B O 1
ATOM 5329 N N . LYS B 1 166 ? -0.194 15.516 24.656 1 98.69 166 LYS B N 1
ATOM 5330 C CA . LYS B 1 166 ? -1.349 15.93 23.875 1 98.69 166 LYS B CA 1
ATOM 5331 C C . LYS B 1 166 ? -0.924 16.391 22.484 1 98.69 166 LYS B C 1
ATOM 5333 O O . LYS B 1 166 ? 0.035 17.156 22.344 1 98.69 166 LYS B O 1
ATOM 5338 N N . ILE B 1 167 ? -1.624 15.93 21.469 1 98.81 167 ILE B N 1
ATOM 5339 C CA . ILE B 1 167 ? -1.36 16.312 20.094 1 98.81 167 ILE B CA 1
ATOM 5340 C C . ILE B 1 167 ? -2.602 16.969 19.484 1 98.81 167 ILE B C 1
ATOM 5342 O O . ILE B 1 167 ? -3.646 16.328 19.359 1 98.81 167 ILE B O 1
ATOM 5346 N N . PHE B 1 168 ? -2.488 18.203 19.172 1 98.81 168 PHE B N 1
ATOM 5347 C CA . PHE B 1 168 ? -3.531 18.938 18.469 1 98.81 168 PHE B CA 1
ATOM 5348 C C . PHE B 1 168 ? -3.24 19 16.984 1 98.81 168 PHE B C 1
ATOM 5350 O O . PHE B 1 168 ? -2.152 19.422 16.562 1 98.81 168 PHE B O 1
ATOM 5357 N N . ILE B 1 169 ? -4.188 18.594 16.141 1 98.75 169 ILE B N 1
ATOM 5358 C CA . ILE B 1 169 ? -3.975 18.609 14.703 1 98.75 169 ILE B CA 1
ATOM 5359 C C . ILE B 1 169 ? -5.117 19.359 14.023 1 98.75 169 ILE B C 1
ATOM 5361 O O . ILE B 1 169 ? -6.293 19.078 14.273 1 98.75 169 ILE B O 1
ATOM 5365 N N . ALA B 1 170 ? -4.77 20.312 13.188 1 98.5 170 ALA B N 1
ATOM 5366 C CA . ALA B 1 170 ? -5.699 21 12.281 1 98.5 170 ALA B CA 1
ATOM 5367 C C . ALA B 1 170 ? -5.547 20.484 10.852 1 98.5 170 ALA B C 1
ATOM 5369 O O . ALA B 1 170 ? -4.508 19.922 10.5 1 98.5 170 ALA B O 1
ATOM 5370 N N . PRO B 1 171 ? -6.527 20.672 10.055 1 96.56 171 PRO B N 1
ATOM 5371 C CA . PRO B 1 171 ? -6.492 20.047 8.727 1 96.56 171 PRO B CA 1
ATOM 5372 C C . PRO B 1 171 ? -5.645 20.844 7.73 1 96.56 171 PRO B C 1
ATOM 5374 O O . PRO B 1 171 ? -5.359 22.016 7.957 1 96.56 171 PRO B O 1
ATOM 5377 N N . GLU B 1 172 ? -5.273 20.109 6.664 1 95.38 172 GLU B N 1
ATOM 5378 C CA . GLU B 1 172 ? -4.648 20.734 5.504 1 95.38 172 GLU B CA 1
ATOM 5379 C C . GLU B 1 172 ? -5.527 21.859 4.941 1 95.38 172 GLU B C 1
ATOM 5381 O O . GLU B 1 172 ? -6.754 21.734 4.934 1 95.38 172 GLU B O 1
ATOM 5386 N N . PHE B 1 173 ? -4.906 23 4.586 1 93.5 173 PHE B N 1
ATOM 5387 C CA . PHE B 1 173 ? -5.5 24.156 3.904 1 93.5 173 PHE B CA 1
ATOM 5388 C C . PHE B 1 173 ? -6.172 25.078 4.902 1 93.5 173 PHE B C 1
ATOM 5390 O O . PHE B 1 173 ? -6.934 25.969 4.516 1 93.5 173 PHE B O 1
ATOM 5397 N N . PHE B 1 174 ? -5.922 24.938 6.148 1 97.12 174 PHE B N 1
ATOM 5398 C CA . PHE B 1 174 ? -6.52 25.828 7.137 1 97.12 174 PHE B CA 1
ATOM 5399 C C . PHE B 1 174 ? -6.168 27.281 6.844 1 97.12 174 PHE B C 1
ATOM 5401 O O . PHE B 1 174 ? -7.008 28.172 6.992 1 97.12 174 PHE B O 1
ATOM 5408 N N . TRP B 1 175 ? -4.93 27.438 6.434 1 96.94 175 TRP B N 1
ATOM 5409 C CA . TRP B 1 175 ? -4.469 28.781 6.105 1 96.94 175 TRP B CA 1
ATOM 5410 C C . TRP B 1 175 ? -4.434 29 4.594 1 96.94 175 TRP B C 1
ATOM 5412 O O . TRP B 1 175 ? -3.373 28.891 3.973 1 96.94 175 TRP B O 1
ATOM 5422 N N . ARG B 1 176 ? -5.504 29.359 4.094 1 91.69 176 ARG B N 1
ATOM 5423 C CA . ARG B 1 176 ? -5.676 29.609 2.664 1 91.69 176 ARG B CA 1
ATOM 5424 C C . ARG B 1 176 ? -6.648 30.75 2.424 1 91.69 176 ARG B C 1
ATOM 5426 O O . ARG B 1 176 ? -7.84 30.641 2.715 1 91.69 176 ARG B O 1
ATOM 5433 N N . GLY B 1 177 ? -6.184 31.812 1.862 1 87.94 177 GLY B N 1
ATOM 5434 C CA . GLY B 1 177 ? -6.961 33.031 1.714 1 87.94 177 GLY B CA 1
ATOM 5435 C C . GLY B 1 177 ? -7.809 33.062 0.457 1 87.94 177 GLY B C 1
ATOM 5436 O O . GLY B 1 177 ? -7.898 32.062 -0.255 1 87.94 177 GLY B O 1
ATOM 5437 N N . ILE B 1 178 ? -8.328 34.188 0.221 1 86.31 178 ILE B N 1
ATOM 5438 C CA . ILE B 1 178 ? -9.344 34.406 -0.802 1 86.31 178 ILE B CA 1
ATOM 5439 C C . ILE B 1 178 ? -8.742 34.156 -2.186 1 86.31 178 ILE B C 1
ATOM 5441 O O . ILE B 1 178 ? -9.461 33.844 -3.135 1 86.31 178 ILE B O 1
ATOM 5445 N N . ASP B 1 179 ? -7.43 34.25 -2.289 1 78.88 179 ASP B N 1
ATOM 5446 C CA . ASP B 1 179 ? -6.762 34.062 -3.574 1 78.88 179 ASP B CA 1
ATOM 5447 C C . ASP B 1 179 ? -6.207 32.656 -3.715 1 78.88 179 ASP B C 1
ATOM 5449 O O . ASP B 1 179 ? -5.48 32.344 -4.668 1 78.88 179 ASP B O 1
ATOM 5453 N N . GLY B 1 180 ? -6.473 31.922 -2.758 1 81.38 180 GLY B N 1
ATOM 5454 C CA . GLY B 1 180 ? -5.996 30.547 -2.797 1 81.38 180 GLY B CA 1
ATOM 5455 C C . GLY B 1 180 ? -4.617 30.375 -2.186 1 81.38 180 GLY B C 1
ATOM 5456 O O . GLY B 1 180 ? -4.141 29.25 -2.025 1 81.38 180 GLY B O 1
ATOM 5457 N N . ALA B 1 181 ? -3.938 31.453 -1.944 1 85.19 181 ALA B N 1
ATOM 5458 C CA . ALA B 1 181 ? -2.623 31.438 -1.308 1 85.19 181 ALA B CA 1
ATOM 5459 C C . ALA B 1 181 ? -2.277 32.812 -0.726 1 85.19 181 ALA B C 1
ATOM 5461 O O . ALA B 1 181 ? -2.752 33.844 -1.214 1 85.19 181 ALA B O 1
ATOM 5462 N N . TYR B 1 182 ? -1.507 32.75 0.33 1 86.62 182 TYR B N 1
ATOM 5463 C CA . TYR B 1 182 ? -0.928 34 0.831 1 86.62 182 TYR B CA 1
ATOM 5464 C C . TYR B 1 182 ? 0.378 34.312 0.115 1 86.62 182 TYR B C 1
ATOM 5466 O O . TYR B 1 182 ? 1.215 33.438 -0.088 1 86.62 182 TYR B O 1
ATOM 5474 N N . VAL B 1 183 ? 0.551 35.5 -0.31 1 77.94 183 VAL B N 1
ATOM 5475 C CA . VAL B 1 183 ? 1.773 35.906 -0.998 1 77.94 183 VAL B CA 1
ATOM 5476 C C . VAL B 1 183 ? 2.898 36.094 0.017 1 77.94 183 VAL B C 1
ATOM 5478 O O . VAL B 1 183 ? 2.709 36.75 1.048 1 77.94 183 VAL B O 1
ATOM 5481 N N . PHE B 1 184 ? 4 35.438 -0.413 1 74 184 PHE B N 1
ATOM 5482 C CA . PHE B 1 184 ? 5.199 35.719 0.367 1 74 184 PHE B CA 1
ATOM 5483 C C . PHE B 1 184 ? 5.695 37.125 0.095 1 74 184 PHE B C 1
ATOM 5485 O O . PHE B 1 184 ? 5.809 37.531 -1.061 1 74 184 PHE B O 1
ATOM 5492 N N . MET B 1 185 ? 5.531 38.031 0.871 1 59.25 185 MET B N 1
ATOM 5493 C CA . MET B 1 185 ? 6.047 39.375 0.642 1 59.25 185 MET B CA 1
ATOM 5494 C C . MET B 1 185 ? 7.562 39.406 0.785 1 59.25 185 MET B C 1
ATOM 5496 O O . MET B 1 185 ? 8.117 38.812 1.721 1 59.25 185 MET B O 1
ATOM 5500 N N . ASP B 1 186 ? 8.211 39.531 -0.512 1 50.66 186 ASP B N 1
ATOM 5501 C CA . ASP B 1 186 ? 9.648 39.781 -0.47 1 50.66 186 ASP B CA 1
ATOM 5502 C C . ASP B 1 186 ? 9.992 40.844 0.589 1 50.66 186 ASP B C 1
ATOM 5504 O O . ASP B 1 186 ? 9.453 41.938 0.573 1 50.66 186 ASP B O 1
ATOM 5508 N N . GLU B 1 187 ? 10.195 40.344 1.663 1 46.81 187 GLU B N 1
ATOM 5509 C CA . GLU B 1 187 ? 10.703 41.375 2.568 1 46.81 187 GLU B CA 1
ATOM 5510 C C . GLU B 1 187 ? 11.961 42.031 2.006 1 46.81 187 GLU B C 1
ATOM 5512 O O . GLU B 1 187 ? 12.906 41.344 1.604 1 46.81 187 GLU B O 1
ATOM 5517 N N . ALA B 1 188 ? 11.781 43.062 1.269 1 41.53 188 ALA B N 1
ATOM 5518 C CA . ALA B 1 188 ? 13 43.781 0.857 1 41.53 188 ALA B CA 1
ATOM 5519 C C . ALA B 1 188 ? 14.102 43.625 1.896 1 41.53 188 ALA B C 1
ATOM 5521 O O . ALA B 1 188 ? 13.828 43.531 3.096 1 41.53 188 ALA B O 1
ATOM 5522 N N . PRO B 1 189 ? 15.266 43.281 1.38 1 43.09 189 PRO B N 1
ATOM 5523 C CA . PRO B 1 189 ? 16.406 43.375 2.283 1 43.09 189 PRO B CA 1
ATOM 5524 C C . PRO B 1 189 ? 16.422 44.656 3.115 1 43.09 189 PRO B C 1
ATOM 5526 O O . PRO B 1 189 ? 16.266 45.75 2.568 1 43.09 189 PRO B O 1
ATOM 5529 N N . GLY B 1 190 ? 16.266 44.656 4.457 1 41.97 190 GLY B N 1
ATOM 5530 C CA . GLY B 1 190 ? 16.312 45.781 5.363 1 41.97 190 GLY B CA 1
ATOM 5531 C C . GLY B 1 190 ? 14.977 46.062 6.027 1 41.97 190 GLY B C 1
ATOM 5532 O O . GLY B 1 190 ? 14.898 46.875 6.957 1 41.97 190 GLY B O 1
ATOM 5533 N N . GLU B 1 191 ? 13.938 45.781 5.289 1 40.38 191 GLU B N 1
ATOM 5534 C CA . GLU B 1 191 ? 12.648 46.062 5.914 1 40.38 191 GLU B CA 1
ATOM 5535 C C . GLU B 1 191 ? 12.109 44.812 6.629 1 40.38 191 GLU B C 1
ATOM 5537 O O . GLU B 1 191 ? 11.172 44.188 6.148 1 40.38 191 GLU B O 1
ATOM 5542 N N . TRP B 1 192 ? 12.859 44.281 7.43 1 40.34 192 TRP B N 1
ATOM 5543 C CA . TRP B 1 192 ? 12.562 43.125 8.273 1 40.34 192 TRP B CA 1
ATOM 5544 C C . TRP B 1 192 ? 11.258 43.344 9.039 1 40.34 192 TRP B C 1
ATOM 5546 O O . TRP B 1 192 ? 10.766 42.438 9.695 1 40.34 192 TRP B O 1
ATOM 5556 N N . ASP B 1 193 ? 10.836 44.656 8.992 1 44.75 193 ASP B N 1
ATOM 5557 C CA . ASP B 1 193 ? 9.719 45.031 9.867 1 44.75 193 ASP B CA 1
ATOM 5558 C C . ASP B 1 193 ? 8.383 44.688 9.227 1 44.75 193 ASP B C 1
ATOM 5560 O O . ASP B 1 193 ? 7.332 44.781 9.859 1 44.75 193 ASP B O 1
ATOM 5564 N N . VAL B 1 194 ? 8.461 44.375 7.961 1 53.47 194 VAL B N 1
ATOM 5565 C CA . VAL B 1 194 ? 7.145 44.156 7.363 1 53.47 194 VAL B CA 1
ATOM 5566 C C . VAL B 1 194 ? 6.828 42.656 7.34 1 53.47 194 VAL B C 1
ATOM 5568 O O . VAL B 1 194 ? 7.527 41.875 6.691 1 53.47 194 VAL B O 1
ATOM 5571 N N . CYS B 1 195 ? 6.133 42.25 8.297 1 66.56 195 CYS B N 1
ATOM 5572 C CA . CYS B 1 195 ? 5.645 40.875 8.43 1 66.56 195 CYS B CA 1
ATOM 5573 C C . CYS B 1 195 ? 4.391 40.656 7.586 1 66.56 195 CYS B C 1
ATOM 5575 O O . CYS B 1 195 ? 3.338 41.219 7.875 1 66.56 195 CYS B O 1
ATOM 5577 N N . GLY B 1 196 ? 4.562 40 6.406 1 80.88 196 GLY B N 1
ATOM 5578 C CA . GLY B 1 196 ? 3.414 39.688 5.582 1 80.88 196 GLY B CA 1
ATOM 5579 C C . GLY B 1 196 ? 2.488 38.656 6.238 1 80.88 196 GLY B C 1
ATOM 5580 O O . GLY B 1 196 ? 2.658 38.344 7.41 1 80.88 196 GLY B O 1
ATOM 5581 N N . PRO B 1 197 ? 1.431 38.312 5.562 1 88.12 197 PRO B N 1
ATOM 5582 C CA . PRO B 1 197 ? 0.42 37.438 6.152 1 88.12 197 PRO B CA 1
ATOM 5583 C C . PRO B 1 197 ? 1.014 36.125 6.688 1 88.12 197 PRO B C 1
ATOM 5585 O O . PRO B 1 197 ? 0.642 35.688 7.773 1 88.12 197 PRO B O 1
ATOM 5588 N N . VAL B 1 198 ? 1.933 35.562 5.957 1 89.44 198 VAL B N 1
ATOM 5589 C CA . VAL B 1 198 ? 2.533 34.281 6.391 1 89.44 198 VAL B CA 1
ATOM 5590 C C . VAL B 1 198 ? 3.324 34.5 7.676 1 89.44 198 VAL B C 1
ATOM 5592 O O . VAL B 1 198 ? 3.234 33.719 8.609 1 89.44 198 VAL B O 1
ATOM 5595 N N . CYS B 1 199 ? 4.062 35.594 7.707 1 86.19 199 CYS B N 1
ATOM 5596 C CA . CYS B 1 199 ? 4.809 35.938 8.914 1 86.19 199 CYS B CA 1
ATOM 5597 C C . CYS B 1 199 ? 3.869 36.156 10.094 1 86.19 199 CYS B C 1
ATOM 5599 O O . CYS B 1 199 ? 4.152 35.719 11.203 1 86.19 199 CYS B O 1
ATOM 5601 N N . GLN B 1 200 ? 2.764 36.812 9.852 1 89.44 200 GLN B N 1
ATOM 5602 C CA . GLN B 1 200 ? 1.785 37.062 10.906 1 89.44 200 GLN B CA 1
ATOM 5603 C C . GLN B 1 200 ? 1.206 35.75 11.438 1 89.44 200 GLN B C 1
ATOM 5605 O O . GLN B 1 200 ? 1.021 35.594 12.641 1 89.44 200 GLN B O 1
ATOM 5610 N N . ILE B 1 201 ? 0.906 34.844 10.539 1 95.12 201 ILE B N 1
ATOM 5611 C CA . ILE B 1 201 ? 0.386 33.562 10.922 1 95.12 201 ILE B CA 1
ATOM 5612 C C . ILE B 1 201 ? 1.391 32.844 11.836 1 95.12 201 ILE B C 1
ATOM 5614 O O . ILE B 1 201 ? 1.045 32.406 12.938 1 95.12 201 ILE B O 1
ATOM 5618 N N . LEU B 1 202 ? 2.643 32.812 11.414 1 93.25 202 LEU B N 1
ATOM 5619 C CA . LEU B 1 202 ? 3.67 32.062 12.148 1 93.25 202 LEU B CA 1
ATOM 5620 C C . LEU B 1 202 ? 3.918 32.719 13.516 1 93.25 202 LEU B C 1
ATOM 5622 O O . LEU B 1 202 ? 4.031 32 14.523 1 93.25 202 LEU B O 1
ATOM 5626 N N . LYS B 1 203 ? 3.957 34.031 13.531 1 90.19 203 LYS B N 1
ATOM 5627 C CA . LYS B 1 203 ? 4.141 34.75 14.797 1 90.19 203 LYS B CA 1
ATOM 5628 C C . LYS B 1 203 ? 2.967 34.5 15.742 1 90.19 203 LYS B C 1
ATOM 5630 O O . LYS B 1 203 ? 3.162 34.25 16.938 1 90.19 203 LYS B O 1
ATOM 5635 N N . GLY B 1 204 ? 1.799 34.625 15.172 1 95.38 204 GLY B N 1
ATOM 5636 C CA . GLY B 1 204 ? 0.612 34.375 15.977 1 95.38 204 GLY B CA 1
ATOM 5637 C C . GLY B 1 204 ? 0.548 32.969 16.562 1 95.38 204 GLY B C 1
ATOM 5638 O O . GLY B 1 204 ? 0.166 32.812 17.719 1 95.38 204 GLY B O 1
ATOM 5639 N N . LEU B 1 205 ? 0.868 32 15.805 1 97.62 205 LEU B N 1
ATOM 5640 C CA . LEU B 1 205 ? 0.858 30.609 16.266 1 97.62 205 LEU B CA 1
ATOM 5641 C C . LEU B 1 205 ? 1.884 30.391 17.375 1 97.62 205 LEU B C 1
ATOM 5643 O O . LEU B 1 205 ? 1.618 29.688 18.344 1 97.62 205 LEU B O 1
ATOM 5647 N N . GLU B 1 206 ? 3.039 30.984 17.203 1 95.06 206 GLU B N 1
ATOM 5648 C CA . GLU B 1 206 ? 4.059 30.891 18.25 1 95.06 206 GLU B CA 1
ATOM 5649 C C . GLU B 1 206 ? 3.555 31.469 19.562 1 95.06 206 GLU B C 1
ATOM 5651 O O . GLU B 1 206 ? 3.805 30.906 20.641 1 95.06 206 GLU B O 1
ATOM 5656 N N . GLU B 1 207 ? 2.881 32.562 19.438 1 95.56 207 GLU B N 1
ATOM 5657 C CA . GLU B 1 207 ? 2.33 33.188 20.641 1 95.56 207 GLU B CA 1
ATOM 5658 C C . GLU B 1 207 ? 1.316 32.281 21.328 1 95.56 207 GLU B C 1
ATOM 5660 O O . GLU B 1 207 ? 1.23 32.25 22.547 1 95.56 207 GLU B O 1
ATOM 5665 N N . ILE B 1 208 ? 0.583 31.562 20.547 1 97.5 208 ILE B N 1
ATOM 5666 C CA . ILE B 1 208 ? -0.421 30.656 21.094 1 97.5 208 ILE B CA 1
ATOM 5667 C C . ILE B 1 208 ? 0.26 29.562 21.922 1 97.5 208 ILE B C 1
ATOM 5669 O O . ILE B 1 208 ? -0.192 29.25 23.031 1 97.5 208 ILE B O 1
ATOM 5673 N N . VAL B 1 209 ? 1.384 29.016 21.5 1 97.62 209 VAL B N 1
ATOM 5674 C CA . VAL B 1 209 ? 1.937 27.812 22.109 1 97.62 209 VAL B CA 1
ATOM 5675 C C . VAL B 1 209 ? 2.889 28.203 23.25 1 97.62 209 VAL B C 1
ATOM 5677 O O . VAL B 1 209 ? 3.268 27.359 24.062 1 97.62 209 VAL B O 1
ATOM 5680 N N . ALA B 1 210 ? 3.342 29.516 23.219 1 97.25 210 ALA B N 1
ATOM 5681 C CA . ALA B 1 210 ? 4.219 30.016 24.266 1 97.25 210 ALA B CA 1
ATOM 5682 C C . ALA B 1 210 ? 3.438 30.25 25.562 1 97.25 210 ALA B C 1
ATOM 5684 O O . ALA B 1 210 ? 3.23 31.406 25.969 1 97.25 210 ALA B O 1
ATOM 5685 N N . ASP B 1 211 ? 3.027 29.219 26.156 1 97.69 211 ASP B N 1
ATOM 5686 C CA . ASP B 1 211 ? 2.209 29.203 27.359 1 97.69 211 ASP B CA 1
ATOM 5687 C C . ASP B 1 211 ? 2.52 27.984 28.219 1 97.69 211 ASP B C 1
ATOM 5689 O O . ASP B 1 211 ? 2.578 26.859 27.719 1 97.69 211 ASP B O 1
ATOM 5693 N N . LYS B 1 212 ? 2.697 28.172 29.469 1 96.81 212 LYS B N 1
ATOM 5694 C CA . LYS B 1 212 ? 3.041 27.078 30.375 1 96.81 212 LYS B CA 1
ATOM 5695 C C . LYS B 1 212 ? 2.012 25.969 30.312 1 96.81 212 LYS B C 1
ATOM 5697 O O . LYS B 1 212 ? 2.344 24.797 30.531 1 96.81 212 LYS B O 1
ATOM 5702 N N . ARG B 1 213 ? 0.81 26.219 29.938 1 96.69 213 ARG B N 1
ATOM 5703 C CA . ARG B 1 213 ? -0.271 25.234 29.844 1 96.69 213 ARG B CA 1
ATOM 5704 C C . ARG B 1 213 ? 0.037 24.188 28.781 1 96.69 213 ARG B C 1
ATOM 5706 O O . ARG B 1 213 ? -0.484 23.062 28.828 1 96.69 213 ARG B O 1
ATOM 5713 N N . PHE B 1 214 ? 1.013 24.516 27.922 1 98.06 214 PHE B N 1
ATOM 5714 C CA . PHE B 1 214 ? 1.162 23.688 26.734 1 98.06 214 PHE B CA 1
ATOM 5715 C C . PHE B 1 214 ? 2.514 22.984 26.734 1 98.06 214 PHE B C 1
ATOM 5717 O O . PHE B 1 214 ? 2.967 22.5 25.703 1 98.06 214 PHE B O 1
ATOM 5724 N N . GLU B 1 215 ? 3.154 22.828 27.812 1 93.94 215 GLU B N 1
ATOM 5725 C CA . GLU B 1 215 ? 4.461 22.188 27.922 1 93.94 215 GLU B CA 1
ATOM 5726 C C . GLU B 1 215 ? 4.406 20.734 27.453 1 93.94 215 GLU B C 1
ATOM 5728 O O . GLU B 1 215 ? 5.395 20.219 26.938 1 93.94 215 GLU B O 1
ATOM 5733 N N . ASN B 1 216 ? 3.324 20.078 27.516 1 95.56 216 ASN B N 1
ATOM 5734 C CA . ASN B 1 216 ? 3.184 18.688 27.125 1 95.56 216 ASN B CA 1
ATOM 5735 C C . ASN B 1 216 ? 2.299 18.531 25.891 1 95.56 216 ASN B C 1
ATOM 5737 O O . ASN B 1 216 ? 1.537 17.578 25.781 1 95.56 216 ASN B O 1
ATOM 5741 N N . TRP B 1 217 ? 2.41 19.609 25.031 1 98.19 217 TRP B N 1
ATOM 5742 C CA . TRP B 1 217 ? 1.565 19.609 23.844 1 98.19 217 TRP B CA 1
ATOM 5743 C C . TRP B 1 217 ? 2.41 19.719 22.578 1 98.19 217 TRP B C 1
ATOM 5745 O O . TRP B 1 217 ? 3.447 20.391 22.578 1 98.19 217 TRP B O 1
ATOM 5755 N N . VAL B 1 218 ? 1.97 19.031 21.547 1 98.19 218 VAL B N 1
ATOM 5756 C CA . VAL B 1 218 ? 2.424 19.234 20.172 1 98.19 218 VAL B CA 1
ATOM 5757 C C . VAL B 1 218 ? 1.266 19.734 19.312 1 98.19 218 VAL B C 1
ATOM 5759 O O . VAL B 1 218 ? 0.134 19.266 19.453 1 98.19 218 VAL B O 1
ATOM 5762 N N . PHE B 1 219 ? 1.592 20.719 18.531 1 98.81 219 PHE B N 1
ATOM 5763 C CA . PHE B 1 219 ? 0.56 21.312 17.688 1 98.81 219 PHE B CA 1
ATOM 5764 C C . PHE B 1 219 ? 0.948 21.219 16.203 1 98.81 219 PHE B C 1
ATOM 5766 O O . PHE B 1 219 ? 1.991 21.75 15.805 1 98.81 219 PHE B O 1
ATOM 5773 N N . MET B 1 220 ? 0.161 20.547 15.398 1 98.75 220 MET B N 1
ATOM 5774 C CA . MET B 1 220 ? 0.195 20.672 13.945 1 98.75 220 MET B CA 1
ATOM 5775 C C . MET B 1 220 ? -0.97 21.531 13.445 1 98.75 220 MET B C 1
ATOM 5777 O O . MET B 1 220 ? -2.104 21.047 13.367 1 98.75 220 MET B O 1
ATOM 5781 N N . PHE B 1 221 ? -0.744 22.734 13.047 1 98.69 221 PHE B N 1
ATOM 5782 C CA . PHE B 1 221 ? -1.758 23.781 12.938 1 98.69 221 PHE B CA 1
ATOM 5783 C C . PHE B 1 221 ? -2.33 23.828 11.523 1 98.69 221 PHE B C 1
ATOM 5785 O O . PHE B 1 221 ? -2.74 24.891 11.047 1 98.69 221 PHE B O 1
ATOM 5792 N N . GLY B 1 222 ? -2.316 22.672 10.828 1 98.06 222 GLY B N 1
ATOM 5793 C CA . GLY B 1 222 ? -2.768 22.688 9.445 1 98.06 222 GLY B CA 1
ATOM 5794 C C . GLY B 1 222 ? -1.766 23.328 8.5 1 98.06 222 GLY B C 1
ATOM 5795 O O . GLY B 1 222 ? -0.715 23.812 8.938 1 98.06 222 GLY B O 1
ATOM 5796 N N . SER B 1 223 ? -2.154 23.375 7.234 1 96.56 223 SER B N 1
ATOM 5797 C CA . SER B 1 223 ? -1.13 23.828 6.301 1 96.56 223 SER B CA 1
ATOM 5798 C C . SER B 1 223 ? -1.418 25.25 5.812 1 96.56 223 SER B C 1
ATOM 5800 O O . SER B 1 223 ? -2.576 25.672 5.758 1 96.56 223 SER B O 1
ATOM 5802 N N . ILE B 1 224 ? -0.343 25.906 5.527 1 94.06 224 ILE B N 1
ATOM 5803 C CA . ILE B 1 224 ? -0.337 27.219 4.906 1 94.06 224 ILE B CA 1
ATOM 5804 C C . ILE B 1 224 ? -0.075 27.094 3.408 1 94.06 224 ILE B C 1
ATOM 5806 O O . ILE B 1 224 ? 0.893 26.438 2.998 1 94.06 224 ILE B O 1
ATOM 5810 N N . ILE B 1 225 ? -0.953 27.656 2.639 1 88.62 225 ILE B N 1
ATOM 5811 C CA . ILE B 1 225 ? -0.664 27.797 1.217 1 88.62 225 ILE B CA 1
ATOM 5812 C C . ILE B 1 225 ? -0.079 29.188 0.949 1 88.62 225 ILE B C 1
ATOM 5814 O O . ILE B 1 225 ? -0.731 30.203 1.201 1 88.62 225 ILE B O 1
ATOM 5818 N N . ALA B 1 226 ? 1.146 29.125 0.48 1 83.12 226 ALA B N 1
ATOM 5819 C CA . ALA B 1 226 ? 1.835 30.375 0.185 1 83.12 226 ALA B CA 1
ATOM 5820 C C . ALA B 1 226 ? 2.293 30.422 -1.271 1 83.12 226 ALA B C 1
ATOM 5822 O O . ALA B 1 226 ? 2.414 29.375 -1.922 1 83.12 226 ALA B O 1
ATOM 5823 N N . SER B 1 227 ? 2.42 31.641 -1.77 1 76.19 227 SER B N 1
ATOM 5824 C CA . SER B 1 227 ? 2.908 31.797 -3.137 1 76.19 227 SER B CA 1
ATOM 5825 C C . SER B 1 227 ? 3.986 32.875 -3.213 1 76.19 227 SER B C 1
ATOM 5827 O O . SER B 1 227 ? 4.055 33.75 -2.354 1 76.19 227 SER B O 1
ATOM 5829 N N . GLU B 1 228 ? 4.852 32.688 -4.18 1 71.25 228 GLU B N 1
ATOM 5830 C CA . GLU B 1 228 ? 5.867 33.688 -4.492 1 71.25 228 GLU B CA 1
ATOM 5831 C C . GLU B 1 228 ? 6.039 33.844 -6 1 71.25 228 GLU B C 1
ATOM 5833 O O . GLU B 1 228 ? 5.875 32.875 -6.754 1 71.25 228 GLU B O 1
ATOM 5838 N N . THR B 1 229 ? 6.176 35.125 -6.418 1 65.56 229 THR B N 1
ATOM 5839 C CA . THR B 1 229 ? 6.477 35.375 -7.824 1 65.56 229 THR B CA 1
ATOM 5840 C C . THR B 1 229 ? 7.961 35.156 -8.109 1 65.56 229 THR B C 1
ATOM 5842 O O . THR B 1 229 ? 8.82 35.656 -7.367 1 65.56 229 THR B O 1
ATOM 5845 N N . VAL B 1 230 ? 8.219 34.188 -8.984 1 59.28 230 VAL B N 1
ATOM 5846 C CA . VAL B 1 230 ? 9.609 33.938 -9.352 1 59.28 230 VAL B CA 1
ATOM 5847 C C . VAL B 1 230 ? 10.008 34.844 -10.523 1 59.28 230 VAL B C 1
ATOM 5849 O O . VAL B 1 230 ? 9.242 35 -11.477 1 59.28 230 VAL B O 1
ATOM 5852 N N . ALA B 1 231 ? 10.906 35.844 -10.32 1 54.5 231 ALA B N 1
ATOM 5853 C CA . ALA B 1 231 ? 11.352 36.875 -11.258 1 54.5 231 ALA B CA 1
ATOM 5854 C C . ALA B 1 231 ? 11.641 36.281 -12.633 1 54.5 231 ALA B C 1
ATOM 5856 O O . ALA B 1 231 ? 11.398 36.938 -13.656 1 54.5 231 ALA B O 1
ATOM 5857 N N . ASP B 1 232 ? 12.453 35.312 -12.688 1 50.94 232 ASP B N 1
ATOM 5858 C CA . ASP B 1 232 ? 13.047 35.031 -14 1 50.94 232 ASP B CA 1
ATOM 5859 C C . ASP B 1 232 ? 12.055 34.344 -14.922 1 50.94 232 ASP B C 1
ATOM 5861 O O . ASP B 1 232 ? 12.414 33.906 -16.016 1 50.94 232 ASP B O 1
ATOM 5865 N N . GLY B 1 233 ? 10.898 34.781 -14.891 1 47 233 GLY B N 1
ATOM 5866 C CA . GLY B 1 233 ? 9.961 34.5 -15.953 1 47 233 GLY B CA 1
ATOM 5867 C C . GLY B 1 233 ? 9.906 33.031 -16.312 1 47 233 GLY B C 1
ATOM 5868 O O . GLY B 1 233 ? 9.586 32.656 -17.453 1 47 233 GLY B O 1
ATOM 5869 N N . GLY B 1 234 ? 10.414 32.219 -15.523 1 44.69 234 GLY B N 1
ATOM 5870 C CA . GLY B 1 234 ? 10.391 30.844 -16.016 1 44.69 234 GLY B CA 1
ATOM 5871 C C . GLY B 1 234 ? 8.984 30.312 -16.234 1 44.69 234 GLY B C 1
ATOM 5872 O O . GLY B 1 234 ? 8.023 31.078 -16.266 1 44.69 234 GLY B O 1
ATOM 5873 N N . GLU B 1 235 ? 8.766 29.094 -16.672 1 47.75 235 GLU B N 1
ATOM 5874 C CA . GLU B 1 235 ? 7.543 28.406 -17.078 1 47.75 235 GLU B CA 1
ATOM 5875 C C . GLU B 1 235 ? 6.453 28.547 -16.031 1 47.75 235 GLU B C 1
ATOM 5877 O O . GLU B 1 235 ? 5.266 28.562 -16.344 1 47.75 235 GLU B O 1
ATOM 5882 N N . PHE B 1 236 ? 7.004 28.828 -14.797 1 49.09 236 PHE B N 1
ATOM 5883 C CA . PHE B 1 236 ? 6.027 28.984 -13.727 1 49.09 236 PHE B CA 1
ATOM 5884 C C . PHE B 1 236 ? 6.242 30.297 -12.984 1 49.09 236 PHE B C 1
ATOM 5886 O O . PHE B 1 236 ? 7.062 30.375 -12.07 1 49.09 236 PHE B O 1
ATOM 5893 N N . PRO B 1 237 ? 5.531 31.359 -13.391 1 56.56 237 PRO B N 1
ATOM 5894 C CA . PRO B 1 237 ? 5.77 32.688 -12.797 1 56.56 237 PRO B CA 1
ATOM 5895 C C . PRO B 1 237 ? 5.375 32.75 -11.32 1 56.56 237 PRO B C 1
ATOM 5897 O O . PRO B 1 237 ? 5.801 33.656 -10.602 1 56.56 237 PRO B O 1
ATOM 5900 N N . THR B 1 238 ? 4.605 31.781 -10.875 1 63.56 238 THR B N 1
ATOM 5901 C CA . THR B 1 238 ? 4.207 31.75 -9.477 1 63.56 238 THR B CA 1
ATOM 5902 C C . THR B 1 238 ? 4.484 30.391 -8.859 1 63.56 238 THR B C 1
ATOM 5904 O O . THR B 1 238 ? 4.113 29.359 -9.43 1 63.56 238 THR B O 1
ATOM 5907 N N . MET B 1 239 ? 5.25 30.453 -7.793 1 68.69 239 MET B N 1
ATOM 5908 C CA . MET B 1 239 ? 5.512 29.234 -7.039 1 68.69 239 MET B CA 1
ATOM 5909 C C . MET B 1 239 ? 4.598 29.141 -5.82 1 68.69 239 MET B C 1
ATOM 5911 O O . MET B 1 239 ? 4.348 30.141 -5.148 1 68.69 239 MET B O 1
ATOM 5915 N N . PHE B 1 240 ? 4.047 27.938 -5.668 1 74.69 240 PHE B N 1
ATOM 5916 C CA . PHE B 1 240 ? 3.168 27.703 -4.527 1 74.69 240 PHE B CA 1
ATOM 5917 C C . PHE B 1 240 ? 3.816 26.75 -3.529 1 74.69 240 PHE B C 1
ATOM 5919 O O . PHE B 1 240 ? 4.508 25.812 -3.92 1 74.69 240 PHE B O 1
ATOM 5926 N N . TYR B 1 241 ? 3.57 27.078 -2.264 1 78.5 241 TYR B N 1
ATOM 5927 C CA . TYR B 1 241 ? 4.062 26.234 -1.169 1 78.5 241 TYR B CA 1
ATOM 5928 C C . TYR B 1 241 ? 2.91 25.766 -0.291 1 78.5 241 TYR B C 1
ATOM 5930 O O . TYR B 1 241 ? 1.986 26.531 0.002 1 78.5 241 TYR B O 1
ATOM 5938 N N . ASN B 1 242 ? 2.936 24.516 -0.081 1 88.44 242 ASN B N 1
ATOM 5939 C CA . ASN B 1 242 ? 2.053 23.906 0.911 1 88.44 242 ASN B CA 1
ATOM 5940 C C . ASN B 1 242 ? 2.842 23.297 2.064 1 88.44 242 ASN B C 1
ATOM 5942 O O . ASN B 1 242 ? 3.559 22.312 1.879 1 88.44 242 ASN B O 1
ATOM 5946 N N . PHE B 1 243 ? 2.744 23.953 3.287 1 91.25 243 PHE B N 1
ATOM 5947 C CA . PHE B 1 243 ? 3.504 23.438 4.426 1 91.25 243 PHE B CA 1
ATOM 5948 C C . PHE B 1 243 ? 2.73 23.641 5.723 1 91.25 243 PHE B C 1
ATOM 5950 O O . PHE B 1 243 ? 1.917 24.562 5.832 1 91.25 243 PHE B O 1
ATOM 5957 N N . ALA B 1 244 ? 3.018 22.781 6.676 1 96.62 244 ALA B N 1
ATOM 5958 C CA . ALA B 1 244 ? 2.332 22.844 7.965 1 96.62 244 ALA B CA 1
ATOM 5959 C C . ALA B 1 244 ? 3.301 23.234 9.078 1 96.62 244 ALA B C 1
ATOM 5961 O O . ALA B 1 244 ? 4.348 22.594 9.25 1 96.62 244 ALA B O 1
ATOM 5962 N N . PRO B 1 245 ? 2.967 24.297 9.82 1 97.19 245 PRO B N 1
ATOM 5963 C CA . PRO B 1 245 ? 3.723 24.562 11.047 1 97.19 245 PRO B CA 1
ATOM 5964 C C . PRO B 1 245 ? 3.432 23.547 12.148 1 97.19 245 PRO B C 1
ATOM 5966 O O . PRO B 1 245 ? 2.273 23.172 12.359 1 97.19 245 PRO B O 1
ATOM 5969 N N . LEU B 1 246 ? 4.445 23.047 12.727 1 98.25 246 LEU B N 1
ATOM 5970 C CA . LEU B 1 246 ? 4.379 22.156 13.891 1 98.25 246 LEU B CA 1
ATOM 5971 C C . LEU B 1 246 ? 5.176 22.734 15.055 1 98.25 246 LEU B C 1
ATOM 5973 O O . LEU B 1 246 ? 6.344 23.109 14.891 1 98.25 246 LEU B O 1
ATOM 5977 N N . TYR B 1 247 ? 4.523 22.875 16.234 1 97.62 247 TYR B N 1
ATOM 5978 C CA . TYR B 1 247 ? 5.164 23.5 17.391 1 97.62 247 TYR B CA 1
ATOM 5979 C C . TYR B 1 247 ? 5.102 22.594 18.609 1 97.62 247 TYR B C 1
ATOM 5981 O O . TYR B 1 247 ? 4.121 21.859 18.797 1 97.62 247 TYR B O 1
ATOM 5989 N N . LEU B 1 248 ? 6.105 22.672 19.344 1 96.31 248 LEU B N 1
ATOM 5990 C CA . LEU B 1 248 ? 6.051 22.188 20.719 1 96.31 248 LEU B CA 1
ATOM 5991 C C . LEU B 1 248 ? 5.691 23.312 21.672 1 96.31 248 LEU B C 1
ATOM 5993 O O . LEU B 1 248 ? 6.262 24.406 21.609 1 96.31 248 LEU B O 1
ATOM 5997 N N . GLY B 1 249 ? 4.656 23.062 22.5 1 96.62 249 GLY B N 1
ATOM 5998 C CA . GLY B 1 249 ? 4.348 24.031 23.531 1 96.62 249 GLY B CA 1
ATOM 5999 C C . GLY B 1 249 ? 5.438 24.156 24.578 1 96.62 249 GLY B C 1
ATOM 6000 O O . GLY B 1 249 ? 6.234 23.234 24.766 1 96.62 249 GLY B O 1
ATOM 6001 N N . TYR B 1 250 ? 5.469 25.375 25.203 1 94.31 250 TYR B N 1
ATOM 6002 C CA . TYR B 1 250 ? 6.512 25.562 26.203 1 94.31 250 TYR B CA 1
ATOM 6003 C C . TYR B 1 250 ? 6.164 26.703 27.156 1 94.31 250 TYR B C 1
ATOM 6005 O O . TYR B 1 250 ? 5.27 27.5 26.875 1 94.31 250 TYR B O 1
ATOM 6013 N N . ASP B 1 251 ? 6.828 26.719 28.234 1 95.38 251 ASP B N 1
ATOM 6014 C CA . ASP B 1 251 ? 6.777 27.812 29.203 1 95.38 251 ASP B CA 1
ATOM 6015 C C . ASP B 1 251 ? 7.82 28.875 28.875 1 95.38 251 ASP B C 1
ATOM 6017 O O . ASP B 1 251 ? 9.016 28.672 29.062 1 95.38 251 ASP B O 1
ATOM 6021 N N . PRO B 1 252 ? 7.352 30.016 28.469 1 94.38 252 PRO B N 1
ATOM 6022 C CA . PRO B 1 252 ? 8.305 31.031 28.047 1 94.38 252 PRO B CA 1
ATOM 6023 C C . PRO B 1 252 ? 9.156 31.562 29.203 1 94.38 252 PRO B C 1
ATOM 6025 O O . PRO B 1 252 ? 10.18 32.219 28.969 1 94.38 252 PRO B O 1
ATOM 6028 N N . GLU B 1 253 ? 8.789 31.328 30.406 1 94.56 253 GLU B N 1
ATOM 6029 C CA . GLU B 1 253 ? 9.586 31.734 31.547 1 94.56 253 GLU B CA 1
ATOM 6030 C C . GLU B 1 253 ? 10.773 30.812 31.766 1 94.56 253 GLU B C 1
ATOM 6032 O O . GLU B 1 253 ? 11.766 31.188 32.406 1 94.56 253 GLU B O 1
ATOM 6037 N N . LYS B 1 254 ? 10.664 29.625 31.266 1 90.81 254 LYS B N 1
ATOM 6038 C CA . LYS B 1 254 ? 11.688 28.625 31.516 1 90.81 254 LYS B CA 1
ATOM 6039 C C . LYS B 1 254 ? 12.586 28.438 30.297 1 90.81 254 LYS B C 1
ATOM 6041 O O . LYS B 1 254 ? 13.766 28.094 30.438 1 90.81 254 LYS B O 1
ATOM 6046 N N . THR B 1 255 ? 11.992 28.469 29.203 1 88.44 255 THR B N 1
ATOM 6047 C CA . THR B 1 255 ? 12.734 28.203 27.969 1 88.44 255 THR B CA 1
ATOM 6048 C C . THR B 1 255 ? 12.234 29.078 26.828 1 88.44 255 THR B C 1
ATOM 6050 O O . THR B 1 255 ? 11.219 29.766 26.969 1 88.44 255 THR B O 1
ATOM 6053 N N . ASP B 1 256 ? 13.047 29.078 25.719 1 88.19 256 ASP B N 1
ATOM 6054 C CA . ASP B 1 256 ? 12.641 29.859 24.562 1 88.19 256 ASP B CA 1
ATOM 6055 C C . ASP B 1 256 ? 12.18 28.953 23.422 1 88.19 256 ASP B C 1
ATOM 6057 O O . ASP B 1 256 ? 11.938 27.766 23.625 1 88.19 256 ASP B O 1
ATOM 6061 N N . TYR B 1 257 ? 11.961 29.547 22.312 1 87.69 257 TYR B N 1
ATOM 6062 C CA . TYR B 1 257 ? 11.344 28.875 21.188 1 87.69 257 TYR B CA 1
ATOM 6063 C C . TYR B 1 257 ? 12.336 27.953 20.484 1 87.69 257 TYR B C 1
ATOM 6065 O O . TYR B 1 257 ? 11.953 27.172 19.609 1 87.69 257 TYR B O 1
ATOM 6073 N N . HIS B 1 258 ? 13.594 27.984 20.844 1 85.5 258 HIS B N 1
ATOM 6074 C CA . HIS B 1 258 ? 14.602 27.219 20.125 1 85.5 258 HIS B CA 1
ATOM 6075 C C . HIS B 1 258 ? 14.328 25.719 20.219 1 85.5 258 HIS B C 1
ATOM 6077 O O . HIS B 1 258 ? 14.117 25.203 21.312 1 85.5 258 HIS B O 1
ATOM 6083 N N . GLY B 1 259 ? 14.281 25.109 19.062 1 89.44 259 GLY B N 1
ATOM 6084 C CA . GLY B 1 259 ? 14.062 23.688 19 1 89.44 259 GLY B CA 1
ATOM 6085 C C . GLY B 1 259 ? 12.594 23.297 19.109 1 89.44 259 GLY B C 1
ATOM 6086 O O . GLY B 1 259 ? 12.266 22.125 19.312 1 89.44 259 GLY B O 1
ATOM 6087 N N . LYS B 1 260 ? 11.742 24.328 18.953 1 93.38 260 LYS B N 1
ATOM 6088 C CA . LYS B 1 260 ? 10.328 24.047 19.172 1 93.38 260 LYS B CA 1
ATOM 6089 C C . LYS B 1 260 ? 9.492 24.422 17.953 1 93.38 260 LYS B C 1
ATOM 6091 O O . LYS B 1 260 ? 8.266 24.312 17.984 1 93.38 260 LYS B O 1
ATOM 6096 N N . ARG B 1 261 ? 10.18 24.844 16.906 1 93.62 261 ARG B N 1
ATOM 6097 C CA . ARG B 1 261 ? 9.531 25.281 15.672 1 93.62 261 ARG B CA 1
ATOM 6098 C C . ARG B 1 261 ? 9.898 24.375 14.508 1 93.62 261 ARG B C 1
ATOM 6100 O O . ARG B 1 261 ? 11.07 24.266 14.141 1 93.62 261 ARG B O 1
ATOM 6107 N N . PHE B 1 262 ? 8.867 23.844 13.953 1 95.56 262 PHE B N 1
ATOM 6108 C CA . PHE B 1 262 ? 9.109 22.953 12.82 1 95.56 262 PHE B CA 1
ATOM 6109 C C . PHE B 1 262 ? 8.188 23.297 11.656 1 95.56 262 PHE B C 1
ATOM 6111 O O . PHE B 1 262 ? 7.145 23.922 11.844 1 95.56 262 PHE B O 1
ATOM 6118 N N . VAL B 1 263 ? 8.625 22.922 10.484 1 93.44 263 VAL B N 1
ATOM 6119 C CA . VAL B 1 263 ? 7.812 23 9.273 1 93.44 263 VAL B CA 1
ATOM 6120 C C . VAL B 1 263 ? 7.762 21.625 8.594 1 93.44 263 VAL B C 1
ATOM 6122 O O . VAL B 1 263 ? 8.789 20.953 8.461 1 93.44 263 VAL B O 1
ATOM 6125 N N . VAL B 1 264 ? 6.559 21.234 8.273 1 94.38 264 VAL B N 1
ATOM 6126 C CA . VAL B 1 264 ? 6.336 20.016 7.496 1 94.38 264 VAL B CA 1
ATOM 6127 C C . VAL B 1 264 ? 5.98 20.391 6.059 1 94.38 264 VAL B C 1
ATOM 6129 O O . VAL B 1 264 ? 4.852 20.797 5.777 1 94.38 264 VAL B O 1
ATOM 6132 N N . PRO B 1 265 ? 6.863 20.203 5.137 1 90 265 PRO B N 1
ATOM 6133 C CA . PRO B 1 265 ? 6.543 20.516 3.74 1 90 265 PRO B CA 1
ATOM 6134 C C . PRO B 1 265 ? 5.738 19.406 3.059 1 90 265 PRO B C 1
ATOM 6136 O O . PRO B 1 265 ? 6 18.219 3.275 1 90 265 PRO B O 1
ATOM 6139 N N . LYS B 1 266 ? 4.801 19.766 2.324 1 89.56 266 LYS B N 1
ATOM 6140 C CA . LYS B 1 266 ? 4.148 18.797 1.445 1 89.56 266 LYS B CA 1
ATOM 6141 C C . LYS B 1 266 ? 5 18.516 0.209 1 89.56 266 LYS B C 1
ATOM 6143 O O . LYS B 1 266 ? 5.539 19.438 -0.4 1 89.56 266 LYS B O 1
ATOM 6148 N N . ARG B 1 267 ? 5.07 17.312 -0.105 1 84.44 267 ARG B N 1
ATOM 6149 C CA . ARG B 1 267 ? 5.914 16.938 -1.232 1 84.44 267 ARG B CA 1
ATOM 6150 C C . ARG B 1 267 ? 5.074 16.609 -2.465 1 84.44 267 ARG B C 1
ATOM 6152 O O . ARG B 1 267 ? 5.461 16.938 -3.588 1 84.44 267 ARG B O 1
ATOM 6159 N N . TYR B 1 268 ? 4.051 15.953 -2.236 1 80.81 268 TYR B N 1
ATOM 6160 C CA . TYR B 1 268 ? 3.162 15.586 -3.332 1 80.81 268 TYR B CA 1
ATOM 6161 C C . TYR B 1 268 ? 1.915 16.469 -3.34 1 80.81 268 TYR B C 1
ATOM 6163 O O . TYR B 1 268 ? 1.172 16.5 -2.357 1 80.81 268 TYR B O 1
ATOM 6171 N N . VAL B 1 269 ? 1.744 17.109 -4.473 1 76.19 269 VAL B N 1
ATOM 6172 C CA . VAL B 1 269 ? 0.62 18.031 -4.582 1 76.19 269 VAL B CA 1
ATOM 6173 C C . VAL B 1 269 ? -0.358 17.531 -5.641 1 76.19 269 VAL B C 1
ATOM 6175 O O . VAL B 1 269 ? 0.047 16.891 -6.617 1 76.19 269 VAL B O 1
ATOM 6178 N N . SER B 1 270 ? -1.586 17.734 -5.305 1 67.94 270 SER B N 1
ATOM 6179 C CA . SER B 1 270 ? -2.623 17.375 -6.27 1 67.94 270 SER B CA 1
ATOM 6180 C C . SER B 1 270 ? -3.328 18.625 -6.801 1 67.94 270 SER B C 1
ATOM 6182 O O . SER B 1 270 ? -3.002 19.734 -6.402 1 67.94 270 SER B O 1
ATOM 6184 N N . SER B 1 271 ? -4.223 18.375 -7.691 1 60.22 271 SER B N 1
ATOM 6185 C CA . SER B 1 271 ? -4.992 19.484 -8.242 1 60.22 271 SER B CA 1
ATOM 6186 C C . SER B 1 271 ? -5.852 20.141 -7.172 1 60.22 271 SER B C 1
ATOM 6188 O O . SER B 1 271 ? -6.195 21.328 -7.281 1 60.22 271 SER B O 1
ATOM 6190 N N . SER B 1 272 ? -6.141 19.406 -6.121 1 62.22 272 SER B N 1
ATOM 6191 C CA . SER B 1 272 ? -6.941 19.969 -5.031 1 62.22 272 SER B CA 1
ATOM 6192 C C . SER B 1 272 ? -6.176 21.031 -4.266 1 62.22 272 SER B C 1
ATOM 6194 O O . SER B 1 272 ? -6.777 21.891 -3.611 1 62.22 272 SER B O 1
ATOM 6196 N N . ASP B 1 273 ? -4.805 20.859 -4.387 1 67.75 273 ASP B N 1
ATOM 6197 C CA . ASP B 1 273 ? -3.982 21.828 -3.668 1 67.75 273 ASP B CA 1
ATOM 6198 C C . ASP B 1 273 ? -4.18 23.234 -4.23 1 67.75 273 ASP B C 1
ATOM 6200 O O . ASP B 1 273 ? -4.012 24.219 -3.516 1 67.75 273 ASP B O 1
ATOM 6204 N N . PHE B 1 274 ? -4.25 23.188 -5.422 1 54.75 274 PHE B N 1
ATOM 6205 C CA . PHE B 1 274 ? -4.406 24.5 -6.031 1 54.75 274 PHE B CA 1
ATOM 6206 C C . PHE B 1 274 ? -5.754 24.625 -6.734 1 54.75 274 PHE B C 1
ATOM 6208 O O . PHE B 1 274 ? -5.887 24.234 -7.898 1 54.75 274 PHE B O 1
ATOM 6215 N N . LEU B 1 275 ? -6.758 24.375 -5.93 1 49.66 275 LEU B N 1
ATOM 6216 C CA . LEU B 1 275 ? -8.125 24.438 -6.438 1 49.66 275 LEU B CA 1
ATOM 6217 C C . LEU B 1 275 ? -8.172 25.078 -7.812 1 49.66 275 LEU B C 1
ATOM 6219 O O . LEU B 1 275 ? -8.07 26.312 -7.93 1 49.66 275 LEU B O 1
ATOM 6223 N N . THR B 1 276 ? -7.688 24.625 -9.039 1 43.22 276 THR B N 1
ATOM 6224 C CA . THR B 1 276 ? -7.195 25.094 -10.328 1 43.22 276 THR B CA 1
ATOM 6225 C C . THR B 1 276 ? -7.961 26.328 -10.789 1 43.22 276 THR B C 1
ATOM 6227 O O . THR B 1 276 ? -9.164 26.266 -11.055 1 43.22 276 THR B O 1
ATOM 6230 N N . PRO B 1 277 ? -7.363 27.516 -10.453 1 35.81 277 PRO B N 1
ATOM 6231 C CA . PRO B 1 277 ? -7.988 28.766 -10.875 1 35.81 277 PRO B CA 1
ATOM 6232 C C . PRO B 1 277 ? -8.57 28.703 -12.281 1 35.81 277 PRO B C 1
ATOM 6234 O O . PRO B 1 277 ? -7.867 28.344 -13.234 1 35.81 277 PRO B O 1
ATOM 6237 N N . VAL B 1 278 ? -9.672 28.188 -12.43 1 34.34 278 VAL B N 1
ATOM 6238 C CA . VAL B 1 278 ? -10.211 28.688 -13.695 1 34.34 278 VAL B CA 1
ATOM 6239 C C . VAL B 1 278 ? -10.062 30.203 -13.758 1 34.34 278 VAL B C 1
ATOM 6241 O O . VAL B 1 278 ? -10.445 30.922 -12.82 1 34.34 278 VAL B O 1
ATOM 6244 N N . ARG B 1 279 ? -8.969 30.75 -14.391 1 30.55 279 ARG B N 1
ATOM 6245 C CA . ARG B 1 279 ? -8.891 32.188 -14.68 1 30.55 279 ARG B CA 1
ATOM 6246 C C . ARG B 1 279 ? -10.266 32.844 -14.602 1 30.55 279 ARG B C 1
ATOM 6248 O O . ARG B 1 279 ? -11.289 32.156 -14.648 1 30.55 279 ARG B O 1
ATOM 6255 N N . ASN B 1 280 ? -10.227 34.156 -14.867 1 28.88 280 ASN B N 1
ATOM 6256 C CA . ASN B 1 280 ? -11.312 35.125 -15.008 1 28.88 280 ASN B CA 1
ATOM 6257 C C . ASN B 1 280 ? -12.539 34.5 -15.664 1 28.88 280 ASN B C 1
ATOM 6259 O O . ASN B 1 280 ? -12.5 34.125 -16.844 1 28.88 280 ASN B O 1
ATOM 6263 N N . LEU B 1 281 ? -13.32 33.812 -14.914 1 32.34 281 LEU B N 1
ATOM 6264 C CA . LEU B 1 281 ? -14.609 33.344 -15.422 1 32.34 281 LEU B CA 1
ATOM 6265 C C . LEU B 1 281 ? -15.438 34.5 -15.961 1 32.34 281 LEU B C 1
ATOM 6267 O O . LEU B 1 281 ? -15.922 35.344 -15.188 1 32.34 281 LEU B O 1
ATOM 6271 N N . ASN B 1 282 ? -15.117 35.219 -16.891 1 30.22 282 ASN B N 1
ATOM 6272 C CA . ASN B 1 282 ? -16.234 36 -17.438 1 30.22 282 ASN B CA 1
ATOM 6273 C C . ASN B 1 282 ? -17.438 35.094 -17.734 1 30.22 282 ASN B C 1
ATOM 6275 O O . ASN B 1 282 ? -17.328 33.875 -17.703 1 30.22 282 ASN B O 1
ATOM 6279 N N . SER B 1 283 ? -18.656 35.594 -17.859 1 31.55 283 SER B N 1
ATOM 6280 C CA . SER B 1 283 ? -19.953 35 -18.078 1 31.55 283 SER B CA 1
ATOM 6281 C C . SER B 1 283 ? -19.844 33.75 -18.938 1 31.55 283 SER B C 1
ATOM 6283 O O . SER B 1 283 ? -20.703 32.844 -18.859 1 31.55 283 SER B O 1
ATOM 6285 N N . SER B 1 284 ? -19.016 33.688 -19.953 1 28.95 284 SER B N 1
ATOM 6286 C CA . SER B 1 284 ? -18.891 32.625 -20.938 1 28.95 284 SER B CA 1
ATOM 6287 C C . SER B 1 284 ? -18.203 31.406 -20.328 1 28.95 284 SER B C 1
ATOM 6289 O O . SER B 1 284 ? -18.312 30.297 -20.859 1 28.95 284 SER B O 1
ATOM 6291 N N . ILE B 1 285 ? -17.438 31.625 -19.375 1 30.59 285 ILE B N 1
ATOM 6292 C CA . ILE B 1 285 ? -16.625 30.484 -18.953 1 30.59 285 ILE B CA 1
ATOM 6293 C C . ILE B 1 285 ? -17.438 29.609 -18 1 30.59 285 ILE B C 1
ATOM 6295 O O . ILE B 1 285 ? -17.234 28.391 -17.953 1 30.59 285 ILE B O 1
ATOM 6299 N N . TYR B 1 286 ? -18.203 30.078 -17.203 1 30.16 286 TYR B N 1
ATOM 6300 C CA . TYR B 1 286 ? -19.109 29.219 -16.469 1 30.16 286 TYR B CA 1
ATOM 6301 C C . TYR B 1 286 ? -19.922 28.328 -17.422 1 30.16 286 TYR B C 1
ATOM 6303 O O . TYR B 1 286 ? -20.125 27.156 -17.141 1 30.16 286 TYR B O 1
ATOM 6311 N N . ALA B 1 287 ? -20.625 29.031 -18.344 1 30.14 287 ALA B N 1
ATOM 6312 C CA . ALA B 1 287 ? -21.344 28.266 -19.375 1 30.14 287 ALA B CA 1
ATOM 6313 C C . ALA B 1 287 ? -20.438 27.203 -20 1 30.14 287 ALA B C 1
ATOM 6315 O O . ALA B 1 287 ? -20.891 26.109 -20.328 1 30.14 287 ALA B O 1
ATOM 6316 N N . GLU B 1 288 ? -19.266 27.516 -20.219 1 28.48 288 GLU B N 1
ATOM 6317 C CA . GLU B 1 288 ? -18.328 26.562 -20.797 1 28.48 288 GLU B CA 1
ATOM 6318 C C . GLU B 1 288 ? -17.938 25.484 -19.781 1 28.48 288 GLU B C 1
ATOM 6320 O O . GLU B 1 288 ? -17.797 24.312 -20.141 1 28.48 288 GLU B O 1
ATOM 6325 N N . ILE B 1 289 ? -17.734 25.781 -18.578 1 30.5 289 ILE B N 1
ATOM 6326 C CA . ILE B 1 289 ? -17.453 24.719 -17.641 1 30.5 289 ILE B CA 1
ATOM 6327 C C . ILE B 1 289 ? -18.719 23.875 -17.422 1 30.5 289 ILE B C 1
ATOM 6329 O O . ILE B 1 289 ? -18.641 22.656 -17.297 1 30.5 289 ILE B O 1
ATOM 6333 N N . GLY B 1 290 ? -19.781 24.547 -17.188 1 29.88 290 GLY B N 1
ATOM 6334 C CA . GLY B 1 290 ? -21 23.75 -17.172 1 29.88 290 GLY B CA 1
ATOM 6335 C C . GLY B 1 290 ? -21.219 22.953 -18.438 1 29.88 290 GLY B C 1
ATOM 6336 O O . GLY B 1 290 ? -21.719 21.828 -18.406 1 29.88 290 GLY B O 1
ATOM 6337 N N . GLN B 1 291 ? -21.312 23.688 -19.609 1 29.55 291 GLN B N 1
ATOM 6338 C CA . GLN B 1 291 ? -21.422 23.047 -20.906 1 29.55 291 GLN B CA 1
ATOM 6339 C C . GLN B 1 291 ? -20.094 22.406 -21.312 1 29.55 291 GLN B C 1
ATOM 6341 O O . GLN B 1 291 ? -19.984 21.844 -22.406 1 29.55 291 GLN B O 1
ATOM 6346 N N . HIS B 1 292 ? -18.938 23.047 -20.906 1 29.75 292 HIS B N 1
ATOM 6347 C CA . HIS B 1 292 ? -17.75 22.422 -21.453 1 29.75 292 HIS B CA 1
ATOM 6348 C C . HIS B 1 292 ? -17.766 20.922 -21.234 1 29.75 292 HIS B C 1
ATOM 6350 O O . HIS B 1 292 ? -17.984 20.453 -20.125 1 29.75 292 HIS B O 1
ATOM 6356 N N . GLN B 1 293 ? -18.031 20.25 -22.141 1 28.81 293 GLN B N 1
ATOM 6357 C CA . GLN B 1 293 ? -17.422 19.047 -22.688 1 28.81 293 GLN B CA 1
ATOM 6358 C C . GLN B 1 293 ? -15.945 18.938 -22.328 1 28.81 293 GLN B C 1
ATOM 6360 O O . GLN B 1 293 ? -15.281 19.969 -22.125 1 28.81 293 GLN B O 1
ATOM 6365 N N . LEU B 1 294 ? -15.297 17.953 -22.016 1 28.22 294 LEU B N 1
ATOM 6366 C CA . LEU B 1 294 ? -13.859 17.719 -21.969 1 28.22 294 LEU B CA 1
ATOM 6367 C C . LEU B 1 294 ? -13.141 18.578 -23 1 28.22 294 LEU B C 1
ATOM 6369 O O . LEU B 1 294 ? -13.516 18.578 -24.172 1 28.22 294 LEU B O 1
ATOM 6373 N N . PRO B 1 295 ? -12.766 19.859 -22.875 1 27.97 295 PRO B N 1
ATOM 6374 C CA . PRO B 1 295 ? -12.125 20.672 -23.922 1 27.97 295 PRO B CA 1
ATOM 6375 C C . PRO B 1 295 ? -11.516 19.812 -25.031 1 27.97 295 PRO B C 1
ATOM 6377 O O . PRO B 1 295 ? -11.086 18.688 -24.781 1 27.97 295 PRO B O 1
ATOM 6380 N N . GLN B 1 296 ? -11.617 19.984 -26.359 1 27.12 296 GLN B N 1
ATOM 6381 C CA . GLN B 1 296 ? -10.727 19.984 -27.516 1 27.12 296 GLN B CA 1
ATOM 6382 C C . GLN B 1 296 ? -9.406 20.688 -27.203 1 27.12 296 GLN B C 1
ATOM 6384 O O . GLN B 1 296 ? -8.508 20.734 -28.031 1 27.12 296 GLN B O 1
ATOM 6389 N N . GLN B 1 297 ? -9.328 22.031 -26.844 1 24.53 297 GLN B N 1
ATOM 6390 C CA . GLN B 1 297 ? -8.453 23.141 -26.484 1 24.53 297 GLN B CA 1
ATOM 6391 C C . GLN B 1 297 ? -7.363 22.688 -25.516 1 24.53 297 GLN B C 1
ATOM 6393 O O . GLN B 1 297 ? -7.535 21.688 -24.797 1 24.53 297 GLN B O 1
ATOM 6398 N N . GLU B 1 298 ? -6.199 23.547 -25.562 1 25.31 298 GLU B N 1
ATOM 6399 C CA . GLU B 1 298 ? -4.859 23.469 -24.984 1 25.31 298 GLU B CA 1
ATOM 6400 C C . GLU B 1 298 ? -4.918 23.453 -23.469 1 25.31 298 GLU B C 1
ATOM 6402 O O . GLU B 1 298 ? -4.848 24.516 -22.828 1 25.31 298 GLU B O 1
ATOM 6407 N N . THR B 1 299 ? -6.004 23.375 -22.922 1 25.91 299 THR B N 1
ATOM 6408 C CA . THR B 1 299 ? -6.227 23.453 -21.484 1 25.91 299 THR B CA 1
ATOM 6409 C C . THR B 1 299 ? -5.137 22.688 -20.734 1 25.91 299 THR B C 1
ATOM 6411 O O . THR B 1 299 ? -4.758 21.594 -21.125 1 25.91 299 THR B O 1
ATOM 6414 N N . THR B 1 300 ? -4.402 23.625 -20.25 1 25.55 300 THR B N 1
ATOM 6415 C CA . THR B 1 300 ? -3.387 23.016 -19.391 1 25.55 300 THR B CA 1
ATOM 6416 C C . THR B 1 300 ? -4.023 22.047 -18.406 1 25.55 300 THR B C 1
ATOM 6418 O O . THR B 1 300 ? -4.805 22.469 -17.531 1 25.55 300 THR B O 1
ATOM 6421 N N . VAL B 1 301 ? -4.805 21.234 -18.859 1 27.34 301 VAL B N 1
ATOM 6422 C CA . VAL B 1 301 ? -5.148 20.109 -18 1 27.34 301 VAL B CA 1
ATOM 6423 C C . VAL B 1 301 ? -4.023 19.875 -16.984 1 27.34 301 VAL B C 1
ATOM 6425 O O . VAL B 1 301 ? -2.891 19.562 -17.375 1 27.34 301 VAL B O 1
ATOM 6428 N N . PHE B 1 302 ? -4.145 20.875 -16.109 1 28.88 302 PHE B N 1
ATOM 6429 C CA . PHE B 1 302 ? -3.217 20.328 -15.125 1 28.88 302 PHE B CA 1
ATOM 6430 C C . PHE B 1 302 ? -3.439 18.828 -14.945 1 28.88 302 PHE B C 1
ATOM 6432 O O . PHE B 1 302 ? -4.531 18.391 -14.57 1 28.88 302 PHE B O 1
ATOM 6439 N N . ILE B 1 303 ? -3.215 18.172 -15.781 1 28.73 303 ILE B N 1
ATOM 6440 C CA . ILE B 1 303 ? -3.08 16.734 -15.648 1 28.73 303 ILE B CA 1
ATOM 6441 C C . ILE B 1 303 ? -2.895 16.359 -14.18 1 28.73 303 ILE B C 1
ATOM 6443 O O . ILE B 1 303 ? -2.068 16.953 -13.484 1 28.73 303 ILE B O 1
ATOM 6447 N N . GLY B 1 304 ? -4.062 16.094 -13.422 1 35.28 304 GLY B N 1
ATOM 6448 C CA . GLY B 1 304 ? -4.086 15.367 -12.164 1 35.28 304 GLY B CA 1
ATOM 6449 C C . GLY B 1 304 ? -2.736 14.789 -11.781 1 35.28 304 GLY B C 1
ATOM 6450 O O . GLY B 1 304 ? -2.664 13.734 -11.156 1 35.28 304 GLY B O 1
ATOM 6451 N N . LEU B 1 305 ? -1.831 15.398 -12.375 1 36.62 305 LEU B N 1
ATOM 6452 C CA . LEU B 1 305 ? -0.5 14.828 -12.203 1 36.62 305 LEU B CA 1
ATOM 6453 C C . LEU B 1 305 ? 0.068 15.172 -10.828 1 36.62 305 LEU B C 1
ATOM 6455 O O . LEU B 1 305 ? 0.106 16.344 -10.445 1 36.62 305 LEU B O 1
ATOM 6459 N N . MET B 1 306 ? -0.294 14.367 -9.906 1 40.59 306 MET B N 1
ATOM 6460 C CA . MET B 1 306 ? 0.59 14.438 -8.742 1 40.59 306 MET B CA 1
ATOM 6461 C C . MET B 1 306 ? 1.954 15 -9.133 1 40.59 306 MET B C 1
ATOM 6463 O O . MET B 1 306 ? 2.535 14.594 -10.141 1 40.59 306 MET B O 1
ATOM 6467 N N . LYS B 1 307 ? 2.008 16.391 -8.742 1 47.75 307 LYS B N 1
ATOM 6468 C CA . LYS B 1 307 ? 3.346 16.953 -8.922 1 47.75 307 LYS B CA 1
ATOM 6469 C C . LYS B 1 307 ? 4.145 16.891 -7.617 1 47.75 307 LYS B C 1
ATOM 6471 O O . LYS B 1 307 ? 3.574 16.984 -6.531 1 47.75 307 LYS B O 1
ATOM 6476 N N . LYS B 1 308 ? 5.238 16.344 -7.793 1 54.81 308 LYS B N 1
ATOM 6477 C CA . LYS B 1 308 ? 6.172 16.406 -6.672 1 54.81 308 LYS B CA 1
ATOM 6478 C C . LYS B 1 308 ? 6.984 17.703 -6.703 1 54.81 308 LYS B C 1
ATOM 6480 O O . LYS B 1 308 ? 7.461 18.125 -7.762 1 54.81 308 LYS B O 1
ATOM 6485 N N . TYR B 1 309 ? 6.785 18.547 -5.559 1 58.91 309 TYR B N 1
ATOM 6486 C CA . TYR B 1 309 ? 7.625 19.734 -5.465 1 58.91 309 TYR B CA 1
ATOM 6487 C C . TYR B 1 309 ? 9.078 19.406 -5.758 1 58.91 309 TYR B C 1
ATOM 6489 O O . TYR B 1 309 ? 9.555 18.312 -5.414 1 58.91 309 TYR B O 1
ATOM 6497 N N . ASP B 1 310 ? 9.492 20.312 -6.543 1 51.28 310 ASP B N 1
ATOM 6498 C CA . ASP B 1 310 ? 10.914 20.188 -6.836 1 51.28 310 ASP B CA 1
ATOM 6499 C C . ASP B 1 310 ? 11.742 20.188 -5.555 1 51.28 310 ASP B C 1
ATOM 6501 O O . ASP B 1 310 ? 11.547 21.031 -4.68 1 51.28 310 ASP B O 1
ATOM 6505 N N . ASN B 1 311 ? 12.492 19.234 -5.434 1 54.03 311 ASN B N 1
ATOM 6506 C CA . ASN B 1 311 ? 13.375 18.984 -4.297 1 54.03 311 ASN B CA 1
ATOM 6507 C C . ASN B 1 311 ? 14.234 20.203 -3.982 1 54.03 311 ASN B C 1
ATOM 6509 O O . ASN B 1 311 ? 14.508 20.5 -2.814 1 54.03 311 ASN B O 1
ATOM 6513 N N . HIS B 1 312 ? 14.461 20.953 -5.008 1 55.66 312 HIS B N 1
ATOM 6514 C CA . HIS B 1 312 ? 15.383 22.062 -4.785 1 55.66 312 HIS B CA 1
ATOM 6515 C C . HIS B 1 312 ? 14.68 23.234 -4.098 1 55.66 312 HIS B C 1
ATOM 6517 O O . HIS B 1 312 ? 15.312 24 -3.375 1 55.66 312 HIS B O 1
ATOM 6523 N N . MET B 1 313 ? 13.492 23.188 -4.309 1 62.59 313 MET B N 1
ATOM 6524 C CA . MET B 1 313 ? 12.734 24.281 -3.715 1 62.59 313 MET B CA 1
ATOM 6525 C C . MET B 1 313 ? 12.805 24.219 -2.191 1 62.59 313 MET B C 1
ATOM 6527 O O . MET B 1 313 ? 13.086 25.234 -1.543 1 62.59 313 MET B O 1
ATOM 6531 N N . TRP B 1 314 ? 12.711 23.141 -1.66 1 67.88 314 TRP B N 1
ATOM 6532 C CA . TRP B 1 314 ? 12.688 23.016 -0.207 1 67.88 314 TRP B CA 1
ATOM 6533 C C . TRP B 1 314 ? 14.094 23.172 0.372 1 67.88 314 TRP B C 1
ATOM 6535 O O . TRP B 1 314 ? 14.258 23.672 1.493 1 67.88 314 TRP B O 1
ATOM 6545 N N . LEU B 1 315 ? 15.078 22.891 -0.516 1 65.5 315 LEU B N 1
ATOM 6546 C CA . LEU B 1 315 ? 16.438 23.062 -0.036 1 65.5 315 LEU B CA 1
ATOM 6547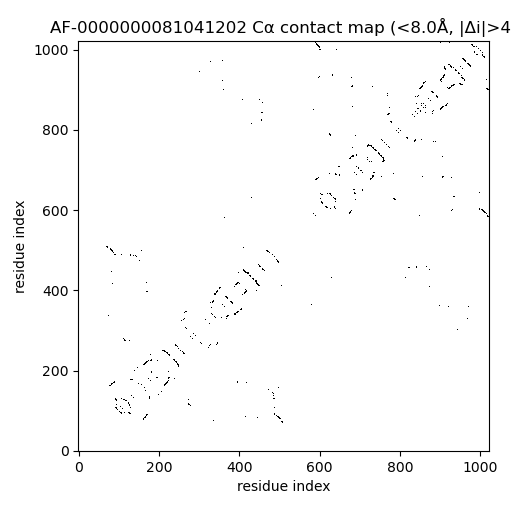 C C . LEU B 1 315 ? 16.75 24.531 0.204 1 65.5 315 LEU B C 1
ATOM 6549 O O . LEU B 1 315 ? 17.375 24.875 1.207 1 65.5 315 LEU B O 1
ATOM 6553 N N . ASP B 1 316 ? 16.344 25.328 -0.716 1 63.56 316 ASP B N 1
ATOM 6554 C CA . ASP B 1 316 ? 16.578 26.75 -0.576 1 63.56 316 ASP B CA 1
ATOM 6555 C C . ASP B 1 316 ? 15.805 27.328 0.611 1 63.56 316 ASP B C 1
ATOM 6557 O O . ASP B 1 316 ? 16.328 28.125 1.377 1 63.56 316 ASP B O 1
ATOM 6561 N N . PHE B 1 317 ? 14.766 26.766 0.812 1 68.88 317 PHE B N 1
ATOM 6562 C CA . PHE B 1 317 ? 13.898 27.266 1.871 1 68.88 317 PHE B CA 1
ATOM 6563 C C . PHE B 1 317 ? 14.367 26.766 3.234 1 68.88 317 PHE B C 1
ATOM 6565 O O . PHE B 1 317 ? 14.188 27.453 4.242 1 68.88 317 PHE B O 1
ATOM 6572 N N . LYS B 1 318 ? 15.031 25.656 3.199 1 73.62 318 LYS B N 1
ATOM 6573 C CA . LYS B 1 318 ? 15.547 25.094 4.441 1 73.62 318 LYS B CA 1
ATOM 6574 C C . LYS B 1 318 ? 16.547 26.031 5.109 1 73.62 318 LYS B C 1
ATOM 6576 O O . LYS B 1 318 ? 16.484 26.25 6.32 1 73.62 318 LYS B O 1
ATOM 6581 N N . GLY B 1 319 ? 17.422 26.531 4.293 1 69.56 319 GLY B N 1
ATOM 6582 C CA . GLY B 1 319 ? 18.359 27.484 4.828 1 69.56 319 GLY B CA 1
ATOM 6583 C C . GLY B 1 319 ? 17.703 28.719 5.406 1 69.56 319 GLY B C 1
ATOM 6584 O O . GLY B 1 319 ? 18.031 29.156 6.516 1 69.56 319 GLY B O 1
ATOM 6585 N N . GLU B 1 320 ? 16.734 29.203 4.73 1 69.75 320 GLU B N 1
ATOM 6586 C CA . GLU B 1 320 ? 16.016 30.391 5.172 1 69.75 320 GLU B CA 1
ATOM 6587 C C . GLU B 1 320 ? 15.219 30.125 6.445 1 69.75 320 GLU B C 1
ATOM 6589 O O . GLU B 1 320 ? 15.195 30.953 7.355 1 69.75 320 GLU B O 1
ATOM 6594 N N . LEU B 1 321 ? 14.648 29 6.496 1 77.12 321 LEU B N 1
ATOM 6595 C CA . LEU B 1 321 ? 13.883 28.594 7.668 1 77.12 321 LEU B CA 1
ATOM 6596 C C . LEU B 1 321 ? 14.789 28.453 8.883 1 77.12 321 LEU B C 1
ATOM 6598 O O . LEU B 1 321 ? 14.414 28.844 9.992 1 77.12 321 LEU B O 1
ATOM 6602 N N . GLY B 1 322 ? 15.938 27.953 8.625 1 76.5 322 GLY B N 1
ATOM 6603 C CA . GLY B 1 322 ? 16.891 27.797 9.711 1 76.5 322 GLY B CA 1
ATOM 6604 C C . GLY B 1 322 ? 17.312 29.109 10.344 1 76.5 322 GLY B C 1
ATOM 6605 O O . GLY B 1 322 ? 17.469 29.188 11.562 1 76.5 322 GLY B O 1
ATOM 6606 N N . TYR B 1 323 ? 17.359 30.062 9.5 1 74.19 323 TYR B N 1
ATOM 6607 C CA . TYR B 1 323 ? 17.781 31.375 9.969 1 74.19 323 TYR B CA 1
ATOM 6608 C C . TYR B 1 323 ? 16.75 31.984 10.922 1 74.19 323 TYR B C 1
ATOM 6610 O O . TYR B 1 323 ? 17.109 32.719 11.844 1 74.19 323 TYR B O 1
ATOM 6618 N N . ILE B 1 324 ? 15.539 31.562 10.68 1 77.06 324 ILE B N 1
ATOM 6619 C CA . ILE B 1 324 ? 14.523 32.156 11.531 1 77.06 324 ILE B CA 1
ATOM 6620 C C . ILE B 1 324 ? 14.07 31.172 12.594 1 77.06 324 ILE B C 1
ATOM 6622 O O . ILE B 1 324 ? 13 31.328 13.188 1 77.06 324 ILE B O 1
ATOM 6626 N N . GLY B 1 325 ? 14.82 30.078 12.781 1 81.19 325 GLY B N 1
ATOM 6627 C CA . GLY B 1 325 ? 14.656 29.219 13.938 1 81.19 325 GLY B CA 1
ATOM 6628 C C . GLY B 1 325 ? 13.758 28.016 13.672 1 81.19 325 GLY B C 1
ATOM 6629 O O . GLY B 1 325 ? 13.375 27.297 14.602 1 81.19 325 GLY B O 1
ATOM 6630 N N . TYR B 1 326 ? 13.383 27.781 12.43 1 89.75 326 TYR B N 1
ATOM 6631 C CA . TYR B 1 326 ? 12.555 26.625 12.086 1 89.75 326 TYR B CA 1
ATOM 6632 C C . TYR B 1 326 ? 13.406 25.453 11.609 1 89.75 326 TYR B C 1
ATOM 6634 O O . TYR B 1 326 ? 14.461 25.656 11 1 89.75 326 TYR B O 1
ATOM 6642 N N . LYS B 1 327 ? 12.992 24.328 11.984 1 90.81 327 LYS B N 1
ATOM 6643 C CA . LYS B 1 327 ? 13.555 23.109 11.43 1 90.81 327 LYS B CA 1
ATOM 6644 C C . LYS B 1 327 ? 12.547 22.406 10.516 1 90.81 327 LYS B C 1
ATOM 6646 O O . LYS B 1 327 ? 11.359 22.359 10.828 1 90.81 327 LYS B O 1
ATOM 6651 N N . MET B 1 328 ? 13.039 21.953 9.477 1 90.56 328 MET B N 1
ATOM 6652 C CA . MET B 1 328 ? 12.18 21.25 8.539 1 90.56 328 MET B CA 1
ATOM 6653 C C . MET B 1 328 ? 12.109 19.766 8.891 1 90.56 328 MET B C 1
ATOM 6655 O O . MET B 1 328 ? 13.125 19.141 9.203 1 90.56 328 MET B O 1
ATOM 6659 N N . ILE B 1 329 ? 10.945 19.234 8.992 1 92.75 329 ILE B N 1
ATOM 6660 C CA . ILE B 1 329 ? 10.742 17.797 9.062 1 92.75 329 ILE B CA 1
ATOM 6661 C C . ILE B 1 329 ? 10.711 17.219 7.652 1 92.75 329 ILE B C 1
ATOM 6663 O O . ILE B 1 329 ? 9.672 17.219 6.992 1 92.75 329 ILE B O 1
ATOM 6667 N N . GLU B 1 330 ? 11.852 16.688 7.402 1 85.12 330 GLU B N 1
ATOM 6668 C CA . GLU B 1 330 ? 12.023 16.094 6.082 1 85.12 330 GLU B CA 1
ATOM 6669 C C . GLU B 1 330 ? 11.727 14.594 6.113 1 85.12 330 GLU B C 1
ATOM 6671 O O . GLU B 1 330 ? 11.812 13.961 7.168 1 85.12 330 GLU B O 1
ATOM 6676 N N . TYR B 1 331 ? 11.289 14.039 5.078 1 89.12 331 TYR B N 1
ATOM 6677 C CA . TYR B 1 331 ? 11.109 12.609 4.852 1 89.12 331 TYR B CA 1
ATOM 6678 C C . TYR B 1 331 ? 9.984 12.055 5.723 1 89.12 331 TYR B C 1
ATOM 6680 O O . TYR B 1 331 ? 9.898 10.844 5.941 1 89.12 331 TYR B O 1
ATOM 6688 N N . GLY B 1 332 ? 9.234 12.922 6.473 1 94.31 332 GLY B N 1
ATOM 6689 C CA . GLY B 1 332 ? 8.062 12.531 7.238 1 94.31 332 GLY B CA 1
ATOM 6690 C C . GLY B 1 332 ? 8.398 11.969 8.602 1 94.31 332 GLY B C 1
ATOM 6691 O O . GLY B 1 332 ? 7.617 11.219 9.188 1 94.31 332 GLY B O 1
ATOM 6692 N N . TRP B 1 333 ? 9.695 12.328 9.148 1 96.56 333 TRP B N 1
ATOM 6693 C CA . TRP B 1 333 ? 10.117 11.695 10.398 1 96.56 333 TRP B CA 1
ATOM 6694 C C . TRP B 1 333 ? 10.633 12.742 11.391 1 96.56 333 TRP B C 1
ATOM 6696 O O . TRP B 1 333 ? 11.297 13.695 10.992 1 96.56 333 TRP B O 1
ATOM 6706 N N . MET B 1 334 ? 10.43 12.484 12.664 1 96.69 334 MET B N 1
ATOM 6707 C CA . MET B 1 334 ? 11.102 13.211 13.734 1 96.69 334 MET B CA 1
ATOM 6708 C C . MET B 1 334 ? 11.094 12.391 15.023 1 96.69 334 MET B C 1
ATOM 6710 O O . MET B 1 334 ? 10.281 11.477 15.188 1 96.69 334 MET B O 1
ATOM 6714 N N . MET B 1 335 ? 12.047 12.68 15.883 1 95.06 335 MET B N 1
ATOM 6715 C CA . MET B 1 335 ? 12.031 12.211 17.266 1 95.06 335 MET B CA 1
ATOM 6716 C C . MET B 1 335 ? 11.617 13.328 18.219 1 95.06 335 MET B C 1
ATOM 6718 O O . MET B 1 335 ? 12.195 14.414 18.188 1 95.06 335 MET B O 1
ATOM 6722 N N . LEU B 1 336 ? 10.57 13.039 18.953 1 94.81 336 LEU B N 1
ATOM 6723 C CA . LEU B 1 336 ? 10.102 14.008 19.938 1 94.81 336 LEU B CA 1
ATOM 6724 C C . LEU B 1 336 ? 10.273 13.477 21.344 1 94.81 336 LEU B C 1
ATOM 6726 O O . LEU B 1 336 ? 9.508 12.609 21.781 1 94.81 336 LEU B O 1
ATOM 6730 N N . ASP B 1 337 ? 11.266 13.945 22.062 1 91 337 ASP B N 1
ATOM 6731 C CA . ASP B 1 337 ? 11.477 13.594 23.453 1 91 337 ASP B CA 1
ATOM 6732 C C . ASP B 1 337 ? 11.523 12.078 23.641 1 91 337 ASP B C 1
ATOM 6734 O O . ASP B 1 337 ? 10.836 11.523 24.5 1 91 337 ASP B O 1
ATOM 6738 N N . GLY B 1 338 ? 12.172 11.484 22.766 1 91.31 338 GLY B N 1
ATOM 6739 C CA . GLY B 1 338 ? 12.391 10.047 22.844 1 91.31 338 GLY B CA 1
ATOM 6740 C C . GLY B 1 338 ? 11.32 9.242 22.141 1 91.31 338 GLY B C 1
ATOM 6741 O O . GLY B 1 338 ? 11.383 8.008 22.109 1 91.31 338 GLY B O 1
ATOM 6742 N N . LEU B 1 339 ? 10.344 9.922 21.578 1 95.19 339 LEU B N 1
ATOM 6743 C CA . LEU B 1 339 ? 9.273 9.25 20.844 1 95.19 339 LEU B CA 1
ATOM 6744 C C . LEU B 1 339 ? 9.484 9.391 19.328 1 95.19 339 LEU B C 1
ATOM 6746 O O . LEU B 1 339 ? 9.805 10.477 18.844 1 95.19 339 LEU B O 1
ATOM 6750 N N . SER B 1 340 ? 9.344 8.273 18.625 1 96.06 340 SER B N 1
ATOM 6751 C CA . SER B 1 340 ? 9.438 8.312 17.172 1 96.06 340 SER B CA 1
ATOM 6752 C C . SER B 1 340 ? 8.102 8.68 16.531 1 96.06 340 SER B C 1
ATOM 6754 O O . SER B 1 340 ? 7.074 8.078 16.844 1 96.06 340 SER B O 1
ATOM 6756 N N . LEU B 1 341 ? 8.141 9.68 15.625 1 98 341 LEU B N 1
ATOM 6757 C CA . LEU B 1 341 ? 6.926 10.148 14.969 1 98 341 LEU B CA 1
ATOM 6758 C C . LEU B 1 341 ? 7.082 10.117 13.453 1 98 341 LEU B C 1
ATOM 6760 O O . LEU B 1 341 ? 8.125 10.508 12.922 1 98 341 LEU B O 1
ATOM 6764 N N . SER B 1 342 ? 6.086 9.578 12.734 1 98.38 342 SER B N 1
ATOM 6765 C CA . SER B 1 342 ? 5.887 9.93 11.336 1 98.38 342 SER B CA 1
ATOM 6766 C C . SER B 1 342 ? 4.949 11.117 11.195 1 98.38 342 SER B C 1
ATOM 6768 O O . SER B 1 342 ? 3.965 11.234 11.93 1 98.38 342 SER B O 1
ATOM 6770 N N . VAL B 1 343 ? 5.285 12.078 10.344 1 98.31 343 VAL B N 1
ATOM 6771 C CA . VAL B 1 343 ? 4.504 13.289 10.148 1 98.31 343 VAL B CA 1
ATOM 6772 C C . VAL B 1 343 ? 4.289 13.539 8.656 1 98.31 343 VAL B C 1
ATOM 6774 O O . VAL B 1 343 ? 5.25 13.758 7.914 1 98.31 343 VAL B O 1
ATOM 6777 N N . GLU B 1 344 ? 3.074 13.5 8.234 1 96.06 344 GLU B N 1
ATOM 6778 C CA . GLU B 1 344 ? 2.781 13.586 6.805 1 96.06 344 GLU B CA 1
ATOM 6779 C C . GLU B 1 344 ? 1.619 14.531 6.535 1 96.06 344 GLU B C 1
ATOM 6781 O O . GLU B 1 344 ? 0.828 14.828 7.434 1 96.06 344 GLU B O 1
ATOM 6786 N N . MET B 1 345 ? 1.552 14.984 5.273 1 93.75 345 MET B N 1
ATOM 6787 C CA . MET B 1 345 ? 0.444 15.82 4.812 1 93.75 345 MET B CA 1
ATOM 6788 C C . MET B 1 345 ? -0.313 15.141 3.678 1 93.75 345 MET B C 1
ATOM 6790 O O . MET B 1 345 ? 0.253 14.883 2.613 1 93.75 345 MET B O 1
ATOM 6794 N N . CYS B 1 346 ? -1.463 14.898 3.91 1 90.94 346 CYS B N 1
ATOM 6795 C CA . CYS B 1 346 ? -2.443 14.492 2.908 1 90.94 346 CYS B CA 1
ATOM 6796 C C . CYS B 1 346 ? -1.844 13.492 1.934 1 90.94 346 CYS B C 1
ATOM 6798 O O . CYS B 1 346 ? -1.436 12.398 2.334 1 90.94 346 CYS B O 1
ATOM 6800 N N . LEU B 1 347 ? -1.588 13.945 0.643 1 86.25 347 LEU B N 1
ATOM 6801 C CA . LEU B 1 347 ? -1.145 13.031 -0.41 1 86.25 347 LEU B CA 1
ATOM 6802 C C . LEU B 1 347 ? 0.202 12.414 -0.059 1 86.25 347 LEU B C 1
ATOM 6804 O O . LEU B 1 347 ? 0.517 11.305 -0.511 1 86.25 347 LEU B O 1
ATOM 6808 N N . ASP B 1 348 ? 0.999 13.055 0.748 1 89.06 348 ASP B N 1
ATOM 6809 C CA . ASP B 1 348 ? 2.258 12.469 1.2 1 89.06 348 ASP B CA 1
ATOM 6810 C C . ASP B 1 348 ? 2.018 11.148 1.926 1 89.06 348 ASP B C 1
ATOM 6812 O O . ASP B 1 348 ? 2.844 10.234 1.853 1 89.06 348 ASP B O 1
ATOM 6816 N N . HIS B 1 349 ? 0.874 11.07 2.596 1 90.5 349 HIS B N 1
ATOM 6817 C CA . HIS B 1 349 ? 0.508 9.836 3.291 1 90.5 349 HIS B CA 1
ATOM 6818 C C . HIS B 1 349 ? 0.178 8.727 2.303 1 90.5 349 HIS B C 1
ATOM 6820 O O . HIS B 1 349 ? 0.664 7.602 2.445 1 90.5 349 HIS B O 1
ATOM 6826 N N . GLN B 1 350 ? -0.546 9.109 1.375 1 80.88 350 GLN B N 1
ATOM 6827 C CA . GLN B 1 350 ? -0.898 8.125 0.361 1 80.88 350 GLN B CA 1
ATOM 6828 C C . GLN B 1 350 ? 0.339 7.637 -0.388 1 80.88 350 GLN B C 1
ATOM 6830 O O . GLN B 1 350 ? 0.418 6.469 -0.775 1 80.88 350 GLN B O 1
ATOM 6835 N N . MET B 1 351 ? 1.203 8.547 -0.565 1 81.75 351 MET B N 1
ATOM 6836 C CA . MET B 1 351 ? 2.418 8.227 -1.309 1 81.75 351 MET B CA 1
ATOM 6837 C C . MET B 1 351 ? 3.461 7.586 -0.397 1 81.75 351 MET B C 1
ATOM 6839 O O . MET B 1 351 ? 4.559 7.25 -0.842 1 81.75 351 MET B O 1
ATOM 6843 N N . ARG B 1 352 ? 3.211 7.395 0.815 1 90.06 352 ARG B N 1
ATOM 6844 C CA . ARG B 1 352 ? 3.988 6.602 1.764 1 90.06 352 ARG B CA 1
ATOM 6845 C C . ARG B 1 352 ? 5.367 7.211 1.985 1 90.06 352 ARG B C 1
ATOM 6847 O O . ARG B 1 352 ? 6.375 6.5 1.975 1 90.06 352 ARG B O 1
ATOM 6854 N N . ILE B 1 353 ? 5.461 8.523 2.182 1 90.31 353 ILE B N 1
ATOM 6855 C CA . ILE B 1 353 ? 6.77 9.164 2.229 1 90.31 353 ILE B CA 1
ATOM 6856 C C . ILE B 1 353 ? 7.555 8.641 3.432 1 90.31 353 ILE B C 1
ATOM 6858 O O . ILE B 1 353 ? 8.75 8.359 3.328 1 90.31 353 ILE B O 1
ATOM 6862 N N . SER B 1 354 ? 6.914 8.492 4.559 1 95.25 354 SER B N 1
ATOM 6863 C CA . SER B 1 354 ? 7.617 8.039 5.754 1 95.25 354 SER B CA 1
ATOM 6864 C C . SER B 1 354 ? 8.047 6.578 5.617 1 95.25 354 SER B C 1
ATOM 6866 O O . SER B 1 354 ? 9.188 6.234 5.914 1 95.25 354 SER B O 1
ATOM 6868 N N . LEU B 1 355 ? 7.133 5.758 5.164 1 94.94 355 LEU B N 1
ATOM 6869 C CA . LEU B 1 355 ? 7.449 4.34 5.012 1 94.94 355 LEU B CA 1
ATOM 6870 C C . LEU B 1 355 ? 8.555 4.137 3.988 1 94.94 355 LEU B C 1
ATOM 6872 O O . LEU B 1 355 ? 9.477 3.344 4.211 1 94.94 355 LEU B O 1
ATOM 6876 N N . ASN B 1 356 ? 8.453 4.855 2.895 1 90.38 356 ASN B N 1
ATOM 6877 C CA . ASN B 1 356 ? 9.461 4.734 1.849 1 90.38 356 ASN B CA 1
ATOM 6878 C C . ASN B 1 356 ? 10.844 5.16 2.346 1 90.38 356 ASN B C 1
ATOM 6880 O O . ASN B 1 356 ? 11.844 4.516 2.037 1 90.38 356 ASN B O 1
ATOM 6884 N N . ALA B 1 357 ? 10.891 6.246 3.109 1 92.19 357 ALA B N 1
ATOM 6885 C CA . ALA B 1 357 ? 12.164 6.676 3.672 1 92.19 357 ALA B CA 1
ATOM 6886 C C . ALA B 1 357 ? 12.758 5.598 4.578 1 92.19 357 ALA B C 1
ATOM 6888 O O . ALA B 1 357 ? 13.953 5.297 4.5 1 92.19 357 ALA B O 1
ATOM 6889 N N . TYR B 1 358 ? 11.945 5.051 5.375 1 94.19 358 TYR B N 1
ATOM 6890 C CA . TYR B 1 358 ? 12.352 3.984 6.281 1 94.19 358 TYR B CA 1
ATOM 6891 C C . TYR B 1 358 ? 12.898 2.791 5.508 1 94.19 358 TYR B C 1
ATOM 6893 O O . TYR B 1 358 ? 14 2.307 5.793 1 94.19 358 TYR B O 1
ATOM 6901 N N . LEU B 1 359 ? 12.133 2.316 4.512 1 91.81 359 LEU B N 1
ATOM 6902 C CA . LEU B 1 359 ? 12.508 1.14 3.736 1 91.81 359 LEU B CA 1
ATOM 6903 C C . LEU B 1 359 ? 13.734 1.423 2.877 1 91.81 359 LEU B C 1
ATOM 6905 O O . LEU B 1 359 ? 14.57 0.54 2.67 1 91.81 359 LEU B O 1
ATOM 6909 N N . ALA B 1 360 ? 13.805 2.641 2.412 1 89.94 360 ALA B N 1
ATOM 6910 C CA . ALA B 1 360 ? 14.961 3 1.595 1 89.94 360 ALA B CA 1
ATOM 6911 C C . ALA B 1 360 ? 16.25 2.922 2.406 1 89.94 360 ALA B C 1
ATOM 6913 O O . ALA B 1 360 ? 17.266 2.447 1.909 1 89.94 360 ALA B O 1
ATOM 6914 N N . ASP B 1 361 ? 16.188 3.416 3.625 1 88.62 361 ASP B N 1
ATOM 6915 C CA . ASP B 1 361 ? 17.359 3.312 4.484 1 88.62 361 ASP B CA 1
ATOM 6916 C C . ASP B 1 361 ? 17.797 1.859 4.633 1 88.62 361 ASP B C 1
ATOM 6918 O O . ASP B 1 361 ? 19 1.558 4.531 1 88.62 361 ASP B O 1
ATOM 6922 N N . ILE B 1 362 ? 16.875 1.029 4.781 1 86.19 362 ILE B N 1
ATOM 6923 C CA . ILE B 1 362 ? 17.172 -0.379 5.008 1 86.19 362 ILE B CA 1
ATOM 6924 C C . ILE B 1 362 ? 17.734 -0.999 3.734 1 86.19 362 ILE B C 1
ATOM 6926 O O . ILE B 1 362 ? 18.766 -1.691 3.773 1 86.19 362 ILE B O 1
ATOM 6930 N N . THR B 1 363 ? 17.156 -0.786 2.648 1 85.56 363 THR B N 1
ATOM 6931 C CA . THR B 1 363 ? 17.484 -1.5 1.42 1 85.56 363 THR B CA 1
ATOM 6932 C C . THR B 1 363 ? 18.781 -0.967 0.811 1 85.56 363 THR B C 1
ATOM 6934 O O . THR B 1 363 ? 19.453 -1.676 0.067 1 85.56 363 THR B O 1
ATOM 6937 N N . THR B 1 364 ? 19.125 0.297 1.185 1 84.56 364 THR B N 1
ATOM 6938 C CA . THR B 1 364 ? 20.328 0.891 0.585 1 84.56 364 THR B CA 1
ATOM 6939 C C . THR B 1 364 ? 21.484 0.897 1.577 1 84.56 364 THR B C 1
ATOM 6941 O O . THR B 1 364 ? 22.625 1.107 1.192 1 84.56 364 THR B O 1
ATOM 6944 N N . GLY B 1 365 ? 21.141 0.716 2.84 1 80.62 365 GLY B N 1
ATOM 6945 C CA . GLY B 1 365 ? 22.156 0.821 3.879 1 80.62 365 GLY B CA 1
ATOM 6946 C C . GLY B 1 365 ? 22.484 2.256 4.246 1 80.62 365 GLY B C 1
ATOM 6947 O O . GLY B 1 365 ? 23.391 2.504 5.047 1 80.62 365 GLY B O 1
ATOM 6948 N N . GLN B 1 366 ? 21.75 3.162 3.631 1 80 366 GLN B N 1
ATOM 6949 C CA . GLN B 1 366 ? 21.938 4.566 3.977 1 80 366 GLN B CA 1
ATOM 6950 C C . GLN B 1 366 ? 21.219 4.914 5.281 1 80 366 GLN B C 1
ATOM 6952 O O . GLN B 1 366 ? 20.359 4.156 5.746 1 80 366 GLN B O 1
ATOM 6957 N N . THR B 1 367 ? 21.688 6.051 5.832 1 86.38 367 THR B N 1
ATOM 6958 C CA . THR B 1 367 ? 21.062 6.535 7.059 1 86.38 367 THR B CA 1
ATOM 6959 C C . THR B 1 367 ? 20.484 7.93 6.852 1 86.38 367 THR B C 1
ATOM 6961 O O . THR B 1 367 ? 21.203 8.883 6.559 1 86.38 367 THR B O 1
ATOM 6964 N N . THR B 1 368 ? 19.219 8 6.926 1 89.56 368 THR B N 1
ATOM 6965 C CA . THR B 1 368 ? 18.547 9.289 6.914 1 89.56 368 THR B CA 1
ATOM 6966 C C . THR B 1 368 ? 18.516 9.898 8.312 1 89.56 368 THR B C 1
ATOM 6968 O O . THR B 1 368 ? 18.109 9.242 9.273 1 89.56 368 THR B O 1
ATOM 6971 N N . GLU B 1 369 ? 18.969 11.141 8.367 1 91.31 369 GLU B N 1
ATOM 6972 C CA . GLU B 1 369 ? 18.953 11.828 9.648 1 91.31 369 GLU B CA 1
ATOM 6973 C C . GLU B 1 369 ? 17.703 12.695 9.789 1 91.31 369 GLU B C 1
ATOM 6975 O O . GLU B 1 369 ? 17.328 13.414 8.859 1 91.31 369 GLU B O 1
ATOM 6980 N N . ILE B 1 370 ? 17.109 12.594 10.945 1 92.94 370 ILE B N 1
ATOM 6981 C CA . ILE B 1 370 ? 15.867 13.305 11.203 1 92.94 370 ILE B CA 1
ATOM 6982 C C . ILE B 1 370 ? 16.016 14.156 12.461 1 92.94 370 ILE B C 1
ATOM 6984 O O . ILE B 1 370 ? 16.828 13.852 13.336 1 92.94 370 ILE B O 1
ATOM 6988 N N . PRO B 1 371 ? 15.258 15.258 12.547 1 93.19 371 PRO B N 1
ATOM 6989 C CA . PRO B 1 371 ? 15.367 16.078 13.75 1 93.19 371 PRO B CA 1
ATOM 6990 C C . PRO B 1 371 ? 14.891 15.359 15.008 1 93.19 371 PRO B C 1
ATOM 6992 O O . PRO B 1 371 ? 13.914 14.609 14.969 1 93.19 371 PRO B O 1
ATOM 6995 N N . SER B 1 372 ? 15.625 15.602 16.109 1 93.69 372 SER B N 1
ATOM 6996 C CA . SER B 1 372 ? 15.328 15 17.406 1 93.69 372 SER B CA 1
ATOM 6997 C C . SER B 1 372 ? 15.398 16.031 18.531 1 93.69 372 SER B C 1
ATOM 6999 O O . SER B 1 372 ? 16.406 16.719 18.688 1 93.69 372 SER B O 1
ATOM 7001 N N . THR B 1 373 ? 14.25 16.062 19.172 1 92 373 THR B N 1
ATOM 7002 C CA . THR B 1 373 ? 14.25 16.938 20.328 1 92 373 THR B CA 1
ATOM 7003 C C . THR B 1 373 ? 14.531 16.156 21.609 1 92 373 THR B C 1
ATOM 7005 O O . THR B 1 373 ? 14.328 14.938 21.641 1 92 373 THR B O 1
ATOM 7008 N N . SER B 1 374 ? 15.234 16.734 22.484 1 75.88 374 SER B N 1
ATOM 7009 C CA . SER B 1 374 ? 15.469 16.109 23.781 1 75.88 374 SER B CA 1
ATOM 7010 C C . SER B 1 374 ? 14.672 16.812 24.875 1 75.88 374 SER B C 1
ATOM 7012 O O . SER B 1 374 ? 14.406 18.016 24.781 1 75.88 374 SER B O 1
ATOM 7014 N N . SER B 1 375 ? 14.273 16.031 25.797 1 62.16 375 SER B N 1
ATOM 7015 C CA . SER B 1 375 ? 13.523 16.578 26.922 1 62.16 375 SER B CA 1
ATOM 7016 C C . SER B 1 375 ? 14.383 17.516 27.75 1 62.16 375 SER B C 1
ATOM 7018 O O . SER B 1 375 ? 13.859 18.375 28.453 1 62.16 375 SER B O 1
ATOM 7020 N N . THR B 1 376 ? 15.648 17.281 27.656 1 55.38 376 THR B N 1
ATOM 7021 C CA . THR B 1 376 ? 16.484 18.016 28.609 1 55.38 376 THR B CA 1
ATOM 7022 C C . THR B 1 376 ? 17.266 19.109 27.906 1 55.38 376 THR B C 1
ATOM 7024 O O . THR B 1 376 ? 17.859 19.984 28.547 1 55.38 376 THR B O 1
ATOM 7027 N N . GLY B 1 377 ? 17.297 19.109 26.562 1 57.5 377 GLY B N 1
ATOM 7028 C CA . GLY B 1 377 ? 18.203 20.062 25.953 1 57.5 377 GLY B CA 1
ATOM 7029 C C . GLY B 1 377 ? 17.5 21.062 25.062 1 57.5 377 GLY B C 1
ATOM 7030 O O . GLY B 1 377 ? 16.312 20.922 24.781 1 57.5 377 GLY B O 1
ATOM 7031 N N . SER B 1 378 ? 18.141 22.266 24.938 1 62.62 378 SER B N 1
ATOM 7032 C CA . SER B 1 378 ? 17.609 23.406 24.188 1 62.62 378 SER B CA 1
ATOM 7033 C C . SER B 1 378 ? 17.906 23.266 22.703 1 62.62 378 SER B C 1
ATOM 7035 O O . SER B 1 378 ? 17.516 24.125 21.891 1 62.62 378 SER B O 1
ATOM 7037 N N . GLY B 1 379 ? 18.016 22.062 22.141 1 76.69 379 GLY B N 1
ATOM 7038 C CA . GLY B 1 379 ? 18.406 22.016 20.75 1 76.69 379 GLY B CA 1
ATOM 7039 C C . GLY B 1 379 ? 17.859 20.797 20.016 1 76.69 379 GLY B C 1
ATOM 7040 O O . GLY B 1 379 ? 17.141 19.984 20.594 1 76.69 379 GLY B O 1
ATOM 7041 N N . VAL B 1 380 ? 17.938 20.969 18.703 1 89.5 380 VAL B N 1
ATOM 7042 C CA . VAL B 1 380 ? 17.547 19.875 17.828 1 89.5 380 VAL B CA 1
ATOM 7043 C C . VAL B 1 380 ? 18.781 19.156 17.297 1 89.5 380 VAL B C 1
ATOM 7045 O O . VAL B 1 380 ? 19.703 19.812 16.797 1 89.5 380 VAL B O 1
ATOM 7048 N N . GLU B 1 381 ? 18.922 17.906 17.672 1 90.19 381 GLU B N 1
ATOM 7049 C CA . GLU B 1 381 ? 19.953 17.062 17.062 1 90.19 381 GLU B CA 1
ATOM 7050 C C . GLU B 1 381 ? 19.359 16.203 15.945 1 90.19 381 GLU B C 1
ATOM 7052 O O . GLU B 1 381 ? 18.125 16.125 15.805 1 90.19 381 GLU B O 1
ATOM 7057 N N . TYR B 1 382 ? 20.203 15.734 15.172 1 91.88 382 TYR B N 1
ATOM 7058 C CA . TYR B 1 382 ? 19.766 14.852 14.102 1 91.88 382 TYR B CA 1
ATOM 7059 C C . TYR B 1 382 ? 20.203 13.414 14.359 1 91.88 382 TYR B C 1
ATOM 7061 O O . TYR B 1 382 ? 21.344 13.172 14.758 1 91.88 382 TYR B O 1
ATOM 7069 N N . VAL B 1 383 ? 19.266 12.516 14.234 1 92.88 383 VAL B N 1
ATOM 7070 C CA . VAL B 1 383 ? 19.484 11.102 14.508 1 92.88 383 VAL B CA 1
ATOM 7071 C C . VAL B 1 383 ? 18.906 10.258 13.367 1 92.88 383 VAL B C 1
ATOM 7073 O O . VAL B 1 383 ? 18.094 10.742 12.586 1 92.88 383 VAL B O 1
ATOM 7076 N N . PRO B 1 384 ? 19.328 9.023 13.25 1 92.56 384 PRO B N 1
ATOM 7077 C CA . PRO B 1 384 ? 18.75 8.148 12.234 1 92.56 384 PRO B CA 1
ATOM 7078 C C . PRO B 1 384 ? 17.281 7.805 12.516 1 92.56 384 PRO B C 1
ATOM 7080 O O . PRO B 1 384 ? 16.844 7.855 13.664 1 92.56 384 PRO B O 1
ATOM 7083 N N . ILE B 1 385 ? 16.531 7.438 11.445 1 93.88 385 ILE B N 1
ATOM 7084 C CA . ILE B 1 385 ? 15.195 6.871 11.625 1 93.88 385 ILE B CA 1
ATOM 7085 C C . ILE B 1 385 ? 15.281 5.605 12.477 1 93.88 385 ILE B C 1
ATOM 7087 O O . ILE B 1 385 ? 16.094 4.727 12.211 1 93.88 385 ILE B O 1
ATOM 7091 N N . PRO B 1 386 ? 14.492 5.539 13.484 1 91.88 386 PRO B N 1
ATOM 7092 C CA . PRO B 1 386 ? 14.578 4.348 14.336 1 91.88 386 PRO B CA 1
ATOM 7093 C C . PRO B 1 386 ? 14.164 3.072 13.609 1 91.88 386 PRO B C 1
ATOM 7095 O O . PRO B 1 386 ? 13.227 3.094 12.805 1 91.88 386 PRO B O 1
ATOM 7098 N N . THR B 1 387 ? 14.773 1.943 14.016 1 88.62 387 THR B N 1
ATOM 7099 C CA . THR B 1 387 ? 14.523 0.67 13.352 1 88.62 387 THR B CA 1
ATOM 7100 C C . THR B 1 387 ? 13.148 0.126 13.719 1 88.62 387 THR B C 1
ATOM 7102 O O . THR B 1 387 ? 12.562 -0.649 12.961 1 88.62 387 THR B O 1
ATOM 7105 N N . TYR B 1 388 ? 12.656 0.56 14.859 1 90.5 388 TYR B N 1
ATOM 7106 C CA . TYR B 1 388 ? 11.383 0.02 15.336 1 90.5 388 TYR B CA 1
ATOM 7107 C C . TYR B 1 388 ? 10.211 0.811 14.773 1 90.5 388 TYR B C 1
ATOM 7109 O O . TYR B 1 388 ? 9.062 0.593 15.164 1 90.5 388 TYR B O 1
ATOM 7117 N N . GLN B 1 389 ? 10.375 1.747 13.914 1 94.25 389 GLN B N 1
ATOM 7118 C CA . GLN B 1 389 ? 9.367 2.553 13.234 1 94.25 389 GLN B CA 1
ATOM 7119 C C . GLN B 1 389 ? 8.695 3.525 14.203 1 94.25 389 GLN B C 1
ATOM 7121 O O . GLN B 1 389 ? 9.305 3.936 15.195 1 94.25 389 GLN B O 1
ATOM 7126 N N . ALA B 1 390 ? 7.578 4.113 13.836 1 97.44 390 ALA B N 1
ATOM 7127 C CA . ALA B 1 390 ? 6.996 5.227 14.586 1 97.44 390 ALA B CA 1
ATOM 7128 C C . ALA B 1 390 ? 6.047 4.723 15.664 1 97.44 390 ALA B C 1
ATOM 7130 O O . ALA B 1 390 ? 5.258 3.805 15.43 1 97.44 390 ALA B O 1
ATOM 7131 N N . GLN B 1 391 ? 6.16 5.312 16.812 1 97.06 391 GLN B N 1
ATOM 7132 C CA . GLN B 1 391 ? 5.188 5.059 17.859 1 97.06 391 GLN B CA 1
ATOM 7133 C C . GLN B 1 391 ? 3.908 5.859 17.641 1 97.06 391 GLN B C 1
ATOM 7135 O O . GLN B 1 391 ? 2.822 5.426 18.031 1 97.06 391 GLN B O 1
ATOM 7140 N N . ILE B 1 392 ? 4.07 7.047 16.984 1 98.38 392 ILE B N 1
ATOM 7141 C CA . ILE B 1 392 ? 2.947 7.941 16.719 1 98.38 392 ILE B CA 1
ATOM 7142 C C . ILE B 1 392 ? 3.031 8.469 15.289 1 98.38 392 ILE B C 1
ATOM 7144 O O . ILE B 1 392 ? 4.109 8.844 14.82 1 98.38 392 ILE B O 1
ATOM 7148 N N . GLY B 1 393 ? 1.935 8.383 14.586 1 98.44 393 GLY B N 1
ATOM 7149 C CA . GLY B 1 393 ? 1.818 9.023 13.281 1 98.44 393 GLY B CA 1
ATOM 7150 C C . GLY B 1 393 ? 0.872 10.211 13.281 1 98.44 393 GLY B C 1
ATOM 7151 O O . GLY B 1 393 ? -0.163 10.188 13.953 1 98.44 393 GLY B O 1
ATOM 7152 N N . LEU B 1 394 ? 1.207 11.234 12.531 1 98.62 394 LEU B N 1
ATOM 7153 C CA . LEU B 1 394 ? 0.363 12.414 12.367 1 98.62 394 LEU B CA 1
ATOM 7154 C C . LEU B 1 394 ? 0.104 12.695 10.891 1 98.62 394 LEU B C 1
ATOM 7156 O O . LEU B 1 394 ? 1.025 12.641 10.07 1 98.62 394 LEU B O 1
ATOM 7160 N N . VAL B 1 395 ? -1.126 12.953 10.555 1 97.19 395 VAL B N 1
ATOM 7161 C CA . VAL B 1 395 ? -1.456 13.359 9.195 1 97.19 395 VAL B CA 1
ATOM 7162 C C . VAL B 1 395 ? -2.445 14.523 9.227 1 97.19 395 VAL B C 1
ATOM 7164 O O . VAL B 1 395 ? -3.52 14.414 9.82 1 97.19 395 VAL B O 1
ATOM 7167 N N . SER B 1 396 ? -2.084 15.633 8.711 1 96.81 396 SER B N 1
ATOM 7168 C CA . SER B 1 396 ? -3.002 16.719 8.375 1 96.81 396 SER B CA 1
ATOM 7169 C C . SER B 1 396 ? -3.461 16.625 6.922 1 96.81 396 SER B C 1
ATOM 7171 O O . SER B 1 396 ? -2.637 16.578 6.004 1 96.81 396 SER B O 1
ATOM 7173 N N . SER B 1 397 ? -4.758 16.562 6.719 1 92.88 397 SER B N 1
ATOM 7174 C CA . SER B 1 397 ? -5.188 16.297 5.352 1 92.88 397 SER B CA 1
ATOM 7175 C C . SER B 1 397 ? -6.48 17.031 5.02 1 92.88 397 SER B C 1
ATOM 7177 O O . SER B 1 397 ? -7.102 17.641 5.898 1 92.88 397 SER B O 1
ATOM 7179 N N . ALA B 1 398 ? -6.793 17.047 3.775 1 89.06 398 ALA B N 1
ATOM 7180 C CA . ALA B 1 398 ? -8.062 17.484 3.207 1 89.06 398 ALA B CA 1
ATOM 7181 C C . ALA B 1 398 ? -8.555 16.531 2.131 1 89.06 398 ALA B C 1
ATOM 7183 O O . ALA B 1 398 ? -8.258 16.703 0.947 1 89.06 398 ALA B O 1
ATOM 7184 N N . GLY B 1 399 ? -9.281 15.609 2.535 1 80.81 399 GLY B N 1
ATOM 7185 C CA . GLY B 1 399 ? -9.836 14.648 1.599 1 80.81 399 GLY B CA 1
ATOM 7186 C C . GLY B 1 399 ? -9.133 13.305 1.641 1 80.81 399 GLY B C 1
ATOM 7187 O O . GLY B 1 399 ? -9.062 12.602 0.629 1 80.81 399 GLY B O 1
ATOM 7188 N N . MET B 1 400 ? -8.539 13.062 2.756 1 81.62 400 MET B N 1
ATOM 7189 C CA . MET B 1 400 ? -7.824 11.805 2.891 1 81.62 400 MET B CA 1
ATOM 7190 C C . MET B 1 400 ? -8.312 11.023 4.109 1 81.62 400 MET B C 1
ATOM 7192 O O . MET B 1 400 ? -8.906 11.602 5.02 1 81.62 400 MET B O 1
ATOM 7196 N N . THR B 1 401 ? -8.07 9.766 4.07 1 84.44 401 THR B N 1
ATOM 7197 C CA . THR B 1 401 ? -8.266 8.867 5.207 1 84.44 401 THR B CA 1
ATOM 7198 C C . THR B 1 401 ? -6.984 8.094 5.512 1 84.44 401 THR B C 1
ATOM 7200 O O . THR B 1 401 ? -6.039 8.125 4.723 1 84.44 401 THR B O 1
ATOM 7203 N N . VAL B 1 402 ? -6.926 7.547 6.699 1 87.5 402 VAL B N 1
ATOM 7204 C CA . VAL B 1 402 ? -5.781 6.695 7.012 1 87.5 402 VAL B CA 1
ATOM 7205 C C . VAL B 1 402 ? -5.73 5.527 6.031 1 87.5 402 VAL B C 1
ATOM 7207 O O . VAL B 1 402 ? -6.719 4.812 5.852 1 87.5 402 VAL B O 1
ATOM 7210 N N . THR B 1 403 ? -4.629 5.43 5.379 1 82.19 403 THR B N 1
ATOM 7211 C CA . THR B 1 403 ? -4.355 4.285 4.512 1 82.19 403 THR B CA 1
ATOM 7212 C C . THR B 1 403 ? -3.426 3.293 5.203 1 82.19 403 THR B C 1
ATOM 7214 O O . THR B 1 403 ? -2.281 3.621 5.523 1 82.19 403 THR B O 1
ATOM 7217 N N . THR B 1 404 ? -3.867 2.082 5.34 1 81.31 404 THR B N 1
ATOM 7218 C CA . THR B 1 404 ? -3.125 1.118 6.148 1 81.31 404 THR B CA 1
ATOM 7219 C C . THR B 1 404 ? -1.819 0.73 5.461 1 81.31 404 THR B C 1
ATOM 7221 O O . THR B 1 404 ? -0.819 0.455 6.129 1 81.31 404 THR B O 1
ATOM 7224 N N . ASP B 1 405 ? -1.777 0.742 4.148 1 76.94 405 ASP B N 1
ATOM 7225 C CA . ASP B 1 405 ? -0.588 0.349 3.398 1 76.94 405 ASP B CA 1
ATOM 7226 C C . ASP B 1 405 ? 0.501 1.414 3.496 1 76.94 405 ASP B C 1
ATOM 7228 O O . ASP B 1 405 ? 1.656 1.163 3.148 1 76.94 405 ASP B O 1
ATOM 7232 N N . SER B 1 406 ? 0.153 2.545 4.055 1 87.94 406 SER B N 1
ATOM 7233 C CA . SER B 1 406 ? 1.1 3.654 4.117 1 87.94 406 SER B CA 1
ATOM 7234 C C . SER B 1 406 ? 1.691 3.803 5.512 1 87.94 406 SER B C 1
ATOM 7236 O O . SER B 1 406 ? 2.543 4.664 5.746 1 87.94 406 SER B O 1
ATOM 7238 N N . LEU B 1 407 ? 1.336 2.941 6.418 1 92.44 407 LEU B N 1
ATOM 7239 C CA . LEU B 1 407 ? 1.69 3.137 7.816 1 92.44 407 LEU B CA 1
ATOM 7240 C C . LEU B 1 407 ? 3.137 2.729 8.078 1 92.44 407 LEU B C 1
ATOM 7242 O O . LEU B 1 407 ? 3.562 1.645 7.668 1 92.44 407 LEU B O 1
ATOM 7246 N N . ALA B 1 408 ? 3.867 3.621 8.664 1 95.69 408 ALA B N 1
ATOM 7247 C CA . ALA B 1 408 ? 5.184 3.346 9.234 1 95.69 408 ALA B CA 1
ATOM 7248 C C . ALA B 1 408 ? 5.125 3.287 10.758 1 95.69 408 ALA B C 1
ATOM 7250 O O . ALA B 1 408 ? 5.859 4 11.445 1 95.69 408 ALA B O 1
ATOM 7251 N N . LEU B 1 409 ? 4.297 2.396 11.305 1 96.5 409 LEU B N 1
ATOM 7252 C CA . LEU B 1 409 ? 4.035 2.32 12.734 1 96.5 409 LEU B CA 1
ATOM 7253 C C . LEU B 1 409 ? 4.664 1.066 13.336 1 96.5 409 LEU B C 1
ATOM 7255 O O . LEU B 1 409 ? 4.684 0.012 12.703 1 96.5 409 LEU B O 1
ATOM 7259 N N . THR B 1 410 ? 5.133 1.238 14.531 1 95.5 410 THR B N 1
ATOM 7260 C CA . THR B 1 410 ? 5.52 0.076 15.32 1 95.5 410 THR B CA 1
ATOM 7261 C C . THR B 1 410 ? 4.289 -0.698 15.781 1 95.5 410 THR B C 1
ATOM 7263 O O . THR B 1 410 ? 3.158 -0.271 15.547 1 95.5 410 THR B O 1
ATOM 7266 N N . ASP B 1 411 ? 4.551 -1.94 16.359 1 93.19 411 ASP B N 1
ATOM 7267 C CA . ASP B 1 411 ? 3.447 -2.68 16.969 1 93.19 411 ASP B CA 1
ATOM 7268 C C . ASP B 1 411 ? 2.809 -1.884 18.094 1 93.19 411 ASP B C 1
ATOM 7270 O O . ASP B 1 411 ? 3.512 -1.336 18.953 1 93.19 411 ASP B O 1
ATOM 7274 N N . HIS B 1 412 ? 1.534 -1.687 18 1 94.31 412 HIS B N 1
ATOM 7275 C CA . HIS B 1 412 ? 0.715 -0.923 18.938 1 94.31 412 HIS B CA 1
ATOM 7276 C C . HIS B 1 412 ? 0.904 0.577 18.75 1 94.31 412 HIS B C 1
ATOM 7278 O O . HIS B 1 412 ? 0.5 1.375 19.594 1 94.31 412 HIS B O 1
ATOM 7284 N N . GLY B 1 413 ? 1.603 0.979 17.688 1 96.88 413 GLY B N 1
ATOM 7285 C CA . GLY B 1 413 ? 1.647 2.391 17.344 1 96.88 413 GLY B CA 1
ATOM 7286 C C . GLY B 1 413 ? 0.295 2.951 16.953 1 96.88 413 GLY B C 1
ATOM 7287 O O . GLY B 1 413 ? -0.588 2.207 16.516 1 96.88 413 GLY B O 1
ATOM 7288 N N . VAL B 1 414 ? 0.172 4.289 17.047 1 97.62 414 VAL B N 1
ATOM 7289 C CA . VAL B 1 414 ? -1.104 4.93 16.75 1 97.62 414 VAL B CA 1
ATOM 7290 C C . VAL B 1 414 ? -0.881 6.086 15.773 1 97.62 414 VAL B C 1
ATOM 7292 O O . VAL B 1 414 ? 0.133 6.785 15.852 1 97.62 414 VAL B O 1
ATOM 7295 N N . ILE B 1 415 ? -1.773 6.227 14.844 1 97.75 415 ILE B N 1
ATOM 7296 C CA . ILE B 1 415 ? -1.753 7.363 13.93 1 97.75 415 ILE B CA 1
ATOM 7297 C C . ILE B 1 415 ? -3.01 8.20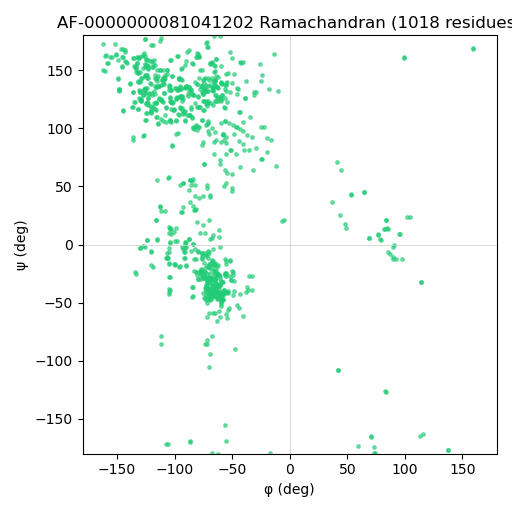3 14.125 1 97.75 415 ILE B C 1
ATOM 7299 O O . ILE B 1 415 ? -4.102 7.668 14.32 1 97.75 415 ILE B O 1
ATOM 7303 N N . PHE B 1 416 ? -2.838 9.523 14.164 1 97.19 416 PHE B N 1
ATOM 7304 C CA . PHE B 1 416 ? -3.928 10.492 14.195 1 97.19 416 PHE B CA 1
ATOM 7305 C C . PHE B 1 416 ? -4.008 11.258 12.875 1 97.19 416 PHE B C 1
ATOM 7307 O O . PHE B 1 416 ? -3.016 11.836 12.422 1 97.19 416 PHE B O 1
ATOM 7314 N N . LEU B 1 417 ? -5.133 11.203 12.242 1 95.56 417 LEU B N 1
ATOM 7315 C CA . LEU B 1 417 ? -5.371 11.93 11 1 95.56 417 LEU B CA 1
ATOM 7316 C C . LEU B 1 417 ? -6.523 12.922 11.164 1 95.56 417 LEU B C 1
ATOM 7318 O O . LEU B 1 417 ? -7.582 12.562 11.688 1 95.56 417 LEU B O 1
ATOM 7322 N N . GLN B 1 418 ? -6.258 14.141 10.789 1 95.62 418 GLN B N 1
ATOM 7323 C CA . GLN B 1 418 ? -7.297 15.164 10.773 1 95.62 418 GLN B CA 1
ATOM 7324 C C . GLN B 1 418 ? -7.555 15.656 9.352 1 95.62 418 GLN B C 1
ATOM 7326 O O . GLN B 1 418 ? -6.668 16.234 8.719 1 95.62 418 GLN B O 1
ATOM 7331 N N . ASP B 1 419 ? -8.734 15.406 8.898 1 92.06 419 ASP B N 1
ATOM 7332 C CA . ASP B 1 419 ? -9.125 15.75 7.535 1 92.06 419 ASP B CA 1
ATOM 7333 C C . ASP B 1 419 ? -10.117 16.906 7.531 1 92.06 419 ASP B C 1
ATOM 7335 O O . ASP B 1 419 ? -11.016 16.969 8.375 1 92.06 419 ASP B O 1
ATOM 7339 N N . GLY B 1 420 ? -9.961 17.766 6.559 1 90.75 420 GLY B N 1
ATOM 7340 C CA . GLY B 1 420 ? -10.812 18.953 6.512 1 90.75 420 GLY B CA 1
ATOM 7341 C C . GLY B 1 420 ? -12.023 18.766 5.617 1 90.75 420 GLY B C 1
ATOM 7342 O O . GLY B 1 420 ? -12.953 19.578 5.648 1 90.75 420 GLY B O 1
ATOM 7343 N N . LEU B 1 421 ? -12.094 17.828 4.699 1 81.5 421 LEU B N 1
ATOM 7344 C CA . LEU B 1 421 ? -13.211 17.641 3.779 1 81.5 421 LEU B CA 1
ATOM 7345 C C . LEU B 1 421 ? -14.125 16.516 4.258 1 81.5 421 LEU B C 1
ATOM 7347 O O . LEU B 1 421 ? -15.203 16.297 3.691 1 81.5 421 LEU B O 1
ATOM 7351 N N . SER B 1 422 ? -14.039 15.945 5.469 1 63.34 422 SER B N 1
ATOM 7352 C CA . SER B 1 422 ? -14.789 14.828 6.031 1 63.34 422 SER B CA 1
ATOM 7353 C C . SER B 1 422 ? -15.078 13.766 4.977 1 63.34 422 SER B C 1
ATOM 7355 O O . SER B 1 422 ? -16.219 13.609 4.531 1 63.34 422 SER B O 1
ATOM 7357 N N . ASN B 1 423 ? -14.211 13.516 4.102 1 50.72 423 ASN B N 1
ATOM 7358 C CA . ASN B 1 423 ? -14.43 12.672 2.934 1 50.72 423 ASN B CA 1
ATOM 7359 C C . ASN B 1 423 ? -14.68 11.219 3.328 1 50.72 423 ASN B C 1
ATOM 7361 O O . ASN B 1 423 ? -13.758 10.523 3.779 1 50.72 423 ASN B O 1
ATOM 7365 N N . ALA B 1 424 ? -15.891 11.031 3.752 1 44.91 424 ALA B N 1
ATOM 7366 C CA . ALA B 1 424 ? -16.25 9.625 3.904 1 44.91 424 ALA B CA 1
ATOM 7367 C C . ALA B 1 424 ? -15.867 8.82 2.668 1 44.91 424 ALA B C 1
ATOM 7369 O O . ALA B 1 424 ? -15.883 7.582 2.695 1 44.91 424 ALA B O 1
ATOM 7370 N N . THR B 1 425 ? -15.898 9.445 1.484 1 36.5 425 THR B N 1
ATOM 7371 C CA . THR B 1 425 ? -16.078 8.758 0.212 1 36.5 425 THR B CA 1
ATOM 7372 C C . THR B 1 425 ? -14.82 7.98 -0.165 1 36.5 425 THR B C 1
ATOM 7374 O O . THR B 1 425 ? -14.844 7.164 -1.09 1 36.5 425 THR B O 1
ATOM 7377 N N . ASN B 1 426 ? -13.711 8.539 -0.089 1 35.59 426 ASN B N 1
ATOM 7378 C CA . ASN B 1 426 ? -12.781 8.336 -1.196 1 35.59 426 ASN B CA 1
ATOM 7379 C C . ASN B 1 426 ? -12.336 6.879 -1.289 1 35.59 426 ASN B C 1
ATOM 7381 O O . ASN B 1 426 ? -11.469 6.543 -2.1 1 35.59 426 ASN B O 1
ATOM 7385 N N . ARG B 1 427 ? -11.992 6.059 -0.395 1 37.53 427 ARG B N 1
ATOM 7386 C CA . ARG B 1 427 ? -10.945 5.086 -0.679 1 37.53 427 ARG B CA 1
ATOM 7387 C C . ARG B 1 427 ? -11.523 3.822 -1.307 1 37.53 427 ARG B C 1
ATOM 7389 O O . ARG B 1 427 ? -11.836 2.859 -0.603 1 37.53 427 ARG B O 1
ATOM 7396 N N . MET B 1 428 ? -12.359 4.102 -2.281 1 33.81 428 MET B N 1
ATOM 7397 C CA . MET B 1 428 ? -12.852 2.846 -2.844 1 33.81 428 MET B CA 1
ATOM 7398 C C . MET B 1 428 ? -11.727 2.09 -3.551 1 33.81 428 MET B C 1
ATOM 7400 O O . MET B 1 428 ? -10.883 2.699 -4.203 1 33.81 428 MET B O 1
ATOM 7404 N N . PHE B 1 429 ? -11.211 1.164 -2.91 1 32.88 429 PHE B N 1
ATOM 7405 C CA . PHE B 1 429 ? -10.438 0.26 -3.754 1 32.88 429 PHE B CA 1
ATOM 7406 C C . PHE B 1 429 ? -11.359 -0.702 -4.5 1 32.88 429 PHE B C 1
ATOM 7408 O O . PHE B 1 429 ? -12.484 -0.953 -4.066 1 32.88 429 PHE B O 1
ATOM 7415 N N . TRP B 1 430 ? -10.906 -0.904 -5.664 1 30.8 430 TRP B N 1
ATOM 7416 C CA . TRP B 1 430 ? -11.656 -1.838 -6.496 1 30.8 430 TRP B CA 1
ATOM 7417 C C . TRP B 1 430 ? -11.492 -3.27 -5.996 1 30.8 430 TRP B C 1
ATOM 7419 O O . TRP B 1 430 ? -10.367 -3.717 -5.734 1 30.8 430 TRP B O 1
ATOM 7429 N N . SER B 1 431 ? -12.469 -3.703 -5.238 1 31.25 431 SER B N 1
ATOM 7430 C CA . SER B 1 431 ? -12.539 -5.148 -5.055 1 31.25 431 SER B CA 1
ATOM 7431 C C . SER B 1 431 ? -13.43 -5.801 -6.102 1 31.25 431 SER B C 1
ATOM 7433 O O . SER B 1 431 ? -14.141 -5.109 -6.836 1 31.25 431 SER B O 1
ATOM 7435 N N . VAL B 1 432 ? -13.273 -6.977 -6.422 1 30.75 432 VAL B N 1
ATOM 7436 C CA . VAL B 1 432 ? -14.07 -7.746 -7.371 1 30.75 432 VAL B CA 1
ATOM 7437 C C . VAL B 1 432 ? -15.531 -7.336 -7.273 1 30.75 432 VAL B C 1
ATOM 7439 O O . VAL B 1 432 ? -16.281 -7.465 -8.242 1 30.75 432 VAL B O 1
ATOM 7442 N N . GLU B 1 433 ? -16 -7.094 -6.094 1 33.97 433 GLU B N 1
ATOM 7443 C CA . GLU B 1 433 ? -17.422 -6.797 -5.883 1 33.97 433 GLU B CA 1
ATOM 7444 C C . GLU B 1 433 ? -17.719 -5.332 -6.18 1 33.97 433 GLU B C 1
ATOM 7446 O O . GLU B 1 433 ? -18.891 -4.918 -6.148 1 33.97 433 GLU B O 1
ATOM 7451 N N . GLY B 1 434 ? -16.859 -4.543 -6.465 1 32.56 434 GLY B N 1
ATOM 7452 C CA . GLY B 1 434 ? -16.844 -3.107 -6.699 1 32.56 434 GLY B CA 1
ATOM 7453 C C . GLY B 1 434 ? -15.664 -2.41 -6.059 1 32.56 434 GLY B C 1
ATOM 7454 O O . GLY B 1 434 ? -14.656 -3.047 -5.758 1 32.56 434 GLY B O 1
ATOM 7455 N N . CYS B 1 435 ? -15.664 -1.188 -6.195 1 33.72 435 CYS B N 1
ATOM 7456 C CA . CYS B 1 435 ? -14.68 -0.33 -5.539 1 33.72 435 CYS B CA 1
ATOM 7457 C C . CYS B 1 435 ? -14.602 -0.635 -4.051 1 33.72 435 CYS B C 1
ATOM 7459 O O . CYS B 1 435 ? -15.594 -0.529 -3.334 1 33.72 435 CYS B O 1
ATOM 7461 N N . GLU B 1 436 ? -13.844 -1.686 -3.797 1 35.53 436 GLU B N 1
ATOM 7462 C CA . GLU B 1 436 ? -13.664 -1.987 -2.379 1 35.53 436 GLU B CA 1
ATOM 7463 C C . GLU B 1 436 ? -12.742 -0.978 -1.709 1 35.53 436 GLU B C 1
ATOM 7465 O O . GLU B 1 436 ? -11.883 -0.381 -2.367 1 35.53 436 GLU B O 1
ATOM 7470 N N . LEU B 1 437 ? -13.016 -0.543 -0.635 1 35.44 437 LEU B N 1
ATOM 7471 C CA . LEU B 1 437 ? -12.336 0.425 0.221 1 35.44 437 LEU B CA 1
ATOM 7472 C C . LEU B 1 437 ? -10.992 -0.114 0.692 1 35.44 437 LEU B C 1
ATOM 7474 O O . LEU B 1 437 ? -10.891 -1.273 1.101 1 35.44 437 LEU B O 1
ATOM 7478 N N . GLY B 1 438 ? -9.867 0.069 -0.027 1 40.53 438 GLY B N 1
ATOM 7479 C CA . GLY B 1 438 ? -8.75 -0.146 0.875 1 40.53 438 GLY B CA 1
ATOM 7480 C C . GLY B 1 438 ? -9.102 0.073 2.334 1 40.53 438 GLY B C 1
ATOM 7481 O O . GLY B 1 438 ? -10.18 0.582 2.643 1 40.53 438 GLY B O 1
ATOM 7482 N N . LEU B 1 439 ? -8.445 -0.748 3.129 1 45.41 439 LEU B N 1
ATOM 7483 C CA . LEU B 1 439 ? -8.797 -0.529 4.527 1 45.41 439 LEU B CA 1
ATOM 7484 C C . LEU B 1 439 ? -8.703 0.951 4.887 1 45.41 439 LEU B C 1
ATOM 7486 O O . LEU B 1 439 ? -7.637 1.436 5.273 1 45.41 439 LEU B O 1
ATOM 7490 N N . GLN B 1 440 ? -9.398 1.678 4.289 1 49.78 440 GLN B N 1
ATOM 7491 C CA . GLN B 1 440 ? -9.492 3.096 4.613 1 49.78 440 GLN B CA 1
ATOM 7492 C C . GLN B 1 440 ? -10.656 3.363 5.562 1 49.78 440 GLN B C 1
ATOM 7494 O O . GLN B 1 440 ? -11.633 2.609 5.586 1 49.78 440 GLN B O 1
ATOM 7499 N N . PHE B 1 441 ? -10.359 4.223 6.387 1 54.75 441 PHE B N 1
ATOM 7500 C CA . PHE B 1 441 ? -11.352 4.637 7.371 1 54.75 441 PHE B CA 1
ATOM 7501 C C . PHE B 1 441 ? -12.227 5.762 6.824 1 54.75 441 PHE B C 1
ATOM 7503 O O . PHE B 1 441 ? -12.172 6.074 5.633 1 54.75 441 PHE B O 1
ATOM 7510 N N . GLU B 1 442 ? -13.352 6.184 7.383 1 55.41 442 GLU B N 1
ATOM 7511 C CA . GLU B 1 442 ? -14.406 7.07 6.891 1 55.41 442 GLU B CA 1
ATOM 7512 C C . GLU B 1 442 ? -13.906 8.508 6.789 1 55.41 442 GLU B C 1
ATOM 7514 O O . GLU B 1 442 ? -14.57 9.359 6.195 1 55.41 442 GLU B O 1
ATOM 7519 N N . GLY B 1 443 ? -12.625 8.727 7.055 1 59.25 443 GLY B N 1
ATOM 7520 C CA . GLY B 1 443 ? -12.117 10.078 6.938 1 59.25 443 GLY B CA 1
ATOM 7521 C C . GLY B 1 443 ? -12.578 10.992 8.062 1 59.25 443 GLY B C 1
ATOM 7522 O O . GLY B 1 443 ? -13.18 10.523 9.031 1 59.25 443 GLY B O 1
ATOM 7523 N N . GLY B 1 444 ? -12.266 12.234 7.984 1 80.25 444 GLY B N 1
ATOM 7524 C CA . GLY B 1 444 ? -12.492 13.172 9.07 1 80.25 444 GLY B CA 1
ATOM 7525 C C . GLY B 1 444 ? -11.383 13.156 10.109 1 80.25 444 GLY B C 1
ATOM 7526 O O . GLY B 1 444 ? -10.219 13.406 9.789 1 80.25 444 GLY B O 1
ATOM 7527 N N . THR B 1 445 ? -11.836 12.969 11.352 1 89.38 445 THR B N 1
ATOM 7528 C CA . THR B 1 445 ? -10.867 12.773 12.43 1 89.38 445 THR B CA 1
ATOM 7529 C C . THR B 1 445 ? -10.742 11.289 12.781 1 89.38 445 THR B C 1
ATOM 7531 O O . THR B 1 445 ? -11.727 10.656 13.18 1 89.38 445 THR B O 1
ATOM 7534 N N . GLU B 1 446 ? -9.547 10.781 12.562 1 91.19 446 GLU B N 1
ATOM 7535 C CA . GLU B 1 446 ? -9.352 9.344 12.75 1 91.19 446 GLU B CA 1
ATOM 7536 C C . GLU B 1 446 ? -8.141 9.062 13.641 1 91.19 446 GLU B C 1
ATOM 7538 O O . GLU B 1 446 ? -7.16 9.812 13.617 1 91.19 446 GLU B O 1
ATOM 7543 N N . ALA B 1 447 ? -8.289 8.062 14.43 1 93.81 447 ALA B N 1
ATOM 7544 C CA . ALA B 1 447 ? -7.164 7.441 15.125 1 93.81 447 ALA B CA 1
ATOM 7545 C C . ALA B 1 447 ? -7.16 5.93 14.922 1 93.81 447 ALA B C 1
ATOM 7547 O O . ALA B 1 447 ? -8.195 5.273 15.094 1 93.81 447 ALA B O 1
ATOM 7548 N N . VAL B 1 448 ? -6.051 5.398 14.445 1 93 448 VAL B N 1
ATOM 7549 C CA . VAL B 1 448 ? -5.945 3.98 14.133 1 93 448 VAL B CA 1
ATOM 7550 C C . VAL B 1 448 ? -4.695 3.396 14.781 1 93 448 VAL B C 1
ATOM 7552 O O . VAL B 1 448 ? -3.613 3.986 14.711 1 93 448 VAL B O 1
ATOM 7555 N N . GLN B 1 449 ? -4.871 2.268 15.453 1 93.69 449 GLN B N 1
ATOM 7556 C CA . GLN B 1 449 ? -3.746 1.544 16.031 1 93.69 449 GLN B CA 1
ATOM 7557 C C . GLN B 1 449 ? -3.4 0.305 15.211 1 93.69 449 GLN B C 1
ATOM 7559 O O . GLN B 1 449 ? -4.293 -0.397 14.734 1 93.69 449 GLN B O 1
ATOM 7564 N N . ARG B 1 450 ? -2.152 0.12 15.023 1 94 450 ARG B N 1
ATOM 7565 C CA . ARG B 1 450 ? -1.684 -1.074 14.328 1 94 450 ARG B CA 1
ATOM 7566 C C . ARG B 1 450 ? -1.318 -2.176 15.32 1 94 450 ARG B C 1
ATOM 7568 O O . ARG B 1 450 ? -0.642 -1.921 16.312 1 94 450 ARG B O 1
ATOM 7575 N N . HIS B 1 451 ? -1.759 -3.373 15.039 1 90.19 451 HIS B N 1
ATOM 7576 C CA . HIS B 1 451 ? -1.437 -4.543 15.852 1 90.19 451 HIS B CA 1
ATOM 7577 C C . HIS B 1 451 ? -0.947 -5.695 14.977 1 90.19 451 HIS B C 1
ATOM 7579 O O . HIS B 1 451 ? -1.605 -6.066 14 1 90.19 451 HIS B O 1
ATOM 7585 N N . ALA B 1 452 ? 0.241 -6.203 15.328 1 88.56 452 ALA B N 1
ATOM 7586 C CA . ALA B 1 452 ? 0.737 -7.395 14.633 1 88.56 452 ALA B CA 1
ATOM 7587 C C . ALA B 1 452 ? 0.092 -8.656 15.188 1 88.56 452 ALA B C 1
ATOM 7589 O O . ALA B 1 452 ? 0.151 -8.914 16.391 1 88.56 452 ALA B O 1
ATOM 7590 N N . SER B 1 453 ? -0.609 -9.328 14.359 1 83.75 453 SER B N 1
ATOM 7591 C CA . SER B 1 453 ? -1.126 -10.648 14.68 1 83.75 453 SER B CA 1
ATOM 7592 C C . SER B 1 453 ? -0.207 -11.75 14.148 1 83.75 453 SER B C 1
ATOM 7594 O O . SER B 1 453 ? -0.044 -11.891 12.93 1 83.75 453 SER B O 1
ATOM 7596 N N . ILE B 1 454 ? 0.447 -12.477 15.055 1 81.38 454 ILE B N 1
ATOM 7597 C CA . ILE B 1 454 ? 1.458 -13.461 14.688 1 81.38 454 ILE B CA 1
ATOM 7598 C C . ILE B 1 454 ? 0.994 -14.852 15.102 1 81.38 454 ILE B C 1
ATOM 7600 O O . ILE B 1 454 ? 0.569 -15.055 16.25 1 81.38 454 ILE B O 1
ATOM 7604 N N . SER B 1 455 ? 0.924 -15.711 14.172 1 69.69 455 SER B N 1
ATOM 7605 C CA . SER B 1 455 ? 0.692 -17.125 14.422 1 69.69 455 SER B CA 1
ATOM 7606 C C . SER B 1 455 ? 1.77 -17.984 13.773 1 69.69 455 SER B C 1
ATOM 7608 O O . SER B 1 455 ? 2.709 -17.469 13.164 1 69.69 455 SER B O 1
ATOM 7610 N N . SER B 1 456 ? 1.712 -19.297 13.969 1 67.5 456 SER B N 1
ATOM 7611 C CA . SER B 1 456 ? 2.707 -20.219 13.422 1 67.5 456 SER B CA 1
ATOM 7612 C C . SER B 1 456 ? 2.65 -20.25 11.898 1 67.5 456 SER B C 1
ATOM 7614 O O . SER B 1 456 ? 3.611 -20.672 11.242 1 67.5 456 SER B O 1
ATOM 7616 N N . THR B 1 457 ? 1.555 -19.766 11.312 1 64.75 457 THR B N 1
ATOM 7617 C CA . THR B 1 457 ? 1.438 -19.906 9.867 1 64.75 457 THR B CA 1
ATOM 7618 C C . THR B 1 457 ? 1.072 -18.578 9.219 1 64.75 457 THR B C 1
ATOM 7620 O O . THR B 1 457 ? 0.973 -18.484 7.992 1 64.75 457 THR B O 1
ATOM 7623 N N . ASP B 1 458 ? 0.884 -17.594 10.148 1 70.88 458 ASP B N 1
ATOM 7624 C CA . ASP B 1 458 ? 0.399 -16.359 9.547 1 70.88 458 ASP B CA 1
ATOM 7625 C C . ASP B 1 458 ? 0.906 -15.141 10.312 1 70.88 458 ASP B C 1
ATOM 7627 O O . ASP B 1 458 ? 1.004 -15.172 11.547 1 70.88 458 ASP B O 1
ATOM 7631 N N . ILE B 1 459 ? 1.363 -14.227 9.57 1 81.94 459 ILE B N 1
ATOM 7632 C CA . ILE B 1 459 ? 1.712 -12.922 10.117 1 81.94 459 ILE B CA 1
ATOM 7633 C C . ILE B 1 459 ? 0.964 -11.828 9.359 1 81.94 459 ILE B C 1
ATOM 7635 O O . ILE B 1 459 ? 1.033 -11.758 8.125 1 81.94 459 ILE B O 1
ATOM 7639 N N . ARG B 1 460 ? 0.176 -11.055 10.094 1 82.19 460 ARG B N 1
ATOM 7640 C CA . ARG B 1 460 ? -0.535 -9.953 9.461 1 82.19 460 ARG B CA 1
ATOM 7641 C C . ARG B 1 460 ? -0.656 -8.766 10.414 1 82.19 460 ARG B C 1
ATOM 7643 O O . ARG B 1 460 ? -0.482 -8.906 11.625 1 82.19 460 ARG B O 1
ATOM 7650 N N . PHE B 1 461 ? -0.917 -7.621 9.859 1 86.56 461 PHE B N 1
ATOM 7651 C CA . PHE B 1 461 ? -1.267 -6.457 10.664 1 86.56 461 PHE B CA 1
ATOM 7652 C C . PHE B 1 461 ? -2.779 -6.277 10.727 1 86.56 461 PHE B C 1
ATOM 7654 O O . PHE B 1 461 ? -3.469 -6.438 9.719 1 86.56 461 PHE B O 1
ATOM 7661 N N . GLU B 1 462 ? -3.156 -6.066 11.922 1 84.19 462 GLU B N 1
ATOM 7662 C CA . GLU B 1 462 ? -4.508 -5.57 12.156 1 84.19 462 GLU B CA 1
ATOM 7663 C C . GLU B 1 462 ? -4.508 -4.074 12.453 1 84.19 462 GLU B C 1
ATOM 7665 O O . GLU B 1 462 ? -3.543 -3.547 13.008 1 84.19 462 GLU B O 1
ATOM 7670 N N . HIS B 1 463 ? -5.512 -3.416 12 1 87.25 463 HIS B N 1
ATOM 7671 C CA . HIS B 1 463 ? -5.656 -1.978 12.188 1 87.25 463 HIS B CA 1
ATOM 7672 C C . HIS B 1 463 ? -6.98 -1.643 12.867 1 87.25 463 HIS B C 1
ATOM 7674 O O . HIS B 1 463 ? -8.047 -1.805 12.266 1 87.25 463 HIS B O 1
ATOM 7680 N N . ASN B 1 464 ? -6.855 -1.135 14.086 1 83.88 464 ASN B N 1
ATOM 7681 C CA . ASN B 1 464 ? -8.039 -0.896 14.906 1 83.88 464 ASN B CA 1
ATOM 7682 C C . ASN B 1 464 ? -8.281 0.595 15.117 1 83.88 464 ASN B C 1
ATOM 7684 O O . ASN B 1 464 ? -7.41 1.306 15.625 1 83.88 464 ASN B O 1
ATOM 7688 N N . PRO B 1 465 ? -9.453 1.022 14.773 1 85.88 465 PRO B N 1
ATOM 7689 C CA . PRO B 1 465 ? -9.773 2.408 15.117 1 85.88 465 PRO B CA 1
ATOM 7690 C C . PRO B 1 465 ? -9.867 2.633 16.625 1 85.88 465 PRO B C 1
ATOM 7692 O O . PRO B 1 465 ? -10.312 1.746 17.359 1 85.88 465 PRO B O 1
ATOM 7695 N N . VAL B 1 466 ? -9.367 3.771 17.062 1 87.38 466 VAL B N 1
ATOM 7696 C CA . VAL B 1 466 ? -9.602 4.184 18.438 1 87.38 466 VAL B CA 1
ATOM 7697 C C . VAL B 1 466 ? -11.031 4.684 18.594 1 87.38 466 VAL B C 1
ATOM 7699 O O . VAL B 1 466 ? -11.398 5.715 18.031 1 87.38 466 VAL B O 1
ATOM 7702 N N . LEU B 1 467 ? -11.766 3.982 19.375 1 82 467 LEU B N 1
ATOM 7703 C CA . LEU B 1 467 ? -13.195 4.254 19.406 1 82 467 LEU B CA 1
ATOM 7704 C C . LEU B 1 467 ? -13.562 5.098 20.625 1 82 467 LEU B C 1
ATOM 7706 O O . LEU B 1 467 ? -14.648 5.672 20.688 1 82 467 LEU B O 1
ATOM 7710 N N . GLY B 1 468 ? -12.688 5.168 21.594 1 86.56 468 GLY B N 1
ATOM 7711 C CA . GLY B 1 468 ? -12.953 6.027 22.75 1 86.56 468 GLY B CA 1
ATOM 7712 C C . GLY B 1 468 ? -12.648 7.488 22.484 1 86.56 468 GLY B C 1
ATOM 7713 O O . GLY B 1 468 ? -11.477 7.887 22.422 1 86.56 468 GLY B O 1
ATOM 7714 N N . PHE B 1 469 ? -13.734 8.32 22.203 1 91.56 469 PHE B N 1
ATOM 7715 C CA . PHE B 1 469 ? -13.547 9.75 21.984 1 91.56 469 PHE B CA 1
ATOM 7716 C C . PHE B 1 469 ? -14.82 10.523 22.312 1 91.56 469 PHE B C 1
ATOM 7718 O O . PHE B 1 469 ? -15.891 9.93 22.469 1 91.56 469 PHE B O 1
ATOM 7725 N N . GLN B 1 470 ? -14.602 11.805 22.516 1 91.69 470 GLN B N 1
ATOM 7726 C CA . GLN B 1 470 ? -15.703 12.75 22.656 1 91.69 470 GLN B CA 1
ATOM 7727 C C . GLN B 1 470 ? -15.609 13.867 21.625 1 91.69 470 GLN B C 1
ATOM 7729 O O . GLN B 1 470 ? -14.516 14.203 21.156 1 91.69 470 GLN B O 1
ATOM 7734 N N . ARG B 1 471 ? -16.734 14.328 21.312 1 91.75 471 ARG B N 1
ATOM 7735 C CA . ARG B 1 471 ? -16.797 15.469 20.406 1 91.75 471 ARG B CA 1
ATOM 7736 C C . ARG B 1 471 ? -17.297 16.719 21.125 1 91.75 471 ARG B C 1
ATOM 7738 O O . ARG B 1 471 ? -18.188 16.625 21.984 1 91.75 471 ARG B O 1
ATOM 7745 N N . ARG B 1 472 ? -16.641 17.828 20.828 1 94.88 472 ARG B N 1
ATOM 7746 C CA . ARG B 1 472 ? -17.016 19.109 21.406 1 94.88 472 ARG B CA 1
ATOM 7747 C C . ARG B 1 472 ? -17.125 20.172 20.312 1 94.88 472 ARG B C 1
ATOM 7749 O O . ARG B 1 472 ? -16.219 20.344 19.5 1 94.88 472 ARG B O 1
ATOM 7756 N N . ASN B 1 473 ? -18.219 20.875 20.422 1 93.88 473 ASN B N 1
ATOM 7757 C CA . ASN B 1 473 ? -18.328 22.031 19.547 1 93.88 473 ASN B CA 1
ATOM 7758 C C . ASN B 1 473 ? -17.375 23.141 19.953 1 93.88 473 ASN B C 1
ATOM 7760 O O . ASN B 1 473 ? -17.234 23.453 21.141 1 93.88 473 ASN B O 1
ATOM 7764 N N . VAL B 1 474 ? -16.719 23.734 18.984 1 96.5 474 VAL B N 1
ATOM 7765 C CA . VAL B 1 474 ? -15.836 24.859 19.297 1 96.5 474 VAL B CA 1
ATOM 7766 C C . VAL B 1 474 ? -16.672 26.078 19.641 1 96.5 474 VAL B C 1
ATOM 7768 O O . VAL B 1 474 ? -16.328 26.844 20.562 1 96.5 474 VAL B O 1
ATOM 7771 N N . TYR B 1 475 ? -17.734 26.219 18.922 1 96.62 475 TYR B N 1
ATOM 7772 C CA . TYR B 1 475 ? -18.656 27.328 19.125 1 96.62 475 TYR B CA 1
ATOM 7773 C C . TYR B 1 475 ? -20.062 26.828 19.453 1 96.62 475 TYR B C 1
ATOM 7775 O O . TYR B 1 475 ? -20.391 25.672 19.172 1 96.62 475 TYR B O 1
ATOM 7783 N N . HIS B 1 476 ? -20.781 27.734 20.078 1 95.56 476 HIS B N 1
ATOM 7784 C CA . HIS B 1 476 ? -22.188 27.422 20.266 1 95.56 476 HIS B CA 1
ATOM 7785 C C . HIS B 1 476 ? -22.891 27.203 18.938 1 95.56 476 HIS B C 1
ATOM 7787 O O . HIS B 1 476 ? -22.641 27.922 17.969 1 95.56 476 HIS B O 1
ATOM 7793 N N . PRO B 1 477 ? -23.781 26.188 18.859 1 92.44 477 PRO B N 1
ATOM 7794 C CA . PRO B 1 477 ? -24.422 25.812 17.594 1 92.44 477 PRO B CA 1
ATOM 7795 C C . PRO B 1 477 ? -25.156 26.984 16.938 1 92.44 477 PRO B C 1
ATOM 7797 O O . PRO B 1 477 ? -25.234 27.047 15.711 1 92.44 477 PRO B O 1
ATOM 7800 N N . SER B 1 478 ? -25.578 27.922 17.672 1 92.75 478 SER B N 1
ATOM 7801 C CA . SER B 1 478 ? -26.344 29.031 17.094 1 92.75 478 SER B CA 1
ATOM 7802 C C . SER B 1 478 ? -25.422 30.172 16.672 1 92.75 478 SER B C 1
ATOM 7804 O O . SER B 1 478 ? -25.859 31.125 16.031 1 92.75 478 SER B O 1
ATOM 7806 N N . LYS B 1 479 ? -24.188 30.094 16.969 1 94.44 479 LYS B N 1
ATOM 7807 C CA . LYS B 1 479 ? -23.328 31.25 16.766 1 94.44 479 LYS B CA 1
ATOM 7808 C C . LYS B 1 479 ? -22.094 30.891 15.938 1 94.44 479 LYS B C 1
ATOM 7810 O O . LYS B 1 479 ? -21.281 31.766 15.617 1 94.44 479 LYS B O 1
ATOM 7815 N N . TRP B 1 480 ? -21.984 29.656 15.57 1 95.5 480 TRP B N 1
ATOM 7816 C CA . TRP B 1 480 ? -20.719 29.234 14.977 1 95.5 480 TRP B CA 1
ATOM 7817 C C . TRP B 1 480 ? -20.531 29.844 13.594 1 95.5 480 TRP B C 1
ATOM 7819 O O . TRP B 1 480 ? -19.406 30.203 13.219 1 95.5 480 TRP B O 1
ATOM 7829 N N . GLU B 1 481 ? -21.594 30.125 12.844 1 95 481 GLU B N 1
ATOM 7830 C CA . GLU B 1 481 ? -21.484 30.688 11.5 1 95 481 GLU B CA 1
ATOM 7831 C C . GLU B 1 481 ? -20.906 32.094 11.539 1 95 481 GLU B C 1
ATOM 7833 O O . GLU B 1 481 ? -20.031 32.438 10.734 1 95 481 GLU B O 1
ATOM 7838 N N . GLU B 1 482 ? -21.375 32.812 12.492 1 94.81 482 GLU B N 1
ATOM 7839 C CA . GLU B 1 482 ? -20.875 34.188 12.648 1 94.81 482 GLU B CA 1
ATOM 7840 C C . GLU B 1 482 ? -19.391 34.188 13.016 1 94.81 482 GLU B C 1
ATOM 7842 O O . GLU B 1 482 ? -18.656 35.094 12.625 1 94.81 482 GLU B O 1
ATOM 7847 N N . SER B 1 483 ? -19 33.188 13.664 1 94.56 483 SER B N 1
ATOM 7848 C CA . SER B 1 483 ? -17.641 33.125 14.172 1 94.56 483 SER B CA 1
ATOM 7849 C C . SER B 1 483 ? -16.656 32.781 13.055 1 94.56 483 SER B C 1
ATOM 7851 O O . SER B 1 483 ? -15.484 33.188 13.109 1 94.56 483 SER B O 1
ATOM 7853 N N . VAL B 1 484 ? -17.188 32.062 11.938 1 95.31 484 VAL B N 1
ATOM 7854 C CA . VAL B 1 484 ? -16.188 31.594 10.984 1 95.31 484 VAL B CA 1
ATOM 7855 C C . VAL B 1 484 ? -16.453 32.188 9.609 1 95.31 484 VAL B C 1
ATOM 7857 O O . VAL B 1 484 ? -15.602 32.094 8.719 1 95.31 484 VAL B O 1
ATOM 7860 N N . LYS B 1 485 ? -17.625 32.75 9.203 1 89.25 485 LYS B N 1
ATOM 7861 C CA . LYS B 1 485 ? -18.156 33.094 7.883 1 89.25 485 LYS B CA 1
ATOM 7862 C C . LYS B 1 485 ? -17.203 34.031 7.137 1 89.25 485 LYS B C 1
ATOM 7864 O O . LYS B 1 485 ? -17.281 34.156 5.91 1 89.25 485 LYS B O 1
ATOM 7869 N N . ARG B 1 486 ? -16.203 34.656 7.664 1 85.69 486 ARG B N 1
ATOM 7870 C CA . ARG B 1 486 ? -15.281 35.562 6.965 1 85.69 486 ARG B CA 1
ATOM 7871 C C . ARG B 1 486 ? -14.062 34.781 6.441 1 85.69 486 ARG B C 1
ATOM 7873 O O . ARG B 1 486 ? -13.352 35.281 5.562 1 85.69 486 ARG B O 1
ATOM 7880 N N . SER B 1 487 ? -13.945 33.625 6.871 1 93.88 487 SER B N 1
ATOM 7881 C CA . SER B 1 487 ? -12.711 32.938 6.539 1 93.88 487 SER B CA 1
ATOM 7882 C C . SER B 1 487 ? -13 31.5 6.059 1 93.88 487 SER B C 1
ATOM 7884 O O . SER B 1 487 ? -12.227 30.938 5.293 1 93.88 487 SER B O 1
ATOM 7886 N N . PHE B 1 488 ? -14.109 30.953 6.449 1 94.81 488 PHE B N 1
ATOM 7887 C CA . PHE B 1 488 ? -14.484 29.578 6.086 1 94.81 488 PHE B CA 1
ATOM 7888 C C . PHE B 1 488 ? -15.938 29.516 5.648 1 94.81 488 PHE B C 1
ATOM 7890 O O . PHE B 1 488 ? -16.766 30.328 6.074 1 94.81 488 PHE B O 1
ATOM 7897 N N . SER B 1 489 ? -16.188 28.531 4.82 1 91.88 489 SER B N 1
ATOM 7898 C CA . SER B 1 489 ? -17.578 28.328 4.41 1 91.88 489 SER B CA 1
ATOM 7899 C C . SER B 1 489 ? -18.406 27.781 5.562 1 91.88 489 SER B C 1
ATOM 7901 O O . SER B 1 489 ? -17.953 26.922 6.32 1 91.88 489 SER B O 1
ATOM 7903 N N . THR B 1 490 ? -19.625 28.234 5.633 1 92.38 490 THR B N 1
ATOM 7904 C CA . THR B 1 490 ? -20.562 27.75 6.648 1 92.38 490 THR B CA 1
ATOM 7905 C C . THR B 1 490 ? -21.578 26.781 6.047 1 92.38 490 THR B C 1
ATOM 7907 O O . THR B 1 490 ? -22.562 26.422 6.691 1 92.38 490 THR B O 1
ATOM 7910 N N . GLN B 1 491 ? -21.266 26.359 4.883 1 86.69 491 GLN B N 1
ATOM 7911 C CA . GLN B 1 491 ? -22.25 25.594 4.137 1 86.69 491 GLN B CA 1
ATOM 7912 C C . GLN B 1 491 ? -22.078 24.094 4.363 1 86.69 491 GLN B C 1
ATOM 7914 O O . GLN B 1 491 ? -22.859 23.281 3.865 1 86.69 491 GLN B O 1
ATOM 7919 N N . LYS B 1 492 ? -21.094 23.719 5.086 1 85.38 492 LYS B N 1
ATOM 7920 C CA . LYS B 1 492 ? -20.828 22.297 5.238 1 85.38 492 LYS B CA 1
ATOM 7921 C C . LYS B 1 492 ? -21.109 21.828 6.664 1 85.38 492 LYS B C 1
ATOM 7923 O O . LYS B 1 492 ? -22.156 21.25 6.945 1 85.38 492 LYS B O 1
ATOM 7928 N N . TYR B 1 493 ? -20.25 22.062 7.613 1 86.5 493 TYR B N 1
ATOM 7929 C CA . TYR B 1 493 ? -20.516 21.609 8.977 1 86.5 493 TYR B CA 1
ATOM 7930 C C . TYR B 1 493 ? -19.891 22.547 9.992 1 86.5 493 TYR B C 1
ATOM 7932 O O . TYR B 1 493 ? -18.969 23.312 9.664 1 86.5 493 TYR B O 1
ATOM 7940 N N . GLN B 1 494 ? -20.406 22.5 11.203 1 91.06 494 GLN B N 1
ATOM 7941 C CA . GLN B 1 494 ? -19.891 23.312 12.297 1 91.06 494 GLN B CA 1
ATOM 7942 C C . GLN B 1 494 ? -18.547 22.766 12.805 1 91.06 494 GLN B C 1
ATOM 7944 O O . GLN B 1 494 ? -18.359 21.562 12.883 1 91.06 494 GLN B O 1
ATOM 7949 N N . PRO B 1 495 ? -17.609 23.688 13.172 1 93.69 495 PRO B N 1
ATOM 7950 C CA . PRO B 1 495 ? -16.328 23.25 13.727 1 93.69 495 PRO B CA 1
ATOM 7951 C C . PRO B 1 495 ? -16.469 22.484 15.039 1 93.69 495 PRO B C 1
ATOM 7953 O O . PRO B 1 495 ? -17.25 22.875 15.898 1 93.69 495 PRO B O 1
ATOM 7956 N N . GLN B 1 496 ? -15.773 21.406 15.141 1 93.69 496 GLN B N 1
ATOM 7957 C CA . GLN B 1 496 ? -15.797 20.562 16.328 1 93.69 496 GLN B CA 1
ATOM 7958 C C . GLN B 1 496 ? -14.406 20.016 16.641 1 93.69 496 GLN B C 1
ATOM 7960 O O . GLN B 1 496 ? -13.531 20 15.766 1 93.69 496 GLN B O 1
ATOM 7965 N N . LEU B 1 497 ? -14.266 19.688 17.906 1 95.38 497 LEU B N 1
ATOM 7966 C CA . LEU B 1 497 ? -13.094 18.938 18.328 1 95.38 497 LEU B CA 1
ATOM 7967 C C . LEU B 1 497 ? -13.445 17.469 18.578 1 95.38 497 LEU B C 1
ATOM 7969 O O . LEU B 1 497 ? -14.492 17.172 19.141 1 95.38 497 LEU B O 1
ATOM 7973 N N . THR B 1 498 ? -12.734 16.625 17.953 1 94.19 498 THR B N 1
ATOM 7974 C CA . THR B 1 498 ? -12.742 15.234 18.375 1 94.19 498 THR B CA 1
ATOM 7975 C C . THR B 1 498 ? -11.602 14.953 19.344 1 94.19 498 THR B C 1
ATOM 7977 O O . THR B 1 498 ? -10.43 15.109 19 1 94.19 498 THR B O 1
ATOM 7980 N N . ILE B 1 499 ? -11.938 14.602 20.562 1 96.44 499 ILE B N 1
ATOM 7981 C CA . ILE B 1 499 ? -10.977 14.391 21.641 1 96.44 499 ILE B CA 1
ATOM 7982 C C . ILE B 1 499 ? -10.906 12.906 21.984 1 96.44 499 ILE B C 1
ATOM 7984 O O . ILE B 1 499 ? -11.789 12.383 22.672 1 96.44 499 ILE B O 1
ATOM 7988 N N . PHE B 1 500 ? -9.836 12.273 21.594 1 96.5 500 PHE B N 1
ATOM 7989 C CA . PHE B 1 500 ? -9.68 10.852 21.875 1 96.5 500 PHE B CA 1
ATOM 7990 C C . PHE B 1 500 ? -9.305 10.617 23.328 1 96.5 500 PHE B C 1
ATOM 7992 O O . PHE B 1 500 ? -8.648 11.461 23.953 1 96.5 500 PHE B O 1
ATOM 7999 N N . ASP B 1 501 ? -9.727 9.484 23.812 1 95.81 501 ASP B N 1
ATOM 8000 C CA . ASP B 1 501 ? -9.164 9.039 25.078 1 95.81 501 ASP B CA 1
ATOM 8001 C C . ASP B 1 501 ? -7.664 8.773 24.953 1 95.81 501 ASP B C 1
ATOM 8003 O O . ASP B 1 501 ? -7.18 8.383 23.891 1 95.81 501 ASP B O 1
ATOM 8007 N N . PRO B 1 502 ? -6.934 9.07 26.047 1 97.19 502 PRO B N 1
ATOM 8008 C CA . PRO B 1 502 ? -5.504 8.742 25.984 1 97.19 502 PRO B CA 1
ATOM 8009 C C . PRO B 1 502 ? -5.25 7.277 25.656 1 97.19 502 PRO B C 1
ATOM 8011 O O . PRO B 1 502 ? -5.977 6.398 26.109 1 97.19 502 PRO B O 1
ATOM 8014 N N . VAL B 1 503 ? -4.297 7.066 24.844 1 96.19 503 VAL B N 1
ATOM 8015 C CA . VAL B 1 503 ? -3.863 5.723 24.469 1 96.19 503 VAL B CA 1
ATOM 8016 C C . VAL B 1 503 ? -2.436 5.484 24.953 1 96.19 503 VAL B C 1
ATOM 8018 O O . VAL B 1 503 ? -1.613 6.402 24.953 1 96.19 503 VAL B O 1
ATOM 8021 N N . ASP B 1 504 ? -2.18 4.258 25.375 1 95.12 504 ASP B N 1
ATOM 8022 C CA . ASP B 1 504 ? -0.818 3.922 25.781 1 95.12 504 ASP B CA 1
ATOM 8023 C C . ASP B 1 504 ? 0.149 4.039 24.609 1 95.12 504 ASP B C 1
ATOM 8025 O O . ASP B 1 504 ? -0.164 3.609 23.5 1 95.12 504 ASP B O 1
ATOM 8029 N N . ILE B 1 505 ? 1.272 4.648 24.875 1 95.56 505 ILE B N 1
ATOM 8030 C CA . ILE B 1 505 ? 2.316 4.707 23.859 1 95.56 505 ILE B CA 1
ATOM 8031 C C . ILE B 1 505 ? 2.99 3.344 23.719 1 95.56 505 ILE B C 1
ATOM 8033 O O . ILE B 1 505 ? 3.311 2.703 24.734 1 95.56 505 ILE B O 1
ATOM 8037 N N . ALA B 1 506 ? 3.174 2.939 22.484 1 92.75 506 ALA B N 1
ATOM 8038 C CA . ALA B 1 506 ? 3.773 1.639 22.219 1 92.75 506 ALA B CA 1
ATOM 8039 C C . ALA B 1 506 ? 5.168 1.534 22.828 1 92.75 506 ALA B C 1
ATOM 8041 O O . ALA B 1 506 ? 5.961 2.473 22.734 1 92.75 506 ALA B O 1
ATOM 8042 N N . LYS B 1 507 ? 5.445 0.412 23.391 1 89 507 LYS B N 1
ATOM 8043 C CA . LYS B 1 507 ? 6.785 0.116 23.891 1 89 507 LYS B CA 1
ATOM 8044 C C . LYS B 1 507 ? 7.668 -0.458 22.781 1 89 507 LYS B C 1
ATOM 8046 O O . LYS B 1 507 ? 7.207 -1.26 21.969 1 89 507 LYS B O 1
ATOM 8051 N N . VAL B 1 508 ? 8.836 0.052 22.688 1 84.94 508 VAL B N 1
ATOM 8052 C CA . VAL B 1 508 ? 9.711 -0.364 21.594 1 84.94 508 VAL B CA 1
ATOM 8053 C C . VAL B 1 508 ? 11.031 -0.877 22.156 1 84.94 508 VAL B C 1
ATOM 8055 O O . VAL B 1 508 ? 11.438 -0.497 23.25 1 84.94 508 VAL B O 1
ATOM 8058 N N . ALA B 1 509 ? 11.555 -1.955 21.328 1 67.69 509 ALA B N 1
ATOM 8059 C CA . ALA B 1 509 ? 12.867 -2.48 21.688 1 67.69 509 ALA B CA 1
ATOM 8060 C C . ALA B 1 509 ? 13.984 -1.529 21.25 1 67.69 509 ALA B C 1
ATOM 8062 O O . ALA B 1 509 ? 14.023 -1.098 20.094 1 67.69 509 ALA B O 1
ATOM 8063 N N . VAL B 1 510 ? 14.617 -0.831 22.156 1 58.53 510 VAL B N 1
ATOM 8064 C CA . VAL B 1 510 ? 15.711 0.064 21.781 1 58.53 510 VAL B CA 1
ATOM 8065 C C . VAL B 1 510 ? 17.047 -0.673 21.891 1 58.53 510 VAL B C 1
ATOM 8067 O O . VAL B 1 510 ? 17.234 -1.486 22.812 1 58.53 510 VAL B O 1
ATOM 8070 N N . GLU B 1 511 ? 17.797 -0.938 20.703 1 52.38 511 GLU B N 1
ATOM 8071 C CA . GLU B 1 511 ? 19.141 -1.493 20.797 1 52.38 511 GLU B CA 1
ATOM 8072 C C . GLU B 1 511 ? 20.062 -0.587 21.625 1 52.38 511 GLU B C 1
ATOM 8074 O O . GLU B 1 511 ? 19.906 0.635 21.609 1 52.38 511 GLU B O 1
#

pLDDT: mean 71.16, std 27.37, range [17.92, 98.81]

Radius of gyration: 31.9 Å; Cα contacts (8 Å, |Δi|>4): 2131; chains: 2; bounding box: 81×120×78 Å

Nearest PDB structures (foldseek):
  8rxx-assembly1_Le  TM=3.403E-01  e=6.101E+00  Leishmania major strain Friedlin
  8ag4-assembly1_B  TM=1.061E-01  e=6.844E+00  Homo sapiens
  7s1t-assembly2_D  TM=6.791E-01  e=8.718E+00  Homo sapiens
  6mn3-assembly2_B  TM=1.661E-01  e=3.111E+00  Escherichia coli

Foldseek 3Di:
DDDDDCPDDPPPVPPPPDDDDPDDDDPPPVVPPVPPVDPVVVVVVVVVVVVVVVVVVPPPPPDPPPDPDDQPFDQLFLAFWEWEKFWAAFQAFAFQWDDDDPPIDGDPQCPPAFAWFWDQALVGTTIGAAFFDPQLQVRLVLLLVLLLLSVVVCLVPADQPLNYAYEYAYAANSAAHRNRAFEDPPCPDPNPVDQGSVSVNLVSVQVSLQAQSQQRYKYWSHWHWYKYQDPVPPPDRIDIWIKIWMFRHDHVVVADRAPGIEIETAFWDFCSSGRPPPPGPDVVVVVCVVPNDPPDPPPVPCPRPGDTPDPVVVVVVQVVCVVVRYHYFPLQWEAEQSFTEGEHEAVRLVVLSNVCVLVVCVVVVHFDWGWHDHPVDSHTDTDGQDNQWGLEYEYHYAQAFHAPVNDRHGAFHKYWYAYHPQRLRDQQCQDPVGRHGHVTDSHHIWMKTWHWDDDPVDTDIDIHTQPAWDKAFSDDPVCQCVSCSNRGDPPPDGIMMIIHDIDGGGTDNDD/DDDDDDPDDPPPDPPPVDDDDPDDDDPDPVVPPVPPVPPVVVVVVVVVVVVVVVVVVPPPPPDPPDDPDDQPFDQLFLAFWEWEKFWAAFQAFAFQWDDDDPPIDGDPQCPPAFFWFWDQALVGITIGAAFFFPQLQVRLVLLLVLLLLSVVVCLVPADQPLNYAYEYAYAANSAAHRNRAFEDPPCPDPPPVDQGSVSVNLVSVQVSQQAQSQQRYKYFSHWHWYKYQDPPPPPDRIDIWIKTWMFRHDHVVVADRAPGIEIETAFWDFCSSRSPGPGGPDVVVVVCVVVVDPDPDPPCPVPRPGDTPDPVVVVVVQVVCVVVRYHYFPLQWEAEQSFTEGEHEAVRLVVLSNVCVLVVCVVVVHFDWGWHDHPVDSHTDTDGQDNQWGLEYEYRYAQAFHAPVSDRHGAFRKYWYAYHNLRQDPQQCQDPVGRHGRPTDRDHIWMKTWHWDDDPVDTDIDIHTQDAWDKAFSDDPVCQCVSCSNRGDPPPDGIMMIIHDIDGGGTDNDD

Solvent-accessible surface area (backbone atoms only — not comparable to full-atom values): 55217 Å² total; per-residue (Å²): 134,84,80,78,85,84,83,70,92,72,66,81,78,61,84,68,82,69,76,80,75,83,79,86,73,86,77,70,68,77,65,60,68,70,63,64,78,50,75,59,62,60,47,50,53,54,49,48,56,52,50,56,57,55,59,65,60,66,72,72,73,70,90,65,74,94,63,73,88,70,67,62,59,49,64,73,34,80,50,54,26,36,25,50,32,26,44,36,44,53,35,57,54,31,54,36,60,38,72,63,94,89,54,63,41,74,24,76,82,39,64,90,57,85,41,37,12,49,38,77,48,82,91,36,80,37,53,19,19,42,36,35,34,92,49,54,56,58,29,38,51,52,52,49,50,52,49,50,49,43,50,52,49,46,61,74,69,49,83,83,52,83,39,32,38,35,37,39,32,23,14,26,42,60,42,36,34,32,76,58,33,39,57,57,61,76,52,52,91,85,44,79,79,60,64,38,39,61,49,46,44,54,52,51,53,51,58,65,32,52,30,64,91,25,51,48,30,37,37,34,67,13,17,38,26,32,27,37,77,46,82,81,60,51,102,55,46,62,44,77,42,51,32,23,48,32,37,48,23,29,31,63,88,80,43,75,67,58,58,28,35,32,34,38,65,49,46,44,39,48,51,74,75,35,55,47,61,55,70,84,66,49,87,66,41,52,53,34,60,72,66,41,60,77,71,70,82,78,55,78,53,72,58,54,52,64,40,64,59,59,58,61,59,56,54,62,45,45,56,56,35,43,73,75,50,32,42,70,39,55,54,19,34,34,31,54,37,56,37,37,31,30,47,36,38,34,55,24,38,76,67,16,37,38,33,38,33,55,52,42,23,50,37,66,62,49,80,54,69,24,47,25,36,45,82,85,51,74,45,65,45,71,41,63,71,60,83,42,45,11,37,33,34,40,30,27,9,59,61,41,49,61,49,66,89,30,60,46,56,13,42,46,5,39,33,40,34,16,13,9,52,51,32,61,50,65,51,48,25,73,36,94,83,40,62,28,55,44,75,43,57,56,26,19,69,44,40,41,32,34,38,68,47,76,55,100,66,43,49,42,76,43,77,43,68,64,78,57,62,47,76,42,65,62,45,58,90,90,48,38,51,80,72,38,56,58,52,33,51,70,82,75,58,79,45,28,33,43,39,40,51,72,38,70,54,36,61,35,58,69,134,139,79,81,84,78,78,88,74,76,86,80,66,70,73,78,71,83,64,82,80,76,83,80,88,73,80,80,71,69,82,67,60,66,70,61,69,66,49,67,57,56,56,48,50,51,52,48,48,56,52,48,55,58,54,57,66,60,68,72,70,71,73,90,66,75,93,65,74,84,72,63,61,58,49,62,72,33,81,50,54,27,36,23,49,33,23,44,37,42,54,34,58,54,31,56,36,59,38,73,62,96,89,55,62,40,76,23,78,84,38,63,91,58,71,39,32,20,52,39,77,49,86,93,37,82,38,52,18,19,41,35,35,34,91,50,55,56,58,27,37,50,53,50,48,52,50,49,50,49,44,50,52,50,46,61,75,68,50,81,83,52,82,40,33,38,34,37,39,32,24,14,27,41,61,43,37,34,32,76,56,34,38,57,60,61,78,51,54,91,85,43,79,79,59,64,36,38,62,49,46,43,54,52,50,52,50,58,67,34,53,30,63,92,26,53,49,28,38,37,35,67,13,17,39,26,32,29,39,77,46,81,81,62,51,101,56,47,61,44,76,42,51,32,24,49,32,35,47,21,28,32,63,91,80,43,74,66,60,58,27,35,34,34,39,66,50,46,44,39,48,54,66,70,50,39,52,62,51,62,82,61,50,84,64,42,53,53,35,60,73,63,45,57,83,73,94,67,88,60,77,60,72,58,67,49,66,38,63,60,60,60,62,59,55,54,61,45,45,59,57,35,44,72,75,50,32,40,70,40,53,53,18,33,34,32,56,35,56,38,37,30,30,47,38,38,34,54,26,39,77,67,18,36,36,33,37,34,56,51,42,24,49,36,67,69,49,78,55,69,24,46,26,36,46,83,86,51,74,44,66,44,70,40,63,71,61,82,42,44,10,37,34,33,40,30,26,9,60,58,37,48,62,48,66,89,30,60,46,55,12,42,46,6,37,33,40,34,13,14,10,53,51,30,56,58,68,50,50,25,73,36,91,77,39,64,29,52,47,75,43,53,55,27,18,70,43,38,40,30,34,36,67,46,77,56,99,66,41,48,43,75,43,76,44,68,63,77,59,61,46,77,41,65,63,44,58,89,91,47,38,52,79,72,39,57,60,51,34,50,70,84,78,58,81,47,30,34,42,40,38,53,72,38,70,54,35,62,37,56,68,133

Organism: NCBI:txid2856